Protein 1QW9 (pdb70)

Nearest PDB structures (foldseek):
  1pz2-assembly1_A  TM=1.002E+00  e=0.000E+00  Geobacillus stearothermophilus
  6sxv-assembly2_B  TM=1.001E+00  e=0.000E+00  Geobacillus stearothermophilus
  2y2w-assembly1_A  TM=9.638E-01  e=4.157E-67  Bifidobacterium longum
  3ug4-assembly1_E  TM=9.146E-01  e=2.927E-51  Thermotoga maritima
  4atw-assembly6_F  TM=9.114E-01  e=5.463E-50  Thermotoga maritima MSB8

Secondary structure (DSSP, 8-state):
-EEEE--TTSEEEEPPGGGGEEE--SSTTSTBTTTB-TT-TTB-TTSBBHHHHHHHHHHT--EEEES-SGGGGG--GGGGSS-GGGPPPEEETTTTEEE--SS-HHHHHHHHHHHT-EEEEEE--SS--HHHHHHHHHHHH--SSSHHHHHHHHTT--S-----EEEESS---STTSTT---HHHHHHHHHHHHHHHHHH-TT-EEEE---S-TTSTTTTHHHHHHHHHHGGG-SEEEEEEEE--TT--HHHHTTTHHHHHHHHHHHHHHHHHHHHHHT-SPPPEEEEEEEEE--TTHHHHTTPPTTBSS--TT----BHHHHHHHHHHHHHHHHTTTTEEEEEEE-SBSSS-SEEE-TTS-EEE-TTHHHHHHHHHH--SEEEP-EEE--EE--SS-SSEESEEEEEEEETTTTEEEEEEEE--SS--EEEEEE-TTS-S-EEEEEEEE--S-TT-B--SS------BS----EEETTEEEEEE-SSEEEEEEEE-/-EEEE--TTSEEEEPPGGGGEEE--SSTTSTBTTTB-TTSTTB-TTSBBHHHHHHHHHHT--EEEES-SGGGGG--GGGGSS-GGGPPPEEETTTTEEE--SS-HHHHHHHHHHHT-EEEEEE--SS--HHHHHHHHHHHH--SSSHHHHHHHHTT--S-----EEEES----STTSTT---HHHHHHHHHHHHHHHHHH-TT-EEEE---S-TTSTTTTHHHHHHHHHHGGG-SEEEEEEEE--TT--HHHHHTTHHHHHHHHHHHHHHHHHHHHHHT-SPPPEEEEEEEEE--TTHHHHTTPPTT-SS--TT----BHHHHHHHHHHHHHHHHTTTTEEEEEEE-SBSSS-SEEE-TTS-EEE-TTHHHHHHHHHH--SEEEPPEEE--EE--SS-SSEESEEEEEEEETTTTEEEEEEEE--SS--EEEEEE-TTSTT-EEEEEEEEE-S-TT-B--SS------BS----EEETTEEEEEE-SSEEEEEEEE-

Radius of gyration: 32.3 Å; Cα contacts (8 Å, |Δi|>4): 2475; chains: 2; bounding box: 69×68×99 Å

InterPro domains:
  IPR010720 Alpha-L-arabinofuranosidase, C-terminal [PF06964] (293-493)
  IPR010720 Alpha-L-arabinofuranosidase, C-terminal [SM00813] (293-493)
  IPR013780 Glycosyl hydrolase, all-beta [G3DSA:2.60.40.1180] (10-497)
  IPR017853 Glycoside hydrolase superfamily [SSF51445] (19-383)
  IPR055235 Alpha-L-arabinofuranosidase 1, catalytic domain [PF22848] (60-241)

Sequence (994 aa):
KATMIIEKDFKIAEIDKRIYGSFIEHLGRAVYGGIYEPGHPQADENGFRQDVIELVKELQVPIIRYPGGNFVSGYNWEDGVGPKEQRPRRLDLAWKSVETNEIGLNEFMDWAKMVGAEVNMAVNLGTRGIDAARNLVEYCNHPSGSYYSDLRIAHGYKEPHKIKTWCLGNAMDGPWQIGHKTAVEYGRIACEAAKVMKWVDPTIELVVCGSSNRNMPTFAEWEATVLDHTYDHVDYISLHQYYGNRDNDTANYLALSLEMDDFIRSVVAIADYVKAKKRSKKTIHLSFDEWNVWYHSNEADKLIEPWTVAPPLLEDIYNFEDALLVGCMLITLMKHADRVKIACLAQLVNVIAPIMTEKNGPAWKQTIYYPFMHASVYGRGVALHPVISSPKYDSKDFTDVPYLESIAVYNEEKEEVTIFAVNRDMEDALLLECDVRSFEDYRVIEHIVLEHDNVKQTNSAQSSPVVPHRNGDAQLSDRKVSATLPKLSWNVIRLGKKATMIIEKDFKIAEIDKRIYGSFIEHLGRAVYGGIYEPGHPQADENGFRQDVIELVKELQVPIIRYPGGNFVSGYNWEDGVGPKEQRPRRLDLAWKSVETNEIGLNEFMDWAKMVGAEVNMAVNLGTRGIDAARNLVEYCNHPSGSYYSDLRIAHGYKEPHKIKTWCLGNAMDGPWQIGHKTAVEYGRIACEAAKVMKWVDPTIELVVCGSSNRNMPTFAEWEATVLDHTYDHVDYISLHQYYGNRDNDTANYLALSLEMDDFIRSVVAIADYVKAKKRSKKTIHLSFDEWNVWYHSNEADKLIEPWTVAPPLLEDIYNFEDALLVGCMLITLMKHADRVKIACLAQLVNVIAPIMTEKNGPAWKQTIYYPFMHASVYGRGVALHPVISSPKYDSKDFTDVPYLESIAVYNEEKEEVTIFAVNRDMEDALLLECDVRSFEDYRVIEHIVLEHDNVKQTNSAQSSPVVPHRNGDAQLSDRKVSATLPKLSWNVIRLGK

CATH classification: 2.60.40.1180 (+1 more: 3.20.20.80)

B-factor: mean 20.03, std 9.91, range [7.69, 68.1]

Solvent-accessible surface area: 36480 Å² total; per-residue (Å²): 159,1,62,5,32,3,31,61,80,6,102,35,22,108,8,37,112,31,0,0,0,0,2,0,4,8,7,8,37,0,1,30,16,0,0,18,12,77,69,7,104,93,28,42,173,89,8,2,0,71,25,0,4,82,25,1,90,75,0,88,4,15,0,0,3,1,4,0,2,28,7,2,0,36,22,47,11,62,16,0,13,10,87,99,163,123,26,42,158,106,108,12,106,25,49,107,11,23,15,30,1,68,1,0,4,2,26,0,27,44,0,1,154,78,9,63,10,68,3,0,4,3,4,12,0,13,88,63,17,69,76,12,2,113,16,7,0,34,0,0,7,67,72,56,69,35,152,49,0,64,42,0,56,83,47,61,50,154,124,17,34,134,7,96,0,0,2,0,0,4,4,0,10,0,109,136,13,30,31,84,33,66,16,82,91,0,0,109,33,0,10,46,0,0,40,20,0,44,173,42,22,109,91,11,29,0,2,0,5,0,2,18,62,62,104,22,119,50,7,0,75,4,2,8,35,0,0,46,53,1,2,100,54,0,44,14,0,2,2,6,14,57,11,17,6,161,87,115,44,12,27,13,4,0,0,27,1,55,41,0,24,63,4,0,136,9,0,24,7,0,0,33,11,0,38,14,48,77,116,18,181,69,54,0,41,0,0,0,2,17,0,0,0,65,30,64,8,53,118,64,30,149,148,64,126,62,93,60,70,25,6,67,15,8,39,0,68,0,7,0,0,0,0,0,0,0,0,0,0,0,0,1,0,0,40,15,0,62,34,0,36,0,0,0,0,0,4,0,0,0,0,1,0,0,0,8,4,71,164,87,17,63,22,28,50,0,0,0,0,19,0,0,31,2,0,0,42,46,0,56,8,25,0,3,86,26,27,55,73,20,45,126,28,100,22,157,86,27,101,92,0,39,50,3,12,0,0,2,2,18,22,129,172,129,100,42,0,4,0,0,0,0,0,2,22,87,144,89,47,5,84,2,50,0,27,2,130,36,7,108,106,31,119,26,66,30,2,0,2,0,62,51,138,71,26,80,54,46,1,36,32,150,68,44,60,0,66,32,62,128,124,21,78,13,114,45,63,126,125,66,1,42,4,43,0,36,91,18,0,0,0,0,0,33,0,3,142,151,1,56,3,35,3,30,71,72,5,100,40,22,107,9,36,112,31,1,0,0,0,1,0,4,8,6,8,40,0,1,34,16,0,0,19,12,75,68,11,109,89,30,46,172,83,8,2,0,64,23,0,4,82,24,0,94,74,0,87,5,16,0,0,2,2,4,0,2,30,8,2,0,36,21,47,12,63,15,0,14,11,81,92,149,136,25,40,160,109,108,13,106,25,50,108,11,22,15,30,1,67,2,0,5,2,28,0,25,33,0,1,128,74,11,65,10,69,2,0,3,3,5,12,0,10,86,64,16,72,76,12,1,114,16,7,0,34,0,0,6,68,70,58,68,32,153,50,0,66,42,0,56,83,45,60,49,152,124,20,35,140,6,95,0,0,2,0,0,4,3,1,9,0,110,138,12,30,30,86,32,65,15,80,93,0,0,109,38,0,11,42,0,0,55,24,0,53,177,43,23,108,91,6,23,0,2,0,6,0,4,19,63,60,109,23,118,50,6,0,75,4,2,8,34,0,0,44,52,0,2,98,62,0,32,16,0,2,2,8,16,55,12,20,6,163,90,108,44,13,28,12,5,0,0,26,2,47,41,0,32,54,4,0,151,8,0,23,7,0,0,34,16,0,34,15,49,76,118,19,189,66,52,0,44,0,0,0,2,16,0,0,0,64,28,64,9,50,118,63,30,148,149,65,129,67,93,57,70,27,7,70,15,8,37,0,66,0,5,0,0,0,0,0,0,0,0,0,0,1,0,2,0,0,58,15,0,61,33,0,36,0,0,0,0,0,4,0,0,0,0,1,0,0,0,7,5,82,162,88,18,68,22,30,50,0,0,0,0,19,0,0,30,5,0,0,40,45,0,46,7,25,0,3,86,30,19,65,75,25,51,126,30,102,25,154,84,28,101,82,0,33,50,4,8,4,0,3,2,14,20,124,172,108,102,37,0,3,0,0,0,0,0,2,18,86,138,90,46,6,86,1,47,0,30,6,133,36,7,114,107,24,132,38,68,33,4,0,1,0,62,48,134,65,24,72,55,46,1,44,35,176,69,45,59,0,65,33,56,132,123,22,72,13,113,76,80,132,120,83,1,42,4,43,0,34,100,17,0,0,0,0,0,33,2,4,114

Structure (mmCIF, N/CA/C/O backbone):
data_1QW9
#
_entry.id   1QW9
#
_cell.length_a   179.311
_cell.length_b   179.311
_cell.length_c   100.397
_cell.angle_alpha   90.00
_cell.angle_beta   90.00
_cell.angle_gamma   120.00
#
_symmetry.space_group_name_H-M   'H 3'
#
loop_
_entity.id
_entity.type
_entity.pdbx_description
1 polymer Alpha-L-arabinofuranosidase
2 non-polymer '4-nitrophenyl alpha-L-arabinofuranoside'
3 water water
#
loop_
_atom_site.group_PDB
_atom_site.id
_atom_site.type_symbol
_atom_site.label_atom_id
_atom_site.label_alt_id
_atom_site.label_comp_id
_atom_site.label_asym_id
_atom_site.label_entity_id
_atom_site.label_seq_id
_atom_site.pdbx_PDB_ins_code
_atom_site.Cartn_x
_atom_site.Cartn_y
_atom_site.Cartn_z
_atom_site.occupancy
_atom_site.B_iso_or_equiv
_atom_site.auth_seq_id
_atom_site.auth_comp_id
_atom_site.auth_asym_id
_atom_site.auth_atom_id
_atom_site.pdbx_PDB_model_num
ATOM 1 N N . LYS A 1 5 ? 69.567 -1.915 57.723 1.00 28.17 5 LYS A N 1
ATOM 2 C CA . LYS A 1 5 ? 68.161 -1.473 57.491 1.00 29.23 5 LYS A CA 1
ATOM 3 C C . LYS A 1 5 ? 67.999 0.045 57.633 1.00 27.53 5 LYS A C 1
ATOM 4 O O . LYS A 1 5 ? 68.442 0.610 58.616 1.00 26.91 5 LYS A O 1
ATOM 10 N N . ALA A 1 6 ? 67.325 0.686 56.672 1.00 26.46 6 ALA A N 1
ATOM 11 C CA . ALA A 1 6 ? 66.987 2.110 56.746 1.00 25.85 6 ALA A CA 1
ATOM 12 C C . ALA A 1 6 ? 65.519 2.334 56.431 1.00 25.95 6 ALA A C 1
ATOM 13 O O . ALA A 1 6 ? 64.910 1.590 55.656 1.00 26.26 6 ALA A O 1
ATOM 15 N N . THR A 1 7 ? 64.942 3.366 57.021 1.00 26.10 7 THR A N 1
ATOM 16 C CA . THR A 1 7 ? 63.569 3.736 56.714 1.00 27.51 7 THR A CA 1
ATOM 17 C C . THR A 1 7 ? 63.482 5.174 56.230 1.00 27.32 7 THR A C 1
ATOM 18 O O . THR A 1 7 ? 64.354 6.004 56.492 1.00 27.80 7 THR A O 1
ATOM 22 N N . MET A 1 8 ? 62.372 5.463 55.578 1.00 27.43 8 MET A N 1
ATOM 23 C CA . MET A 1 8 ? 62.123 6.744 54.966 1.00 27.30 8 MET A CA 1
ATOM 24 C C . MET A 1 8 ? 60.619 6.966 54.993 1.00 27.41 8 MET A C 1
ATOM 25 O O . MET A 1 8 ? 59.857 6.028 54.798 1.00 27.70 8 MET A O 1
ATOM 30 N N . ILE A 1 9 ? 60.181 8.177 55.293 1.00 26.79 9 ILE A N 1
ATOM 31 C CA . ILE A 1 9 ? 58.787 8.535 55.086 1.00 28.01 9 ILE A CA 1
ATOM 32 C C . ILE A 1 9 ? 58.751 9.449 53.876 1.00 28.47 9 ILE A C 1
ATOM 33 O O . ILE A 1 9 ? 59.519 10.433 53.797 1.00 29.91 9 ILE A O 1
ATOM 38 N N . ILE A 1 10 ? 57.873 9.140 52.933 1.00 28.20 10 ILE A N 1
ATOM 39 C CA . ILE A 1 10 ? 57.678 9.965 51.760 1.00 28.74 10 ILE A CA 1
ATOM 40 C C . ILE A 1 10 ? 56.264 10.542 51.818 1.00 28.44 10 ILE A C 1
ATOM 41 O O . ILE A 1 10 ? 55.283 9.895 51.448 1.00 28.24 10 ILE A O 1
ATOM 46 N N . GLU A 1 11 ? 56.177 11.766 52.329 1.00 27.41 11 GLU A N 1
ATOM 47 C CA . GLU A 1 11 ? 54.919 12.457 52.499 1.00 26.76 11 GLU A CA 1
ATOM 48 C C . GLU A 1 11 ? 54.803 13.622 51.528 1.00 26.00 11 GLU A C 1
ATOM 49 O O . GLU A 1 11 ? 55.570 14.589 51.592 1.00 22.73 11 GLU A O 1
ATOM 55 N N . LYS A 1 12 ? 53.867 13.482 50.603 1.00 26.32 12 LYS A N 1
ATOM 56 C CA . LYS A 1 12 ? 53.451 14.521 49.684 1.00 27.44 12 LYS A CA 1
ATOM 57 C C . LYS A 1 12 ? 53.380 15.923 50.307 1.00 26.61 12 LYS A C 1
ATOM 58 O O . LYS A 1 12 ? 53.741 16.915 49.689 1.00 27.19 12 LYS A O 1
ATOM 64 N N . ASP A 1 13 ? 52.866 16.010 51.535 1.00 25.76 13 ASP A N 1
ATOM 65 C CA . ASP A 1 13 ? 52.679 17.299 52.181 1.00 25.39 13 ASP A CA 1
ATOM 66 C C . ASP A 1 13 ? 53.885 17.775 52.990 1.00 23.49 13 ASP A C 1
ATOM 67 O O . ASP A 1 13 ? 53.814 18.843 53.548 1.00 24.57 13 ASP A O 1
ATOM 72 N N . PHE A 1 14 ? 54.952 16.987 53.075 1.00 21.06 14 PHE A N 1
ATOM 73 C CA . PHE A 1 14 ? 56.212 17.473 53.692 1.00 20.90 14 PHE A CA 1
ATOM 74 C C . PHE A 1 14 ? 57.208 17.788 52.571 1.00 19.98 14 PHE A C 1
ATOM 75 O O . PHE A 1 14 ? 57.964 16.916 52.163 1.00 18.84 14 PHE A O 1
ATOM 83 N N . LYS A 1 15 ? 57.138 19.017 52.085 1.00 19.80 15 LYS A N 1
ATOM 84 C CA . LYS A 1 15 ? 57.842 19.445 50.858 1.00 20.04 15 LYS A CA 1
ATOM 85 C C . LYS A 1 15 ? 58.968 20.423 51.164 1.00 18.91 15 LYS A C 1
ATOM 86 O O . LYS A 1 15 ? 58.871 21.258 52.061 1.00 19.85 15 LYS A O 1
ATOM 92 N N . ILE A 1 16 ? 60.037 20.322 50.388 1.00 17.87 16 ILE A N 1
ATOM 93 C CA . ILE A 1 16 ? 61.110 21.313 50.400 1.00 17.09 16 ILE A CA 1
ATOM 94 C C . ILE A 1 16 ? 60.748 22.472 49.478 1.00 17.05 16 ILE A C 1
ATOM 95 O O . ILE A 1 16 ? 60.559 23.583 49.952 1.00 18.57 16 ILE A O 1
ATOM 100 N N . ALA A 1 17 ? 60.590 22.182 48.174 1.00 16.19 17 ALA A N 1
ATOM 101 C CA . ALA A 1 17 ? 60.289 23.182 47.164 1.00 16.05 17 ALA A CA 1
ATOM 102 C C . ALA A 1 17 ? 60.176 22.521 45.811 1.00 15.80 17 ALA A C 1
ATOM 103 O O . ALA A 1 17 ? 60.702 21.426 45.638 1.00 16.05 17 ALA A O 1
ATOM 105 N N . GLU A 1 18 ? 59.516 23.201 44.878 1.00 16.15 18 GLU A N 1
ATOM 106 C CA . GLU A 1 18 ? 59.664 22.874 43.456 1.00 17.00 18 GLU A CA 1
ATOM 107 C C . GLU A 1 18 ? 61.156 22.938 43.076 1.00 16.04 18 GLU A C 1
ATOM 108 O O . GLU A 1 18 ? 61.869 23.887 43.434 1.00 16.63 18 GLU A O 1
ATOM 114 N N . ILE A 1 19 ? 61.645 21.915 42.407 1.00 14.52 19 ILE A N 1
ATOM 115 C CA . ILE A 1 19 ? 62.992 21.939 41.862 1.00 14.30 19 ILE A CA 1
ATOM 116 C C . ILE A 1 19 ? 63.039 22.809 40.626 1.00 13.97 19 ILE A C 1
ATOM 117 O O . ILE A 1 19 ? 62.292 22.644 39.678 1.00 14.85 19 ILE A O 1
ATOM 122 N N . ASP A 1 20 ? 63.944 23.784 40.641 1.00 13.51 20 ASP A N 1
ATOM 123 C CA . ASP A 1 20 ? 64.224 24.583 39.460 1.00 13.20 20 ASP A CA 1
ATOM 124 C C . ASP A 1 20 ? 65.042 23.707 38.544 1.00 13.36 20 ASP A C 1
ATOM 125 O O . ASP A 1 20 ? 66.099 23.228 38.925 1.00 13.20 20 ASP A O 1
ATOM 130 N N . LYS A 1 21 ? 64.573 23.485 37.315 1.00 12.97 21 LYS A N 1
ATOM 131 C CA . LYS A 1 21 ? 65.285 22.593 36.414 1.00 13.31 21 LYS A CA 1
ATOM 132 C C . LYS A 1 21 ? 66.716 23.048 36.129 1.00 12.67 21 LYS A C 1
ATOM 133 O O . LYS A 1 21 ? 67.521 22.251 35.697 1.00 12.37 21 LYS A O 1
ATOM 139 N N . ARG A 1 22 ? 67.014 24.327 36.356 1.00 11.68 22 ARG A N 1
ATOM 140 C CA . ARG A 1 22 ? 68.363 24.834 36.139 1.00 11.33 22 ARG A CA 1
ATOM 141 C C . ARG A 1 22 ? 69.391 24.268 37.115 1.00 10.83 22 ARG A C 1
ATOM 142 O O . ARG A 1 22 ? 70.575 24.524 36.917 1.00 11.20 22 ARG A O 1
ATOM 150 N N . ILE A 1 23 ? 68.977 23.480 38.127 1.00 11.33 23 ILE A N 1
ATOM 151 C CA . ILE A 1 23 ? 69.956 22.784 38.924 1.00 10.75 23 ILE A CA 1
ATOM 152 C C . ILE A 1 23 ? 70.639 21.656 38.143 1.00 10.89 23 ILE A C 1
ATOM 153 O O . ILE A 1 23 ? 71.630 21.080 38.597 1.00 11.20 23 ILE A O 1
ATOM 158 N N . TYR A 1 24 ? 70.101 21.330 36.960 1.00 11.41 24 TYR A N 1
ATOM 159 C CA . TYR A 1 24 ? 70.697 20.329 36.071 1.00 11.82 24 TYR A CA 1
ATOM 160 C C . TYR A 1 24 ? 71.448 20.972 34.918 1.00 11.44 24 TYR A C 1
ATOM 161 O O . TYR A 1 24 ? 71.581 20.415 33.837 1.00 12.51 24 TYR A O 1
ATOM 170 N N . GLY A 1 25 ? 71.965 22.176 35.161 1.00 10.84 25 GLY A N 1
ATOM 171 C CA . GLY A 1 25 ? 72.771 22.850 34.171 1.00 11.37 25 GLY A CA 1
ATOM 172 C C . GLY A 1 25 ? 74.183 22.340 34.075 1.00 10.58 25 GLY A C 1
ATOM 173 O O . GLY A 1 25 ? 74.645 21.488 34.817 1.00 11.29 25 GLY A O 1
ATOM 174 N N . SER A 1 26 ? 74.925 22.914 33.123 1.00 10.32 26 SER A N 1
ATOM 175 C CA . SER A 1 26 ? 76.349 22.631 32.948 1.00 10.35 26 SER A CA 1
ATOM 176 C C . SER A 1 26 ? 77.090 23.900 32.454 1.00 10.08 26 SER A C 1
ATOM 177 O O . SER A 1 26 ? 76.564 25.013 32.629 1.00 10.44 26 SER A O 1
ATOM 180 N N . PHE A 1 27 ? 78.264 23.729 31.889 1.00 10.59 27 PHE A N 1
ATOM 181 C CA . PHE A 1 27 ? 79.223 24.828 31.746 1.00 10.41 27 PHE A CA 1
ATOM 182 C C . PHE A 1 27 ? 80.223 24.412 30.688 1.00 10.45 27 PHE A C 1
ATOM 183 O O . PHE A 1 27 ? 80.744 23.282 30.718 1.00 11.34 27 PHE A O 1
ATOM 191 N N . ILE A 1 28 ? 80.467 25.295 29.726 1.00 10.31 28 ILE A N 1
ATOM 192 C CA . ILE A 1 28 ? 81.544 25.171 28.763 1.00 10.56 28 ILE A CA 1
ATOM 193 C C . ILE A 1 28 ? 82.423 26.422 28.777 1.00 10.29 28 ILE A C 1
ATOM 194 O O . ILE A 1 28 ? 81.910 27.540 28.584 1.00 10.35 28 ILE A O 1
ATOM 199 N N . GLU A 1 29 ? 83.705 26.228 29.025 1.00 10.18 29 GLU A N 1
ATOM 200 C CA . GLU A 1 29 ? 84.703 27.288 28.957 1.00 9.84 29 GLU A CA 1
ATOM 201 C C . GLU A 1 29 ? 85.522 27.132 27.683 1.00 9.37 29 GLU A C 1
ATOM 202 O O . GLU A 1 29 ? 85.697 26.010 27.180 1.00 10.37 29 GLU A O 1
ATOM 208 N N . HIS A 1 30 ? 86.127 28.222 27.228 1.00 9.45 30 HIS A N 1
ATOM 209 C CA . HIS A 1 30 ? 87.203 28.177 26.272 1.00 9.56 30 HIS A CA 1
ATOM 210 C C . HIS A 1 30 ? 88.451 27.703 27.021 1.00 9.78 30 HIS A C 1
ATOM 211 O O . HIS A 1 30 ? 89.306 28.491 27.434 1.00 10.73 30 HIS A O 1
ATOM 218 N N . LEU A 1 31 ? 88.529 26.381 27.176 1.00 10.15 31 LEU A N 1
ATOM 219 C CA . LEU A 1 31 ? 89.523 25.702 27.970 1.00 10.22 31 LEU A CA 1
ATOM 220 C C . LEU A 1 31 ? 89.810 24.375 27.271 1.00 10.54 31 LEU A C 1
ATOM 221 O O . LEU A 1 31 ? 88.879 23.616 27.003 1.00 11.59 31 LEU A O 1
ATOM 226 N N . GLY A 1 32 ? 91.073 24.074 26.971 1.00 11.02 32 GLY A N 1
ATOM 227 C CA . GLY A 1 32 ? 91.434 22.761 26.441 1.00 11.68 32 GLY A CA 1
ATOM 228 C C . GLY A 1 32 ? 90.626 22.450 25.199 1.00 11.10 32 GLY A C 1
ATOM 229 O O . GLY A 1 32 ? 90.558 23.247 24.256 1.00 11.61 32 GLY A O 1
ATOM 230 N N . ARG A 1 33 ? 90.053 21.236 25.187 1.00 11.88 33 ARG A N 1
ATOM 231 C CA . ARG A 1 33 ? 89.277 20.738 24.044 1.00 11.24 33 ARG A CA 1
ATOM 232 C C . ARG A 1 33 ? 87.758 20.791 24.295 1.00 11.40 33 ARG A C 1
ATOM 233 O O . ARG A 1 33 ? 87.004 20.082 23.625 1.00 12.18 33 ARG A O 1
ATOM 241 N N . ALA A 1 34 ? 87.290 21.645 25.203 1.00 10.78 34 ALA A N 1
ATOM 242 C CA . ALA A 1 34 ? 85.864 21.737 25.450 1.00 11.31 34 ALA A CA 1
ATOM 243 C C . ALA A 1 34 ? 85.138 22.274 24.199 1.00 11.86 34 ALA A C 1
ATOM 244 O O . ALA A 1 34 ? 84.103 21.761 23.801 1.00 11.81 34 ALA A O 1
ATOM 246 N N . VAL A 1 35 ? 85.696 23.337 23.616 1.00 11.39 35 VAL A N 1
ATOM 247 C CA . VAL A 1 35 ? 85.155 23.923 22.406 1.00 11.16 35 VAL A CA 1
ATOM 248 C C . VAL A 1 35 ? 85.802 23.276 21.190 1.00 12.01 35 VAL A C 1
ATOM 249 O O . VAL A 1 35 ? 85.141 22.556 20.426 1.00 12.57 35 VAL A O 1
ATOM 253 N N . TYR A 1 36 ? 87.097 23.467 21.038 1.00 11.84 36 TYR A N 1
ATOM 254 C CA . TYR A 1 36 ? 87.828 23.014 19.848 1.00 12.00 36 TYR A CA 1
ATOM 255 C C . TYR A 1 36 ? 88.185 21.543 19.989 1.00 11.90 36 TYR A C 1
ATOM 256 O O . TYR A 1 36 ? 89.076 21.188 20.751 1.00 13.48 36 TYR A O 1
ATOM 265 N N . GLY A 1 37 ? 87.488 20.711 19.228 1.00 13.04 37 GLY A N 1
ATOM 266 C CA . GLY A 1 37 ? 87.580 19.261 19.350 1.00 12.98 37 GLY A CA 1
ATOM 267 C C . GLY A 1 37 ? 86.549 18.657 20.287 1.00 13.60 37 GLY A C 1
ATOM 268 O O . GLY A 1 37 ? 86.546 17.428 20.489 1.00 15.63 37 GLY A O 1
ATOM 269 N N . GLY A 1 38 ? 85.696 19.502 20.873 1.00 13.23 38 GLY A N 1
ATOM 270 C CA . GLY A 1 38 ? 84.645 19.092 21.762 1.00 12.26 38 GLY A CA 1
ATOM 271 C C . GLY A 1 38 ? 83.325 19.309 21.089 1.00 12.48 38 GLY A C 1
ATOM 272 O O . GLY A 1 38 ? 82.841 18.441 20.341 1.00 14.08 38 GLY A O 1
ATOM 273 N N . ILE A 1 39 ? 82.730 20.488 21.279 1.00 12.13 39 ILE A N 1
ATOM 274 C CA . ILE A 1 39 ? 81.493 20.779 20.578 1.00 12.41 39 ILE A CA 1
ATOM 275 C C . ILE A 1 39 ? 81.716 21.052 19.090 1.00 11.89 39 ILE A C 1
ATOM 276 O O . ILE A 1 39 ? 80.803 20.840 18.283 1.00 12.55 39 ILE A O 1
ATOM 281 N N . TYR A 1 40 ? 82.912 21.535 18.722 1.00 11.33 40 TYR A N 1
ATOM 282 C CA . TYR A 1 40 ? 83.184 22.067 17.384 1.00 11.71 40 TYR A CA 1
ATOM 283 C C . TYR A 1 40 ? 84.403 21.411 16.787 1.00 12.37 40 TYR A C 1
ATOM 284 O O . TYR A 1 40 ? 85.479 21.495 17.318 1.00 12.90 40 TYR A O 1
ATOM 293 N N . GLU A 1 41 ? 84.229 20.727 15.656 1.00 13.07 41 GLU A N 1
ATOM 294 C CA . GLU A 1 41 ? 85.323 20.056 14.985 1.00 14.26 41 GLU A CA 1
ATOM 295 C C . GLU A 1 41 ? 85.029 19.970 13.498 1.00 14.45 41 GLU A C 1
ATOM 296 O O . GLU A 1 41 ? 84.513 18.952 13.001 1.00 14.93 41 GLU A O 1
ATOM 302 N N . PRO A 1 42 ? 85.354 21.017 12.764 1.00 14.81 42 PRO A N 1
ATOM 303 C CA . PRO A 1 42 ? 85.078 21.044 11.341 1.00 16.30 42 PRO A CA 1
ATOM 304 C C . PRO A 1 42 ? 85.617 19.853 10.593 1.00 17.26 42 PRO A C 1
ATOM 305 O O . PRO A 1 42 ? 84.916 19.415 9.664 1.00 18.88 42 PRO A O 1
ATOM 309 N N . GLY A 1 43 ? 86.788 19.360 10.915 1.00 17.61 43 GLY A N 1
ATOM 310 C CA . GLY A 1 43 ? 87.159 18.126 10.170 1.00 18.66 43 GLY A CA 1
ATOM 311 C C . GLY A 1 43 ? 86.287 16.820 10.225 1.00 18.45 43 GLY A C 1
ATOM 312 O O . GLY A 1 43 ? 86.335 15.869 9.350 1.00 21.38 43 GLY A O 1
ATOM 313 N N . HIS A 1 44 ? 85.489 16.727 11.269 1.00 17.22 44 HIS A N 1
ATOM 314 C CA . HIS A 1 44 ? 85.001 15.446 11.756 1.00 15.92 44 HIS A CA 1
ATOM 315 C C . HIS A 1 44 ? 83.927 14.864 10.814 1.00 15.81 44 HIS A C 1
ATOM 316 O O . HIS A 1 44 ? 83.045 15.570 10.366 1.00 15.83 44 HIS A O 1
ATOM 323 N N . PRO A 1 45 ? 83.948 13.537 10.530 1.00 15.53 45 PRO A N 1
ATOM 324 C CA . PRO A 1 45 ? 82.913 12.981 9.653 1.00 15.87 45 PRO A CA 1
ATOM 325 C C . PRO A 1 45 ? 81.476 13.187 10.114 1.00 15.75 45 PRO A C 1
ATOM 326 O O . PRO A 1 45 ? 80.582 13.206 9.275 1.00 16.98 45 PRO A O 1
ATOM 330 N N . GLN A 1 46 ? 81.252 13.403 11.415 1.00 14.91 46 GLN A N 1
ATOM 331 C CA . GLN A 1 46 ? 79.922 13.559 11.960 1.00 14.73 46 GLN A CA 1
ATOM 332 C C . GLN A 1 46 ? 79.615 15.044 12.274 1.00 15.09 46 GLN A C 1
ATOM 333 O O . GLN A 1 46 ? 78.647 15.346 12.963 1.00 16.29 46 GLN A O 1
ATOM 339 N N . ALA A 1 47 ? 80.427 15.955 11.742 1.00 14.62 47 ALA A N 1
ATOM 340 C CA . ALA A 1 47 ? 80.158 17.402 11.920 1.00 15.11 47 ALA A CA 1
ATOM 341 C C . ALA A 1 47 ? 79.001 17.831 11.034 1.00 16.15 47 ALA A C 1
ATOM 342 O O . ALA A 1 47 ? 78.864 17.369 9.892 1.00 16.97 47 ALA A O 1
ATOM 344 N N . ASP A 1 48 ? 78.210 18.766 11.547 1.00 15.77 48 ASP A N 1
ATOM 345 C CA . ASP A 1 48 ? 77.111 19.360 10.803 1.00 16.79 48 ASP A CA 1
ATOM 346 C C . ASP A 1 48 ? 77.629 20.468 9.906 1.00 17.43 48 ASP A C 1
ATOM 347 O O . ASP A 1 48 ? 78.837 20.665 9.796 1.00 16.50 48 ASP A O 1
ATOM 352 N N . GLU A 1 49 ? 76.716 21.156 9.213 1.00 20.43 49 GLU A N 1
ATOM 353 C CA . GLU A 1 49 ? 77.098 22.203 8.275 1.00 22.55 49 GLU A CA 1
ATOM 354 C C . GLU A 1 49 ? 77.859 23.370 8.918 1.00 21.92 49 GLU A C 1
ATOM 355 O O . GLU A 1 49 ? 78.558 24.102 8.208 1.00 24.05 49 GLU A O 1
ATOM 361 N N . ASN A 1 50 ? 77.705 23.548 10.230 1.00 20.42 50 ASN A N 1
ATOM 362 C CA . ASN A 1 50 ? 78.380 24.620 10.974 1.00 19.79 50 ASN A CA 1
ATOM 363 C C . ASN A 1 50 ? 79.609 24.117 11.747 1.00 18.14 50 ASN A C 1
ATOM 364 O O . ASN A 1 50 ? 80.202 24.859 12.545 1.00 18.40 50 ASN A O 1
ATOM 369 N N . GLY A 1 51 ? 79.997 22.856 11.545 1.00 15.90 51 GLY A N 1
ATOM 370 C CA . GLY A 1 51 ? 81.185 22.319 12.182 1.00 14.74 51 GLY A CA 1
ATOM 371 C C . GLY A 1 51 ? 80.955 21.674 13.531 1.00 13.87 51 GLY A C 1
ATOM 372 O O . GLY A 1 51 ? 81.891 21.200 14.159 1.00 14.09 51 GLY A O 1
ATOM 373 N N . PHE A 1 52 ? 79.719 21.649 13.983 1.00 12.83 52 PHE A N 1
ATOM 374 C CA . PHE A 1 52 ? 79.397 21.093 15.296 1.00 13.63 52 PHE A CA 1
ATOM 375 C C . PHE A 1 52 ? 79.293 19.571 15.232 1.00 12.83 52 PHE A C 1
ATOM 376 O O . PHE A 1 52 ? 78.611 19.027 14.361 1.00 14.00 52 PHE A O 1
ATOM 384 N N . ARG A 1 53 ? 79.916 18.890 16.172 1.00 12.20 53 ARG A N 1
ATOM 385 C CA . ARG A 1 53 ? 79.853 17.443 16.203 1.00 12.35 53 ARG A CA 1
ATOM 386 C C . ARG A 1 53 ? 78.461 16.982 16.556 1.00 12.75 53 ARG A C 1
ATOM 387 O O . ARG A 1 53 ? 77.956 17.220 17.649 1.00 13.11 53 ARG A O 1
ATOM 395 N N . GLN A 1 54 ? 77.848 16.181 15.665 1.00 13.41 54 GLN A N 1
ATOM 396 C CA . GLN A 1 54 ? 76.491 15.737 15.881 1.00 14.18 54 GLN A CA 1
ATOM 397 C C . GLN A 1 54 ? 76.412 14.691 17.001 1.00 13.48 54 GLN A C 1
ATOM 398 O O . GLN A 1 54 ? 75.391 14.585 17.671 1.00 14.51 54 GLN A O 1
ATOM 404 N N . ASP A 1 55 ? 77.442 13.873 17.141 1.00 13.03 55 ASP A N 1
ATOM 405 C CA . ASP A 1 55 ? 77.440 12.882 18.191 1.00 13.01 55 ASP A CA 1
ATOM 406 C C . ASP A 1 55 ? 77.417 13.541 19.580 1.00 12.83 55 ASP A C 1
ATOM 407 O O . ASP A 1 55 ? 76.687 13.076 20.469 1.00 14.15 55 ASP A O 1
ATOM 412 N N . VAL A 1 56 ? 78.187 14.621 19.746 1.00 12.80 56 VAL A N 1
ATOM 413 C CA . VAL A 1 56 ? 78.223 15.345 21.006 1.00 12.90 56 VAL A CA 1
ATOM 414 C C . VAL A 1 56 ? 76.846 15.992 21.240 1.00 12.40 56 VAL A C 1
ATOM 415 O O . VAL A 1 56 ? 76.322 15.985 22.354 1.00 12.97 56 VAL A O 1
ATOM 419 N N . ILE A 1 57 ? 76.245 16.560 20.196 1.00 12.58 57 ILE A N 1
ATOM 420 C CA . ILE A 1 57 ? 74.915 17.128 20.313 1.00 13.01 57 ILE A CA 1
ATOM 421 C C . ILE A 1 57 ? 73.920 16.119 20.864 1.00 12.75 57 ILE A C 1
ATOM 422 O O . ILE A 1 57 ? 73.164 16.416 21.763 1.00 13.71 57 ILE A O 1
ATOM 427 N N . GLU A 1 58 ? 73.927 14.893 20.339 1.00 13.30 58 GLU A N 1
ATOM 428 C CA . GLU A 1 58 ? 72.987 13.874 20.828 1.00 14.28 58 GLU A CA 1
ATOM 429 C C . GLU A 1 58 ? 73.251 13.504 22.267 1.00 13.56 58 GLU A C 1
ATOM 430 O O . GLU A 1 58 ? 72.311 13.320 23.029 1.00 14.83 58 GLU A O 1
ATOM 436 N N . LEU A 1 59 ? 74.521 13.385 22.651 1.00 13.63 59 LEU A N 1
ATOM 437 C CA . LEU A 1 59 ? 74.851 13.061 24.038 1.00 14.00 59 LEU A CA 1
ATOM 438 C C . LEU A 1 59 ? 74.425 14.150 25.011 1.00 13.84 59 LEU A C 1
ATOM 439 O O . LEU A 1 59 ? 73.947 13.859 26.105 1.00 14.18 59 LEU A O 1
ATOM 444 N N . VAL A 1 60 ? 74.563 15.419 24.625 1.00 13.16 60 VAL A N 1
ATOM 445 C CA . VAL A 1 60 ? 74.092 16.500 25.494 1.00 12.73 60 VAL A CA 1
ATOM 446 C C . VAL A 1 60 ? 72.552 16.539 25.558 1.00 13.31 60 VAL A C 1
ATOM 447 O O . VAL A 1 60 ? 71.966 16.707 26.625 1.00 13.71 60 VAL A O 1
ATOM 451 N N . LYS A 1 61 ? 71.883 16.333 24.421 1.00 13.86 61 LYS A N 1
ATOM 452 C CA . LYS A 1 61 ? 70.428 16.303 24.425 1.00 14.38 61 LYS A CA 1
ATOM 453 C C . LYS A 1 61 ? 69.853 15.246 25.375 1.00 13.99 61 LYS A C 1
ATOM 454 O O . LYS A 1 61 ? 68.850 15.464 26.056 1.00 14.99 61 LYS A O 1
ATOM 460 N N . GLU A 1 62 ? 70.509 14.103 25.440 1.00 14.16 62 GLU A N 1
ATOM 461 C CA . GLU A 1 62 ? 70.012 13.021 26.275 1.00 14.83 62 GLU A CA 1
ATOM 462 C C . GLU A 1 62 ? 70.114 13.392 27.769 1.00 15.46 62 GLU A C 1
ATOM 463 O O . GLU A 1 62 ? 69.355 12.897 28.596 1.00 16.06 62 GLU A O 1
ATOM 469 N N . LEU A 1 63 ? 71.065 14.261 28.120 1.00 14.91 63 LEU A N 1
ATOM 470 C CA . LEU A 1 63 ? 71.186 14.773 29.498 1.00 14.87 63 LEU A CA 1
ATOM 471 C C . LEU A 1 63 ? 70.121 15.818 29.831 1.00 14.01 63 LEU A C 1
ATOM 472 O O . LEU A 1 63 ? 69.910 16.112 31.014 1.00 15.12 63 LEU A O 1
ATOM 477 N N . GLN A 1 64 ? 69.448 16.386 28.840 1.00 14.52 64 GLN A N 1
ATOM 478 C CA . GLN A 1 64 ? 68.396 17.381 29.058 1.00 14.74 64 GLN A CA 1
ATOM 479 C C . GLN A 1 64 ? 68.872 18.569 29.910 1.00 14.07 64 GLN A C 1
ATOM 480 O O . GLN A 1 64 ? 68.155 19.075 30.758 1.00 15.42 64 GLN A O 1
ATOM 486 N N . VAL A 1 65 ? 70.081 19.032 29.599 1.00 13.05 65 VAL A N 1
ATOM 487 C CA . VAL A 1 65 ? 70.714 20.151 30.309 1.00 12.89 65 VAL A CA 1
ATOM 488 C C . VAL A 1 65 ? 69.947 21.427 29.945 1.00 13.39 65 VAL A C 1
ATOM 489 O O . VAL A 1 65 ? 69.889 21.778 28.755 1.00 14.53 65 VAL A O 1
ATOM 493 N N . PRO A 1 66 ? 69.325 22.133 30.890 1.00 12.76 66 PRO A N 1
ATOM 494 C CA . PRO A 1 66 ? 68.535 23.301 30.482 1.00 12.87 66 PRO A CA 1
ATOM 495 C C . PRO A 1 66 ? 69.302 24.597 30.253 1.00 12.51 66 PRO A C 1
ATOM 496 O O . PRO A 1 66 ? 68.775 25.462 29.571 1.00 13.03 66 PRO A O 1
ATOM 500 N N . ILE A 1 67 ? 70.460 24.718 30.883 1.00 11.82 67 ILE A N 1
ATOM 501 C CA . ILE A 1 67 ? 71.215 25.975 30.899 1.00 10.97 67 ILE A CA 1
ATOM 502 C C . ILE A 1 67 ? 72.700 25.634 30.910 1.00 10.72 67 ILE A C 1
ATOM 503 O O . ILE A 1 67 ? 73.115 24.692 31.570 1.00 11.75 67 ILE A O 1
ATOM 508 N N . ILE A 1 68 ? 73.492 26.385 30.145 1.00 10.31 68 ILE A N 1
ATOM 509 C CA . ILE A 1 68 ? 74.930 26.194 30.056 1.00 9.62 68 ILE A CA 1
ATOM 510 C C . ILE A 1 68 ? 75.641 27.538 30.256 1.00 9.62 68 ILE A C 1
ATOM 511 O O . ILE A 1 68 ? 75.399 28.500 29.514 1.00 10.87 68 ILE A O 1
ATOM 516 N N . ARG A 1 69 ? 76.485 27.586 31.281 1.00 9.69 69 ARG A N 1
ATOM 517 C CA . ARG A 1 69 ? 77.306 28.755 31.566 1.00 9.58 69 ARG A CA 1
ATOM 518 C C . ARG A 1 69 ? 78.442 28.821 30.544 1.00 9.96 69 ARG A C 1
ATOM 519 O O . ARG A 1 69 ? 78.978 27.796 30.133 1.00 10.14 69 ARG A O 1
ATOM 527 N N . TYR A 1 70 ? 78.831 30.034 30.162 1.00 9.66 70 TYR A N 1
ATOM 528 C CA . TYR A 1 70 ? 79.789 30.259 29.069 1.00 9.41 70 TYR A CA 1
ATOM 529 C C . TYR A 1 70 ? 80.196 31.733 29.102 1.00 8.81 70 TYR A C 1
ATOM 530 O O . TYR A 1 70 ? 79.336 32.550 29.437 1.00 9.50 70 TYR A O 1
ATOM 539 N N . PRO A 1 71 ? 81.419 32.136 28.719 1.00 8.80 71 PRO A N 1
ATOM 540 C CA . PRO A 1 71 ? 82.565 31.329 28.270 1.00 9.25 71 PRO A CA 1
ATOM 541 C C . PRO A 1 71 ? 83.618 31.032 29.324 1.00 9.26 71 PRO A C 1
ATOM 542 O O . PRO A 1 71 ? 84.700 30.586 28.997 1.00 9.67 71 PRO A O 1
ATOM 546 N N . GLY A 1 72 ? 83.300 31.342 30.584 1.00 9.54 72 GLY A N 1
ATOM 547 C CA . GLY A 1 72 ? 84.193 31.063 31.676 1.00 10.17 72 GLY A CA 1
ATOM 548 C C . GLY A 1 72 ? 83.582 31.502 32.986 1.00 10.27 72 GLY A C 1
ATOM 549 O O . GLY A 1 72 ? 82.538 32.186 32.971 1.00 11.14 72 GLY A O 1
ATOM 550 N N . GLY A 1 73 ? 84.217 31.162 34.105 1.00 9.58 73 GLY A N 1
ATOM 551 C CA . GLY A 1 73 ? 85.519 30.534 34.204 1.00 10.09 73 GLY A CA 1
ATOM 552 C C . GLY A 1 73 ? 86.657 31.498 34.069 1.00 9.50 73 GLY A C 1
ATOM 553 O O . GLY A 1 73 ? 86.481 32.657 33.680 1.00 9.90 73 GLY A O 1
ATOM 554 N N . ASN A 1 74 ? 87.842 31.030 34.415 1.00 9.75 74 ASN A N 1
ATOM 555 C CA . ASN A 1 74 ? 89.014 31.892 34.443 1.00 9.67 74 ASN A CA 1
ATOM 556 C C . ASN A 1 74 ? 89.288 32.589 33.112 1.00 8.84 74 ASN A C 1
ATOM 557 O O . ASN A 1 74 ? 89.807 33.709 33.083 1.00 9.33 74 ASN A O 1
ATOM 562 N N . PHE A 1 75 ? 88.947 31.943 32.008 1.00 8.90 75 PHE A N 1
ATOM 563 C CA . PHE A 1 75 ? 89.138 32.525 30.682 1.00 8.42 75 PHE A CA 1
ATOM 564 C C . PHE A 1 75 ? 88.472 33.901 30.547 1.00 8.10 75 PHE A C 1
ATOM 565 O O . PHE A 1 75 ? 89.001 34.766 29.863 1.00 8.79 75 PHE A O 1
ATOM 573 N N . VAL A 1 76 ? 87.271 34.052 31.085 1.00 8.18 76 VAL A N 1
ATOM 574 C CA . VAL A 1 76 ? 86.508 35.261 30.795 1.00 8.24 76 VAL A CA 1
ATOM 575 C C . VAL A 1 76 ? 87.171 36.527 31.328 1.00 8.43 76 VAL A C 1
ATOM 576 O O . VAL A 1 76 ? 86.957 37.614 30.785 1.00 8.63 76 VAL A O 1
ATOM 580 N N . SER A 1 77 ? 87.956 36.382 32.383 1.00 8.53 77 SER A N 1
ATOM 581 C CA . SER A 1 77 ? 88.525 37.528 33.054 1.00 7.88 77 SER A CA 1
ATOM 582 C C . SER A 1 77 ? 89.579 38.274 32.242 1.00 8.27 77 SER A C 1
ATOM 583 O O . SER A 1 77 ? 89.951 39.401 32.602 1.00 8.96 77 SER A O 1
ATOM 586 N N . GLY A 1 78 ? 90.070 37.660 31.162 1.00 7.93 78 GLY A N 1
ATOM 587 C CA . GLY A 1 78 ? 90.955 38.329 30.246 1.00 8.28 78 GLY A CA 1
ATOM 588 C C . GLY A 1 78 ? 90.465 38.432 28.807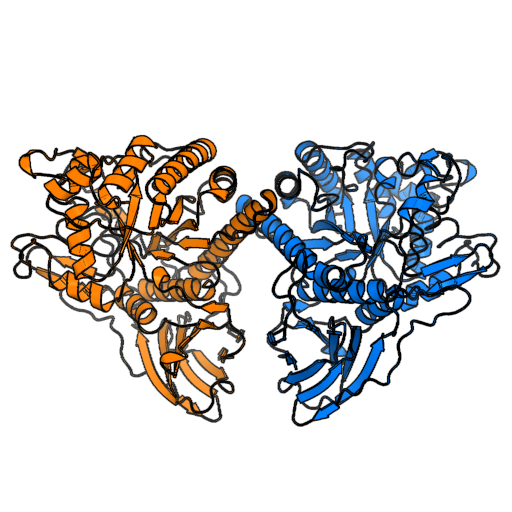 1.00 8.26 78 GLY A C 1
ATOM 589 O O . GLY A 1 78 ? 91.252 38.808 27.945 1.00 9.20 78 GLY A O 1
ATOM 590 N N . TYR A 1 79 ? 89.194 38.137 28.571 1.00 8.24 79 TYR A N 1
ATOM 591 C CA . TYR A 1 79 ? 88.597 37.987 27.253 1.00 8.00 79 TYR A CA 1
ATOM 592 C C . TYR A 1 79 ? 87.890 39.253 26.797 1.00 8.06 79 TYR A C 1
ATOM 593 O O . TYR A 1 79 ? 87.187 39.878 27.589 1.00 8.41 79 TYR A O 1
ATOM 602 N N . ASN A 1 80 ? 88.045 39.590 25.517 1.00 8.33 80 ASN A N 1
ATOM 603 C CA . ASN A 1 80 ? 87.310 40.693 24.909 1.00 8.07 80 ASN A CA 1
ATOM 604 C C . ASN A 1 80 ? 86.251 40.118 23.971 1.00 8.61 80 ASN A C 1
ATOM 605 O O . ASN A 1 80 ? 86.597 39.511 22.952 1.00 8.86 80 ASN A O 1
ATOM 610 N N . TRP A 1 81 ? 84.970 40.283 24.304 1.00 8.49 81 TRP A N 1
ATOM 611 C CA . TRP A 1 81 ? 83.890 39.648 23.544 1.00 8.97 81 TRP A CA 1
ATOM 612 C C . TRP A 1 81 ? 83.899 40.035 22.061 1.00 9.25 81 TRP A C 1
ATOM 613 O O . TRP A 1 81 ? 83.521 39.232 21.210 1.00 9.28 81 TRP A O 1
ATOM 624 N N . GLU A 1 82 ? 84.372 41.246 21.739 1.00 8.72 82 GLU A N 1
ATOM 625 C CA . GLU A 1 82 ? 84.348 41.703 20.357 1.00 9.65 82 GLU A CA 1
ATOM 626 C C . GLU A 1 82 ? 85.313 40.880 19.508 1.00 9.69 82 GLU A C 1
ATOM 627 O O . GLU A 1 82 ? 85.176 40.813 18.303 1.00 10.87 82 GLU A O 1
ATOM 633 N N . ASP A 1 83 ? 86.329 40.300 20.138 1.00 9.31 83 ASP A N 1
ATOM 634 C CA . ASP A 1 83 ? 87.301 39.488 19.410 1.00 9.93 83 ASP A CA 1
ATOM 635 C C . ASP A 1 83 ? 86.707 38.203 18.823 1.00 9.87 83 ASP A C 1
ATOM 636 O O . ASP A 1 83 ? 87.324 37.610 17.946 1.00 11.34 83 ASP A O 1
ATOM 641 N N . GLY A 1 84 ? 85.559 37.790 19.315 1.00 9.51 84 GLY A N 1
ATOM 642 C CA . GLY A 1 84 ? 84.912 36.574 18.865 1.00 10.65 84 GLY A CA 1
ATOM 643 C C . GLY A 1 84 ? 83.645 36.786 18.053 1.00 9.88 84 GLY A C 1
ATOM 644 O O . GLY A 1 84 ? 82.951 35.812 17.794 1.00 11.58 84 GLY A O 1
ATOM 645 N N . VAL A 1 85 ? 83.339 37.998 17.626 1.00 10.13 85 VAL A N 1
ATOM 646 C CA . VAL A 1 85 ? 82.207 38.241 16.739 1.00 11.16 85 VAL A CA 1
ATOM 647 C C . VAL A 1 85 ? 82.663 38.869 15.434 1.00 10.78 85 VAL A C 1
ATOM 648 O O . VAL A 1 85 ? 83.739 39.466 15.322 1.00 11.15 85 VAL A O 1
ATOM 652 N N . GLY A 1 86 ? 81.802 38.763 14.428 1.00 12.11 86 GLY A N 1
ATOM 653 C CA . GLY A 1 86 ? 82.084 39.369 13.132 1.00 12.87 86 GLY A CA 1
ATOM 654 C C . GLY A 1 86 ? 82.875 38.433 12.249 1.00 13.23 86 GLY A C 1
ATOM 655 O O . GLY A 1 86 ? 83.165 37.279 12.594 1.00 12.33 86 GLY A O 1
ATOM 656 N N . PRO A 1 87 ? 83.242 38.935 11.064 1.00 14.28 87 PRO A N 1
ATOM 657 C CA . PRO A 1 87 ? 83.966 38.102 10.100 1.00 14.61 87 PRO A CA 1
ATOM 658 C C . PRO A 1 87 ? 85.247 37.509 10.682 1.00 14.85 87 PRO A C 1
ATOM 659 O O . PRO A 1 87 ? 85.996 38.151 11.403 1.00 14.65 87 PRO A O 1
ATOM 663 N N . LYS A 1 88 ? 85.472 36.245 10.356 1.00 15.13 88 LYS A N 1
ATOM 664 C CA . LYS A 1 88 ? 86.589 35.510 10.931 1.00 16.02 88 LYS A CA 1
ATOM 665 C C . LYS A 1 88 ? 87.932 36.158 10.619 1.00 16.42 88 LYS A C 1
ATOM 666 O O . LYS A 1 88 ? 88.819 36.099 11.443 1.00 16.33 88 LYS A O 1
ATOM 672 N N . GLU A 1 89 ? 88.115 36.742 9.427 1.00 18.02 89 GLU A N 1
ATOM 673 C CA . GLU A 1 89 ? 89.411 37.326 9.047 1.00 20.37 89 GLU A CA 1
ATOM 674 C C . GLU A 1 89 ? 89.844 38.470 9.960 1.00 19.29 89 GLU A C 1
ATOM 675 O O . GLU A 1 89 ? 91.043 38.749 10.095 1.00 21.16 89 GLU A O 1
ATOM 681 N N . GLN A 1 90 ? 88.865 39.119 10.600 1.00 17.71 90 GLN A N 1
ATOM 682 C CA . GLN A 1 90 ? 89.136 40.231 11.471 1.00 17.33 90 GLN A CA 1
ATOM 683 C C . GLN A 1 90 ? 89.245 39.827 12.949 1.00 15.46 90 GLN A C 1
ATOM 684 O O . GLN A 1 90 ? 89.515 40.666 13.793 1.00 17.12 90 GLN A O 1
ATOM 690 N N . ARG A 1 91 ? 89.040 38.546 13.263 1.00 14.02 91 ARG A N 1
ATOM 691 C CA . ARG A 1 91 ? 89.154 38.094 14.664 1.00 12.04 91 ARG A CA 1
ATOM 692 C C . ARG A 1 91 ? 90.624 37.844 14.994 1.00 11.92 91 ARG A C 1
ATOM 693 O O . ARG A 1 91 ? 91.290 37.082 14.289 1.00 13.38 91 ARG A O 1
ATOM 701 N N . PRO A 1 92 ? 91.133 38.473 16.042 1.00 11.89 92 PRO A N 1
ATOM 702 C CA . PRO A 1 92 ? 92.556 38.339 16.380 1.00 11.94 92 PRO A CA 1
ATOM 703 C C . PRO A 1 92 ? 92.863 37.038 17.117 1.00 11.81 92 PRO A C 1
ATOM 704 O O . PRO A 1 92 ? 92.013 36.523 17.843 1.00 14.41 92 PRO A O 1
ATOM 708 N N . ARG A 1 93 ? 94.079 36.560 16.977 1.00 11.00 93 ARG A N 1
ATOM 709 C CA . ARG A 1 93 ? 94.596 35.483 17.817 1.00 10.79 93 ARG A CA 1
ATOM 710 C C . ARG A 1 93 ? 95.109 36.115 19.115 1.00 10.19 93 ARG A C 1
ATOM 711 O O . ARG A 1 93 ? 95.856 37.101 19.087 1.00 11.11 93 ARG A O 1
ATOM 719 N N . ARG A 1 94 ? 94.716 35.556 20.237 1.00 10.34 94 ARG A N 1
ATOM 720 C CA . ARG A 1 94 ? 95.035 36.107 21.536 1.00 10.10 94 ARG A CA 1
ATOM 721 C C . ARG A 1 94 ? 95.779 35.084 22.412 1.00 10.12 94 ARG A C 1
ATOM 722 O O . ARG A 1 94 ? 95.613 33.867 22.257 1.00 11.40 94 ARG A O 1
ATOM 730 N N . LEU A 1 95 ? 96.589 35.610 23.328 1.00 10.38 95 LEU A N 1
ATOM 731 C CA . LEU A 1 95 ? 97.152 34.816 24.389 1.00 10.24 95 LEU A CA 1
ATOM 732 C C . LEU A 1 95 ? 96.144 34.739 25.524 1.00 9.93 95 LEU A C 1
ATOM 733 O O . LEU A 1 95 ? 95.886 35.743 26.185 1.00 11.00 95 LEU A O 1
ATOM 738 N N . ASP A 1 96 ? 95.557 33.563 25.759 1.00 10.03 96 ASP A N 1
ATOM 739 C CA . ASP A 1 96 ? 94.724 33.333 26.922 1.00 9.51 96 ASP A CA 1
ATOM 740 C C . ASP A 1 96 ? 95.629 33.086 28.118 1.00 9.92 96 ASP A C 1
ATOM 741 O O . ASP A 1 96 ? 96.274 32.035 28.214 1.00 10.41 96 ASP A O 1
ATOM 746 N N . LEU A 1 97 ? 95.707 34.035 29.040 1.00 9.69 97 LEU A N 1
ATOM 747 C CA . LEU A 1 97 ? 96.585 33.885 30.187 1.00 10.18 97 LEU A CA 1
ATOM 748 C C . LEU A 1 97 ? 96.037 32.927 31.225 1.00 11.11 97 LEU A C 1
ATOM 749 O O . LEU A 1 97 ? 96.784 32.452 32.052 1.00 13.68 97 LEU A O 1
ATOM 754 N N . ALA A 1 98 ? 94.747 32.642 31.205 1.00 10.05 98 ALA A N 1
ATOM 755 C CA . ALA A 1 98 ? 94.159 31.703 32.162 1.00 10.44 98 ALA A CA 1
ATOM 756 C C . ALA A 1 98 ? 94.723 30.308 32.000 1.00 10.41 98 ALA A C 1
ATOM 757 O O . ALA A 1 98 ? 95.123 29.665 32.978 1.00 11.75 98 ALA A O 1
ATOM 759 N N . TRP A 1 99 ? 94.739 29.831 30.761 1.00 10.39 99 TRP A N 1
ATOM 760 C CA . TRP A 1 99 ? 95.131 28.437 30.477 1.00 11.14 99 TRP A CA 1
ATOM 761 C C . TRP A 1 99 ? 96.389 28.376 29.598 1.00 11.22 99 TRP A C 1
ATOM 762 O O . TRP A 1 99 ? 96.730 27.315 29.058 1.00 12.15 99 TRP A O 1
ATOM 773 N N . LYS A 1 100 ? 97.096 29.501 29.479 1.00 11.36 100 LYS A N 1
ATOM 774 C CA . LYS A 1 100 ? 98.379 29.561 28.794 1.00 12.47 100 LYS A CA 1
ATOM 775 C C . LYS A 1 100 ? 98.293 28.954 27.392 1.00 11.70 100 LYS A C 1
ATOM 776 O O . LYS A 1 100 ? 99.133 28.150 26.983 1.00 12.66 100 LYS A O 1
ATOM 782 N N . SER A 1 101 ? 97.259 29.345 26.672 1.00 11.62 101 SER A N 1
ATOM 783 C CA . SER A 1 101 ? 96.953 28.820 25.357 1.00 11.92 101 SER A CA 1
ATOM 784 C C . SER A 1 101 ? 96.783 29.954 24.353 1.00 10.82 101 SER A C 1
ATOM 785 O O . SER A 1 101 ? 96.526 31.094 24.741 1.00 12.14 101 SER A O 1
ATOM 788 N N . VAL A 1 102 ? 96.942 29.685 23.073 1.00 11.61 102 VAL A N 1
ATOM 789 C CA . VAL A 1 102 ? 96.525 30.638 22.051 1.00 11.33 102 VAL A CA 1
ATOM 790 C C . VAL A 1 102 ? 95.077 30.379 21.692 1.00 11.52 102 VAL A C 1
ATOM 791 O O . VAL A 1 102 ? 94.723 29.267 21.298 1.00 14.01 102 VAL A O 1
ATOM 795 N N . GLU A 1 103 ? 94.249 31.407 21.829 1.00 10.60 103 GLU A N 1
ATOM 796 C CA . GLU A 1 103 ? 92.836 31.393 21.483 1.00 10.23 103 GLU A CA 1
ATOM 797 C C . GLU A 1 103 ? 92.651 32.036 20.135 1.00 10.98 103 GLU A C 1
ATOM 798 O O . GLU A 1 103 ? 92.998 33.190 19.942 1.00 11.34 103 GLU A O 1
ATOM 804 N N . THR A 1 104 ? 92.161 31.265 19.167 1.00 10.59 104 THR A N 1
ATOM 805 C CA . THR A 1 104 ? 91.973 31.773 17.818 1.00 11.69 104 THR A CA 1
ATOM 806 C C . THR A 1 104 ? 90.715 32.606 17.645 1.00 10.55 104 THR A C 1
ATOM 807 O O . THR A 1 104 ? 90.582 33.322 16.665 1.00 12.26 104 THR A O 1
ATOM 811 N N . ASN A 1 105 ? 89.760 32.438 18.547 1.00 10.30 105 ASN A N 1
ATOM 812 C CA . ASN A 1 105 ? 88.448 33.064 18.455 1.00 10.06 105 ASN A CA 1
ATOM 813 C C . ASN A 1 105 ? 87.641 32.619 17.243 1.00 10.53 105 ASN A C 1
ATOM 814 O O . ASN A 1 105 ? 86.677 33.259 16.870 1.00 11.07 105 ASN A O 1
ATOM 819 N N . GLU A 1 106 ? 87.962 31.455 16.701 1.00 10.99 106 GLU A N 1
ATOM 820 C CA . GLU A 1 106 ? 87.205 30.889 15.591 1.00 11.61 106 GLU A CA 1
ATOM 821 C C . GLU A 1 106 ? 85.768 30.620 16.046 1.00 10.78 106 GLU A C 1
ATOM 822 O O . GLU A 1 106 ? 84.825 30.741 15.250 1.00 12.76 106 GLU A O 1
ATOM 828 N N . ILE A 1 107 ? 85.593 30.266 17.320 1.00 10.58 107 ILE A N 1
ATOM 829 C CA . ILE A 1 107 ? 84.284 30.247 17.945 1.00 10.25 107 ILE A CA 1
ATOM 830 C C . ILE A 1 107 ? 84.198 31.454 18.891 1.00 9.66 107 ILE A C 1
ATOM 831 O O . ILE A 1 107 ? 85.090 31.668 19.722 1.00 10.28 107 ILE A O 1
ATOM 836 N N . GLY A 1 108 ? 83.118 32.211 18.738 1.00 10.07 108 GLY A N 1
ATOM 837 C CA . GLY A 1 108 ? 82.755 33.244 19.673 1.00 10.24 108 GLY A CA 1
ATOM 838 C C . GLY A 1 108 ? 81.298 33.171 20.008 1.00 9.59 108 GLY A C 1
ATOM 839 O O . GLY A 1 108 ? 80.626 32.145 19.751 1.00 10.36 108 GLY A O 1
ATOM 840 N N . LEU A 1 109 ? 80.762 34.229 20.613 1.00 9.69 109 LEU A N 1
ATOM 841 C CA . LEU A 1 109 ? 79.516 34.042 21.300 1.00 10.19 109 LEU A CA 1
ATOM 842 C C . LEU A 1 109 ? 78.356 33.676 20.358 1.00 9.78 109 LEU A C 1
ATOM 843 O O . LEU A 1 109 ? 77.453 32.949 20.768 1.00 10.64 109 LEU A O 1
ATOM 848 N N . ASN A 1 110 ? 78.328 34.211 19.146 1.00 9.94 110 ASN A N 1
ATOM 849 C CA . ASN A 1 110 ? 77.206 33.902 18.270 1.00 11.01 110 ASN A CA 1
ATOM 850 C C . ASN A 1 110 ? 77.212 32.444 17.816 1.00 10.92 110 ASN A C 1
ATOM 851 O O . ASN A 1 110 ? 76.144 31.839 17.739 1.00 11.85 110 ASN A O 1
ATOM 856 N N . GLU A 1 111 ? 78.376 31.896 17.540 1.00 10.90 111 GLU A N 1
ATOM 857 C CA . GLU A 1 111 ? 78.449 30.467 17.212 1.00 11.01 111 GLU A CA 1
ATOM 858 C C . GLU A 1 111 ? 78.108 29.618 18.415 1.00 11.00 111 GLU A C 1
ATOM 859 O O . GLU A 1 111 ? 77.454 28.582 18.266 1.00 11.74 111 GLU A O 1
ATOM 865 N N . PHE A 1 112 ? 78.498 30.035 19.619 1.00 10.71 112 PHE A N 1
ATOM 866 C CA . PHE A 1 112 ? 78.098 29.275 20.795 1.00 10.72 112 PHE A CA 1
ATOM 867 C C . PHE A 1 112 ? 76.577 29.284 20.954 1.00 10.84 112 PHE A C 1
ATOM 868 O O . PHE A 1 112 ? 75.954 28.266 21.306 1.00 11.50 112 PHE A O 1
ATOM 876 N N . MET A 1 113 ? 75.949 30.437 20.710 1.00 10.79 113 MET A N 1
ATOM 877 C CA . MET A 1 113 ? 74.500 30.492 20.789 1.00 11.56 113 MET A CA 1
ATOM 878 C C . MET A 1 113 ? 73.853 29.531 19.766 1.00 11.72 113 MET A C 1
ATOM 879 O O . MET A 1 113 ? 72.839 28.912 20.071 1.00 13.03 113 MET A O 1
ATOM 884 N N . ASP A 1 114 ? 74.434 29.440 18.578 1.00 11.79 114 ASP A N 1
ATOM 885 C CA . ASP A 1 114 ? 73.926 28.496 17.566 1.00 12.69 114 ASP A CA 1
ATOM 886 C C . ASP A 1 114 ? 74.005 27.059 18.098 1.00 12.36 114 ASP A C 1
ATOM 887 O O . ASP A 1 114 ? 73.079 26.254 17.930 1.00 14.68 114 ASP A O 1
ATOM 892 N N . TRP A 1 115 ? 75.114 26.714 18.737 1.00 11.81 115 TRP A N 1
ATOM 893 C CA . TRP A 1 115 ? 75.280 25.370 19.298 1.00 11.54 115 TRP A CA 1
ATOM 894 C C . TRP A 1 115 ? 74.284 25.111 20.426 1.00 12.01 115 TRP A C 1
ATOM 895 O O . TRP A 1 115 ? 73.652 24.043 20.481 1.00 12.77 115 TRP A O 1
ATOM 906 N N . ALA A 1 116 ? 74.149 26.068 21.339 1.00 11.50 116 ALA A N 1
ATOM 907 C CA . ALA A 1 116 ? 73.237 25.918 22.452 1.00 12.00 116 ALA A CA 1
ATOM 908 C C . ALA A 1 116 ? 71.805 25.674 21.953 1.00 12.92 116 ALA A C 1
ATOM 909 O O . ALA A 1 116 ? 71.064 24.867 22.529 1.00 13.17 116 ALA A O 1
ATOM 911 N N . LYS A 1 117 ? 71.416 26.351 20.891 1.00 14.50 117 LYS A N 1
ATOM 912 C CA . LYS A 1 117 ? 70.106 26.134 20.278 1.00 15.76 117 LYS A CA 1
ATOM 913 C C . LYS A 1 117 ? 69.941 24.668 19.844 1.00 15.18 117 LYS A C 1
ATOM 914 O O . LYS A 1 117 ? 68.871 24.077 20.024 1.00 16.65 117 LYS A O 1
ATOM 920 N N . MET A 1 118 ? 70.989 24.088 19.286 1.00 14.68 118 MET A N 1
ATOM 921 C CA . MET A 1 118 ? 70.922 22.705 18.810 1.00 14.64 118 MET A CA 1
ATOM 922 C C . MET A 1 118 ? 70.731 21.725 19.937 1.00 14.03 118 MET A C 1
ATOM 923 O O . MET A 1 118 ? 70.120 20.665 19.729 1.00 15.24 118 MET A O 1
ATOM 928 N N . VAL A 1 119 ? 71.261 22.003 21.123 1.00 12.37 119 VAL A N 1
ATOM 929 C CA . VAL A 1 119 ? 71.117 21.107 22.239 1.00 13.24 119 VAL A CA 1
ATOM 930 C C . VAL A 1 119 ? 69.950 21.462 23.134 1.00 13.70 119 VAL A C 1
ATOM 931 O O . VAL A 1 119 ? 69.688 20.743 24.091 1.00 16.41 119 VAL A O 1
ATOM 935 N N . GLY A 1 120 ? 69.212 22.526 22.827 1.00 14.44 120 GLY A N 1
ATOM 936 C CA . GLY A 1 120 ? 68.025 22.877 23.595 1.00 15.31 120 GLY A CA 1
ATOM 937 C C . GLY A 1 120 ? 68.302 23.597 24.903 1.00 14.87 120 GLY A C 1
ATOM 938 O O . GLY A 1 120 ? 67.445 23.605 25.760 1.00 16.42 120 GLY A O 1
ATOM 939 N N . ALA A 1 121 ? 69.490 24.194 25.048 1.00 13.88 121 ALA A N 1
ATOM 940 C CA . ALA A 1 121 ? 69.878 24.859 26.300 1.00 13.15 121 ALA A CA 1
ATOM 941 C C . ALA A 1 121 ? 69.863 26.363 26.139 1.00 12.66 121 ALA A C 1
ATOM 942 O O . ALA A 1 121 ? 70.269 26.883 25.111 1.00 13.86 121 ALA A O 1
ATOM 944 N N . GLU A 1 122 ? 69.421 27.067 27.168 1.00 12.19 122 GLU A N 1
ATOM 945 C CA . GLU A 1 122 ? 69.709 28.499 27.278 1.00 12.37 122 GLU A CA 1
ATOM 946 C C . GLU A 1 122 ? 71.136 28.682 27.784 1.00 10.99 122 GLU A C 1
ATOM 947 O O . GLU A 1 122 ? 71.765 27.752 28.274 1.00 11.49 122 GLU A O 1
ATOM 953 N N . VAL A 1 123 ? 71.645 29.901 27.636 1.00 11.04 123 VAL A N 1
ATOM 954 C CA . VAL A 1 123 ? 73.026 30.213 27.979 1.00 10.84 123 VAL A CA 1
ATOM 955 C C . VAL A 1 123 ? 73.057 31.199 29.140 1.00 10.23 123 VAL A C 1
ATOM 956 O O . VAL A 1 123 ? 72.328 32.206 29.161 1.00 12.01 123 VAL A O 1
ATOM 960 N N . ASN A 1 124 ? 73.883 30.871 30.127 1.00 9.61 124 ASN A N 1
ATOM 961 C CA . ASN A 1 124 ? 74.181 31.755 31.261 1.00 10.08 124 ASN A CA 1
ATOM 962 C C . ASN A 1 124 ? 75.499 32.435 30.924 1.00 9.97 124 ASN A C 1
ATOM 963 O O . ASN A 1 124 ? 76.575 31.875 31.092 1.00 10.08 124 ASN A O 1
ATOM 968 N N . MET A 1 125 ? 75.407 33.637 30.380 1.00 9.48 125 MET A N 1
ATOM 969 C CA . MET A 1 125 ? 76.550 34.354 29.802 1.00 9.05 125 MET A CA 1
ATOM 970 C C . MET A 1 125 ? 77.293 35.106 30.875 1.00 8.76 125 MET A C 1
ATOM 971 O O . MET A 1 125 ? 76.703 35.860 31.649 1.00 10.01 125 MET A O 1
ATOM 976 N N . ALA A 1 126 ? 78.616 34.970 30.878 1.00 9.34 126 ALA A N 1
ATOM 977 C CA . ALA A 1 126 ? 79.478 35.715 31.804 1.00 9.47 126 ALA A CA 1
ATOM 978 C C . ALA A 1 126 ? 80.121 36.895 31.122 1.00 9.61 126 ALA A C 1
ATOM 979 O O . ALA A 1 126 ? 80.528 36.796 29.951 1.00 10.71 126 ALA A O 1
ATOM 981 N N . VAL A 1 127 ? 80.208 38.026 31.838 1.00 9.71 127 VAL A N 1
ATOM 982 C CA . VAL A 1 127 ? 80.943 39.205 31.413 1.00 9.45 127 VAL A CA 1
ATOM 983 C C . VAL A 1 127 ? 82.312 39.275 32.093 1.00 8.29 127 VAL A C 1
ATOM 984 O O . VAL A 1 127 ? 82.472 38.840 33.234 1.00 9.82 127 VAL A O 1
ATOM 988 N N . ASN A 1 128 ? 83.279 39.866 31.403 1.00 8.08 128 ASN A N 1
ATOM 989 C CA . ASN A 1 128 ? 84.637 40.060 31.943 1.00 7.69 128 ASN A CA 1
ATOM 990 C C . ASN A 1 128 ? 84.640 41.236 32.925 1.00 8.15 128 ASN A C 1
ATOM 991 O O . ASN A 1 128 ? 84.381 42.374 32.546 1.00 8.85 128 ASN A O 1
ATOM 996 N N . LEU A 1 129 ? 84.925 40.966 34.203 1.00 8.20 129 LEU A N 1
ATOM 997 C CA . LEU A 1 129 ? 85.175 42.004 35.204 1.00 8.63 129 LEU A CA 1
ATOM 998 C C . LEU A 1 129 ? 86.588 41.889 35.790 1.00 8.48 129 LEU A C 1
ATOM 999 O O . LEU A 1 129 ? 86.844 42.353 36.899 1.00 9.91 129 LEU A O 1
ATOM 1004 N N . GLY A 1 130 ? 87.503 41.345 35.004 1.00 8.76 130 GLY A N 1
ATOM 1005 C CA . GLY A 1 130 ? 88.930 41.264 35.313 1.00 9.38 130 GLY A CA 1
ATOM 1006 C C . GLY A 1 130 ? 89.680 42.416 34.676 1.00 9.02 130 GLY A C 1
ATOM 1007 O O . GLY A 1 130 ? 90.024 43.389 35.347 1.00 10.89 130 GLY A O 1
ATOM 1008 N N . THR A 1 131 ? 89.890 42.325 33.372 1.00 8.72 131 THR A N 1
ATOM 1009 C CA . THR A 1 131 ? 90.491 43.398 32.608 1.00 9.08 131 THR A CA 1
ATOM 1010 C C . THR A 1 131 ? 89.500 44.442 32.120 1.00 9.60 131 THR A C 1
ATOM 1011 O O . THR A 1 131 ? 89.948 45.496 31.656 1.00 11.80 131 THR A O 1
ATOM 1015 N N . ARG A 1 132 ? 88.207 44.181 32.198 1.00 9.10 132 ARG A N 1
ATOM 1016 C CA . ARG A 1 132 ? 87.180 45.091 31.706 1.00 9.13 132 ARG A CA 1
ATOM 1017 C C . ARG A 1 132 ? 86.163 45.382 32.805 1.00 9.22 132 ARG A C 1
ATOM 1018 O O . ARG A 1 132 ? 86.314 44.944 33.939 1.00 9.59 132 ARG A O 1
ATOM 1026 N N . GLY A 1 133 ? 85.159 46.180 32.467 1.00 9.81 133 GLY A N 1
ATOM 1027 C CA . GLY A 1 133 ? 84.293 46.769 33.471 1.00 10.35 133 GLY A CA 1
ATOM 1028 C C . GLY A 1 133 ? 82.905 47.078 32.963 1.00 9.84 133 GLY A C 1
ATOM 1029 O O . GLY A 1 133 ? 82.329 46.323 32.177 1.00 9.92 133 GLY A O 1
ATOM 1030 N N . ILE A 1 134 ? 82.379 48.207 33.412 1.00 9.45 134 ILE A N 1
ATOM 1031 C CA . ILE A 1 134 ? 80.969 48.443 33.251 1.00 9.86 134 ILE A CA 1
ATOM 1032 C C . ILE A 1 134 ? 80.599 48.780 31.799 1.00 9.91 134 ILE A C 1
ATOM 1033 O O . ILE A 1 134 ? 79.520 48.432 31.373 1.00 9.73 134 ILE A O 1
ATOM 1038 N N . ASP A 1 135 ? 81.466 49.477 31.057 1.00 9.28 135 ASP A N 1
ATOM 1039 C CA . ASP A 1 135 ? 81.124 49.836 29.700 1.00 9.51 135 ASP A CA 1
ATOM 1040 C C . ASP A 1 135 ? 80.983 48.584 28.852 1.00 8.86 135 ASP A C 1
ATOM 1041 O O . ASP A 1 135 ? 80.007 48.438 28.115 1.00 9.18 135 ASP A O 1
ATOM 1046 N N . ALA A 1 136 ? 81.944 47.668 28.964 1.00 8.55 136 ALA A N 1
ATOM 1047 C CA . ALA A 1 136 ? 81.868 46.458 28.161 1.00 8.90 136 ALA A CA 1
ATOM 1048 C C . ALA A 1 136 ? 80.670 45.602 28.563 1.00 9.11 136 ALA A C 1
ATOM 1049 O O . ALA A 1 136 ? 80.123 44.866 27.717 1.00 9.10 136 ALA A O 1
ATOM 1051 N N . ALA A 1 137 ? 80.273 45.643 29.830 1.00 8.48 137 ALA A N 1
ATOM 1052 C CA . ALA A 1 137 ? 79.154 44.867 30.320 1.00 9.06 137 ALA A CA 1
ATOM 1053 C C . ALA A 1 137 ? 77.842 45.364 29.692 1.00 9.18 137 ALA A C 1
ATOM 1054 O O . ALA A 1 137 ? 77.059 44.581 29.153 1.00 9.52 137 ALA A O 1
ATOM 1056 N N . ARG A 1 138 ? 77.586 46.676 29.722 1.00 8.61 138 ARG A N 1
ATOM 1057 C CA . ARG A 1 138 ? 76.377 47.191 29.093 1.00 8.39 138 ARG A CA 1
ATOM 1058 C C . ARG A 1 138 ? 76.386 46.928 27.603 1.00 9.43 138 ARG A C 1
ATOM 1059 O O . ARG A 1 138 ? 75.347 46.596 27.046 1.00 10.47 138 ARG A O 1
ATOM 1067 N N . ASN A 1 139 ? 77.534 47.102 26.946 1.00 8.74 139 ASN A N 1
ATOM 1068 C CA . ASN A 1 139 ? 77.597 46.930 25.494 1.00 8.98 139 ASN A CA 1
ATOM 1069 C C . ASN A 1 139 ? 77.307 45.500 25.086 1.00 8.36 139 ASN A C 1
ATOM 1070 O O . ASN A 1 139 ? 76.632 45.281 24.078 1.00 9.20 139 ASN A O 1
ATOM 1075 N N . LEU A 1 140 ? 77.804 44.518 25.858 1.00 8.46 140 LEU A N 1
ATOM 1076 C CA . LEU A 1 140 ? 77.538 43.125 25.525 1.00 8.23 140 LEU A CA 1
ATOM 1077 C C . LEU A 1 140 ? 76.047 42.786 25.712 1.00 8.57 140 LEU A C 1
ATOM 1078 O O . LEU A 1 140 ? 75.459 42.069 24.899 1.00 9.44 140 LEU A O 1
ATOM 1083 N N . VAL A 1 141 ? 75.426 43.287 26.780 1.00 8.36 141 VAL A N 1
ATOM 1084 C CA . VAL A 1 141 ? 73.996 43.071 26.956 1.00 8.72 141 VAL A CA 1
ATOM 1085 C C . VAL A 1 141 ? 73.199 43.696 25.816 1.00 8.88 141 VAL A C 1
ATOM 1086 O O . VAL A 1 141 ? 72.264 43.095 25.301 1.00 10.01 141 VAL A O 1
ATOM 1090 N N . GLU A 1 142 ? 73.579 44.900 25.413 1.00 8.80 142 GLU A N 1
ATOM 1091 C CA . GLU A 1 142 ? 72.936 45.563 24.276 1.00 9.60 142 GLU A CA 1
ATOM 1092 C C . GLU A 1 142 ? 73.092 44.710 23.000 1.00 9.33 142 GLU A C 1
ATOM 1093 O O . GLU A 1 142 ? 72.114 44.498 22.277 1.00 10.00 142 GLU A O 1
ATOM 1099 N N . TYR A 1 143 ? 74.306 44.300 22.712 1.00 9.10 143 TYR A N 1
ATOM 1100 C CA . TYR A 1 143 ? 74.604 43.495 21.535 1.00 8.94 143 TYR A CA 1
ATOM 1101 C C . TYR A 1 143 ? 73.727 42.247 21.514 1.00 9.26 143 TYR A C 1
ATOM 1102 O O . TYR A 1 143 ? 73.186 41.882 20.476 1.00 10.36 143 TYR A O 1
ATOM 1111 N N . CYS A 1 144 ? 73.645 41.570 22.653 1.00 9.68 144 CYS A N 1
ATOM 1112 C CA . CYS A 1 144 ? 72.908 40.313 22.678 1.00 9.98 144 CYS A CA 1
ATOM 1113 C C . CYS A 1 144 ? 71.406 40.475 22.725 1.00 10.47 144 CYS A C 1
ATOM 1114 O O . CYS A 1 144 ? 70.697 39.619 22.191 1.00 12.12 144 CYS A O 1
ATOM 1117 N N . ASN A 1 145 ? 70.916 41.478 23.442 1.00 10.68 145 ASN A N 1
ATOM 1118 C CA . ASN A 1 145 ? 69.503 41.519 23.851 1.00 11.01 145 ASN A CA 1
ATOM 1119 C C . ASN A 1 145 ? 68.660 42.657 23.287 1.00 11.48 145 ASN A C 1
ATOM 1120 O O . ASN A 1 145 ? 67.454 42.538 23.230 1.00 12.70 145 ASN A O 1
ATOM 1125 N N . HIS A 1 146 ? 69.275 43.757 22.873 1.00 10.86 146 HIS A N 1
ATOM 1126 C CA . HIS A 1 146 ? 68.494 44.873 22.373 1.00 10.77 146 HIS A CA 1
ATOM 1127 C C . HIS A 1 146 ? 68.058 44.576 20.946 1.00 11.75 146 HIS A C 1
ATOM 1128 O O . HIS A 1 146 ? 68.841 44.070 20.164 1.00 12.65 146 HIS A O 1
ATOM 1135 N N . PRO A 1 147 ? 66.802 44.816 20.572 1.00 13.00 147 PRO A N 1
ATOM 1136 C CA . PRO A 1 147 ? 66.358 44.357 19.248 1.00 13.86 147 PRO A CA 1
ATOM 1137 C C . PRO A 1 147 ? 67.069 44.945 18.044 1.00 12.87 147 PRO A C 1
ATOM 1138 O O . PRO A 1 147 ? 67.497 44.189 17.174 1.00 13.86 147 PRO A O 1
ATOM 1142 N N . SER A 1 148 ? 67.173 46.263 17.959 1.00 12.52 148 SER A N 1
ATOM 1143 C CA . SER A 1 148 ? 67.692 46.954 16.790 1.00 12.55 148 SER A CA 1
ATOM 1144 C C . SER A 1 148 ? 67.684 48.453 17.072 1.00 12.18 148 SER A C 1
ATOM 1145 O O . SER A 1 148 ? 67.160 48.911 18.088 1.00 12.73 148 SER A O 1
ATOM 1148 N N . GLY A 1 149 ? 68.289 49.219 16.186 1.00 12.48 149 GLY A N 1
ATOM 1149 C CA . GLY A 1 149 ? 68.174 50.656 16.244 1.00 12.99 149 GLY A CA 1
ATOM 1150 C C . GLY A 1 149 ? 69.222 51.351 17.098 1.00 12.82 149 GLY A C 1
ATOM 1151 O O . GLY A 1 149 ? 69.145 52.538 17.351 1.00 14.13 149 GLY A O 1
ATOM 1152 N N . SER A 1 150 ? 70.244 50.624 17.541 1.00 12.03 150 SER A N 1
ATOM 1153 C CA . SER A 1 150 ? 71.410 51.205 18.208 1.00 11.28 150 SER A CA 1
ATOM 1154 C C . SER A 1 150 ? 72.648 50.581 17.575 1.00 11.84 150 SER A C 1
ATOM 1155 O O . SER A 1 150 ? 72.583 49.527 16.950 1.00 12.01 150 SER A O 1
ATOM 1158 N N . TYR A 1 151 ? 73.802 51.178 17.782 1.00 12.13 151 TYR A N 1
ATOM 1159 C CA . TYR A 1 151 ? 75.018 50.640 17.170 1.00 11.76 151 TYR A CA 1
ATOM 1160 C C . TYR A 1 151 ? 75.247 49.156 17.466 1.00 11.11 151 TYR A C 1
ATOM 1161 O O . TYR A 1 151 ? 75.466 48.363 16.545 1.00 11.23 151 TYR A O 1
ATOM 1170 N N . TYR A 1 152 ? 75.209 48.772 18.731 1.00 10.61 152 TYR A N 1
ATOM 1171 C CA . TYR A 1 152 ? 75.545 47.399 19.044 1.00 10.86 152 TYR A CA 1
ATOM 1172 C C . TYR A 1 152 ? 74.492 46.384 18.653 1.00 10.95 152 TYR A C 1
ATOM 1173 O O . TYR A 1 152 ? 74.842 45.265 18.260 1.00 10.96 152 TYR A O 1
ATOM 1182 N N . SER A 1 153 ? 73.208 46.744 18.728 1.00 10.48 153 SER A N 1
ATOM 1183 C CA . SER A 1 153 ? 72.141 45.839 18.284 1.00 11.02 153 SER A CA 1
ATOM 1184 C C . SER A 1 153 ? 72.186 45.670 16.766 1.00 10.84 153 SER A C 1
ATOM 1185 O O . SER A 1 153 ? 72.095 44.546 16.259 1.00 11.61 153 SER A O 1
ATOM 1188 N N . ASP A 1 154 ? 72.398 46.763 16.040 1.00 10.77 154 ASP A N 1
ATOM 1189 C CA . ASP A 1 154 ? 72.472 46.688 14.589 1.00 11.53 154 ASP A CA 1
ATOM 1190 C C . ASP A 1 154 ? 73.737 45.955 14.195 1.00 11.43 154 ASP A C 1
ATOM 1191 O O . ASP A 1 154 ? 73.775 45.312 13.148 1.00 12.44 154 ASP A O 1
ATOM 1196 N N . LEU A 1 155 ? 74.794 45.998 15.012 1.00 11.48 155 LEU A N 1
ATOM 1197 C CA . LEU A 1 155 ? 76.021 45.237 14.764 1.00 11.13 155 LEU A CA 1
ATOM 1198 C C . LEU A 1 155 ? 75.748 43.740 14.820 1.00 10.55 155 LEU A C 1
ATOM 1199 O O . LEU A 1 155 ? 76.164 42.988 13.921 1.00 11.46 155 LEU A O 1
ATOM 1204 N N . ARG A 1 156 ? 75.012 43.275 15.814 1.00 10.38 156 ARG A N 1
ATOM 1205 C CA . ARG A 1 156 ? 74.646 41.871 15.898 1.00 10.78 156 ARG A CA 1
ATOM 1206 C C . ARG A 1 156 ? 73.874 41.457 14.651 1.00 10.88 156 ARG A C 1
ATOM 1207 O O . ARG A 1 156 ? 74.117 40.387 14.071 1.00 11.51 156 ARG A O 1
ATOM 1215 N N . ILE A 1 157 ? 72.953 42.306 14.221 1.00 11.39 157 ILE A N 1
ATOM 1216 C CA . ILE A 1 157 ? 72.160 42.019 13.005 1.00 12.09 157 ILE A CA 1
ATOM 1217 C C . ILE A 1 157 ? 73.103 41.908 11.807 1.00 12.86 157 ILE A C 1
ATOM 1218 O O . ILE A 1 157 ? 73.021 40.959 11.011 1.00 14.12 157 ILE A O 1
ATOM 1223 N N . ALA A 1 158 ? 74.039 42.819 11.660 1.00 12.60 158 ALA A N 1
ATOM 1224 C CA . ALA A 1 158 ? 75.013 42.813 10.566 1.00 13.47 158 ALA A CA 1
ATOM 1225 C C . ALA A 1 158 ? 75.883 41.567 10.602 1.00 12.74 158 ALA A C 1
ATOM 1226 O O . ALA A 1 158 ? 76.393 41.096 9.574 1.00 14.13 158 ALA A O 1
ATOM 1228 N N . HIS A 1 159 ? 76.148 41.055 11.803 1.00 12.59 159 HIS A N 1
ATOM 1229 C CA . HIS A 1 159 ? 76.934 39.832 11.973 1.00 12.35 159 HIS A CA 1
ATOM 1230 C C . HIS A 1 159 ? 76.147 38.571 11.635 1.00 13.88 159 HIS A C 1
ATOM 1231 O O . HIS A 1 159 ? 76.668 37.465 11.706 1.00 14.79 159 HIS A O 1
ATOM 1238 N N . GLY A 1 160 ? 74.878 38.719 11.289 1.00 13.82 160 GLY A N 1
ATOM 1239 C CA . GLY A 1 160 ? 74.032 37.641 10.791 1.00 14.63 160 GLY A CA 1
ATOM 1240 C C . GLY A 1 160 ? 72.982 37.116 11.743 1.00 15.33 160 GLY A C 1
ATOM 1241 O O . GLY A 1 160 ? 72.392 36.058 11.498 1.00 17.39 160 GLY A O 1
ATOM 1242 N N . TYR A 1 161 ? 72.714 37.845 12.835 1.00 14.36 161 TYR A N 1
ATOM 1243 C CA . TYR A 1 161 ? 71.837 37.368 13.885 1.00 15.20 161 TYR A CA 1
ATOM 1244 C C . TYR A 1 161 ? 70.718 38.399 14.106 1.00 15.56 161 TYR A C 1
ATOM 1245 O O . TYR A 1 161 ? 70.825 39.294 14.947 1.00 15.46 161 TYR A O 1
ATOM 1254 N N . LYS A 1 162 ? 69.678 38.345 13.272 1.00 16.12 162 LYS A N 1
ATOM 1255 C CA . LYS A 1 162 ? 68.634 39.342 13.260 1.00 16.64 162 LYS A CA 1
ATOM 1256 C C . LYS A 1 162 ? 67.931 39.415 14.589 1.00 16.67 162 LYS A C 1
ATOM 1257 O O . LYS A 1 162 ? 67.764 40.496 15.159 1.00 16.94 162 LYS A O 1
ATOM 1263 N N . GLU A 1 163 ? 67.443 38.289 15.066 1.00 16.51 163 GLU A N 1
ATOM 1264 C CA . GLU A 1 163 ? 66.736 38.289 16.327 1.00 16.79 163 GLU A CA 1
ATOM 1265 C C . GLU A 1 163 ? 67.728 38.337 17.486 1.00 14.80 163 GLU A C 1
ATOM 1266 O O . GLU A 1 163 ? 68.767 37.691 17.447 1.00 15.08 163 GLU A O 1
ATOM 1272 N N . PRO A 1 164 ? 67.400 39.076 18.529 1.00 13.87 164 PRO A N 1
ATOM 1273 C CA . PRO A 1 164 ? 68.285 39.074 19.693 1.00 13.18 164 PRO A CA 1
ATOM 1274 C C . PRO A 1 164 ? 68.367 37.699 20.326 1.00 12.80 164 PRO A C 1
ATOM 1275 O O . PRO A 1 164 ? 67.430 36.902 20.257 1.00 14.73 164 PRO A O 1
ATOM 1279 N N . HIS A 1 165 ? 69.513 37.416 20.938 1.00 12.07 165 HIS A N 1
ATOM 1280 C CA . HIS A 1 165 ? 69.701 36.203 21.707 1.00 12.66 165 HIS A CA 1
ATOM 1281 C C . HIS A 1 165 ? 68.794 36.149 22.933 1.00 13.49 165 HIS A C 1
ATOM 1282 O O . HIS A 1 165 ? 68.441 35.081 23.356 1.00 15.15 165 HIS A O 1
ATOM 1289 N N . LYS A 1 166 ? 68.465 37.294 23.534 1.00 14.35 166 LYS A N 1
ATOM 1290 C CA . LYS A 1 166 ? 67.571 37.379 24.700 1.00 15.52 166 LYS A CA 1
ATOM 1291 C C . LYS A 1 166 ? 68.048 36.459 25.831 1.00 13.99 166 LYS A C 1
ATOM 1292 O O . LYS A 1 166 ? 67.355 35.576 26.307 1.00 15.86 166 LYS A O 1
ATOM 1298 N N . ILE A 1 167 ? 69.274 36.678 26.241 1.00 12.30 167 ILE A N 1
ATOM 1299 C CA . ILE A 1 167 ? 69.884 35.918 27.334 1.00 11.41 167 ILE A CA 1
ATOM 1300 C C . ILE A 1 167 ? 69.293 36.393 28.649 1.00 10.54 167 ILE A C 1
ATOM 1301 O O . ILE A 1 167 ? 69.301 37.604 28.930 1.00 10.96 167 ILE A O 1
ATOM 1306 N N . LYS A 1 168 ? 68.760 35.470 29.442 1.00 11.04 168 LYS A N 1
ATOM 1307 C CA . LYS A 1 168 ? 68.107 35.796 30.705 1.00 11.24 168 LYS A CA 1
ATOM 1308 C C . LYS A 1 168 ? 69.088 36.006 31.851 1.00 10.51 168 LYS A C 1
ATOM 1309 O O . LYS A 1 168 ? 68.973 36.985 32.580 1.00 11.41 168 LYS A O 1
ATOM 1315 N N . THR A 1 169 ? 70.013 35.071 32.055 1.00 10.48 169 THR A N 1
ATOM 1316 C CA . THR A 1 169 ? 70.807 35.046 33.284 1.00 10.38 169 THR A CA 1
ATOM 1317 C C . THR A 1 169 ? 72.276 35.261 33.000 1.00 10.29 169 THR A C 1
ATOM 1318 O O . THR A 1 169 ? 72.855 34.554 32.195 1.00 11.08 169 THR A O 1
ATOM 1322 N N . TRP A 1 170 ? 72.872 36.244 33.685 1.00 9.49 170 TRP A N 1
ATOM 1323 C CA . TRP A 1 170 ? 74.234 36.677 33.414 1.00 9.13 170 TRP A CA 1
ATOM 1324 C C . TRP A 1 170 ? 75.089 36.564 34.660 1.00 8.95 170 TRP A C 1
ATOM 1325 O O . TRP A 1 170 ? 74.633 36.873 35.768 1.00 10.73 170 TRP A O 1
ATOM 1336 N N . CYS A 1 171 ? 76.342 36.179 34.488 1.00 8.71 171 CYS A N 1
ATOM 1337 C CA . CYS A 1 171 ? 77.322 36.150 35.570 1.00 8.80 171 CYS A CA 1
ATOM 1338 C C . CYS A 1 171 ? 78.167 37.434 35.514 1.00 8.60 171 CYS A C 1
ATOM 1339 O O . CYS A 1 171 ? 78.736 37.801 34.485 1.00 9.25 171 CYS A O 1
ATOM 1342 N N . LEU A 1 172 ? 78.293 38.056 36.677 1.00 8.84 172 LEU A N 1
ATOM 1343 C CA . LEU A 1 172 ? 79.105 39.264 36.845 1.00 8.64 172 LEU A CA 1
ATOM 1344 C C . LEU A 1 172 ? 80.564 38.885 37.077 1.00 8.83 172 LEU A C 1
ATOM 1345 O O . LEU A 1 172 ? 81.069 38.842 38.191 1.00 9.88 172 LEU A O 1
ATOM 1350 N N . GLY A 1 173 ? 81.281 38.593 36.007 1.00 9.03 173 GLY A N 1
ATOM 1351 C CA . GLY A 1 173 ? 82.633 38.119 36.121 1.00 9.40 173 GLY A CA 1
ATOM 1352 C C . GLY A 1 173 ? 82.713 36.654 36.421 1.00 10.62 173 GLY A C 1
ATOM 1353 O O . GLY A 1 173 ? 81.705 35.939 36.422 1.00 11.94 173 GLY A O 1
ATOM 1354 N N . ASN A 1 174 ? 83.924 36.210 36.704 1.00 11.88 174 ASN A N 1
ATOM 1355 C CA . ASN A 1 174 ? 84.229 34.914 37.321 1.00 11.43 174 ASN A CA 1
ATOM 1356 C C . ASN A 1 174 ? 84.845 35.193 38.677 1.00 14.16 174 ASN A C 1
ATOM 1357 O O . ASN A 1 174 ? 85.374 36.320 38.914 1.00 17.46 174 ASN A O 1
ATOM 1362 N N . ALA A 1 175 ? 84.878 34.196 39.548 1.00 13.56 175 ALA A N 1
ATOM 1363 C CA . ALA A 1 175 ? 85.462 34.368 40.861 1.00 14.75 175 ALA A CA 1
ATOM 1364 C C . ALA A 1 175 ? 86.810 35.002 40.664 1.00 16.46 175 ALA A C 1
ATOM 1365 O O . ALA A 1 175 ? 87.582 34.558 39.858 1.00 16.54 175 ALA A O 1
ATOM 1367 N N . MET A 1 176 ? 87.008 36.098 41.409 1.00 17.79 176 MET A N 1
ATOM 1368 C CA . MET A 1 176 ? 88.058 37.083 41.295 1.00 19.04 176 MET A CA 1
ATOM 1369 C C . MET A 1 176 ? 88.913 37.107 42.584 1.00 16.37 176 MET A C 1
ATOM 1370 O O . MET A 1 176 ? 89.805 37.915 42.724 1.00 15.41 176 MET A O 1
ATOM 1375 N N . ASP A 1 177 ? 88.627 36.198 43.530 1.00 18.15 177 ASP A N 1
ATOM 1376 C CA . ASP A 1 177 ? 89.160 36.252 44.890 1.00 19.05 177 ASP A CA 1
ATOM 1377 C C . ASP A 1 177 ? 90.415 35.523 44.913 1.00 21.52 177 ASP A C 1
ATOM 1378 O O . ASP A 1 177 ? 91.250 35.802 45.769 1.00 21.99 177 ASP A O 1
ATOM 1383 N N . GLY A 1 178 ? 90.528 34.671 43.870 1.00 23.48 178 GLY A N 1
ATOM 1384 C CA . GLY A 1 178 ? 91.651 33.801 43.648 1.00 24.02 178 GLY A CA 1
ATOM 1385 C C . GLY A 1 178 ? 92.802 34.618 43.111 1.00 24.21 178 GLY A C 1
ATOM 1386 O O . GLY A 1 178 ? 92.641 35.333 42.129 1.00 23.84 178 GLY A O 1
ATOM 1387 N N . PRO A 1 179 ? 93.953 34.532 43.767 1.00 24.86 179 PRO A N 1
ATOM 1388 C CA . PRO A 1 179 ? 95.193 35.196 43.335 1.00 24.82 179 PRO A CA 1
ATOM 1389 C C . PRO A 1 179 ? 95.793 34.697 41.947 1.00 23.32 179 PRO A C 1
ATOM 1390 O O . PRO A 1 179 ? 96.673 35.285 41.341 1.00 24.96 179 PRO A O 1
ATOM 1394 N N . TRP A 1 180 ? 95.277 33.588 41.465 1.00 19.28 180 TRP A N 1
ATOM 1395 C CA . TRP A 1 180 ? 95.542 33.071 40.132 1.00 18.08 180 TRP A CA 1
ATOM 1396 C C . TRP A 1 180 ? 94.674 33.699 39.066 1.00 16.44 180 TRP A C 1
ATOM 1397 O O . TRP A 1 180 ? 94.842 33.405 37.882 1.00 18.10 180 TRP A O 1
ATOM 1408 N N . GLN A 1 181 ? 93.740 34.541 39.437 1.00 14.12 181 GLN A N 1
ATOM 1409 C CA . GLN A 1 181 ? 92.813 35.084 38.481 1.00 13.07 181 GLN A CA 1
ATOM 1410 C C . GLN A 1 181 ? 93.414 36.310 37.809 1.00 11.47 181 GLN A C 1
ATOM 1411 O O . GLN A 1 181 ? 94.093 37.126 38.448 1.00 12.26 181 GLN A O 1
ATOM 1417 N N . ILE A 1 182 ? 93.062 36.470 36.554 1.00 11.16 182 ILE A N 1
ATOM 1418 C CA . ILE A 1 182 ? 93.377 37.684 35.826 1.00 10.23 182 ILE A CA 1
ATOM 1419 C C . ILE A 1 182 ? 92.515 38.814 36.411 1.00 9.90 182 ILE A C 1
ATOM 1420 O O . ILE A 1 182 ? 91.294 38.693 36.495 1.00 10.98 182 ILE A O 1
ATOM 1425 N N . GLY A 1 183 ? 93.124 39.930 36.787 1.00 9.66 183 GLY A N 1
ATOM 1426 C CA . GLY A 1 183 ? 92.385 41.034 37.355 1.00 9.62 183 GLY A CA 1
ATOM 1427 C C . GLY A 1 183 ? 91.698 40.667 38.649 1.00 10.24 183 GLY A C 1
ATOM 1428 O O . GLY A 1 183 ? 90.548 41.054 38.870 1.00 11.44 183 GLY A O 1
ATOM 1429 N N . HIS A 1 184 ? 92.419 39.951 39.521 1.00 10.39 184 HIS A N 1
ATOM 1430 C CA . HIS A 1 184 ? 91.965 39.729 40.895 1.00 11.27 184 HIS A CA 1
ATOM 1431 C C . HIS A 1 184 ? 91.487 41.022 41.488 1.00 10.29 184 HIS A C 1
ATOM 1432 O O . HIS A 1 184 ? 92.097 42.065 41.280 1.00 10.17 184 HIS A O 1
ATOM 1439 N N . LYS A 1 185 ? 90.402 40.896 42.260 1.00 10.66 185 LYS A N 1
ATOM 1440 C CA . LYS A 1 185 ? 89.860 42.021 43.012 1.00 11.24 185 LYS A CA 1
ATOM 1441 C C . LYS A 1 185 ? 89.581 41.572 44.432 1.00 10.55 185 LYS A C 1
ATOM 1442 O O . LYS A 1 185 ? 89.225 40.422 44.668 1.00 12.24 185 LYS A O 1
ATOM 1448 N N . THR A 1 186 ? 89.780 42.470 45.374 1.00 10.08 186 THR A N 1
ATOM 1449 C CA . THR A 1 186 ? 89.317 42.257 46.753 1.00 10.41 186 THR A CA 1
ATOM 1450 C C . THR A 1 186 ? 87.796 42.219 46.758 1.00 9.45 186 THR A C 1
ATOM 1451 O O . THR A 1 186 ? 87.128 42.644 45.806 1.00 9.71 186 THR A O 1
ATOM 1455 N N . ALA A 1 187 ? 87.205 41.789 47.866 1.00 9.37 187 ALA A N 1
ATOM 1456 C CA . ALA A 1 187 ? 85.763 41.700 47.933 1.00 9.31 187 ALA A CA 1
ATOM 1457 C C . ALA A 1 187 ? 85.141 43.083 47.780 1.00 8.81 187 ALA A C 1
ATOM 1458 O O . ALA A 1 187 ? 84.075 43.208 47.169 1.00 9.52 187 ALA A O 1
ATOM 1460 N N . VAL A 1 188 ? 85.763 44.134 48.320 1.00 9.18 188 VAL A N 1
ATOM 1461 C CA . VAL A 1 188 ? 85.223 45.476 48.152 1.00 9.66 188 VAL A CA 1
ATOM 1462 C C . VAL A 1 188 ? 85.374 45.926 46.700 1.00 8.71 188 VAL A C 1
ATOM 1463 O O . VAL A 1 188 ? 84.426 46.436 46.121 1.00 9.16 188 VAL A O 1
ATOM 1467 N N . GLU A 1 189 ? 86.553 45.774 46.101 1.00 9.07 189 GLU A N 1
ATOM 1468 C CA . GLU A 1 189 ? 86.734 46.177 44.701 1.00 9.15 189 GLU A CA 1
ATOM 1469 C C . GLU A 1 189 ? 85.751 45.454 43.787 1.00 8.80 189 GLU A C 1
ATOM 1470 O O . GLU A 1 189 ? 85.167 46.060 42.888 1.00 8.93 189 GLU A O 1
ATOM 1476 N N . TYR A 1 190 ? 85.597 44.146 43.992 1.00 8.36 190 TYR A N 1
ATOM 1477 C CA . TYR A 1 190 ? 84.659 43.369 43.187 1.00 9.03 190 TYR A CA 1
ATOM 1478 C C . TYR A 1 190 ? 83.235 43.751 43.454 1.00 8.14 190 TYR A C 1
ATOM 1479 O O . TYR A 1 190 ? 82.447 43.922 42.537 1.00 8.70 190 TYR A O 1
ATOM 1488 N N . GLY A 1 191 ? 82.880 43.873 44.718 1.00 8.72 191 GLY A N 1
ATOM 1489 C CA . GLY A 1 191 ? 81.501 44.248 45.030 1.00 8.76 191 GLY A CA 1
ATOM 1490 C C . GLY A 1 191 ? 81.122 45.563 44.364 1.00 8.38 191 GLY A C 1
ATOM 1491 O O . GLY A 1 191 ? 80.017 45.711 43.841 1.00 9.07 191 GLY A O 1
ATOM 1492 N N . ARG A 1 192 ? 82.035 46.537 44.356 1.00 8.44 192 ARG A N 1
ATOM 1493 C CA . ARG A 1 192 ? 81.760 47.810 43.756 1.00 8.73 192 ARG A CA 1
ATOM 1494 C C . ARG A 1 192 ? 81.612 47.704 42.228 1.00 8.49 192 ARG A C 1
ATOM 1495 O O . ARG A 1 192 ? 80.646 48.234 41.676 1.00 9.19 192 ARG A O 1
ATOM 1503 N N . ILE A 1 193 ? 82.539 47.045 41.532 1.00 8.74 193 ILE A N 1
ATOM 1504 C CA . ILE A 1 193 ? 82.394 46.968 40.086 1.00 9.29 193 ILE A CA 1
ATOM 1505 C C . ILE A 1 193 ? 81.206 46.100 39.689 1.00 8.49 193 ILE A C 1
ATOM 1506 O O . ILE A 1 193 ? 80.520 46.390 38.702 1.00 8.86 193 ILE A O 1
ATOM 1511 N N . ALA A 1 194 ? 80.933 45.049 40.433 1.00 8.48 194 ALA A N 1
ATOM 1512 C CA . ALA A 1 194 ? 79.787 44.194 40.145 1.00 8.89 194 ALA A CA 1
ATOM 1513 C C . ALA A 1 194 ? 78.490 44.967 40.341 1.00 8.51 194 ALA A C 1
ATOM 1514 O O . ALA A 1 194 ? 77.548 44.835 39.563 1.00 9.34 194 ALA A O 1
ATOM 1516 N N . CYS A 1 195 ? 78.416 45.823 41.373 1.00 8.87 195 CYS A N 1
ATOM 1517 C CA . CYS A 1 195 ? 77.259 46.658 41.580 1.00 9.41 195 CYS A CA 1
ATOM 1518 C C . CYS A 1 195 ? 76.997 47.572 40.380 1.00 9.03 195 CYS A C 1
ATOM 1519 O O . CYS A 1 195 ? 75.885 47.655 39.847 1.00 9.13 195 CYS A O 1
ATOM 1522 N N . GLU A 1 196 ? 78.049 48.272 39.956 1.00 8.92 196 GLU A N 1
ATOM 1523 C CA . GLU A 1 196 ? 77.893 49.235 38.894 1.00 8.90 196 GLU A CA 1
ATOM 1524 C C . GLU A 1 196 ? 77.656 48.571 37.538 1.00 8.48 196 GLU A C 1
ATOM 1525 O O . GLU A 1 196 ? 76.871 49.077 36.724 1.00 9.23 196 GLU A O 1
ATOM 1531 N N . ALA A 1 197 ? 78.246 47.396 37.301 1.00 8.16 197 ALA A N 1
ATOM 1532 C CA . ALA A 1 197 ? 77.975 46.624 36.084 1.00 8.86 197 ALA A CA 1
ATOM 1533 C C . ALA A 1 197 ? 76.532 46.103 36.095 1.00 8.42 197 ALA A C 1
ATOM 1534 O O . ALA A 1 197 ? 75.814 46.192 35.085 1.00 8.67 197 ALA A O 1
ATOM 1536 N N . ALA A 1 198 ? 76.095 45.572 37.233 1.00 8.41 198 ALA A N 1
ATOM 1537 C CA . ALA A 1 198 ? 74.738 45.062 37.363 1.00 8.85 198 ALA A CA 1
ATOM 1538 C C . ALA A 1 198 ? 73.701 46.107 36.999 1.00 9.03 198 ALA A C 1
ATOM 1539 O O . ALA A 1 198 ? 72.696 45.830 36.338 1.00 9.81 198 ALA A O 1
ATOM 1541 N N . LYS A 1 199 ? 73.925 47.326 37.479 1.00 8.68 199 LYS A N 1
ATOM 1542 C CA . LYS A 1 199 ? 72.997 48.406 37.222 1.00 8.93 199 LYS A CA 1
ATOM 1543 C C . LYS A 1 199 ? 72.888 48.689 35.738 1.00 8.53 199 LYS A C 1
ATOM 1544 O O . LYS A 1 199 ? 71.781 48.799 35.219 1.00 9.52 199 LYS A O 1
ATOM 1550 N N . VAL A 1 200 ? 74.008 48.914 35.063 1.00 8.60 200 VAL A N 1
ATOM 1551 C CA . VAL A 1 200 ? 73.924 49.273 33.650 1.00 8.95 200 VAL A CA 1
ATOM 1552 C C . VAL A 1 200 ? 73.393 48.120 32.801 1.00 8.72 200 VAL A C 1
ATOM 1553 O O . VAL A 1 200 ? 72.645 48.388 31.858 1.00 9.90 200 VAL A O 1
ATOM 1557 N N . MET A 1 201 ? 73.697 46.875 33.155 1.00 8.34 201 MET A N 1
ATOM 1558 C CA . MET A 1 201 ? 73.156 45.735 32.426 1.00 8.50 201 MET A CA 1
ATOM 1559 C C . MET A 1 201 ? 71.639 45.682 32.529 1.00 8.84 201 MET A C 1
ATOM 1560 O O . MET A 1 201 ? 70.942 45.475 31.524 1.00 9.52 201 MET A O 1
ATOM 1565 N N . LYS A 1 202 ? 71.138 45.875 33.736 1.00 9.25 202 LYS A N 1
ATOM 1566 C CA . LYS A 1 202 ? 69.694 45.888 33.974 1.00 10.04 202 LYS A CA 1
ATOM 1567 C C . LYS A 1 202 ? 69.007 47.071 33.320 1.00 10.39 202 LYS A C 1
ATOM 1568 O O . LYS A 1 202 ? 67.869 46.962 32.898 1.00 12.37 202 LYS A O 1
ATOM 1574 N N . TRP A 1 203 ? 69.683 48.214 33.221 1.00 9.80 203 TRP A N 1
ATOM 1575 C CA . TRP A 1 203 ? 69.126 49.353 32.511 1.00 10.41 203 TRP A CA 1
ATOM 1576 C C . TRP A 1 203 ? 69.014 49.114 31.015 1.00 10.43 203 TRP A C 1
ATOM 1577 O O . TRP A 1 203 ? 68.078 49.620 30.387 1.00 11.62 203 TRP A O 1
ATOM 1588 N N . VAL A 1 204 ? 69.950 48.376 30.432 1.00 10.07 204 VAL A N 1
ATOM 1589 C CA . VAL A 1 204 ? 69.787 47.979 29.047 1.00 9.98 204 VAL A CA 1
ATOM 1590 C C . VAL A 1 204 ? 68.577 47.043 28.888 1.00 9.99 204 VAL A C 1
ATOM 1591 O O . VAL A 1 204 ? 67.774 47.208 27.976 1.00 10.76 204 VAL A O 1
ATOM 1595 N N . ASP A 1 205 ? 68.454 46.057 29.751 1.00 10.42 205 ASP A N 1
ATOM 1596 C CA . ASP A 1 205 ? 67.412 45.047 29.660 1.00 10.77 205 ASP A CA 1
ATOM 1597 C C . ASP A 1 205 ? 66.933 44.609 31.031 1.00 11.13 205 ASP A C 1
ATOM 1598 O O . ASP A 1 205 ? 67.535 43.729 31.674 1.00 11.11 205 ASP A O 1
ATOM 1603 N N . PRO A 1 206 ? 65.857 45.229 31.531 1.00 11.57 206 PRO A N 1
ATOM 1604 C CA . PRO A 1 206 ? 65.377 44.900 32.866 1.00 12.13 206 PRO A CA 1
ATOM 1605 C C . PRO A 1 206 ? 64.863 43.482 33.067 1.00 11.52 206 PRO A C 1
ATOM 1606 O O . PRO A 1 206 ? 64.611 43.093 34.201 1.00 13.00 206 PRO A O 1
ATOM 1610 N N . THR A 1 207 ? 64.715 42.705 32.010 1.00 11.69 207 THR A N 1
ATOM 1611 C CA . THR A 1 207 ? 64.236 41.341 32.153 1.00 12.65 207 THR A CA 1
ATOM 1612 C C . THR A 1 207 ? 65.338 40.393 32.616 1.00 11.88 207 THR A C 1
ATOM 1613 O O . THR A 1 207 ? 65.044 39.241 32.993 1.00 12.76 207 THR A O 1
ATOM 1617 N N . ILE A 1 208 ? 66.606 40.827 32.585 1.00 11.21 208 ILE A N 1
ATOM 1618 C CA . ILE A 1 208 ? 67.674 39.914 32.974 1.00 10.60 208 ILE A CA 1
ATOM 1619 C C . ILE A 1 208 ? 67.721 39.659 34.474 1.00 11.17 208 ILE A C 1
ATOM 1620 O O . ILE A 1 208 ? 67.153 40.411 35.274 1.00 11.63 208 ILE A O 1
ATOM 1625 N N . GLU A 1 209 ? 68.444 38.606 34.838 1.00 10.85 209 GLU A N 1
ATOM 1626 C CA . GLU A 1 209 ? 68.834 38.297 36.211 1.00 10.91 209 GLU A CA 1
ATOM 1627 C C . GLU A 1 209 ? 70.335 38.253 36.281 1.00 10.31 209 GLU A C 1
ATOM 1628 O O . GLU A 1 209 ? 70.986 37.909 35.297 1.00 10.94 209 GLU A O 1
ATOM 1634 N N . LEU A 1 210 ? 70.870 38.501 37.466 1.00 10.29 210 LEU A N 1
ATOM 1635 C CA . LEU A 1 210 ? 72.324 38.572 37.661 1.00 9.92 210 LEU A CA 1
ATOM 1636 C C . LEU A 1 210 ? 72.791 37.653 38.775 1.00 9.61 210 LEU A C 1
ATOM 1637 O O . LEU A 1 210 ? 72.186 37.605 39.856 1.00 9.81 210 LEU A O 1
ATOM 1642 N N . VAL A 1 211 ? 73.920 37.005 38.525 1.00 9.60 211 VAL A N 1
ATOM 1643 C CA . VAL A 1 211 ? 74.617 36.181 39.485 1.00 9.59 211 VAL A CA 1
ATOM 1644 C C . VAL A 1 211 ? 75.888 36.904 39.867 1.00 9.41 211 VAL A C 1
ATOM 1645 O O . VAL A 1 211 ? 76.727 37.171 39.029 1.00 9.81 211 VAL A O 1
ATOM 1649 N N . VAL A 1 212 ? 76.027 37.190 41.151 1.00 9.73 212 VAL A N 1
ATOM 1650 C CA . VAL A 1 212 ? 77.269 37.743 41.684 1.00 9.84 212 VAL A CA 1
ATOM 1651 C C . VAL A 1 212 ? 78.183 36.612 42.149 1.00 9.01 212 VAL A C 1
ATOM 1652 O O . VAL A 1 212 ? 77.682 35.605 42.668 1.00 10.33 212 VAL A O 1
ATOM 1656 N N . CYS A 1 213 ? 79.483 36.759 41.981 1.00 9.19 213 CYS A N 1
ATOM 1657 C CA . CYS A 1 213 ? 80.389 35.659 42.242 1.00 10.33 213 CYS A CA 1
ATOM 1658 C C . CYS A 1 213 ? 80.787 35.507 43.687 1.00 10.65 213 CYS A C 1
ATOM 1659 O O . CYS A 1 213 ? 81.185 36.458 44.359 1.00 11.29 213 CYS A O 1
ATOM 1662 N N . GLY A 1 214 ? 80.629 34.287 44.169 1.00 10.99 214 GLY A N 1
ATOM 1663 C CA . GLY A 1 214 ? 81.191 33.911 45.439 1.00 11.27 214 GLY A CA 1
ATOM 1664 C C . GLY A 1 214 ? 82.655 33.514 45.368 1.00 12.25 214 GLY A C 1
ATOM 1665 O O . GLY A 1 214 ? 83.351 33.759 44.389 1.00 14.60 214 GLY A O 1
ATOM 1666 N N . SER A 1 215 ? 83.156 32.904 46.433 1.00 14.12 215 SER A N 1
ATOM 1667 C CA . SER A 1 215 ? 84.559 32.519 46.523 1.00 14.77 215 SER A CA 1
ATOM 1668 C C . SER A 1 215 ? 84.909 31.453 45.478 1.00 16.35 215 SER A C 1
ATOM 1669 O O . SER A 1 215 ? 84.082 30.629 45.092 1.00 16.60 215 SER A O 1
ATOM 1672 N N . SER A 1 216 ? 86.174 31.379 45.132 1.00 16.59 216 SER A N 1
ATOM 1673 C CA . SER A 1 216 ? 86.611 30.351 44.173 1.00 18.14 216 SER A CA 1
ATOM 1674 C C . SER A 1 216 ? 86.562 28.972 44.831 1.00 18.40 216 SER A C 1
ATOM 1675 O O . SER A 1 216 ? 86.347 27.937 44.172 1.00 20.24 216 SER A O 1
ATOM 1678 N N . ASN A 1 217 ? 86.752 28.954 46.146 1.00 18.16 217 ASN A N 1
ATOM 1679 C CA . ASN A 1 217 ? 86.878 27.716 46.912 1.00 19.38 217 ASN A CA 1
ATOM 1680 C C . ASN A 1 217 ? 86.507 28.042 48.359 1.00 17.26 217 ASN A C 1
ATOM 1681 O O . ASN A 1 217 ? 86.863 29.097 48.874 1.00 18.17 217 ASN A O 1
ATOM 1686 N N . ARG A 1 218 ? 85.827 27.112 48.997 1.00 18.26 218 ARG A N 1
ATOM 1687 C CA . ARG A 1 218 ? 85.503 27.214 50.429 1.00 19.45 218 ARG A CA 1
ATOM 1688 C C . ARG A 1 218 ? 86.740 27.285 51.308 1.00 19.41 218 ARG A C 1
ATOM 1689 O O . ARG A 1 218 ? 86.653 27.771 52.423 1.00 19.35 218 ARG A O 1
ATOM 1697 N N . ASN A 1 219 ? 87.888 26.848 50.798 1.00 19.16 219 ASN A N 1
ATOM 1698 C CA . ASN A 1 219 ? 89.140 26.894 51.539 1.00 19.60 219 ASN A CA 1
ATOM 1699 C C . ASN A 1 219 ? 89.898 28.207 51.429 1.00 18.68 219 ASN A C 1
ATOM 1700 O O . ASN A 1 219 ? 90.961 28.361 52.057 1.00 19.21 219 ASN A O 1
ATOM 1705 N N . MET A 1 220 ? 89.382 29.175 50.640 1.00 17.43 220 MET A N 1
ATOM 1706 C CA . MET A 1 220 ? 90.087 30.448 50.523 1.00 18.22 220 MET A CA 1
ATOM 1707 C C . MET A 1 220 ? 90.138 31.121 51.883 1.00 17.53 220 MET A C 1
ATOM 1708 O O . MET A 1 220 ? 89.134 31.054 52.625 1.00 17.23 220 MET A O 1
ATOM 1713 N N . PRO A 1 221 ? 91.229 31.824 52.221 1.00 18.25 221 PRO A N 1
ATOM 1714 C CA . PRO A 1 221 ? 91.283 32.571 53.477 1.00 18.55 221 PRO A CA 1
ATOM 1715 C C . PRO A 1 221 ? 90.126 33.561 53.632 1.00 17.13 221 PRO A C 1
ATOM 1716 O O . PRO A 1 221 ? 89.735 33.807 54.739 1.00 18.43 221 PRO A O 1
ATOM 1720 N N . THR A 1 222 ? 89.611 34.115 52.535 1.00 14.94 222 THR A N 1
ATOM 1721 C CA . THR A 1 222 ? 88.513 35.071 52.535 1.00 14.13 222 THR A CA 1
ATOM 1722 C C . THR A 1 222 ? 87.132 34.432 52.423 1.00 12.25 222 THR A C 1
ATOM 1723 O O . THR A 1 222 ? 86.143 35.144 52.313 1.00 12.38 222 THR A O 1
ATOM 1727 N N . PHE A 1 223 ? 87.024 33.114 52.467 1.00 12.40 223 PHE A N 1
ATOM 1728 C CA . PHE A 1 223 ? 85.719 32.499 52.396 1.00 12.32 223 PHE A CA 1
ATOM 1729 C C . PHE A 1 223 ? 84.771 33.071 53.471 1.00 11.24 223 PHE A C 1
ATOM 1730 O O . PHE A 1 223 ? 85.183 33.301 54.606 1.00 12.61 223 PHE A O 1
ATOM 1738 N N . ALA A 1 224 ? 83.521 33.279 53.093 1.00 10.62 224 ALA A N 1
ATOM 1739 C CA . ALA A 1 224 ? 82.421 33.773 53.930 1.00 10.05 224 ALA A CA 1
ATOM 1740 C C . ALA A 1 224 ? 82.459 35.281 54.101 1.00 9.80 224 ALA A C 1
ATOM 1741 O O . ALA A 1 224 ? 81.503 35.977 53.772 1.00 10.26 224 ALA A O 1
ATOM 1743 N N . GLU A 1 225 ? 83.625 35.781 54.526 1.00 10.43 225 GLU A N 1
ATOM 1744 C CA . GLU A 1 225 ? 83.888 37.221 54.521 1.00 11.33 225 GLU A CA 1
ATOM 1745 C C . GLU A 1 225 ? 83.617 37.806 53.126 1.00 9.44 225 GLU A C 1
ATOM 1746 O O . GLU A 1 225 ? 83.001 38.858 52.983 1.00 10.76 225 GLU A O 1
ATOM 1752 N N . TRP A 1 226 ? 84.098 37.114 52.100 1.00 9.85 226 TRP A N 1
ATOM 1753 C CA . TRP A 1 226 ? 83.945 37.551 50.710 1.00 9.20 226 TRP A CA 1
ATOM 1754 C C . TRP A 1 226 ? 82.470 37.713 50.352 1.00 9.20 226 TRP A C 1
ATOM 1755 O O . TRP A 1 226 ? 82.008 38.775 49.919 1.00 9.72 226 TRP A O 1
ATOM 1766 N N . GLU A 1 227 ? 81.686 36.654 50.560 1.00 8.74 227 GLU A N 1
ATOM 1767 C CA . GLU A 1 227 ? 80.296 36.659 50.176 1.00 9.62 227 GLU A CA 1
ATOM 1768 C C . GLU A 1 227 ? 79.519 37.764 50.909 1.00 9.39 227 GLU A C 1
ATOM 1769 O O . GLU A 1 227 ? 78.641 38.401 50.329 1.00 10.04 227 GLU A O 1
ATOM 1775 N N . ALA A 1 228 ? 79.796 37.940 52.194 1.00 9.48 228 ALA A N 1
ATOM 1776 C CA . ALA A 1 228 ? 79.084 38.941 52.990 1.00 10.35 228 ALA A CA 1
ATOM 1777 C C . ALA A 1 228 ? 79.386 40.339 52.461 1.00 9.51 228 ALA A C 1
ATOM 1778 O O . ALA A 1 228 ? 78.496 41.151 52.268 1.00 10.17 228 ALA A O 1
ATOM 1780 N N . THR A 1 229 ? 80.653 40.624 52.185 1.00 9.50 229 THR A N 1
ATOM 1781 C CA . THR A 1 229 ? 81.044 41.936 51.649 1.00 9.56 229 THR A CA 1
ATOM 1782 C C . THR A 1 229 ? 80.473 42.176 50.254 1.00 8.78 229 THR A C 1
ATOM 1783 O O . THR A 1 229 ? 79.921 43.239 49.972 1.00 9.72 229 THR A O 1
ATOM 1787 N N . VAL A 1 230 ? 80.587 41.165 49.403 1.00 9.17 230 VAL A N 1
ATOM 1788 C CA . VAL A 1 230 ? 80.093 41.312 48.037 1.00 9.32 230 VAL A CA 1
ATOM 1789 C C . VAL A 1 230 ? 78.588 41.544 48.016 1.00 9.26 230 VAL A C 1
ATOM 1790 O O . VAL A 1 230 ? 78.096 42.416 47.303 1.00 9.71 230 VAL A O 1
ATOM 1794 N N . LEU A 1 231 ? 77.825 40.775 48.797 1.00 9.19 231 LEU A N 1
ATOM 1795 C CA . LEU A 1 231 ? 76.386 40.987 48.887 1.00 9.76 231 LEU A CA 1
ATOM 1796 C C . LEU A 1 231 ? 76.057 42.337 49.526 1.00 10.48 231 LEU A C 1
ATOM 1797 O O . LEU A 1 231 ? 75.091 42.979 49.129 1.00 10.55 231 LEU A O 1
ATOM 1802 N N . ASP A 1 232 ? 76.842 42.790 50.487 1.00 10.08 232 ASP A N 1
ATOM 1803 C CA . ASP A 1 232 ? 76.586 44.119 51.056 1.00 10.56 232 ASP A CA 1
ATOM 1804 C C . ASP A 1 232 ? 76.658 45.206 49.980 1.00 10.85 232 ASP A C 1
ATOM 1805 O O . ASP A 1 232 ? 75.950 46.206 50.035 1.00 12.05 232 ASP A O 1
ATOM 1810 N N . HIS A 1 233 ? 77.535 45.019 49.005 1.00 9.99 233 HIS A N 1
ATOM 1811 C CA . HIS A 1 233 ? 77.695 45.935 47.894 1.00 10.66 233 HIS A CA 1
ATOM 1812 C C . HIS A 1 233 ? 76.710 45.803 46.766 1.00 10.28 233 HIS A C 1
ATOM 1813 O O . HIS A 1 233 ? 76.580 46.748 45.985 1.00 13.00 233 HIS A O 1
ATOM 1820 N N . THR A 1 234 ? 76.093 44.632 46.611 1.00 9.55 234 THR A N 1
ATOM 1821 C CA . THR A 1 234 ? 75.323 44.323 45.409 1.00 10.01 234 THR A CA 1
ATOM 1822 C C . THR A 1 234 ? 73.872 43.895 45.628 1.00 9.64 234 THR A C 1
ATOM 1823 O O . THR A 1 234 ? 73.141 43.767 44.647 1.00 10.51 234 THR A O 1
ATOM 1827 N N . TYR A 1 235 ? 73.434 43.697 46.883 1.00 10.30 235 TYR A N 1
ATOM 1828 C CA . TYR A 1 235 ? 72.174 43.002 47.197 1.00 11.00 235 TYR A CA 1
ATOM 1829 C C . TYR A 1 235 ? 71.004 43.471 46.355 1.00 11.30 235 TYR A C 1
ATOM 1830 O O . TYR A 1 235 ? 70.308 42.642 45.756 1.00 11.53 235 TYR A O 1
ATOM 1839 N N . ASP A 1 236 ? 70.792 44.782 46.306 1.00 12.02 236 ASP A N 1
ATOM 1840 C CA . ASP A 1 236 ? 69.620 45.319 45.646 1.00 13.18 236 ASP A CA 1
ATOM 1841 C C . ASP A 1 236 ? 69.582 45.102 44.149 1.00 12.52 236 ASP A C 1
ATOM 1842 O O . ASP A 1 236 ? 68.544 45.245 43.514 1.00 14.36 236 ASP A O 1
ATOM 1847 N N . HIS A 1 237 ? 70.734 44.783 43.568 1.00 10.97 237 HIS A N 1
ATOM 1848 C CA . HIS A 1 237 ? 70.923 44.743 42.126 1.00 11.52 237 HIS A CA 1
ATOM 1849 C C . HIS A 1 237 ? 71.135 43.367 41.544 1.00 11.11 237 HIS A C 1
ATOM 1850 O O . HIS A 1 237 ? 71.265 43.225 40.328 1.00 13.40 237 HIS A O 1
ATOM 1857 N N . VAL A 1 238 ? 71.168 42.340 42.375 1.00 9.98 238 VAL A N 1
ATOM 1858 C CA . VAL A 1 238 ? 71.466 40.981 41.911 1.00 9.69 238 VAL A CA 1
ATOM 1859 C C . VAL A 1 238 ? 70.458 39.983 42.445 1.00 10.25 238 VAL A C 1
ATOM 1860 O O . VAL A 1 238 ? 69.683 40.293 43.358 1.00 11.98 238 VAL A O 1
ATOM 1864 N N . ASP A 1 239 ? 70.480 38.779 41.876 1.00 9.97 239 ASP A N 1
ATOM 1865 C CA . ASP A 1 239 ? 69.450 37.769 42.138 1.00 9.75 239 ASP A CA 1
ATOM 1866 C C . ASP A 1 239 ? 69.983 36.478 42.752 1.00 9.46 239 ASP A C 1
ATOM 1867 O O . ASP A 1 239 ? 69.238 35.791 43.459 1.00 10.73 239 ASP A O 1
ATOM 1872 N N . TYR A 1 240 ? 71.255 36.167 42.506 1.00 9.66 240 TYR A N 1
ATOM 1873 C CA . TYR A 1 240 ? 71.878 34.973 42.987 1.00 9.63 240 TYR A CA 1
ATOM 1874 C C . TYR A 1 240 ? 73.295 35.266 43.395 1.00 9.27 240 TYR A C 1
ATOM 1875 O O . TYR A 1 240 ? 73.928 36.169 42.855 1.00 10.08 240 TYR A O 1
ATOM 1884 N N . ILE A 1 241 ? 73.817 34.452 44.294 1.00 10.17 241 ILE A N 1
ATOM 1885 C CA . ILE A 1 241 ? 75.233 34.357 44.611 1.00 10.56 241 ILE A CA 1
ATOM 1886 C C . ILE A 1 241 ? 75.739 32.983 44.240 1.00 10.12 241 ILE A C 1
ATOM 1887 O O . ILE A 1 241 ? 75.053 31.987 44.488 1.00 10.71 241 ILE A O 1
ATOM 1892 N N . SER A 1 242 ? 76.936 32.918 43.689 1.00 9.89 242 SER A N 1
ATOM 1893 C CA . SER A 1 242 ? 77.466 31.643 43.294 1.00 10.04 242 SER A CA 1
ATOM 1894 C C . SER A 1 242 ? 78.355 30.969 44.317 1.00 10.60 242 SER A C 1
ATOM 1895 O O . SER A 1 242 ? 78.879 31.601 45.235 1.00 11.80 242 SER A O 1
ATOM 1898 N N . LEU A 1 243 ? 78.502 29.653 44.144 1.00 11.42 243 LEU A N 1
ATOM 1899 C CA . LEU A 1 243 ? 79.420 28.808 44.902 1.00 13.46 243 LEU A CA 1
ATOM 1900 C C . LEU A 1 243 ? 80.021 27.825 43.963 1.00 13.78 243 LEU A C 1
ATOM 1901 O O . LEU A 1 243 ? 79.355 27.379 43.023 1.00 14.19 243 LEU A O 1
ATOM 1906 N N . HIS A 1 244 ? 81.232 27.407 44.308 1.00 15.18 244 HIS A N 1
ATOM 1907 C CA . HIS A 1 244 ? 82.014 26.478 43.519 1.00 15.95 244 HIS A CA 1
ATOM 1908 C C . HIS A 1 244 ? 82.628 25.420 44.434 1.00 15.54 244 HIS A C 1
ATOM 1909 O O . HIS A 1 244 ? 83.167 25.755 45.503 1.00 17.45 244 HIS A O 1
ATOM 1916 N N . GLN A 1 245 ? 82.619 24.165 43.984 1.00 14.57 245 GLN A N 1
ATOM 1917 C CA . GLN A 1 245 ? 83.220 23.072 44.768 1.00 14.70 245 GLN A CA 1
ATOM 1918 C C . GLN A 1 245 ? 83.685 21.947 43.845 1.00 14.29 245 GLN A C 1
ATOM 1919 O O . GLN A 1 245 ? 82.901 21.406 43.074 1.00 14.56 245 GLN A O 1
ATOM 1925 N N . TYR A 1 246 ? 84.951 21.570 43.995 1.00 14.26 246 TYR A N 1
ATOM 1926 C CA . TYR A 1 246 ? 85.503 20.364 43.377 1.00 14.63 246 TYR A CA 1
ATOM 1927 C C . TYR A 1 246 ? 86.006 19.423 44.469 1.00 15.12 246 TYR A C 1
ATOM 1928 O O . TYR A 1 246 ? 86.542 19.856 45.485 1.00 16.17 246 TYR A O 1
ATOM 1937 N N . TYR A 1 247 ? 85.842 18.122 44.235 1.00 15.24 247 TYR A N 1
ATOM 1938 C CA . TYR A 1 247 ? 86.291 17.064 45.159 1.00 15.92 247 TYR A CA 1
ATOM 1939 C C . TYR A 1 247 ? 87.227 16.104 44.431 1.00 16.41 247 TYR A C 1
ATOM 1940 O O . TYR A 1 247 ? 87.274 16.004 43.200 1.00 16.35 247 TYR A O 1
ATOM 1949 N N . GLY A 1 248 ? 88.011 15.412 45.237 1.00 17.38 248 GLY A N 1
ATOM 1950 C CA . GLY A 1 248 ? 88.871 14.366 44.740 1.00 17.51 248 GLY A CA 1
ATOM 1951 C C . GLY A 1 248 ? 89.212 13.375 45.831 1.00 18.38 248 GLY A C 1
ATOM 1952 O O . GLY A 1 248 ? 89.025 13.662 47.013 1.00 18.98 248 GLY A O 1
ATOM 1953 N N . ASN A 1 249 ? 89.662 12.187 45.419 1.00 19.01 249 ASN A N 1
ATOM 1954 C CA . ASN A 1 249 ? 90.089 11.121 46.341 1.00 21.36 249 ASN A CA 1
ATOM 1955 C C . ASN A 1 249 ? 91.590 10.950 46.284 1.00 23.42 249 ASN A C 1
ATOM 1956 O O . ASN A 1 249 ? 92.097 9.898 45.836 1.00 24.98 249 ASN A O 1
ATOM 1961 N N . ARG A 1 250 ? 92.310 11.948 46.786 1.00 26.58 250 ARG A N 1
ATOM 1962 C CA . ARG A 1 250 ? 93.769 11.958 46.719 1.00 28.74 250 ARG A CA 1
ATOM 1963 C C . ARG A 1 250 ? 94.470 11.113 47.802 1.00 29.78 250 ARG A C 1
ATOM 1964 O O . ARG A 1 250 ? 95.689 11.139 47.873 1.00 31.24 250 ARG A O 1
ATOM 1972 N N . ASP A 1 251 ? 93.730 10.402 48.647 1.00 30.34 251 ASP A N 1
ATOM 1973 C CA . ASP A 1 251 ? 94.372 9.500 49.610 1.00 31.06 251 ASP A CA 1
ATOM 1974 C C . ASP A 1 251 ? 93.744 8.104 49.628 1.00 31.07 251 ASP A C 1
ATOM 1975 O O . ASP A 1 251 ? 93.915 7.347 50.593 1.00 30.73 251 ASP A O 1
ATOM 1980 N N . ASN A 1 252 ? 93.039 7.765 48.547 1.00 30.60 252 ASN A N 1
ATOM 1981 C CA . ASN A 1 252 ? 92.397 6.467 48.392 1.00 30.42 252 ASN A CA 1
ATOM 1982 C C . ASN A 1 252 ? 91.619 6.003 49.625 1.00 28.87 252 ASN A C 1
ATOM 1983 O O . ASN A 1 252 ? 91.819 4.888 50.144 1.00 29.64 252 ASN A O 1
ATOM 1988 N N . ASP A 1 253 ? 90.711 6.867 50.075 1.00 26.50 253 ASP A N 1
ATOM 1989 C CA . ASP A 1 253 ? 89.826 6.590 51.187 1.00 24.53 253 ASP A CA 1
ATOM 1990 C C . ASP A 1 253 ? 88.382 6.752 50.719 1.00 23.78 253 ASP A C 1
ATOM 1991 O O . ASP A 1 253 ? 87.774 7.805 50.859 1.00 22.94 253 ASP A O 1
ATOM 1996 N N . THR A 1 254 ? 87.844 5.691 50.147 1.00 22.74 254 THR A N 1
ATOM 1997 C CA . THR A 1 254 ? 86.469 5.682 49.654 1.00 22.50 254 THR A CA 1
ATOM 1998 C C . THR A 1 254 ? 85.402 6.076 50.680 1.00 21.97 254 THR A C 1
ATOM 1999 O O . THR A 1 254 ? 84.469 6.797 50.348 1.00 21.74 254 THR A O 1
ATOM 2003 N N . ALA A 1 255 ? 85.501 5.597 51.917 1.00 21.55 255 ALA A N 1
ATOM 2004 C CA . ALA A 1 255 ? 84.486 5.893 52.920 1.00 20.88 255 ALA A CA 1
ATOM 2005 C C . ALA A 1 255 ? 84.418 7.396 53.225 1.00 20.68 255 ALA A C 1
ATOM 2006 O O . ALA A 1 255 ? 83.345 7.963 53.423 1.00 21.55 255 ALA A O 1
ATOM 2008 N N . ASN A 1 256 ? 85.584 8.009 53.293 1.00 19.36 256 ASN A N 1
ATOM 2009 C CA . ASN A 1 256 ? 85.696 9.446 53.550 1.00 20.01 256 ASN A CA 1
ATOM 2010 C C . ASN A 1 256 ? 85.255 10.223 52.326 1.00 19.07 256 ASN A C 1
ATOM 2011 O O . ASN A 1 256 ? 84.617 11.249 52.453 1.00 19.64 256 ASN A O 1
ATOM 2016 N N . TYR A 1 257 ? 85.638 9.746 51.152 1.00 18.23 257 TYR A N 1
ATOM 2017 C CA . TYR A 1 257 ? 85.298 10.378 49.856 1.00 17.48 257 TYR A CA 1
ATOM 2018 C C . TYR A 1 257 ? 83.807 10.476 49.657 1.00 18.11 257 TYR A C 1
ATOM 2019 O O . TYR A 1 257 ? 83.318 11.557 49.317 1.00 17.70 257 TYR A O 1
ATOM 2028 N N . LEU A 1 258 ? 83.065 9.404 49.889 1.00 17.66 258 LEU A N 1
ATOM 2029 C CA . LEU A 1 258 ? 81.618 9.404 49.688 1.00 18.51 258 LEU A CA 1
ATOM 2030 C C . LEU A 1 258 ? 80.886 10.273 50.710 1.00 18.17 258 LEU A C 1
ATOM 2031 O O . LEU A 1 258 ? 79.717 10.602 50.516 1.00 19.04 258 LEU A O 1
ATOM 2036 N N . ALA A 1 259 ? 81.550 10.561 51.838 1.00 18.67 259 ALA A N 1
ATOM 2037 C CA . ALA A 1 259 ? 80.995 11.442 52.851 1.00 18.84 259 ALA A CA 1
ATOM 2038 C C . ALA A 1 259 ? 81.104 12.915 52.480 1.00 18.12 259 ALA A C 1
ATOM 2039 O O . ALA A 1 259 ? 80.516 13.739 53.167 1.00 19.31 259 ALA A O 1
ATOM 2041 N N . LEU A 1 260 ? 81.848 13.258 51.421 1.00 18.42 260 LEU A N 1
ATOM 2042 C CA . LEU A 1 260 ? 82.120 14.672 51.095 1.00 18.08 260 LEU A CA 1
ATOM 2043 C C . LEU A 1 260 ? 80.871 15.491 50.794 1.00 17.96 260 LEU A C 1
ATOM 2044 O O . LEU A 1 260 ? 80.864 16.709 50.999 1.00 18.10 260 LEU A O 1
ATOM 2049 N N . SER A 1 261 ? 79.794 14.857 50.366 1.00 18.05 261 SER A N 1
ATOM 2050 C CA . SER A 1 261 ? 78.568 15.602 50.142 1.00 18.27 261 SER A CA 1
ATOM 2051 C C . SER A 1 261 ? 78.006 16.183 51.445 1.00 18.28 261 SER A C 1
ATOM 2052 O O . SER A 1 261 ? 77.262 17.170 51.389 1.00 17.70 261 SER A O 1
ATOM 2055 N N . LEU A 1 262 ? 78.359 15.627 52.608 1.00 18.22 262 LEU A N 1
ATOM 2056 C CA . LEU A 1 262 ? 78.002 16.272 53.881 1.00 19.22 262 LEU A CA 1
ATOM 2057 C C . LEU A 1 262 ? 78.630 17.663 54.029 1.00 19.29 262 LEU A C 1
ATOM 2058 O O . LEU A 1 262 ? 78.015 18.590 54.602 1.00 19.71 262 LEU A O 1
ATOM 2063 N N . GLU A 1 263 ? 79.852 17.813 53.534 1.00 17.78 263 GLU A N 1
ATOM 2064 C CA . GLU A 1 263 ? 80.512 19.109 53.502 1.00 19.10 263 GLU A CA 1
ATOM 2065 C C . GLU A 1 263 ? 79.785 20.036 52.533 1.00 17.70 263 GLU A C 1
ATOM 2066 O O . GLU A 1 263 ? 79.536 21.199 52.842 1.00 17.73 263 GLU A O 1
ATOM 2072 N N . MET A 1 264 ? 79.436 19.525 51.350 1.00 17.41 264 MET A N 1
ATOM 2073 C CA . MET A 1 264 ? 78.683 20.329 50.390 1.00 16.33 264 MET A CA 1
ATOM 2074 C C . MET A 1 264 ? 77.401 20.869 51.005 1.00 16.18 264 MET A C 1
ATOM 2075 O O . MET A 1 264 ? 77.040 22.019 50.754 1.00 15.24 264 MET A O 1
ATOM 2080 N N . ASP A 1 265 ? 76.733 20.073 51.818 1.00 16.20 265 ASP A N 1
ATOM 2081 C CA . ASP A 1 265 ? 75.490 20.438 52.467 1.00 16.56 265 ASP A CA 1
ATOM 2082 C C . ASP A 1 265 ? 75.756 21.601 53.412 1.00 17.01 265 ASP A C 1
ATOM 2083 O O . ASP A 1 265 ? 75.068 22.619 53.384 1.00 16.10 265 ASP A O 1
ATOM 2088 N N . ASP A 1 266 ? 76.773 21.449 54.243 1.00 16.78 266 ASP A N 1
ATOM 2089 C CA . ASP A 1 266 ? 77.099 22.527 55.163 1.00 17.66 266 ASP A CA 1
ATOM 2090 C C . ASP A 1 266 ? 77.530 23.809 54.417 1.00 16.48 266 ASP A C 1
ATOM 2091 O O . ASP A 1 266 ? 77.246 24.918 54.854 1.00 16.95 266 ASP A O 1
ATOM 2096 N N . PHE A 1 267 ? 78.238 23.674 53.310 1.00 16.00 267 PHE A N 1
ATOM 2097 C CA . PHE A 1 267 ? 78.676 24.776 52.463 1.00 15.30 267 PHE A CA 1
ATOM 2098 C C . PHE A 1 267 ? 77.482 25.611 51.905 1.00 13.77 267 PHE A C 1
ATOM 2099 O O . PHE A 1 267 ? 77.396 26.851 52.011 1.00 13.27 267 PHE A O 1
ATOM 2107 N N . ILE A 1 268 ? 76.511 24.905 51.352 1.00 13.02 268 ILE A N 1
ATOM 2108 C CA . ILE A 1 268 ? 75.295 25.516 50.906 1.00 11.84 268 ILE A CA 1
ATOM 2109 C C . ILE A 1 268 ? 74.599 26.219 52.062 1.00 11.32 268 ILE A C 1
ATOM 2110 O O . ILE A 1 268 ? 74.190 27.352 51.931 1.00 11.31 268 ILE A O 1
ATOM 2115 N N . ARG A 1 269 ? 74.434 25.551 53.194 1.00 11.45 269 ARG A N 1
ATOM 2116 C CA . ARG A 1 269 ? 73.786 26.156 54.345 1.00 12.31 269 ARG A CA 1
ATOM 2117 C C . ARG A 1 269 ? 74.495 27.434 54.788 1.00 10.72 269 ARG A C 1
ATOM 2118 O O . ARG A 1 269 ? 73.875 28.418 55.150 1.00 11.39 269 ARG A O 1
ATOM 2126 N N . SER A 1 270 ? 75.810 27.430 54.706 1.00 11.13 270 SER A N 1
ATOM 2127 C CA . SER A 1 270 ? 76.582 28.612 55.100 1.00 10.74 270 SER A CA 1
ATOM 2128 C C . SER A 1 270 ? 76.380 29.797 54.169 1.00 10.50 270 SER A C 1
ATOM 2129 O O . SER A 1 270 ? 76.236 30.929 54.611 1.00 10.74 270 SER A O 1
ATOM 2132 N N . VAL A 1 271 ? 76.321 29.547 52.867 1.00 10.53 271 VAL A N 1
ATOM 2133 C CA . VAL A 1 271 ? 76.124 30.623 51.915 1.00 10.70 271 VAL A CA 1
ATOM 2134 C C . VAL A 1 271 ? 74.695 31.124 51.966 1.00 10.01 271 VAL A C 1
ATOM 2135 O O . VAL A 1 271 ? 74.472 32.336 51.911 1.00 10.38 271 VAL A O 1
ATOM 2139 N N . VAL A 1 272 ? 73.714 30.235 52.184 1.00 10.21 272 VAL A N 1
ATOM 2140 C CA . VAL A 1 272 ? 72.346 30.671 52.430 1.00 10.38 272 VAL A CA 1
ATOM 2141 C C . VAL A 1 272 ? 72.276 31.593 53.664 1.00 9.99 272 VAL A C 1
ATOM 2142 O O . VAL A 1 272 ? 71.643 32.630 53.635 1.00 10.56 272 VAL A O 1
ATOM 2146 N N . ALA A 1 273 ? 72.991 31.220 54.721 1.00 9.70 273 ALA A N 1
ATOM 2147 C CA . ALA A 1 273 ? 73.017 32.020 55.932 1.00 9.59 273 ALA A CA 1
ATOM 2148 C C . ALA A 1 273 ? 73.573 33.424 55.643 1.00 9.50 273 ALA A C 1
ATOM 2149 O O . ALA A 1 273 ? 73.053 34.424 56.140 1.00 10.23 273 ALA A O 1
ATOM 2151 N N . ILE A 1 274 ? 74.622 33.513 54.829 1.00 9.68 274 ILE A N 1
ATOM 2152 C CA . ILE A 1 274 ? 75.209 34.807 54.500 1.00 9.31 274 ILE A CA 1
ATOM 2153 C C . ILE A 1 274 ? 74.203 35.647 53.734 1.00 9.33 274 ILE A C 1
ATOM 2154 O O . ILE A 1 274 ? 74.036 36.835 54.030 1.00 10.56 274 ILE A O 1
ATOM 2159 N N . ALA A 1 275 ? 73.520 35.073 52.746 1.00 10.01 275 ALA A N 1
ATOM 2160 C CA . ALA A 1 275 ? 72.514 35.794 52.015 1.00 10.24 275 ALA A CA 1
ATOM 2161 C C . ALA A 1 275 ? 71.452 36.352 52.949 1.00 10.33 275 ALA A C 1
ATOM 2162 O O . ALA A 1 275 ? 71.000 37.490 52.787 1.00 10.71 275 ALA A O 1
ATOM 2164 N N . ASP A 1 276 ? 71.017 35.546 53.932 1.00 10.15 276 ASP A N 1
ATOM 2165 C CA . ASP A 1 276 ? 69.955 35.964 54.845 1.00 10.58 276 ASP A CA 1
ATOM 2166 C C . ASP A 1 276 ? 70.437 36.954 55.900 1.00 9.59 276 ASP A C 1
ATOM 2167 O O . ASP A 1 276 ? 69.663 37.800 56.325 1.00 11.09 276 ASP A O 1
ATOM 2172 N N . TYR A 1 277 ? 71.720 36.901 56.239 1.00 9.97 277 TYR A N 1
ATOM 2173 C CA . TYR A 1 277 ? 72.316 37.966 57.052 1.00 10.28 277 TYR A CA 1
ATOM 2174 C C . TYR A 1 277 ? 72.200 39.294 56.330 1.00 10.15 277 TYR A C 1
ATOM 2175 O O . TYR A 1 277 ? 71.731 40.300 56.880 1.00 10.16 277 TYR A O 1
ATOM 2184 N N . VAL A 1 278 ? 72.674 39.339 55.082 1.00 9.77 278 VAL A N 1
ATOM 2185 C CA . VAL A 1 278 ? 72.698 40.594 54.383 1.00 10.03 278 VAL A CA 1
ATOM 2186 C C . VAL A 1 278 ? 71.287 41.087 54.083 1.00 10.03 278 VAL A C 1
ATOM 2187 O O . VAL A 1 278 ? 70.996 42.277 54.178 1.00 10.49 278 VAL A O 1
ATOM 2191 N N . LYS A 1 279 ? 70.362 40.170 53.825 1.00 10.15 279 LYS A N 1
ATOM 2192 C CA . LYS A 1 279 ? 68.962 40.536 53.658 1.00 10.70 279 LYS A CA 1
ATOM 2193 C C . LYS A 1 279 ? 68.461 41.314 54.882 1.00 10.49 279 LYS A C 1
ATOM 2194 O O . LYS A 1 279 ? 67.808 42.357 54.751 1.00 11.18 279 LYS A O 1
ATOM 2200 N N . ALA A 1 280 ? 68.754 40.794 56.071 1.00 11.00 280 ALA A N 1
ATOM 2201 C CA . ALA A 1 280 ? 68.332 41.445 57.315 1.00 11.82 280 ALA A CA 1
ATOM 2202 C C . ALA A 1 280 ? 69.026 42.776 57.519 1.00 12.18 280 ALA A C 1
ATOM 2203 O O . ALA A 1 280 ? 68.396 43.739 57.974 1.00 13.54 280 ALA A O 1
ATOM 2205 N N . LYS A 1 281 ? 70.310 42.850 57.205 1.00 11.94 281 LYS A N 1
ATOM 2206 C CA . LYS A 1 281 ? 71.072 44.090 57.345 1.00 13.01 281 LYS A CA 1
ATOM 2207 C C . LYS A 1 281 ? 70.451 45.196 56.481 1.00 12.75 281 LYS A C 1
ATOM 2208 O O . LYS A 1 281 ? 70.355 46.337 56.917 1.00 15.55 281 LYS A O 1
ATOM 2214 N N . LYS A 1 282 ? 70.037 44.832 55.280 1.00 12.66 282 LYS A N 1
ATOM 2215 C CA . LYS A 1 282 ? 69.434 45.774 54.326 1.00 13.45 282 LYS A CA 1
ATOM 2216 C C . LYS A 1 282 ? 67.940 46.003 54.548 1.00 13.62 282 LYS A C 1
ATOM 2217 O O . LYS A 1 282 ? 67.349 46.886 53.921 1.00 15.88 282 LYS A O 1
ATOM 2223 N N . ARG A 1 283 ? 67.311 45.202 55.399 1.00 13.16 283 ARG A N 1
ATOM 2224 C CA . ARG A 1 283 ? 65.841 45.224 55.568 1.00 14.45 283 ARG A CA 1
ATOM 2225 C C . ARG A 1 283 ? 65.157 45.003 54.224 1.00 14.56 283 ARG A C 1
ATOM 2226 O O . ARG A 1 283 ? 64.141 45.619 53.906 1.00 16.09 283 ARG A O 1
ATOM 2234 N N . SER A 1 284 ? 65.711 44.103 53.414 1.00 13.56 284 SER A N 1
ATOM 2235 C CA . SER A 1 284 ? 65.143 43.830 52.111 1.00 14.31 284 SER A CA 1
ATOM 2236 C C . SER A 1 284 ? 64.068 42.766 52.197 1.00 14.40 284 SER A C 1
ATOM 2237 O O . SER A 1 284 ? 64.145 41.861 53.011 1.00 14.88 284 SER A O 1
ATOM 2240 N N . LYS A 1 285 ? 63.079 42.870 51.331 1.00 14.89 285 LYS A N 1
ATOM 2241 C CA . LYS A 1 285 ? 62.074 41.835 51.187 1.00 16.64 285 LYS A CA 1
ATOM 2242 C C . LYS A 1 285 ? 62.443 40.786 50.152 1.00 15.47 285 LYS A C 1
ATOM 2243 O O . LYS A 1 285 ? 61.767 39.768 50.041 1.00 16.27 285 LYS A O 1
ATOM 2249 N N . LYS A 1 286 ? 63.504 41.040 49.385 1.00 14.16 286 LYS A N 1
ATOM 2250 C CA . LYS A 1 286 ? 63.948 40.108 48.370 1.00 13.45 286 LYS A CA 1
ATOM 2251 C C . LYS A 1 286 ? 64.852 39.068 48.982 1.00 12.56 286 LYS A C 1
ATOM 2252 O O . LYS A 1 286 ? 65.765 39.394 49.743 1.00 13.31 286 LYS A O 1
ATOM 2258 N N . THR A 1 287 ? 64.633 37.810 48.621 1.00 12.73 287 THR A N 1
ATOM 2259 C CA . THR A 1 287 ? 65.509 36.717 48.964 1.00 12.51 287 THR A CA 1
ATOM 2260 C C . THR A 1 287 ? 66.453 36.411 47.816 1.00 12.52 287 THR A C 1
ATOM 2261 O O . THR A 1 287 ? 66.030 36.272 46.686 1.00 14.11 287 THR A O 1
ATOM 2265 N N . ILE A 1 288 ? 67.723 36.287 48.133 1.00 11.88 288 ILE A N 1
ATOM 2266 C CA . ILE A 1 288 ? 68.767 35.922 47.170 1.00 12.00 288 ILE A CA 1
ATOM 2267 C C . ILE A 1 288 ? 68.966 34.421 47.224 1.00 11.81 288 ILE A C 1
ATOM 2268 O O . ILE A 1 288 ? 69.056 33.848 48.311 1.00 13.22 288 ILE A O 1
ATOM 2273 N N . HIS A 1 289 ? 69.024 33.789 46.062 1.00 11.21 289 HIS A N 1
ATOM 2274 C CA . HIS A 1 289 ? 69.244 32.377 45.974 1.00 11.53 289 HIS A CA 1
ATOM 2275 C C . HIS A 1 289 ? 70.639 32.051 45.484 1.00 9.96 289 HIS A C 1
ATOM 2276 O O . HIS A 1 289 ? 71.449 32.964 45.229 1.00 10.62 289 HIS A O 1
ATOM 2283 N N . LEU A 1 290 ? 70.938 30.759 45.393 1.00 10.46 290 LEU A N 1
ATOM 2284 C CA . LEU A 1 290 ? 72.295 30.265 45.122 1.00 9.98 290 LEU A CA 1
ATOM 2285 C C . LEU A 1 290 ? 72.361 29.720 43.709 1.00 9.84 290 LEU A C 1
ATOM 2286 O O . LEU A 1 290 ? 71.432 29.047 43.228 1.00 10.74 290 LEU A O 1
ATOM 2291 N N . SER A 1 291 ? 73.480 29.996 43.054 1.00 9.92 291 SER A N 1
ATOM 2292 C CA . SER A 1 291 ? 73.877 29.346 41.804 1.00 10.20 291 SER A CA 1
ATOM 2293 C C . SER A 1 291 ? 75.137 28.536 42.043 1.00 10.09 291 SER A C 1
ATOM 2294 O O . SER A 1 291 ? 76.215 29.108 42.226 1.00 10.69 291 SER A O 1
ATOM 2297 N N . PHE A 1 292 ? 75.011 27.206 42.080 1.00 9.98 292 PHE A N 1
ATOM 2298 C CA . PHE A 1 292 ? 76.135 26.357 42.360 1.00 10.72 292 PHE A CA 1
ATOM 2299 C C . PHE A 1 292 ? 76.827 26.094 41.016 1.00 10.88 292 PHE A C 1
ATOM 2300 O O . PHE A 1 292 ? 76.733 25.010 40.424 1.00 11.33 292 PHE A O 1
ATOM 2308 N N . ASP A 1 293 ? 77.469 27.134 40.475 1.00 11.15 293 ASP A N 1
ATOM 2309 C CA . ASP A 1 293 ? 77.760 27.176 39.037 1.00 12.04 293 ASP A CA 1
ATOM 2310 C C . ASP A 1 293 ? 79.104 26.568 38.632 1.00 10.71 293 ASP A C 1
ATOM 2311 O O . ASP A 1 293 ? 79.446 26.599 37.456 1.00 11.17 293 ASP A O 1
ATOM 2316 N N . GLU A 1 294 ? 79.829 25.992 39.579 1.00 10.51 294 GLU A N 1
ATOM 2317 C CA . GLU A 1 294 ? 80.803 24.946 39.269 1.00 11.40 294 GLU A CA 1
ATOM 2318 C C . GLU A 1 294 ? 80.774 23.868 40.327 1.00 11.24 294 GLU A C 1
ATOM 2319 O O . GLU A 1 294 ? 80.988 24.158 41.507 1.00 12.02 294 GLU A O 1
ATOM 2325 N N . TRP A 1 295 ? 80.544 22.623 39.913 1.00 11.51 295 TRP A N 1
ATOM 2326 C CA . TRP A 1 295 ? 80.693 21.494 40.830 1.00 11.78 295 TRP A CA 1
ATOM 2327 C C . TRP A 1 295 ? 81.076 20.283 40.021 1.00 11.91 295 TRP A C 1
ATOM 2328 O O . TRP A 1 295 ? 80.614 20.110 38.890 1.00 11.86 295 TRP A O 1
ATOM 2339 N N . ASN A 1 296 ? 81.968 19.467 40.586 1.00 12.33 296 ASN A N 1
ATOM 2340 C CA . ASN A 1 296 ? 82.331 18.161 40.010 1.00 12.77 296 ASN A CA 1
ATOM 2341 C C . ASN A 1 296 ? 83.423 17.521 40.858 1.00 13.22 296 ASN A C 1
ATOM 2342 O O . ASN A 1 296 ? 83.962 18.133 41.790 1.00 14.07 296 ASN A O 1
ATOM 2347 N N . VAL A 1 297 ? 83.725 16.276 40.506 1.00 13.33 297 VAL A N 1
ATOM 2348 C CA . VAL A 1 297 ? 84.999 15.680 40.817 1.00 13.75 297 VAL A CA 1
ATOM 2349 C C . VAL A 1 297 ? 86.067 16.223 39.865 1.00 13.95 297 VAL A C 1
ATOM 2350 O O . VAL A 1 297 ? 85.840 16.319 38.666 1.00 14.11 297 VAL A O 1
ATOM 2354 N N . TRP A 1 298 ? 87.216 16.621 40.379 1.00 14.65 298 TRP A N 1
ATOM 2355 C CA . TRP A 1 298 ? 88.328 17.073 39.581 1.00 14.12 298 TRP A CA 1
ATOM 2356 C C . TRP A 1 298 ? 89.617 16.766 40.320 1.00 15.39 298 TRP A C 1
ATOM 2357 O O . TRP A 1 298 ? 89.937 17.433 41.316 1.00 16.36 298 TRP A O 1
ATOM 2368 N N . TYR A 1 299 ? 90.346 15.755 39.863 1.00 16.07 299 TYR A N 1
ATOM 2369 C CA . TYR A 1 299 ? 91.703 15.508 40.358 1.00 16.88 299 TYR A CA 1
ATOM 2370 C C . TYR A 1 299 ? 92.585 14.590 39.511 1.00 17.65 299 TYR A C 1
ATOM 2371 O O . TYR A 1 299 ? 93.798 14.745 39.556 1.00 17.70 299 TYR A O 1
ATOM 2380 N N . HIS A 1 300 ? 91.991 13.664 38.750 1.00 16.88 300 HIS A N 1
ATOM 2381 C CA . HIS A 1 300 ? 92.767 12.599 38.060 1.00 17.74 300 HIS A CA 1
ATOM 2382 C C . HIS A 1 300 ? 93.828 13.161 37.123 1.00 17.45 300 HIS A C 1
ATOM 2383 O O . HIS A 1 300 ? 94.899 12.546 36.966 1.00 19.51 300 HIS A O 1
ATOM 2390 N N . SER A 1 301 ? 93.541 14.296 36.468 1.00 17.23 301 SER A N 1
ATOM 2391 C CA . SER A 1 301 ? 94.398 14.820 35.422 1.00 17.18 301 SER A CA 1
ATOM 2392 C C . SER A 1 301 ? 95.457 15.826 35.873 1.00 18.16 301 SER A C 1
ATOM 2393 O O . SER A 1 301 ? 96.159 16.381 35.042 1.00 18.01 301 SER A O 1
ATOM 2396 N N . ASN A 1 302 ? 95.606 16.043 37.178 1.00 18.47 302 ASN A N 1
ATOM 2397 C CA . ASN A 1 302 ? 96.473 17.127 37.653 1.00 20.06 302 ASN A CA 1
ATOM 2398 C C . ASN A 1 302 ? 97.929 16.976 37.216 1.00 20.98 302 ASN A C 1
ATOM 2399 O O . ASN A 1 302 ? 98.567 17.946 36.828 1.00 20.44 302 ASN A O 1
ATOM 2404 N N . GLU A 1 303 ? 98.464 15.760 37.295 1.00 21.93 303 GLU A N 1
ATOM 2405 C CA . GLU A 1 303 ? 99.866 15.561 36.921 1.00 22.89 303 GLU A CA 1
ATOM 2406 C C . GLU A 1 303 ? 100.124 15.686 35.422 1.00 22.90 303 GLU A C 1
ATOM 2407 O O . GLU A 1 303 ? 101.119 16.282 35.022 1.00 23.22 303 GLU A O 1
ATOM 2413 N N . ALA A 1 304 ? 99.233 15.143 34.597 1.00 22.03 304 ALA A N 1
ATOM 2414 C CA . ALA A 1 304 ? 99.375 15.198 33.138 1.00 22.88 304 ALA A CA 1
ATOM 2415 C C . ALA A 1 304 ? 99.432 16.657 32.657 1.00 22.31 304 ALA A C 1
ATOM 2416 O O . ALA A 1 304 ? 100.207 16.995 31.770 1.00 22.50 304 ALA A O 1
ATOM 2418 N N . ASP A 1 305 ? 98.615 17.522 33.252 1.00 21.80 305 ASP A N 1
ATOM 2419 C CA . ASP A 1 305 ? 98.525 18.909 32.799 1.00 21.69 305 ASP A CA 1
ATOM 2420 C C . ASP A 1 305 ? 99.848 19.661 32.975 1.00 22.55 305 ASP A C 1
ATOM 2421 O O . ASP A 1 305 ? 100.149 20.578 32.207 1.00 22.54 305 ASP A O 1
ATOM 2426 N N . LYS A 1 306 ? 100.651 19.257 33.959 1.00 23.62 306 LYS A N 1
ATOM 2427 C CA . LYS A 1 306 ? 101.933 19.917 34.225 1.00 25.09 306 LYS A CA 1
ATOM 2428 C C . LYS A 1 306 ? 102.937 19.770 33.084 1.00 25.49 306 LYS A C 1
ATOM 2429 O O . LYS A 1 306 ? 103.876 20.549 32.992 1.00 27.10 306 LYS A O 1
ATOM 2435 N N . LEU A 1 307 ? 102.742 18.784 32.218 1.00 25.08 307 LEU A N 1
ATOM 2436 C CA . LEU A 1 307 ? 103.668 18.536 31.110 1.00 25.71 307 LEU A CA 1
ATOM 2437 C C . LEU A 1 307 ? 103.348 19.300 29.817 1.00 24.25 307 LEU A C 1
ATOM 2438 O O . LEU A 1 307 ? 104.124 19.279 28.869 1.00 23.75 307 LEU A O 1
ATOM 2443 N N . ILE A 1 308 ? 102.194 19.963 29.783 1.00 22.41 308 ILE A N 1
ATOM 2444 C CA . ILE A 1 308 ? 101.741 20.660 28.582 1.00 21.56 308 ILE A CA 1
ATOM 2445 C C . ILE A 1 308 ? 102.503 21.977 28.410 1.00 20.22 308 ILE A C 1
ATOM 2446 O O . ILE A 1 308 ? 102.551 22.794 29.326 1.00 19.83 308 ILE A O 1
ATOM 2451 N N . GLU A 1 309 ? 103.094 22.162 27.242 1.00 19.48 309 GLU A N 1
ATOM 2452 C CA . GLU A 1 309 ? 103.855 23.375 26.939 1.00 19.63 309 GLU A CA 1
ATOM 2453 C C . GLU A 1 309 ? 102.900 24.516 26.641 1.00 17.86 309 GLU A C 1
ATOM 2454 O O . GLU A 1 309 ? 101.826 24.283 26.088 1.00 17.80 309 GLU A O 1
ATOM 2460 N N . PRO A 1 310 ? 103.288 25.743 26.998 1.00 16.23 310 PRO A N 1
ATOM 2461 C CA . PRO A 1 310 ? 102.378 26.875 26.777 1.00 14.88 310 PRO A CA 1
ATOM 2462 C C . PRO A 1 310 ? 102.248 27.284 25.314 1.00 13.88 310 PRO A C 1
ATOM 2463 O O . PRO A 1 310 ? 103.106 27.008 24.466 1.00 14.62 310 PRO A O 1
ATOM 2467 N N . TRP A 1 311 ? 101.120 27.915 25.018 1.00 12.89 311 TRP A N 1
ATOM 2468 C CA . TRP A 1 311 ? 100.877 28.622 23.771 1.00 13.16 311 TRP A CA 1
ATOM 2469 C C . TRP A 1 311 ? 100.585 27.691 22.615 1.00 13.24 311 TRP A C 1
ATOM 2470 O O . TRP A 1 311 ? 100.801 28.043 21.460 1.00 15.10 311 TRP A O 1
ATOM 2481 N N . THR A 1 312 ? 100.023 26.531 22.920 1.00 13.45 312 THR A N 1
ATOM 2482 C CA . THR A 1 312 ? 99.411 25.709 21.881 1.00 14.49 312 THR A CA 1
ATOM 2483 C C . THR A 1 312 ? 97.921 26.054 21.758 1.00 14.56 312 THR A C 1
ATOM 2484 O O . THR A 1 312 ? 97.338 26.748 22.626 1.00 14.41 312 THR A O 1
ATOM 2488 N N . VAL A 1 313 ? 97.326 25.580 20.669 1.00 14.53 313 VAL A N 1
ATOM 2489 C CA . VAL A 1 313 ? 95.901 25.706 20.411 1.00 14.51 313 VAL A CA 1
ATOM 2490 C C . VAL A 1 313 ? 95.207 24.437 20.883 1.00 14.14 313 VAL A C 1
ATOM 2491 O O . VAL A 1 313 ? 95.629 23.328 20.514 1.00 14.67 313 VAL A O 1
ATOM 2495 N N . ALA A 1 314 ? 94.212 24.592 21.741 1.00 13.65 314 ALA A N 1
ATOM 2496 C CA . ALA A 1 314 ? 93.364 23.499 22.223 1.00 13.96 314 ALA A CA 1
ATOM 2497 C C . ALA A 1 314 ? 94.173 22.357 22.855 1.00 13.83 314 ALA A C 1
ATOM 2498 O O . ALA A 1 314 ? 94.015 21.173 22.500 1.00 15.32 314 ALA A O 1
ATOM 2500 N N . PRO A 1 315 ? 95.003 22.649 23.857 1.00 13.62 315 PRO A N 1
ATOM 2501 C CA . PRO A 1 315 ? 95.740 21.563 24.543 1.00 14.08 315 PRO A CA 1
ATOM 2502 C C . PRO A 1 315 ? 94.774 20.653 25.293 1.00 14.45 315 PRO A C 1
ATOM 2503 O O . PRO A 1 315 ? 93.682 21.069 25.684 1.00 14.58 315 PRO A O 1
ATOM 2507 N N . PRO A 1 316 ? 95.170 19.400 25.518 1.00 14.50 316 PRO A N 1
ATOM 2508 C CA . PRO A 1 316 ? 94.281 18.443 26.196 1.00 14.69 316 PRO A CA 1
ATOM 2509 C C . PRO A 1 316 ? 94.289 18.559 27.720 1.00 14.87 316 PRO A C 1
ATOM 2510 O O . PRO A 1 316 ? 94.710 17.652 28.443 1.00 16.26 316 PRO A O 1
ATOM 2514 N N . LEU A 1 317 ? 93.823 19.712 28.221 1.00 14.35 317 LEU A N 1
ATOM 2515 C CA . LEU A 1 317 ? 93.810 20.016 29.660 1.00 13.49 317 LEU A CA 1
ATOM 2516 C C . LEU A 1 317 ? 92.568 19.489 30.387 1.00 13.67 317 LEU A C 1
ATOM 2517 O O . LEU A 1 317 ? 91.478 19.442 29.817 1.00 13.52 317 LEU A O 1
ATOM 2522 N N . LEU A 1 318 ? 92.738 19.161 31.673 1.00 12.60 318 LEU A N 1
ATOM 2523 C CA . LEU A 1 318 ? 91.673 18.852 32.609 1.00 12.51 318 LEU A CA 1
ATOM 2524 C C . LEU A 1 318 ? 90.889 17.591 32.180 1.00 12.14 318 LEU A C 1
ATOM 2525 O O . LEU A 1 318 ? 89.738 17.394 32.531 1.00 13.23 318 LEU A O 1
ATOM 2530 N N . GLU A 1 319 ? 91.579 16.680 31.491 1.00 13.29 319 GLU A N 1
ATOM 2531 C CA . GLU A 1 319 ? 90.909 15.498 30.960 1.00 13.75 319 GLU A CA 1
ATOM 2532 C C . GLU A 1 319 ? 90.877 14.360 31.985 1.00 14.24 319 GLU A C 1
ATOM 2533 O O . GLU A 1 319 ? 91.450 13.285 31.789 1.00 15.61 319 GLU A O 1
ATOM 2539 N N . ASP A 1 320 ? 90.185 14.579 33.090 1.00 14.21 320 ASP A N 1
ATOM 2540 C CA . ASP A 1 320 ? 89.941 13.531 34.081 1.00 14.73 320 ASP A CA 1
ATOM 2541 C C . ASP A 1 320 ? 89.211 12.373 33.423 1.00 14.96 320 ASP A C 1
ATOM 2542 O O . ASP A 1 320 ? 88.284 12.578 32.659 1.00 14.32 320 ASP A O 1
ATOM 2547 N N . ILE A 1 321 ? 89.642 11.153 33.755 1.00 15.87 321 ILE A N 1
ATOM 2548 C CA . ILE A 1 321 ? 88.904 9.935 33.383 1.00 15.62 321 ILE A CA 1
ATOM 2549 C C . ILE A 1 321 ? 88.236 9.398 34.647 1.00 14.77 321 ILE A C 1
ATOM 2550 O O . ILE A 1 321 ? 88.916 8.973 35.607 1.00 16.85 321 ILE A O 1
ATOM 2555 N N . TYR A 1 322 ? 86.919 9.438 34.708 1.00 15.50 322 TYR A N 1
ATOM 2556 C CA . TYR A 1 322 ? 86.201 9.157 35.942 1.00 15.42 322 TYR A CA 1
ATOM 2557 C C . TYR A 1 322 ? 85.978 7.659 36.144 1.00 16.02 322 TYR A C 1
ATOM 2558 O O . TYR A 1 322 ? 85.876 6.879 35.197 1.00 16.93 322 TYR A O 1
ATOM 2567 N N . ASN A 1 323 ? 85.906 7.283 37.409 1.00 16.01 323 ASN A N 1
ATOM 2568 C CA . ASN A 1 323 ? 85.640 5.887 37.820 1.00 15.70 323 ASN A CA 1
ATOM 2569 C C . ASN A 1 323 ? 84.272 5.707 38.503 1.00 16.48 323 ASN A C 1
ATOM 2570 O O . ASN A 1 323 ? 83.495 6.673 38.589 1.00 16.92 323 ASN A O 1
ATOM 2575 N N . PHE A 1 324 ? 83.974 4.502 39.016 1.00 16.09 324 PHE A N 1
ATOM 2576 C CA . PHE A 1 324 ? 82.662 4.224 39.549 1.00 15.53 324 PHE A CA 1
ATOM 2577 C C . PHE A 1 324 ? 82.424 5.017 40.841 1.00 15.48 324 PHE A C 1
ATOM 2578 O O . PHE A 1 324 ? 81.315 5.521 41.063 1.00 16.66 324 PHE A O 1
ATOM 2586 N N . GLU A 1 325 ? 83.414 5.048 41.715 1.00 16.36 325 GLU A N 1
ATOM 2587 C CA . GLU A 1 325 ? 83.198 5.795 42.965 1.00 16.29 325 GLU A CA 1
ATOM 2588 C C . GLU A 1 325 ? 82.959 7.274 42.701 1.00 16.12 325 GLU A C 1
ATOM 2589 O O . GLU A 1 325 ? 82.186 7.897 43.422 1.00 17.36 325 GLU A O 1
ATOM 2595 N N . ASP A 1 326 ? 83.585 7.809 41.654 1.00 16.31 326 ASP A N 1
ATOM 2596 C CA . ASP A 1 326 ? 83.334 9.209 41.276 1.00 14.51 326 ASP A CA 1
ATOM 2597 C C . ASP A 1 326 ? 81.850 9.376 40.931 1.00 15.22 326 ASP A C 1
ATOM 2598 O O . ASP A 1 326 ? 81.238 10.377 41.278 1.00 16.06 326 ASP A O 1
ATOM 2603 N N . ALA A 1 327 ? 81.268 8.409 40.202 1.00 14.34 327 ALA A N 1
ATOM 2604 C CA . ALA A 1 327 ? 79.841 8.435 39.919 1.00 15.15 327 ALA A CA 1
ATOM 2605 C C . ALA A 1 327 ? 78.979 8.421 41.193 1.00 14.68 327 ALA A C 1
ATOM 2606 O O . ALA A 1 327 ? 77.942 9.065 41.228 1.00 15.30 327 ALA A O 1
ATOM 2608 N N . LEU A 1 328 ? 79.325 7.597 42.195 1.00 15.32 328 LEU A N 1
ATOM 2609 C CA . LEU A 1 328 ? 78.559 7.594 43.440 1.00 15.12 328 LEU A CA 1
ATOM 2610 C C . LEU A 1 328 ? 78.581 8.948 44.149 1.00 15.10 328 LEU A C 1
ATOM 2611 O O . LEU A 1 328 ? 77.585 9.402 44.666 1.00 15.97 328 LEU A O 1
ATOM 2616 N N . LEU A 1 329 ? 79.751 9.539 44.187 1.00 15.00 329 LEU A N 1
ATOM 2617 C CA . LEU A 1 329 ? 79.833 10.866 44.795 1.00 14.56 329 LEU A CA 1
ATOM 2618 C C . LEU A 1 329 ? 79.038 11.904 44.009 1.00 14.92 329 LEU A C 1
ATOM 2619 O O . LEU A 1 329 ? 78.370 12.737 44.592 1.00 15.40 329 LEU A O 1
ATOM 2624 N N . VAL A 1 330 ? 79.163 11.892 42.695 1.00 14.75 330 VAL A N 1
ATOM 2625 C CA . VAL A 1 330 ? 78.331 12.776 41.889 1.00 13.88 330 VAL A CA 1
ATOM 2626 C C . VAL A 1 330 ? 76.829 12.564 42.207 1.00 14.60 330 VAL A C 1
ATOM 2627 O O . VAL A 1 330 ? 76.082 13.517 42.351 1.00 14.89 330 VAL A O 1
ATOM 2631 N N . GLY A 1 331 ? 76.410 11.288 42.380 1.00 14.13 331 GLY A N 1
ATOM 2632 C CA . GLY A 1 331 ? 75.030 11.019 42.771 1.00 14.47 331 GLY A CA 1
ATOM 2633 C C . GLY A 1 331 ? 74.703 11.704 44.100 1.00 13.78 331 GLY A C 1
ATOM 2634 O O . GLY A 1 331 ? 73.628 12.264 44.263 1.00 15.06 331 GLY A O 1
ATOM 2635 N N . CYS A 1 332 ? 75.608 11.554 45.059 1.00 15.28 332 CYS A N 1
ATOM 2636 C CA . CYS A 1 332 ? 75.405 12.181 46.392 1.00 15.27 332 CYS A CA 1
ATOM 2637 C C . CYS A 1 332 ? 75.324 13.709 46.299 1.00 15.29 332 CYS A C 1
ATOM 2638 O O . CYS A 1 332 ? 74.520 14.334 46.981 1.00 15.69 332 CYS A O 1
ATOM 2641 N N . MET A 1 333 ? 76.144 14.277 45.427 1.00 14.63 333 MET A N 1
ATOM 2642 C CA . MET A 1 333 ? 76.112 15.726 45.183 1.00 13.94 333 MET A CA 1
ATOM 2643 C C . MET A 1 333 ? 74.785 16.172 44.560 1.00 13.90 333 MET A C 1
ATOM 2644 O O . MET A 1 333 ? 74.263 17.211 44.948 1.00 14.01 333 MET A O 1
ATOM 2649 N N . LEU A 1 334 ? 74.275 15.385 43.598 1.00 12.77 334 LEU A N 1
ATOM 2650 C CA . LEU A 1 334 ? 72.996 15.658 43.002 1.00 13.84 334 LEU A CA 1
ATOM 2651 C C . LEU A 1 334 ? 71.876 15.647 44.043 1.00 13.22 334 LEU A C 1
ATOM 2652 O O . LEU A 1 334 ? 71.013 16.517 44.046 1.00 13.99 334 LEU A O 1
ATOM 2657 N N . ILE A 1 335 ? 71.837 14.593 44.876 1.00 14.23 335 ILE A N 1
ATOM 2658 C CA . ILE A 1 335 ? 70.832 14.496 45.916 1.00 14.65 335 ILE A CA 1
ATOM 2659 C C . ILE A 1 335 ? 70.932 15.699 46.885 1.00 13.89 335 ILE A C 1
ATOM 2660 O O . ILE A 1 335 ? 69.924 16.238 47.309 1.00 14.91 335 ILE A O 1
ATOM 2665 N N . THR A 1 336 ? 72.154 16.118 47.143 1.00 14.16 336 THR A N 1
ATOM 2666 C CA . THR A 1 336 ? 72.402 17.280 47.999 1.00 14.59 336 THR A CA 1
ATOM 2667 C C . THR A 1 336 ? 71.864 18.580 47.385 1.00 14.35 336 THR A C 1
ATOM 2668 O O . THR A 1 336 ? 71.259 19.394 48.079 1.00 15.02 336 THR A O 1
ATOM 2672 N N . LEU A 1 337 ? 72.048 18.755 46.081 1.00 13.46 337 LEU A N 1
ATOM 2673 C CA . LEU A 1 337 ? 71.423 19.879 45.398 1.00 13.36 337 LEU A CA 1
ATOM 2674 C C . LEU A 1 337 ? 69.897 19.838 45.510 1.00 13.10 337 LEU A C 1
ATOM 2675 O O . LEU A 1 337 ? 69.255 20.843 45.812 1.00 13.45 337 LEU A O 1
ATOM 2680 N N . MET A 1 338 ? 69.293 18.649 45.241 1.00 13.29 338 MET A N 1
ATOM 2681 C CA . MET A 1 338 ? 67.838 18.503 45.306 1.00 13.92 338 MET A CA 1
ATOM 2682 C C . MET A 1 338 ? 67.320 18.822 46.707 1.00 13.27 338 MET A C 1
ATOM 2683 O O . MET A 1 338 ? 66.275 19.439 46.874 1.00 14.67 338 MET A O 1
ATOM 2688 N N . LYS A 1 339 ? 68.078 18.388 47.713 1.00 15.12 339 LYS A N 1
ATOM 2689 C CA . LYS A 1 339 ? 67.648 18.636 49.085 1.00 16.23 339 LYS A CA 1
ATOM 2690 C C . LYS A 1 339 ? 67.691 20.099 49.476 1.00 15.89 339 LYS A C 1
ATOM 2691 O O . LYS A 1 339 ? 67.097 20.478 50.486 1.00 16.18 339 LYS A O 1
ATOM 2697 N N . HIS A 1 340 ? 68.380 20.903 48.666 1.00 14.42 340 HIS A N 1
ATOM 2698 C CA . HIS A 1 340 ? 68.447 22.359 48.839 1.00 13.91 340 HIS A CA 1
ATOM 2699 C C . HIS A 1 340 ? 67.704 23.089 47.732 1.00 13.00 340 HIS A C 1
ATOM 2700 O O . HIS A 1 340 ? 67.976 24.242 47.469 1.00 13.19 340 HIS A O 1
ATOM 2707 N N . ALA A 1 341 ? 66.722 22.435 47.121 1.00 13.51 341 ALA A N 1
ATOM 2708 C CA . ALA A 1 341 ? 65.922 23.051 46.062 1.00 13.46 341 ALA A CA 1
ATOM 2709 C C . ALA A 1 341 ? 65.230 24.331 46.438 1.00 13.10 341 ALA A C 1
ATOM 2710 O O . ALA A 1 341 ? 64.833 25.102 45.567 1.00 13.13 341 ALA A O 1
ATOM 2712 N N . ASP A 1 342 ? 64.987 24.538 47.737 1.00 12.79 342 ASP A N 1
ATOM 2713 C CA . ASP A 1 342 ? 64.390 25.770 48.196 1.00 13.34 342 ASP A CA 1
ATOM 2714 C C . ASP A 1 342 ? 65.273 27.019 47.962 1.00 12.05 342 ASP A C 1
ATOM 2715 O O . ASP A 1 342 ? 64.733 28.087 47.792 1.00 13.69 342 ASP A O 1
ATOM 2720 N N . ARG A 1 343 ? 66.591 26.842 47.985 1.00 12.44 343 ARG A N 1
ATOM 2721 C CA . ARG A 1 343 ? 67.510 27.970 47.829 1.00 11.72 343 ARG A CA 1
ATOM 2722 C C . ARG A 1 343 ? 68.555 27.842 46.738 1.00 11.89 343 ARG A C 1
ATOM 2723 O O . ARG A 1 343 ? 69.146 28.841 46.373 1.00 14.20 343 ARG A O 1
ATOM 2731 N N . VAL A 1 344 ? 68.836 26.653 46.227 1.00 11.29 344 VAL A N 1
ATOM 2732 C CA . VAL A 1 344 ? 69.739 26.465 45.094 1.00 10.93 344 VAL A CA 1
ATOM 2733 C C . VAL A 1 344 ? 68.864 26.350 43.873 1.00 11.80 344 VAL A C 1
ATOM 2734 O O . VAL A 1 344 ? 68.122 25.373 43.720 1.00 12.17 344 VAL A O 1
ATOM 2738 N N . LYS A 1 345 ? 68.914 27.360 43.013 1.00 11.25 345 LYS A N 1
ATOM 2739 C CA . LYS A 1 345 ? 68.061 27.445 41.838 1.00 10.91 345 LYS A CA 1
ATOM 2740 C C . LYS A 1 345 ? 68.744 27.187 40.506 1.00 11.15 345 LYS A C 1
ATOM 2741 O O . LYS A 1 345 ? 68.073 26.942 39.510 1.00 12.28 345 LYS A O 1
ATOM 2747 N N . ILE A 1 346 ? 70.071 27.296 40.493 1.00 10.50 346 ILE A N 1
ATOM 2748 C CA . ILE A 1 346 ? 70.881 27.033 39.314 1.00 10.41 346 ILE A CA 1
ATOM 2749 C C . ILE A 1 346 ? 72.067 26.213 39.797 1.00 9.98 3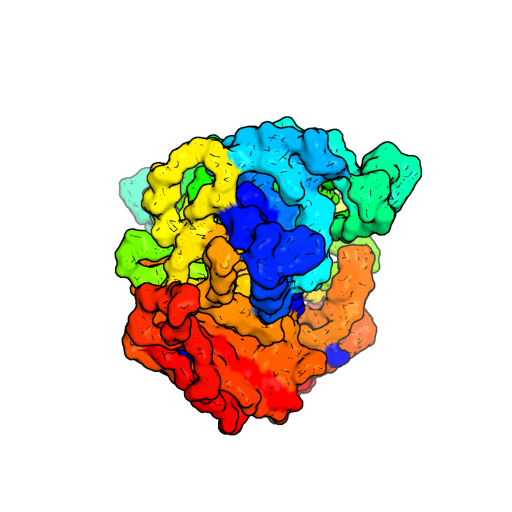46 ILE A C 1
ATOM 2750 O O . ILE A 1 346 ? 72.592 26.474 40.897 1.00 10.92 346 ILE A O 1
ATOM 2755 N N . ALA A 1 347 ? 72.515 25.253 39.014 1.00 9.93 347 ALA A N 1
ATOM 2756 C CA . ALA A 1 347 ? 73.753 24.560 39.278 1.00 10.00 347 ALA A CA 1
ATOM 2757 C C . ALA A 1 347 ? 74.357 24.103 37.961 1.00 10.11 347 ALA A C 1
ATOM 2758 O O . ALA A 1 347 ? 73.624 23.795 37.019 1.00 11.48 347 ALA A O 1
ATOM 2760 N N . CYS A 1 348 ? 75.680 24.031 37.911 1.00 10.48 348 CYS A N 1
ATOM 2761 C CA . CYS A 1 348 ? 76.358 23.724 36.673 1.00 10.77 348 CYS A CA 1
ATOM 2762 C C . CYS A 1 348 ? 77.446 22.719 36.924 1.00 10.74 348 CYS A C 1
ATOM 2763 O O . CYS A 1 348 ? 78.470 23.002 37.563 1.00 11.64 348 CYS A O 1
ATOM 2766 N N . LEU A 1 349 ? 77.245 21.528 36.358 1.00 11.21 349 LEU A N 1
ATOM 2767 C CA . LEU A 1 349 ? 78.296 20.516 36.339 1.00 10.99 349 LEU A CA 1
ATOM 2768 C C . LEU A 1 349 ? 79.473 21.073 35.501 1.00 11.20 349 LEU A C 1
ATOM 2769 O O . LEU A 1 349 ? 79.300 21.402 34.326 1.00 11.91 349 LEU A O 1
ATOM 2774 N N . ALA A 1 350 ? 80.655 21.184 36.091 1.00 11.71 350 ALA A N 1
ATOM 2775 C CA . ALA A 1 350 ? 81.816 21.789 35.450 1.00 11.61 350 ALA A CA 1
ATOM 2776 C C . ALA A 1 350 ? 82.706 20.628 35.023 1.00 11.08 350 ALA A C 1
ATOM 2777 O O . ALA A 1 350 ? 83.256 19.988 35.920 1.00 11.74 350 ALA A O 1
ATOM 2779 N N . GLN A 1 351 ? 82.847 20.316 33.728 1.00 10.85 351 GLN A N 1
ATOM 2780 C CA . GLN A 1 351 ? 82.272 20.977 32.555 1.00 10.97 351 GLN A CA 1
ATOM 2781 C C . GLN A 1 351 ? 81.638 19.915 31.668 1.00 10.76 351 GLN A C 1
ATOM 2782 O O . GLN A 1 351 ? 81.629 18.727 32.016 1.00 12.44 351 GLN A O 1
ATOM 2788 N N . LEU A 1 352 ? 81.075 20.323 30.540 1.00 10.57 352 LEU A N 1
ATOM 2789 C CA . LEU A 1 352 ? 80.173 19.433 29.814 1.00 10.76 352 LEU A CA 1
ATOM 2790 C C . LEU A 1 352 ? 80.866 18.471 28.854 1.00 10.90 352 LEU A C 1
ATOM 2791 O O . LEU A 1 352 ? 80.398 17.309 28.689 1.00 11.95 352 LEU A O 1
ATOM 2796 N N . VAL A 1 353 ? 81.958 18.920 28.228 1.00 11.08 353 VAL A N 1
ATOM 2797 C CA . VAL A 1 353 ? 82.619 18.163 27.166 1.00 11.58 353 VAL A CA 1
ATOM 2798 C C . VAL A 1 353 ? 84.130 18.255 27.320 1.00 11.26 353 VAL A C 1
ATOM 2799 O O . VAL A 1 353 ? 84.679 19.371 27.404 1.00 11.83 353 VAL A O 1
ATOM 2803 N N . ASN A 1 354 ? 84.799 17.090 27.397 1.00 11.71 354 ASN A N 1
ATOM 2804 C CA . ASN A 1 354 ? 86.245 16.895 27.484 1.00 11.89 354 ASN A CA 1
ATOM 2805 C C . ASN A 1 354 ? 86.923 17.335 28.779 1.00 11.90 354 ASN A C 1
ATOM 2806 O O . ASN A 1 354 ? 87.763 16.613 29.322 1.00 12.89 354 ASN A O 1
ATOM 2811 N N . VAL A 1 355 ? 86.603 18.548 29.220 1.00 11.82 355 VAL A N 1
ATOM 2812 C CA . VAL A 1 355 ? 87.166 19.194 30.395 1.00 11.31 355 VAL A CA 1
ATOM 2813 C C . VAL A 1 355 ? 86.339 18.787 31.597 1.00 11.23 355 VAL A C 1
ATOM 2814 O O . VAL A 1 355 ? 85.176 19.123 31.699 1.00 11.58 355 VAL A O 1
ATOM 2818 N N . ILE A 1 356 ? 86.949 17.983 32.480 1.00 11.75 356 ILE A N 1
ATOM 2819 C CA . ILE A 1 356 ? 86.318 17.418 33.663 1.00 11.62 356 ILE A CA 1
ATOM 2820 C C . ILE A 1 356 ? 84.842 17.130 33.404 1.00 11.92 356 ILE A C 1
ATOM 2821 O O . ILE A 1 356 ? 83.925 17.659 34.024 1.00 12.16 356 ILE A O 1
ATOM 2826 N N . ALA A 1 357 ? 84.622 16.184 32.468 1.00 11.70 357 ALA A N 1
ATOM 2827 C CA . ALA A 1 357 ? 83.365 16.132 31.750 1.00 11.56 357 ALA A CA 1
ATOM 2828 C C . ALA A 1 357 ? 82.709 14.750 31.745 1.00 11.39 357 ALA A C 1
ATOM 2829 O O . ALA A 1 357 ? 83.409 13.718 31.721 1.00 12.79 357 ALA A O 1
ATOM 2831 N N . PRO A 1 358 ? 81.378 14.711 31.687 1.00 11.99 358 PRO A N 1
ATOM 2832 C CA . PRO A 1 358 ? 80.635 13.446 31.493 1.00 12.38 358 PRO A CA 1
ATOM 2833 C C . PRO A 1 358 ? 80.698 12.904 30.060 1.00 12.84 358 PRO A C 1
ATOM 2834 O O . PRO A 1 358 ? 80.370 11.727 29.860 1.00 13.88 358 PRO A O 1
ATOM 2838 N N . ILE A 1 359 ? 81.143 13.712 29.105 1.00 12.40 359 ILE A N 1
ATOM 2839 C CA . ILE A 1 359 ? 81.257 13.357 27.700 1.00 12.39 359 ILE A CA 1
ATOM 2840 C C . ILE A 1 359 ? 82.681 13.617 27.254 1.00 12.67 359 ILE A C 1
ATOM 2841 O O . ILE A 1 359 ? 83.211 14.735 27.455 1.00 13.97 359 ILE A O 1
ATOM 2846 N N . MET A 1 360 ? 83.305 12.605 26.639 1.00 13.67 360 MET A N 1
ATOM 2847 C CA . MET A 1 360 ? 84.661 12.693 26.152 1.00 13.54 360 MET A CA 1
ATOM 2848 C C . MET A 1 360 ? 84.702 12.408 24.656 1.00 13.91 360 MET A C 1
ATOM 2849 O O . MET A 1 360 ? 83.929 11.583 24.182 1.00 15.44 360 MET A O 1
ATOM 2854 N N . THR A 1 361 ? 85.611 13.047 23.944 1.00 13.01 361 THR A N 1
ATOM 2855 C CA . THR A 1 361 ? 85.773 12.839 22.494 1.00 13.29 361 THR A CA 1
ATOM 2856 C C . THR A 1 361 ? 87.194 12.535 22.105 1.00 14.27 361 THR A C 1
ATOM 2857 O O . THR A 1 361 ? 88.160 12.896 22.790 1.00 14.54 361 THR A O 1
ATOM 2861 N N . GLU A 1 362 ? 87.320 11.879 20.947 1.00 15.12 362 GLU A N 1
ATOM 2862 C CA . GLU A 1 362 ? 88.595 11.653 20.299 1.00 15.72 362 GLU A CA 1
ATOM 2863 C C . GLU A 1 362 ? 88.568 12.354 18.947 1.00 14.87 362 GLU A C 1
ATOM 2864 O O . GLU A 1 362 ? 87.525 12.366 18.261 1.00 13.99 362 GLU A O 1
ATOM 2870 N N . LYS A 1 363 ? 89.706 12.914 18.548 1.00 14.62 363 LYS A N 1
ATOM 2871 C CA . LYS A 1 363 ? 89.826 13.604 17.284 1.00 15.61 363 LYS A CA 1
ATOM 2872 C C . LYS A 1 363 ? 89.517 12.642 16.123 1.00 15.72 363 LYS A C 1
ATOM 2873 O O . LYS A 1 363 ? 90.082 11.522 16.006 1.00 16.23 363 LYS A O 1
ATOM 2879 N N . ASN A 1 364 ? 88.619 13.113 15.267 1.00 15.24 364 ASN A N 1
ATOM 2880 C CA . ASN A 1 364 ? 88.123 12.333 14.133 1.00 16.08 364 ASN A CA 1
ATOM 2881 C C . ASN A 1 364 ? 87.478 11.022 14.529 1.00 15.44 364 ASN A C 1
ATOM 2882 O O . ASN A 1 364 ? 87.203 10.204 13.638 1.00 17.64 364 ASN A O 1
ATOM 2887 N N . GLY A 1 365 ? 87.219 10.824 15.814 1.00 15.32 365 GLY A N 1
ATOM 2888 C CA . GLY A 1 365 ? 86.800 9.549 16.382 1.00 15.48 365 GLY A CA 1
ATOM 2889 C C . GLY A 1 365 ? 85.577 9.681 17.280 1.00 15.22 365 GLY A C 1
ATOM 2890 O O . GLY A 1 365 ? 84.790 10.647 17.155 1.00 14.68 365 GLY A O 1
ATOM 2891 N N . PRO A 1 366 ? 85.356 8.704 18.143 1.00 14.41 366 PRO A N 1
ATOM 2892 C CA . PRO A 1 366 ? 84.105 8.626 18.881 1.00 14.92 366 PRO A CA 1
ATOM 2893 C C . PRO A 1 366 ? 83.998 9.604 20.036 1.00 14.30 366 PRO A C 1
ATOM 2894 O O . PRO A 1 366 ? 84.985 10.127 20.542 1.00 15.94 366 PRO A O 1
ATOM 2898 N N . ALA A 1 367 ? 82.758 9.788 20.435 1.00 13.96 367 ALA A N 1
ATOM 2899 C CA . ALA A 1 367 ? 82.388 10.442 21.704 1.00 14.60 367 ALA A CA 1
ATOM 2900 C C . ALA A 1 367 ? 81.780 9.376 22.620 1.00 15.50 367 ALA A C 1
ATOM 2901 O O . ALA A 1 367 ? 81.053 8.476 22.140 1.00 18.19 367 ALA A O 1
ATOM 2903 N N . TRP A 1 368 ? 82.079 9.441 23.917 1.00 15.11 368 TRP A N 1
ATOM 2904 C CA . TRP A 1 368 ? 81.587 8.453 24.847 1.00 15.15 368 TRP A CA 1
ATOM 2905 C C . TRP A 1 368 ? 81.216 9.016 26.209 1.00 14.85 368 TRP A C 1
ATOM 2906 O O . TRP A 1 368 ? 81.622 10.132 26.601 1.00 14.70 368 TRP A O 1
ATOM 2917 N N . LYS A 1 369 ? 80.467 8.219 26.952 1.00 14.85 369 LYS A N 1
ATOM 2918 C CA . LYS A 1 369 ? 79.912 8.576 28.249 1.00 15.22 369 LYS A CA 1
ATOM 2919 C C . LYS A 1 369 ? 80.804 8.098 29.384 1.00 14.98 369 LYS A C 1
ATOM 2920 O O . LYS A 1 369 ? 81.049 6.885 29.541 1.00 16.64 369 LYS A O 1
ATOM 2926 N N . GLN A 1 370 ? 81.296 9.023 30.210 1.00 14.48 370 GLN A N 1
ATOM 2927 C CA . GLN A 1 370 ? 82.009 8.676 31.395 1.00 13.95 370 GLN A CA 1
ATOM 2928 C C . GLN A 1 370 ? 81.034 8.107 32.452 1.00 12.55 370 GLN A C 1
ATOM 2929 O O . GLN A 1 370 ? 79.802 8.228 32.366 1.00 14.49 370 GLN A O 1
ATOM 2935 N N . THR A 1 371 ? 81.616 7.509 33.491 1.00 14.56 371 THR A N 1
ATOM 2936 C CA . THR A 1 371 ? 80.815 6.926 34.571 1.00 15.67 371 THR A CA 1
ATOM 2937 C C . THR A 1 371 ? 79.829 7.947 35.151 1.00 14.41 371 THR A C 1
ATOM 2938 O O . THR A 1 371 ? 78.676 7.622 35.452 1.00 15.26 371 THR A O 1
ATOM 2942 N N . ILE A 1 372 ? 80.279 9.223 35.272 1.00 13.92 372 ILE A N 1
ATOM 2943 C CA . ILE A 1 372 ? 79.468 10.285 35.886 1.00 13.58 372 ILE A CA 1
ATOM 2944 C C . ILE A 1 372 ? 78.294 10.726 35.045 1.00 13.40 372 ILE A C 1
ATOM 2945 O O . ILE A 1 372 ? 77.367 11.349 35.562 1.00 14.42 372 ILE A O 1
ATOM 2950 N N . TYR A 1 373 ? 78.304 10.371 33.748 1.00 13.10 373 TYR A N 1
ATOM 2951 C CA . TYR A 1 373 ? 77.213 10.692 32.865 1.00 13.50 373 TYR A CA 1
ATOM 2952 C C . TYR A 1 373 ? 75.888 10.163 33.430 1.00 12.98 373 TYR A C 1
ATOM 2953 O O . TYR A 1 373 ? 74.846 10.768 33.327 1.00 13.90 373 TYR A O 1
ATOM 2962 N N . TYR A 1 374 ? 75.918 8.920 33.936 1.00 14.66 374 TYR A N 1
ATOM 2963 C CA . TYR A 1 374 ? 74.689 8.182 34.279 1.00 14.11 374 TYR A CA 1
ATOM 2964 C C . TYR A 1 374 ? 73.887 8.763 35.438 1.00 12.16 374 TYR A C 1
ATOM 2965 O O . TYR A 1 374 ? 72.713 9.050 35.252 1.00 13.82 374 TYR A O 1
ATOM 2974 N N . PRO A 1 375 ? 74.488 9.032 36.609 1.00 14.21 375 PRO A N 1
ATOM 2975 C CA . PRO A 1 375 ? 73.706 9.656 37.685 1.00 14.60 375 PRO A CA 1
ATOM 2976 C C . PRO A 1 375 ? 73.225 11.062 37.302 1.00 13.16 375 PRO A C 1
ATOM 2977 O O . PRO A 1 375 ? 72.114 11.426 37.628 1.00 14.42 375 PRO A O 1
ATOM 2981 N N . PHE A 1 376 ? 74.038 11.792 36.530 1.00 14.32 376 PHE A N 1
ATOM 2982 C CA . PHE A 1 376 ? 73.606 13.116 36.086 1.00 13.99 376 PHE A CA 1
ATOM 2983 C C . PHE A 1 376 ? 72.378 13.022 35.177 1.00 13.39 376 PHE A C 1
ATOM 2984 O O . PHE A 1 376 ? 71.390 13.695 35.347 1.00 14.39 376 PHE A O 1
ATOM 2992 N N . MET A 1 377 ? 72.443 12.107 34.214 1.00 14.32 377 MET A N 1
ATOM 2993 C CA . MET A 1 377 ? 71.309 11.872 33.324 1.00 14.24 377 MET A CA 1
ATOM 2994 C C . MET A 1 377 ? 70.064 11.484 34.124 1.00 12.92 377 MET A C 1
ATOM 2995 O O . MET A 1 377 ? 69.002 11.985 33.912 1.00 14.24 377 MET A O 1
ATOM 3000 N N . HIS A 1 378 ? 70.219 10.556 35.075 1.00 14.47 378 HIS A N 1
ATOM 3001 C CA . HIS A 1 378 ? 69.042 10.083 35.807 1.00 14.76 378 HIS A CA 1
ATOM 3002 C C . HIS A 1 378 ? 68.424 11.203 36.643 1.00 13.33 378 HIS A C 1
ATOM 3003 O O . HIS A 1 378 ? 67.208 11.344 36.709 1.00 15.12 378 HIS A O 1
ATOM 3010 N N . ALA A 1 379 ? 69.271 12.057 37.253 1.00 14.46 379 ALA A N 1
ATOM 3011 C CA . ALA A 1 379 ? 68.767 13.160 38.064 1.00 14.73 379 ALA A CA 1
ATOM 3012 C C . ALA A 1 379 ? 68.015 14.150 37.206 1.00 13.69 379 ALA A C 1
ATOM 3013 O O . ALA A 1 379 ? 66.939 14.613 37.556 1.00 15.00 379 ALA A O 1
ATOM 3015 N N . SER A 1 380 ? 68.644 14.514 36.068 1.00 13.88 380 SER A N 1
ATOM 3016 C CA . SER A 1 380 ? 68.039 15.489 35.176 1.00 14.12 380 SER A CA 1
ATOM 3017 C C . SER A 1 380 ? 66.697 14.978 34.582 1.00 14.09 380 SER A C 1
ATOM 3018 O O . SER A 1 380 ? 65.719 15.686 34.483 1.00 16.35 380 SER A O 1
ATOM 3021 N N . VAL A 1 381 ? 66.689 13.734 34.136 1.00 15.13 381 VAL A N 1
ATOM 3022 C CA . VAL A 1 381 ? 65.520 13.188 33.414 1.00 16.71 381 VAL A CA 1
ATOM 3023 C C . VAL A 1 381 ? 64.358 12.829 34.359 1.00 16.71 381 VAL A C 1
ATOM 3024 O O . VAL A 1 381 ? 63.189 13.122 34.092 1.00 18.32 381 VAL A O 1
ATOM 3028 N N . TYR A 1 382 ? 64.704 12.277 35.509 1.00 17.10 382 TYR A N 1
ATOM 3029 C CA . TYR A 1 382 ? 63.682 11.816 36.472 1.00 18.14 382 TYR A CA 1
ATOM 3030 C C . TYR A 1 382 ? 63.464 12.700 37.699 1.00 17.72 382 TYR A C 1
ATOM 3031 O O . TYR A 1 382 ? 62.612 12.415 38.551 1.00 19.48 382 TYR A O 1
ATOM 3040 N N . GLY A 1 383 ? 64.269 13.752 37.809 1.00 16.22 383 GLY A N 1
ATOM 3041 C CA . GLY A 1 383 ? 64.293 14.654 38.954 1.00 16.39 383 GLY A CA 1
ATOM 3042 C C . GLY A 1 383 ? 63.601 15.969 38.779 1.00 16.42 383 GLY A C 1
ATOM 3043 O O . GLY A 1 383 ? 64.002 16.955 39.417 1.00 16.62 383 GLY A O 1
ATOM 3044 N N . ARG A 1 384 ? 62.578 16.047 37.936 1.00 16.25 384 ARG A N 1
ATOM 3045 C CA . ARG A 1 384 ? 61.751 17.247 37.786 1.00 16.96 384 ARG A CA 1
ATOM 3046 C C . ARG A 1 384 ? 60.487 17.099 38.648 1.00 16.36 384 ARG A C 1
ATOM 3047 O O . ARG A 1 384 ? 59.826 16.045 38.635 1.00 17.53 384 ARG A O 1
ATOM 3055 N N . GLY A 1 385 ? 60.127 18.141 39.377 1.00 15.95 385 GLY A N 1
ATOM 3056 C CA . GLY A 1 385 ? 58.943 18.137 40.216 1.00 15.68 385 GLY A CA 1
ATOM 3057 C C . GLY A 1 385 ? 59.254 18.796 41.546 1.00 16.10 385 GLY A C 1
ATOM 3058 O O . GLY A 1 385 ? 60.081 19.711 41.605 1.00 17.64 385 GLY A O 1
ATOM 3059 N N . VAL A 1 386 ? 58.666 18.298 42.625 1.00 15.86 386 VAL A N 1
ATOM 3060 C CA . VAL A 1 386 ? 58.825 18.866 43.941 1.00 16.34 386 VAL A CA 1
ATOM 3061 C C . VAL A 1 386 ? 59.724 17.950 44.763 1.00 15.53 386 VAL A C 1
ATOM 3062 O O . VAL A 1 386 ? 59.474 16.733 44.899 1.00 17.44 386 VAL A O 1
ATOM 3066 N N . ALA A 1 387 ? 60.754 18.538 45.378 1.00 15.41 387 ALA A N 1
ATOM 3067 C CA . ALA A 1 387 ? 61.625 17.810 46.282 1.00 14.75 387 ALA A CA 1
ATOM 3068 C C . ALA A 1 387 ? 60.926 17.650 47.635 1.00 15.55 387 ALA A C 1
ATOM 3069 O O . ALA A 1 387 ? 60.449 18.629 48.190 1.00 16.01 387 ALA A O 1
ATOM 3071 N N . LEU A 1 388 ? 60.840 16.422 48.128 1.00 15.80 388 LEU A N 1
ATOM 3072 C CA . LEU A 1 388 ? 60.157 16.151 49.397 1.00 15.94 388 LEU A CA 1
ATOM 3073 C C . LEU A 1 388 ? 61.171 16.026 50.530 1.00 17.08 388 LEU A C 1
ATOM 3074 O O . LEU A 1 388 ? 62.325 15.611 50.364 1.00 15.73 388 LEU A O 1
ATOM 3079 N N . HIS A 1 389 ? 60.759 16.436 51.727 1.00 18.56 389 HIS A N 1
ATOM 3080 C CA . HIS A 1 389 ? 61.662 16.409 52.861 1.00 21.78 389 HIS A CA 1
ATOM 3081 C C . HIS A 1 389 ? 61.956 14.998 53.261 1.00 24.51 389 HIS A C 1
ATOM 3082 O O . HIS A 1 389 ? 61.019 14.283 53.567 1.00 24.59 389 HIS A O 1
ATOM 3089 N N . PRO A 1 390 ? 63.240 14.618 53.281 1.00 26.83 390 PRO A N 1
ATOM 3090 C CA . PRO A 1 390 ? 63.632 13.298 53.743 1.00 28.08 390 PRO A CA 1
ATOM 3091 C C . PRO A 1 390 ? 63.534 13.223 55.261 1.00 28.28 390 PRO A C 1
ATOM 3092 O O . PRO A 1 390 ? 64.185 13.978 55.981 1.00 27.84 390 PRO A O 1
ATOM 3096 N N . VAL A 1 391 ? 62.626 12.387 55.742 1.00 28.37 391 VAL A N 1
ATOM 3097 C CA . VAL A 1 391 ? 62.731 11.869 57.091 1.00 28.82 391 VAL A CA 1
ATOM 3098 C C . VAL A 1 391 ? 63.280 10.470 56.948 1.00 28.05 391 VAL A C 1
ATOM 3099 O O . VAL A 1 391 ? 62.620 9.543 56.435 1.00 28.94 391 VAL A O 1
ATOM 3103 N N . ILE A 1 392 ? 64.531 10.355 57.346 1.00 26.02 392 ILE A N 1
ATOM 3104 C CA . ILE A 1 392 ? 65.289 9.156 57.173 1.00 25.64 392 ILE A CA 1
ATOM 3105 C C . ILE A 1 392 ? 65.749 8.734 58.532 1.00 25.32 392 ILE A C 1
ATOM 3106 O O . ILE A 1 392 ? 66.137 9.565 59.371 1.00 25.36 392 ILE A O 1
ATOM 3111 N N . SER A 1 393 ? 65.679 7.437 58.762 1.00 25.14 393 SER A N 1
ATOM 3112 C CA . SER A 1 393 ? 66.429 6.832 59.830 1.00 25.99 393 SER A CA 1
ATOM 3113 C C . SER A 1 393 ? 67.363 5.840 59.194 1.00 25.46 393 SER A C 1
ATOM 3114 O O . SER A 1 393 ? 66.923 4.900 58.537 1.00 25.87 393 SER A O 1
ATOM 3117 N N . SER A 1 394 ? 68.657 6.037 59.399 1.00 24.75 394 SER A N 1
ATOM 3118 C CA . SER A 1 394 ? 69.658 5.258 58.708 1.00 24.85 394 SER A CA 1
ATOM 3119 C C . SER A 1 394 ? 70.788 4.932 59.646 1.00 25.02 394 SER A C 1
ATOM 3120 O O . SER A 1 394 ? 71.119 5.747 60.507 1.00 25.25 394 SER A O 1
ATOM 3123 N N . PRO A 1 395 ? 71.401 3.760 59.478 1.00 25.07 395 PRO A N 1
ATOM 3124 C CA . PRO A 1 395 ? 72.654 3.471 60.170 1.00 25.27 395 PRO A CA 1
ATOM 3125 C C . PRO A 1 395 ? 73.711 4.424 59.677 1.00 25.04 395 PRO A C 1
ATOM 3126 O O . PRO A 1 395 ? 73.550 5.070 58.627 1.00 24.38 395 PRO A O 1
ATOM 3130 N N . LYS A 1 396 ? 74.801 4.518 60.419 1.00 25.36 396 LYS A N 1
ATOM 3131 C CA . LYS A 1 396 ? 75.779 5.574 60.204 1.00 25.99 396 LYS A CA 1
ATOM 3132 C C . LYS A 1 396 ? 77.181 5.076 60.502 1.00 24.66 396 LYS A C 1
ATOM 3133 O O . LYS A 1 396 ? 77.363 4.048 61.175 1.00 25.33 396 LYS A O 1
ATOM 3139 N N . TYR A 1 397 ? 78.176 5.798 59.980 1.00 24.33 397 TYR A N 1
ATOM 3140 C CA . TYR A 1 397 ? 79.593 5.505 60.202 1.00 24.08 397 TYR A CA 1
ATOM 3141 C C . TYR A 1 397 ? 80.451 6.744 60.380 1.00 24.24 397 TYR A C 1
ATOM 3142 O O . TYR A 1 397 ? 80.041 7.855 60.045 1.00 23.29 397 TYR A O 1
ATOM 3151 N N . ASP A 1 398 ? 81.657 6.549 60.918 1.00 24.75 398 ASP A N 1
ATOM 3152 C CA . ASP A 1 398 ? 82.637 7.612 61.107 1.00 25.43 398 ASP A CA 1
ATOM 3153 C C . ASP A 1 398 ? 83.779 7.402 60.146 1.00 25.69 398 ASP A C 1
ATOM 3154 O O . ASP A 1 398 ? 84.174 6.282 59.858 1.00 25.90 398 ASP A O 1
ATOM 3159 N N . SER A 1 399 ? 84.285 8.503 59.607 1.00 26.18 399 SER A N 1
ATOM 3160 C CA . SER A 1 399 ? 85.458 8.486 58.744 1.00 26.66 399 SER A CA 1
ATOM 3161 C C . SER A 1 399 ? 86.447 9.504 59.277 1.00 27.33 399 SER A C 1
ATOM 3162 O O . SER A 1 399 ? 86.185 10.197 60.270 1.00 27.84 399 SER A O 1
ATOM 3165 N N . LYS A 1 400 ? 87.560 9.628 58.575 1.00 27.62 400 LYS A N 1
ATOM 3166 C CA . LYS A 1 400 ? 88.638 10.527 58.959 1.00 29.17 400 LYS A CA 1
ATOM 3167 C C . LYS A 1 400 ? 88.169 11.957 59.249 1.00 28.88 400 LYS A C 1
ATOM 3168 O O . LYS A 1 400 ? 88.544 12.544 60.263 1.00 30.08 400 LYS A O 1
ATOM 3174 N N . ASP A 1 401 ? 87.332 12.505 58.369 1.00 27.95 401 ASP A N 1
ATOM 3175 C CA . ASP A 1 401 ? 86.937 13.918 58.422 1.00 27.49 401 ASP A CA 1
ATOM 3176 C C . ASP A 1 401 ? 85.476 14.138 58.783 1.00 26.78 401 ASP A C 1
ATOM 3177 O O . ASP A 1 401 ? 85.054 15.284 58.899 1.00 27.31 401 ASP A O 1
ATOM 3182 N N . PHE A 1 402 ? 84.706 13.064 58.963 1.00 26.26 402 PHE A N 1
ATOM 3183 C CA . PHE A 1 402 ? 83.272 13.186 59.228 1.00 26.21 402 PHE A CA 1
ATOM 3184 C C . PHE A 1 402 ? 82.794 12.192 60.274 1.00 26.42 402 PHE A C 1
ATOM 3185 O O . PHE A 1 402 ? 83.305 11.074 60.348 1.00 26.45 402 PHE A O 1
ATOM 3193 N N . THR A 1 403 ? 81.792 12.598 61.053 1.00 26.58 403 THR A N 1
ATOM 3194 C CA . THR A 1 403 ? 81.158 11.726 62.023 1.00 27.09 403 THR A CA 1
ATOM 3195 C C . THR A 1 403 ? 79.676 11.566 61.699 1.00 26.34 403 THR A C 1
ATOM 3196 O O . THR A 1 403 ? 79.029 12.483 61.176 1.00 25.89 403 THR A O 1
ATOM 3200 N N . ASP A 1 404 ? 79.145 10.389 62.016 1.00 25.75 404 ASP A N 1
ATOM 3201 C CA . ASP A 1 404 ? 77.731 10.074 61.841 1.00 25.78 404 ASP A CA 1
ATOM 3202 C C . ASP A 1 404 ? 77.287 10.251 60.379 1.00 24.33 404 ASP A C 1
ATOM 3203 O O . ASP A 1 404 ? 76.264 10.865 60.093 1.00 25.42 404 ASP A O 1
ATOM 3208 N N . VAL A 1 405 ? 78.069 9.682 59.476 1.00 22.76 405 VAL A N 1
ATOM 3209 C CA . VAL A 1 405 ? 77.748 9.684 58.048 1.00 21.54 405 VAL A CA 1
ATOM 3210 C C . VAL A 1 405 ? 76.662 8.638 57.785 1.00 21.37 405 VAL A C 1
ATOM 3211 O O . VAL A 1 405 ? 76.900 7.456 58.049 1.00 21.75 405 VAL A O 1
ATOM 3215 N N . PRO A 1 406 ? 75.470 9.023 57.316 1.00 20.93 406 PRO A N 1
ATOM 3216 C CA . PRO A 1 406 ? 74.439 8.019 57.025 1.00 20.59 406 PRO A CA 1
ATOM 3217 C C . PRO A 1 406 ? 74.882 7.130 55.876 1.00 20.25 406 PRO A C 1
ATOM 3218 O O . PRO A 1 406 ? 75.448 7.608 54.895 1.00 20.79 406 PRO A O 1
ATOM 3222 N N . TYR A 1 407 ? 74.658 5.828 55.986 1.00 20.22 407 TYR A N 1
ATOM 3223 C CA . TYR A 1 407 ? 74.922 4.955 54.856 1.00 21.17 407 TYR A CA 1
ATOM 3224 C C . TYR A 1 407 ? 73.972 5.299 53.707 1.00 20.26 407 TYR A C 1
ATOM 3225 O O . TYR A 1 407 ? 74.357 5.138 52.545 1.00 20.99 407 TYR A O 1
ATOM 3234 N N . LEU A 1 408 ? 72.753 5.756 54.026 1.00 20.00 408 LEU A N 1
ATOM 3235 C CA . LEU A 1 408 ? 71.768 6.128 53.021 1.00 19.59 408 LEU A CA 1
ATOM 3236 C C . LEU A 1 408 ? 71.835 7.617 52.729 1.00 18.87 408 LEU A C 1
ATOM 3237 O O . LEU A 1 408 ? 71.709 8.442 53.636 1.00 20.22 408 LEU A O 1
ATOM 3242 N N . GLU A 1 409 ? 71.979 7.954 51.452 1.00 18.68 409 GLU A N 1
ATOM 3243 C CA . GLU A 1 409 ? 71.797 9.331 50.964 1.00 17.99 409 GLU A CA 1
ATOM 3244 C C . GLU A 1 409 ? 70.625 9.236 50.023 1.00 16.94 409 GLU A C 1
ATOM 3245 O O . GLU A 1 409 ? 70.731 8.519 49.024 1.00 17.78 409 GLU A O 1
ATOM 3251 N N . SER A 1 410 ? 69.522 9.893 50.309 1.00 16.57 410 SER A N 1
ATOM 3252 C CA . SER A 1 410 ? 68.329 9.773 49.489 1.00 17.70 410 SER A CA 1
ATOM 3253 C C . SER A 1 410 ? 67.382 10.959 49.587 1.00 16.87 410 SER A C 1
ATOM 3254 O O . SER A 1 410 ? 67.345 11.684 50.589 1.00 17.93 410 SER A O 1
ATOM 3257 N N . ILE A 1 411 ? 66.608 11.144 48.528 1.00 16.15 411 ILE A N 1
ATOM 3258 C CA . ILE A 1 411 ? 65.482 12.046 48.484 1.00 16.78 411 ILE A CA 1
ATOM 3259 C C . ILE A 1 411 ? 64.497 11.495 47.466 1.00 15.90 411 ILE A C 1
ATOM 3260 O O . ILE A 1 411 ? 64.901 10.785 46.487 1.00 16.92 411 ILE A O 1
ATOM 3265 N N . ALA A 1 412 ? 63.241 11.849 47.644 1.00 16.88 412 ALA A N 1
ATOM 3266 C CA . ALA A 1 412 ? 62.202 11.608 46.680 1.00 16.46 412 ALA A CA 1
ATOM 3267 C C . ALA A 1 412 ? 61.719 12.884 46.026 1.00 16.37 412 ALA A C 1
ATOM 3268 O O . ALA A 1 412 ? 61.638 13.931 46.692 1.00 16.91 412 ALA A O 1
ATOM 3270 N N . VAL A 1 413 ? 61.426 12.797 44.723 1.00 16.33 413 VAL A N 1
ATOM 3271 C CA . VAL A 1 413 ? 60.876 13.901 43.939 1.00 16.79 413 VAL A CA 1
ATOM 3272 C C . VAL A 1 413 ? 59.498 13.483 43.399 1.00 16.30 413 VAL A C 1
ATOM 3273 O O . VAL A 1 413 ? 59.371 12.451 42.713 1.00 18.53 413 VAL A O 1
ATOM 3277 N N . TYR A 1 414 ? 58.490 14.299 43.644 1.00 17.46 414 TYR A N 1
ATOM 3278 C CA . TYR A 1 414 ? 57.118 14.065 43.178 1.00 17.87 414 TYR A CA 1
ATOM 3279 C C . TYR A 1 414 ? 56.781 14.977 42.013 1.00 18.66 414 TYR A C 1
ATOM 3280 O O . TYR A 1 414 ? 56.866 16.191 42.146 1.00 17.65 414 TYR A O 1
ATOM 3289 N N . ASN A 1 415 ? 56.411 14.389 40.877 1.00 18.90 415 ASN A N 1
ATOM 3290 C CA . ASN A 1 415 ? 55.973 15.134 39.711 1.00 20.38 415 ASN A CA 1
ATOM 3291 C C . ASN A 1 415 ? 54.456 14.935 39.558 1.00 20.86 415 ASN A C 1
ATOM 3292 O O . ASN A 1 415 ? 53.998 13.867 39.107 1.00 21.89 415 ASN A O 1
ATOM 3297 N N . GLU A 1 416 ? 53.682 15.956 39.911 1.00 23.53 416 GLU A N 1
ATOM 3298 C CA . GLU A 1 416 ? 52.210 15.847 39.931 1.00 26.00 416 GLU A CA 1
ATOM 3299 C C . GLU A 1 416 ? 51.636 15.734 38.525 1.00 27.24 416 GLU A C 1
ATOM 3300 O O . GLU A 1 416 ? 50.685 14.971 38.296 1.00 27.61 416 GLU A O 1
ATOM 3306 N N . GLU A 1 417 ? 52.203 16.476 37.580 1.00 28.64 417 GLU A N 1
ATOM 3307 C CA . GLU A 1 417 ? 51.753 16.426 36.187 1.00 30.22 417 GLU A CA 1
ATOM 3308 C C . GLU A 1 417 ? 51.914 15.027 35.572 1.00 29.65 417 GLU A C 1
ATOM 3309 O O . GLU A 1 417 ? 51.014 14.549 34.868 1.00 30.17 417 GLU A O 1
ATOM 3315 N N . LYS A 1 418 ? 53.035 14.360 35.852 1.00 28.64 418 LYS A N 1
ATOM 3316 C CA . LYS A 1 418 ? 53.326 13.048 35.287 1.00 28.29 418 LYS A CA 1
ATOM 3317 C C . LYS A 1 418 ? 52.769 11.938 36.173 1.00 27.23 418 LYS A C 1
ATOM 3318 O O . LYS A 1 418 ? 52.766 10.773 35.766 1.00 27.64 418 LYS A O 1
ATOM 3324 N N . GLU A 1 419 ? 52.288 12.309 37.360 1.00 26.10 419 GLU A N 1
ATOM 3325 C CA . GLU A 1 419 ? 51.865 11.372 38.396 1.00 25.69 419 GLU A CA 1
ATOM 3326 C C . GLU A 1 419 ? 52.955 10.346 38.656 1.00 24.69 419 GLU A C 1
ATOM 3327 O O . GLU A 1 419 ? 52.747 9.137 38.506 1.00 25.50 419 GLU A O 1
ATOM 3333 N N . GLU A 1 420 ? 54.148 10.848 38.993 1.00 23.63 420 GLU A N 1
ATOM 3334 C CA . GLU A 1 420 ? 55.316 10.016 39.270 1.00 21.79 420 GLU A CA 1
ATOM 3335 C C . GLU A 1 420 ? 56.021 10.465 40.557 1.00 21.12 420 GLU A C 1
ATOM 3336 O O . GLU A 1 420 ? 56.019 11.648 40.900 1.00 20.80 420 GLU A O 1
ATOM 3342 N N . VAL A 1 421 ? 56.615 9.509 41.253 1.00 18.83 421 VAL A N 1
ATOM 3343 C CA . VAL A 1 421 ? 57.453 9.768 42.417 1.00 19.70 421 VAL A CA 1
ATOM 3344 C C . VAL A 1 421 ? 58.723 8.980 42.166 1.00 19.02 421 VAL A C 1
ATOM 3345 O O . VAL A 1 421 ? 58.667 7.769 41.870 1.00 20.46 421 VAL A O 1
ATOM 3349 N N . THR A 1 422 ? 59.872 9.652 42.229 1.00 18.69 422 THR A N 1
ATOM 3350 C CA . THR A 1 422 ? 61.142 9.001 42.050 1.00 17.61 422 THR A CA 1
ATOM 3351 C C . THR A 1 422 ? 62.000 9.128 43.273 1.00 17.54 422 THR A C 1
ATOM 3352 O O . THR A 1 422 ? 62.206 10.222 43.793 1.00 17.61 422 THR A O 1
ATOM 3356 N N . ILE A 1 423 ? 62.547 8.009 43.700 1.00 16.63 423 ILE A N 1
ATOM 3357 C CA . ILE A 1 423 ? 63.416 7.907 44.850 1.00 17.09 423 ILE A CA 1
ATOM 3358 C C . ILE A 1 423 ? 64.826 7.729 44.373 1.00 16.56 423 ILE A C 1
ATOM 3359 O O . ILE A 1 423 ? 65.133 6.765 43.676 1.00 17.83 423 ILE A O 1
ATOM 3364 N N . PHE A 1 424 ? 65.677 8.720 44.641 1.00 15.52 424 PHE A N 1
ATOM 3365 C CA . PHE A 1 424 ? 67.106 8.623 44.386 1.00 14.77 424 PHE A CA 1
ATOM 3366 C C . PHE A 1 424 ? 67.795 8.201 45.634 1.00 15.82 424 PHE A C 1
ATOM 3367 O O . PHE A 1 424 ? 67.518 8.762 46.690 1.00 17.21 424 PHE A O 1
ATOM 3375 N N . ALA A 1 425 ? 68.687 7.221 45.564 1.00 16.94 425 ALA A N 1
ATOM 3376 C CA . ALA A 1 425 ? 69.285 6.673 46.767 1.00 17.04 425 ALA A CA 1
ATOM 3377 C C . ALA A 1 425 ? 70.668 6.121 46.472 1.00 16.97 425 ALA A C 1
ATOM 3378 O O . ALA A 1 425 ? 70.849 5.296 45.557 1.00 18.26 425 ALA A O 1
ATOM 3380 N N . VAL A 1 426 ? 71.642 6.537 47.257 1.00 17.43 426 VAL A N 1
ATOM 3381 C CA . VAL A 1 426 ? 72.968 5.979 47.288 1.00 17.44 426 VAL A CA 1
ATOM 3382 C C . VAL A 1 426 ? 73.128 5.169 48.584 1.00 18.42 426 VAL A C 1
ATOM 3383 O O . VAL A 1 426 ? 72.767 5.625 49.667 1.00 18.24 426 VAL A O 1
ATOM 3387 N N . ASN A 1 427 ? 73.659 3.955 48.449 1.00 18.65 427 ASN A N 1
ATOM 3388 C CA . ASN A 1 427 ? 74.136 3.185 49.597 1.00 19.06 427 ASN A CA 1
ATOM 3389 C C . ASN A 1 427 ? 75.654 3.306 49.638 1.00 18.72 427 ASN A C 1
ATOM 3390 O O . ASN A 1 427 ? 76.347 2.790 48.759 1.00 19.44 427 ASN A O 1
ATOM 3395 N N . ARG A 1 428 ? 76.151 4.030 50.632 1.00 19.72 428 ARG A N 1
ATOM 3396 C CA . ARG A 1 428 ? 77.583 4.238 50.813 1.00 19.62 428 ARG A CA 1
ATOM 3397 C C . ARG A 1 428 ? 78.333 3.030 51.392 1.00 21.32 428 ARG A C 1
ATOM 3398 O O . ARG A 1 428 ? 79.557 3.015 51.383 1.00 20.88 428 ARG A O 1
ATOM 3406 N N . ASP A 1 429 ? 77.598 2.073 51.951 1.00 21.54 429 ASP A N 1
ATOM 3407 C CA . ASP A 1 429 ? 78.200 0.911 52.632 1.00 22.24 429 ASP A CA 1
ATOM 3408 C C . ASP A 1 429 ? 79.101 0.153 51.664 1.00 22.76 429 ASP A C 1
ATOM 3409 O O . ASP A 1 429 ? 78.658 -0.263 50.598 1.00 21.82 429 ASP A O 1
ATOM 3414 N N . MET A 1 430 ? 80.369 -0.022 52.044 1.00 23.61 430 MET A N 1
ATOM 3415 C CA . MET A 1 430 ? 81.365 -0.688 51.203 1.00 24.61 430 MET A CA 1
ATOM 3416 C C . MET A 1 430 ? 81.277 -2.218 51.242 1.00 25.88 430 MET A C 1
ATOM 3417 O O . MET A 1 430 ? 81.926 -2.890 50.431 1.00 26.03 430 MET A O 1
ATOM 3422 N N . GLU A 1 431 ? 80.471 -2.757 52.149 1.00 27.78 431 GLU A N 1
ATOM 3423 C CA . GLU A 1 431 ? 80.441 -4.213 52.365 1.00 29.34 431 GLU A CA 1
ATOM 3424 C C . GLU A 1 431 ? 79.038 -4.833 52.269 1.00 29.22 431 GLU A C 1
ATOM 3425 O O . GLU A 1 431 ? 78.880 -5.931 51.727 1.00 30.51 431 GLU A O 1
ATOM 3431 N N . ASP A 1 432 ? 78.020 -4.132 52.751 1.00 28.60 432 ASP A N 1
ATOM 3432 C CA . ASP A 1 432 ? 76.694 -4.716 52.906 1.00 28.45 432 ASP A CA 1
ATOM 3433 C C . ASP A 1 432 ? 75.584 -3.969 52.165 1.00 27.26 432 ASP A C 1
ATOM 3434 O O . ASP A 1 432 ? 75.629 -2.736 52.012 1.00 26.39 432 ASP A O 1
ATOM 3439 N N . ALA A 1 433 ? 74.586 -4.724 51.721 1.00 26.22 433 ALA A N 1
ATOM 3440 C CA . ALA A 1 433 ? 73.345 -4.168 51.214 1.00 25.76 433 ALA A CA 1
ATOM 3441 C C . ALA A 1 433 ? 72.568 -3.460 52.317 1.00 25.47 433 ALA A C 1
ATOM 3442 O O . ALA A 1 433 ? 72.690 -3.767 53.513 1.00 25.48 433 ALA A O 1
ATOM 3444 N N . LEU A 1 434 ? 71.765 -2.491 51.902 1.00 24.23 434 LEU A N 1
ATOM 3445 C CA . LEU A 1 434 ? 70.925 -1.760 52.793 1.00 24.09 434 LEU A CA 1
ATOM 3446 C C . LEU A 1 434 ? 69.497 -2.068 52.395 1.00 24.48 434 LEU A C 1
ATOM 3447 O O . LEU A 1 434 ? 69.120 -1.896 51.233 1.00 24.47 434 LEU A O 1
ATOM 3452 N N . LEU A 1 435 ? 68.703 -2.545 53.354 1.00 24.33 435 LEU A N 1
ATOM 3453 C CA . LEU A 1 435 ? 67.296 -2.829 53.113 1.00 25.33 435 LEU A CA 1
ATOM 3454 C C . LEU A 1 435 ? 66.473 -1.579 53.425 1.00 25.36 435 LEU A C 1
ATOM 3455 O O . LEU A 1 435 ? 66.271 -1.238 54.591 1.00 26.33 435 LEU A O 1
ATOM 3460 N N . LEU A 1 436 ? 66.022 -0.892 52.379 1.00 24.42 436 LEU A N 1
ATOM 3461 C CA . LEU A 1 436 ? 65.282 0.351 52.516 1.00 24.07 436 LEU A CA 1
ATOM 3462 C C . LEU A 1 436 ? 63.792 0.062 52.561 1.00 23.77 436 LEU A C 1
ATOM 3463 O O . LEU A 1 436 ? 63.275 -0.682 51.713 1.00 23.69 436 LEU A O 1
ATOM 3468 N N . GLU A 1 437 ? 63.121 0.635 53.556 1.00 23.67 437 GLU A N 1
ATOM 3469 C CA . GLU A 1 437 ? 61.671 0.647 53.614 1.00 24.86 437 GLU A CA 1
ATOM 3470 C C . GLU A 1 437 ? 61.137 2.081 53.577 1.00 24.52 437 GLU A C 1
ATOM 3471 O O . GLU A 1 437 ? 61.478 2.893 54.445 1.00 23.99 437 GLU A O 1
ATOM 3477 N N . CYS A 1 438 ? 60.256 2.382 52.619 1.00 24.71 438 CYS A N 1
ATOM 3478 C CA . CYS A 1 438 ? 59.658 3.718 52.473 1.00 25.01 438 CYS A CA 1
ATOM 3479 C C . CYS A 1 438 ? 58.144 3.717 52.703 1.00 24.98 438 CYS A C 1
ATOM 3480 O O . CYS A 1 438 ? 57.400 3.007 52.016 1.00 24.47 438 CYS A O 1
ATOM 3483 N N . ASP A 1 439 ? 57.689 4.509 53.662 1.00 24.79 439 ASP A N 1
ATOM 3484 C CA . ASP A 1 439 ? 56.282 4.694 53.921 1.00 26.46 439 ASP A CA 1
ATOM 3485 C C . ASP A 1 439 ? 55.714 5.666 52.877 1.00 27.39 439 ASP A C 1
ATOM 3486 O O . ASP A 1 439 ? 56.037 6.870 52.885 1.00 26.41 439 ASP A O 1
ATOM 3491 N N . VAL A 1 440 ? 54.915 5.128 51.953 1.00 29.01 440 VAL A N 1
ATOM 3492 C CA . VAL A 1 440 ? 54.324 5.891 50.853 1.00 31.40 440 VAL A CA 1
ATOM 3493 C C . VAL A 1 440 ? 52.785 5.902 50.917 1.00 33.72 440 VAL A C 1
ATOM 3494 O O . VAL A 1 440 ? 52.103 5.982 49.887 1.00 34.09 440 VAL A O 1
ATOM 3498 N N . ARG A 1 441 ? 52.252 5.835 52.134 1.00 36.49 441 ARG A N 1
ATOM 3499 C CA . ARG A 1 441 ? 50.809 5.906 52.385 1.00 39.25 441 ARG A CA 1
ATOM 3500 C C . ARG A 1 441 ? 50.168 7.166 51.809 1.00 40.32 441 ARG A C 1
ATOM 3501 O O . ARG A 1 441 ? 48.999 7.149 51.427 1.00 41.08 441 ARG A O 1
ATOM 3509 N N . SER A 1 442 ? 50.929 8.259 51.750 1.00 41.31 442 SER A N 1
ATOM 3510 C CA . SER A 1 442 ? 50.397 9.538 51.288 1.00 42.57 442 SER A CA 1
ATOM 3511 C C . SER A 1 442 ? 50.100 9.559 49.783 1.00 43.75 442 SER A C 1
ATOM 3512 O O . SER A 1 442 ? 49.375 10.440 49.310 1.00 44.05 442 SER A O 1
ATOM 3515 N N . PHE A 1 443 ? 50.653 8.598 49.045 1.00 45.01 443 PHE A N 1
ATOM 3516 C CA . PHE A 1 443 ? 50.330 8.405 47.628 1.00 46.49 443 PHE A CA 1
ATOM 3517 C C . PHE A 1 443 ? 49.451 7.169 47.477 1.00 46.58 443 PHE A C 1
ATOM 3518 O O . PHE A 1 443 ? 49.841 6.081 47.889 1.00 46.88 443 PHE A O 1
ATOM 3526 N N . GLU A 1 444 ? 48.278 7.345 46.876 1.00 46.71 444 GLU A N 1
ATOM 3527 C CA . GLU A 1 444 ? 47.325 6.250 46.678 1.00 46.67 444 GLU A CA 1
ATOM 3528 C C . GLU A 1 444 ? 47.425 5.728 45.246 1.00 45.20 444 GLU A C 1
ATOM 3529 O O . GLU A 1 444 ? 47.562 6.512 44.305 1.00 45.37 444 GLU A O 1
ATOM 3535 N N . ASP A 1 445 ? 47.354 4.405 45.089 1.00 43.30 445 ASP A N 1
ATOM 3536 C CA . ASP A 1 445 ? 47.299 3.754 43.775 1.00 41.79 445 ASP A CA 1
ATOM 3537 C C . ASP A 1 445 ? 48.616 3.818 42.981 1.00 39.06 445 ASP A C 1
ATOM 3538 O O . ASP A 1 445 ? 48.593 3.761 41.753 1.00 38.56 445 ASP A O 1
ATOM 3543 N N . TYR A 1 446 ? 49.755 3.922 43.670 1.00 35.75 446 TYR A N 1
ATOM 3544 C CA . TYR A 1 446 ? 51.053 3.935 42.991 1.00 33.33 446 TYR A CA 1
ATOM 3545 C C . TYR A 1 446 ? 51.595 2.510 42.879 1.00 31.11 446 TYR A C 1
ATOM 3546 O O . TYR A 1 446 ? 51.186 1.616 43.627 1.00 31.39 446 TYR A O 1
ATOM 3555 N N . ARG A 1 447 ? 52.464 2.301 41.892 1.00 28.40 447 ARG A N 1
ATOM 3556 C CA . ARG A 1 447 ? 53.179 1.043 41.695 1.00 26.44 447 ARG A CA 1
ATOM 3557 C C . ARG A 1 447 ? 54.610 1.346 41.311 1.00 24.57 447 ARG A C 1
ATOM 3558 O O . ARG A 1 447 ? 54.908 2.453 40.905 1.00 23.47 447 ARG A O 1
ATOM 3566 N N . VAL A 1 448 ? 55.485 0.362 41.442 1.00 22.52 448 VAL A N 1
ATOM 3567 C CA . VAL A 1 448 ? 56.855 0.445 40.939 1.00 22.79 448 VAL A CA 1
ATOM 3568 C C . VAL A 1 448 ? 56.926 0.241 39.430 1.00 22.03 448 VAL A C 1
ATOM 3569 O O . VAL A 1 448 ? 56.546 -0.806 38.902 1.00 22.48 448 VAL A O 1
ATOM 3573 N N . ILE A 1 449 ? 57.418 1.242 38.722 1.00 21.60 449 ILE A N 1
ATOM 3574 C CA . ILE A 1 449 ? 57.704 1.137 37.305 1.00 21.75 449 ILE A CA 1
ATOM 3575 C C . ILE A 1 449 ? 58.988 0.364 37.096 1.00 21.31 449 ILE A C 1
ATOM 3576 O O . ILE A 1 449 ? 59.033 -0.591 36.310 1.00 23.22 449 ILE A O 1
ATOM 3581 N N . GLU A 1 450 ? 60.056 0.800 37.753 1.00 21.42 450 GLU A N 1
ATOM 3582 C CA . GLU A 1 450 ? 61.348 0.151 37.642 1.00 20.42 450 GLU A CA 1
ATOM 3583 C C . GLU A 1 450 ? 62.299 0.614 38.737 1.00 19.57 450 GLU A C 1
ATOM 3584 O O . GLU A 1 450 ? 62.061 1.644 39.368 1.00 19.75 450 GLU A O 1
ATOM 3590 N N . HIS A 1 451 ? 63.388 -0.136 38.920 1.00 18.19 451 HIS A N 1
ATOM 3591 C CA . HIS A 1 451 ? 64.413 0.161 39.892 1.00 18.80 451 HIS A CA 1
ATOM 3592 C C . HIS A 1 451 ? 65.752 0.039 39.161 1.00 18.43 451 HIS A C 1
ATOM 3593 O O . HIS A 1 451 ? 66.218 -1.058 38.795 1.00 18.81 451 HIS A O 1
ATOM 3600 N N . ILE A 1 452 ? 66.310 1.206 38.809 1.00 17.65 452 ILE A N 1
ATOM 3601 C CA . ILE A 1 452 ? 67.581 1.281 38.103 1.00 17.66 452 ILE A CA 1
ATOM 3602 C C . ILE A 1 452 ? 68.721 1.263 39.100 1.00 17.70 452 ILE A C 1
ATOM 3603 O O . ILE A 1 452 ? 68.671 1.935 40.145 1.00 17.71 452 ILE A O 1
ATOM 3608 N N . VAL A 1 453 ? 69.775 0.558 38.767 1.00 18.09 453 VAL A N 1
ATOM 3609 C CA . VAL A 1 453 ? 70.928 0.395 39.620 1.00 17.99 453 VAL A CA 1
ATOM 3610 C C . VAL A 1 453 ? 72.230 0.623 38.868 1.00 19.03 453 VAL A C 1
ATOM 3611 O O . VAL A 1 453 ? 72.449 0.035 37.793 1.00 19.95 453 VAL A O 1
ATOM 3615 N N . LEU A 1 454 ? 73.080 1.504 39.386 1.00 18.09 454 LEU A N 1
ATOM 3616 C CA . LEU A 1 454 ? 74.453 1.614 38.919 1.00 17.51 454 LEU A CA 1
ATOM 3617 C C . LEU A 1 454 ? 75.354 1.077 39.986 1.00 18.84 454 LEU A C 1
ATOM 3618 O O . LEU A 1 454 ? 75.395 1.596 41.102 1.00 18.93 454 LEU A O 1
ATOM 3623 N N . GLU A 1 455 ? 76.052 -0.012 39.655 1.00 19.78 455 GLU A N 1
ATOM 3624 C CA . GLU A 1 455 ? 76.972 -0.666 40.574 1.00 21.33 455 GLU A CA 1
ATOM 3625 C C . GLU A 1 455 ? 78.113 -1.310 39.794 1.00 22.49 455 GLU A C 1
ATOM 3626 O O . GLU A 1 455 ? 77.976 -1.640 38.617 1.00 22.13 455 GLU A O 1
ATOM 3632 N N . HIS A 1 456 ? 79.258 -1.420 40.447 1.00 23.21 456 HIS A N 1
ATOM 3633 C CA . HIS A 1 456 ? 80.396 -2.163 39.914 1.00 25.12 456 HIS A CA 1
ATOM 3634 C C . HIS A 1 456 ? 81.268 -2.631 41.076 1.00 26.33 456 HIS A C 1
ATOM 3635 O O . HIS A 1 456 ? 81.447 -1.917 42.060 1.00 26.41 456 HIS A O 1
ATOM 3642 N N . ASP A 1 457 ? 81.785 -3.850 40.967 1.00 27.59 457 ASP A N 1
ATOM 3643 C CA . ASP A 1 457 ? 82.637 -4.440 42.004 1.00 29.10 457 ASP A CA 1
ATOM 3644 C C . ASP A 1 457 ? 83.973 -3.725 42.246 1.00 28.40 457 ASP A C 1
ATOM 3645 O O . ASP A 1 457 ? 84.563 -3.872 43.314 1.00 30.22 457 ASP A O 1
ATOM 3650 N N . ASN A 1 458 ? 84.430 -2.925 41.286 1.00 27.11 458 ASN A N 1
ATOM 3651 C CA . ASN A 1 458 ? 85.693 -2.221 41.405 1.00 25.77 458 ASN A CA 1
ATOM 3652 C C . ASN A 1 458 ? 85.426 -0.710 41.340 1.00 24.91 458 ASN A C 1
ATOM 3653 O O . ASN A 1 458 ? 85.103 -0.159 40.269 1.00 24.51 458 ASN A O 1
ATOM 3658 N N . VAL A 1 459 ? 85.588 -0.032 42.469 1.00 23.20 459 VAL A N 1
ATOM 3659 C CA . VAL A 1 459 ? 85.314 1.410 42.525 1.00 22.57 459 VAL A CA 1
ATOM 3660 C C . VAL A 1 459 ? 86.223 2.221 41.613 1.00 22.09 459 VAL A C 1
ATOM 3661 O O . VAL A 1 459 ? 85.863 3.336 41.242 1.00 20.68 459 VAL A O 1
ATOM 3665 N N . LYS A 1 460 ? 87.402 1.709 41.283 1.00 21.02 460 LYS A N 1
ATOM 3666 C CA . LYS A 1 460 ? 88.359 2.373 40.397 1.00 21.08 460 LYS A CA 1
ATOM 3667 C C . LYS A 1 460 ? 88.172 2.087 38.910 1.00 20.57 460 LYS A C 1
ATOM 3668 O O . LYS A 1 460 ? 88.930 2.627 38.089 1.00 20.88 460 LYS A O 1
ATOM 3674 N N . GLN A 1 461 ? 87.151 1.304 38.557 1.00 20.41 461 GLN A N 1
ATOM 3675 C CA . GLN A 1 461 ? 86.879 1.010 37.156 1.00 21.09 461 GLN A CA 1
ATOM 3676 C C . GLN A 1 461 ? 86.374 2.264 36.407 1.00 20.21 461 GLN A C 1
ATOM 3677 O O . GLN A 1 461 ? 85.452 2.956 36.870 1.00 19.90 461 GLN A O 1
ATOM 3683 N N . THR A 1 462 ? 86.960 2.485 35.237 1.00 19.51 462 THR A N 1
ATOM 3684 C CA . THR A 1 462 ? 86.593 3.589 34.343 1.00 20.36 462 THR A CA 1
ATOM 3685 C C . THR A 1 462 ? 85.842 3.091 33.105 1.00 19.76 462 THR A C 1
ATOM 3686 O O . THR A 1 462 ? 85.867 1.889 32.772 1.00 20.72 462 THR A O 1
ATOM 3690 N N . ASN A 1 463 ? 85.216 4.011 32.383 1.00 19.40 463 ASN A N 1
ATOM 3691 C CA . ASN A 1 463 ? 84.748 3.765 31.028 1.00 19.04 463 ASN A CA 1
ATOM 3692 C C . ASN A 1 463 ? 85.779 4.268 30.027 1.00 19.68 463 ASN A C 1
ATOM 3693 O O . ASN A 1 463 ? 86.743 4.947 30.390 1.00 19.98 463 ASN A O 1
ATOM 3698 N N . SER A 1 464 ? 85.569 3.968 28.751 1.00 20.10 464 SER A N 1
ATOM 3699 C CA . SER A 1 464 ? 86.483 4.388 27.697 1.00 21.37 464 SER A CA 1
ATOM 3700 C C . SER A 1 464 ? 85.774 4.347 26.350 1.00 21.47 464 SER A C 1
ATOM 3701 O O . SER A 1 464 ? 84.640 3.904 26.268 1.00 21.01 464 SER A O 1
ATOM 3704 N N . ALA A 1 465 ? 86.435 4.846 25.301 1.00 22.73 465 ALA A N 1
ATOM 3705 C CA . ALA A 1 465 ? 85.854 4.821 23.951 1.00 24.99 465 ALA A CA 1
ATOM 3706 C C . ALA A 1 465 ? 85.476 3.380 23.514 1.00 27.41 465 ALA A C 1
ATOM 3707 O O . ALA A 1 465 ? 84.402 3.153 22.946 1.00 29.07 465 ALA A O 1
ATOM 3709 N N . GLN A 1 466 ? 86.332 2.441 23.905 1.00 28.72 466 GLN A N 1
ATOM 3710 C CA . GLN A 1 466 ? 86.308 1.027 23.480 1.00 29.96 466 GLN A CA 1
ATOM 3711 C C . GLN A 1 466 ? 85.339 0.135 24.263 1.00 29.18 466 GLN A C 1
ATOM 3712 O O . GLN A 1 466 ? 84.767 -0.828 23.721 1.00 28.20 466 GLN A O 1
ATOM 3718 N N . SER A 1 467 ? 85.192 0.404 25.555 1.00 28.30 467 SER A N 1
ATOM 3719 C CA . SER A 1 467 ? 84.308 -0.402 26.406 1.00 27.98 467 SER A CA 1
ATOM 3720 C C . SER A 1 467 ? 83.868 0.365 27.637 1.00 26.29 467 SER A C 1
ATOM 3721 O O . SER A 1 467 ? 84.648 1.155 28.216 1.00 27.25 467 SER A O 1
ATOM 3724 N N . SER A 1 468 ? 82.623 0.111 28.023 1.00 24.32 468 SER A N 1
ATOM 3725 C CA . SER A 1 468 ? 81.976 0.752 29.170 1.00 23.79 468 SER A CA 1
ATOM 3726 C C . SER A 1 468 ? 81.428 -0.303 30.123 1.00 22.32 468 SER A C 1
ATOM 3727 O O . SER A 1 468 ? 80.232 -0.619 30.115 1.00 22.87 468 SER A O 1
ATOM 3730 N N . PRO A 1 469 ? 82.290 -0.808 30.980 1.00 22.66 469 PRO A N 1
ATOM 3731 C CA . PRO A 1 469 ? 81.849 -1.767 32.002 1.00 23.36 469 PRO A CA 1
ATOM 3732 C C . PRO A 1 469 ? 80.969 -1.183 33.097 1.00 23.17 469 PRO A C 1
ATOM 3733 O O . PRO A 1 469 ? 80.286 -1.916 33.800 1.00 24.11 469 PRO A O 1
ATOM 3737 N N . VAL A 1 470 ? 81.021 0.140 33.277 1.00 22.77 470 VAL A N 1
ATOM 3738 C CA . VAL A 1 470 ? 80.233 0.825 34.292 1.00 22.56 470 VAL A CA 1
ATOM 3739 C C . VAL A 1 470 ? 79.009 1.447 33.618 1.00 21.79 470 VAL A C 1
ATOM 3740 O O . VAL A 1 470 ? 79.079 2.564 33.074 1.00 22.00 470 VAL A O 1
ATOM 3744 N N . VAL A 1 471 ? 77.887 0.741 33.666 1.00 20.28 471 VAL A N 1
ATOM 3745 C CA . VAL A 1 471 ? 76.641 1.162 33.050 1.00 20.73 471 VAL A CA 1
ATOM 3746 C C . VAL A 1 471 ? 75.449 0.699 33.891 1.00 19.59 471 VAL A C 1
ATOM 3747 O O . VAL A 1 471 ? 75.521 -0.352 34.555 1.00 20.01 471 VAL A O 1
ATOM 3751 N N . PRO A 1 472 ? 74.337 1.417 33.862 1.00 19.71 472 PRO A N 1
ATOM 3752 C CA . PRO A 1 472 ? 73.171 1.015 34.643 1.00 20.23 472 PRO A CA 1
ATOM 3753 C C . PRO A 1 472 ? 72.522 -0.264 34.146 1.00 20.46 472 PRO A C 1
ATOM 3754 O O . PRO A 1 472 ? 72.680 -0.686 32.994 1.00 20.93 472 PRO A O 1
ATOM 3758 N N . HIS A 1 473 ? 71.760 -0.842 35.053 1.00 20.59 473 HIS A N 1
ATOM 3759 C CA . HIS A 1 473 ? 70.866 -1.952 34.744 1.00 21.28 473 HIS A CA 1
ATOM 3760 C C . HIS A 1 473 ? 69.518 -1.720 35.423 1.00 21.86 473 HIS A C 1
ATOM 3761 O O . HIS A 1 473 ? 69.415 -0.847 36.286 1.00 21.06 473 HIS A O 1
ATOM 3768 N N . ARG A 1 474 ? 68.491 -2.498 35.081 1.00 22.48 474 ARG A N 1
ATOM 3769 C CA . ARG A 1 474 ? 67.119 -2.267 35.521 1.00 23.96 474 ARG A CA 1
ATOM 3770 C C . ARG A 1 474 ? 66.584 -3.448 36.351 1.00 23.62 474 ARG A C 1
ATOM 3771 O O . ARG A 1 474 ? 65.370 -3.681 36.449 1.00 25.26 474 ARG A O 1
ATOM 3779 N N . ASN A 1 475 ? 67.501 -4.154 36.990 1.00 23.28 475 ASN A N 1
ATOM 3780 C CA . ASN A 1 475 ? 67.159 -5.352 37.757 1.00 23.99 475 ASN A CA 1
ATOM 3781 C C . ASN A 1 475 ? 67.090 -5.118 39.263 1.00 23.55 475 ASN A C 1
ATOM 3782 O O . ASN A 1 475 ? 67.234 -6.042 40.061 1.00 23.82 475 ASN A O 1
ATOM 3787 N N . GLY A 1 476 ? 66.889 -3.876 39.697 1.00 22.14 476 GLY A N 1
ATOM 3788 C CA . GLY A 1 476 ? 66.636 -3.632 41.105 1.00 21.83 476 GLY A CA 1
ATOM 3789 C C . GLY A 1 476 ? 65.344 -4.288 41.555 1.00 20.92 476 GLY A C 1
ATOM 3790 O O . GLY A 1 476 ? 64.386 -4.346 40.781 1.00 20.79 476 GLY A O 1
ATOM 3791 N N . ASP A 1 477 ? 65.265 -4.639 42.838 1.00 20.20 477 ASP A N 1
ATOM 3792 C CA . ASP A 1 477 ? 64.135 -5.436 43.382 1.00 20.55 477 ASP A CA 1
ATOM 3793 C C . ASP A 1 477 ? 63.016 -4.669 44.082 1.00 20.66 477 ASP A C 1
ATOM 3794 O O . ASP A 1 477 ? 62.159 -5.286 44.738 1.00 20.57 477 ASP A O 1
ATOM 3799 N N . ALA A 1 478 ? 62.993 -3.342 43.952 1.00 20.40 478 ALA A N 1
ATOM 3800 C CA . ALA A 1 478 ? 61.980 -2.558 44.648 1.00 21.14 478 ALA A CA 1
ATOM 3801 C C . ALA A 1 478 ? 60.599 -3.125 44.371 1.00 21.66 478 ALA A C 1
ATOM 3802 O O . ALA A 1 478 ? 60.263 -3.446 43.225 1.00 21.70 478 ALA A O 1
ATOM 3804 N N . GLN A 1 479 ? 59.804 -3.210 45.430 1.00 22.40 479 GLN A N 1
ATOM 3805 C CA . GLN A 1 479 ? 58.424 -3.661 45.351 1.00 24.10 479 GLN A CA 1
ATOM 3806 C C . GLN A 1 479 ? 57.556 -2.843 46.301 1.00 24.15 479 GLN A C 1
ATOM 3807 O O . GLN A 1 479 ? 58.015 -2.398 47.347 1.00 25.59 479 GLN A O 1
ATOM 3813 N N . LEU A 1 480 ? 56.325 -2.563 45.893 1.00 25.24 480 LEU A N 1
ATOM 3814 C CA . LEU A 1 480 ? 55.407 -1.759 46.680 1.00 26.24 480 LEU A CA 1
ATOM 3815 C C . LEU A 1 480 ? 54.225 -2.625 47.139 1.00 26.92 480 LEU A C 1
ATOM 3816 O O . LEU A 1 480 ? 53.474 -3.165 46.312 1.00 26.53 480 LEU A O 1
ATOM 3821 N N . SER A 1 481 ? 54.071 -2.740 48.455 1.00 28.29 481 SER A N 1
ATOM 3822 C CA . SER A 1 481 ? 53.035 -3.566 49.087 1.00 30.20 481 SER A CA 1
ATOM 3823 C C . SER A 1 481 ? 52.537 -2.900 50.383 1.00 31.40 481 SER A C 1
ATOM 3824 O O . SER A 1 481 ? 53.331 -2.359 51.146 1.00 30.97 481 SER A O 1
ATOM 3827 N N . ASP A 1 482 ? 51.232 -3.003 50.638 1.00 32.98 482 ASP A N 1
ATOM 3828 C CA . ASP A 1 482 ? 50.516 -2.248 51.683 1.00 34.14 482 ASP A CA 1
ATOM 3829 C C . ASP A 1 482 ? 51.157 -0.894 52.019 1.00 33.29 482 ASP A C 1
ATOM 3830 O O . ASP A 1 482 ? 51.591 -0.640 53.145 1.00 33.22 482 ASP A O 1
ATOM 3835 N N . ARG A 1 483 ? 51.219 -0.053 50.995 1.00 32.41 483 ARG A N 1
ATOM 3836 C CA . ARG A 1 483 ? 51.674 1.332 51.121 1.00 32.06 483 ARG A CA 1
ATOM 3837 C C . ARG A 1 483 ? 53.133 1.487 51.586 1.00 29.76 483 ARG A C 1
ATOM 3838 O O . ARG A 1 483 ? 53.492 2.524 52.145 1.00 29.18 483 ARG A O 1
ATOM 3846 N N . LYS A 1 484 ? 53.960 0.481 51.320 1.00 27.16 484 LYS A N 1
ATOM 3847 C CA . LYS A 1 484 ? 55.378 0.473 51.691 1.00 26.41 484 LYS A CA 1
ATOM 3848 C C . LYS A 1 484 ? 56.239 0.048 50.500 1.00 24.59 484 LYS A C 1
ATOM 3849 O O . LYS A 1 484 ? 56.047 -1.027 49.947 1.00 24.27 484 LYS A O 1
ATOM 3855 N N . VAL A 1 485 ? 57.203 0.870 50.093 1.00 23.27 485 VAL A N 1
ATOM 3856 C CA . VAL A 1 485 ? 58.209 0.407 49.143 1.00 23.05 485 VAL A CA 1
ATOM 3857 C C . VAL A 1 485 ? 59.352 -0.264 49.892 1.00 23.46 485 VAL A C 1
ATOM 3858 O O . VAL A 1 485 ? 59.919 0.335 50.795 1.00 24.71 485 VAL A O 1
ATOM 3862 N N . SER A 1 486 ? 59.646 -1.523 49.565 1.00 22.86 486 SER A N 1
ATOM 3863 C CA . SER A 1 486 ? 60.819 -2.228 50.068 1.00 22.72 486 SER A CA 1
ATOM 3864 C C . SER A 1 486 ? 61.788 -2.482 48.935 1.00 22.67 486 SER A C 1
ATOM 3865 O O . SER A 1 486 ? 61.426 -3.041 47.879 1.00 22.84 486 SER A O 1
ATOM 3868 N N . ALA A 1 487 ? 63.036 -2.075 49.138 1.00 21.30 487 ALA A N 1
ATOM 3869 C CA . ALA A 1 487 ? 64.060 -2.211 48.104 1.00 21.15 487 ALA A CA 1
ATOM 3870 C C . ALA A 1 487 ? 65.406 -2.544 48.702 1.00 20.75 487 ALA A C 1
ATOM 3871 O O . ALA A 1 487 ? 65.806 -1.968 49.716 1.00 22.89 487 ALA A O 1
ATOM 3873 N N . THR A 1 488 ? 66.092 -3.484 48.079 1.00 20.63 488 THR A N 1
ATOM 3874 C CA . THR A 1 488 ? 67.463 -3.797 48.418 1.00 19.97 488 THR A CA 1
ATOM 3875 C C . THR A 1 488 ? 68.373 -2.842 47.649 1.00 20.68 488 THR A C 1
ATOM 3876 O O . THR A 1 488 ? 68.342 -2.804 46.423 1.00 21.45 488 THR A O 1
ATOM 3880 N N . LEU A 1 489 ? 69.175 -2.079 48.373 1.00 20.60 489 LEU A N 1
ATOM 3881 C CA . LEU A 1 489 ? 70.152 -1.172 47.754 1.00 19.94 489 LEU A CA 1
ATOM 3882 C C . LEU A 1 489 ? 71.488 -1.904 47.874 1.00 20.35 489 LEU A C 1
ATOM 3883 O O . LEU A 1 489 ? 71.990 -2.042 48.994 1.00 21.46 489 LEU A O 1
ATOM 3888 N N . PRO A 1 490 ? 72.053 -2.437 46.783 1.00 19.68 490 PRO A N 1
ATOM 3889 C CA . PRO A 1 490 ? 73.349 -3.132 46.891 1.00 20.36 490 PRO A CA 1
ATOM 3890 C C . PRO A 1 490 ? 74.447 -2.273 47.504 1.00 20.80 490 PRO A C 1
ATOM 3891 O O . PRO A 1 490 ? 74.374 -1.034 47.479 1.00 20.46 490 PRO A O 1
ATOM 3895 N N . LYS A 1 491 ? 75.468 -2.910 48.055 1.00 21.60 491 LYS A N 1
ATOM 3896 C CA . LYS A 1 491 ? 76.641 -2.198 48.547 1.00 22.24 491 LYS A CA 1
ATOM 3897 C C . LYS A 1 491 ? 77.125 -1.254 47.436 1.00 21.24 491 LYS A C 1
ATOM 3898 O O . LYS A 1 491 ? 77.066 -1.612 46.269 1.00 20.62 491 LYS A O 1
ATOM 3904 N N . LEU A 1 492 ? 77.591 -0.059 47.820 1.00 20.49 492 LEU A N 1
ATOM 3905 C CA . LEU A 1 492 ? 78.173 0.931 46.903 1.00 20.02 492 LEU A CA 1
ATOM 3906 C C . LEU A 1 492 ? 77.367 1.078 45.624 1.00 18.86 492 LEU A C 1
ATOM 3907 O O . LEU A 1 492 ? 77.823 0.677 44.543 1.00 19.81 492 LEU A O 1
ATOM 3912 N N . SER A 1 493 ? 76.139 1.569 45.750 1.00 18.03 493 SER A N 1
ATOM 3913 C CA . SER A 1 493 ? 75.252 1.650 44.609 1.00 17.98 493 SER A CA 1
ATOM 3914 C C . SER A 1 493 ? 74.508 2.987 44.542 1.00 17.21 493 SER A C 1
ATOM 3915 O O . SER A 1 493 ? 74.180 3.607 45.558 1.00 17.87 493 SER A O 1
ATOM 3918 N N . TRP A 1 494 ? 74.254 3.383 43.300 1.00 17.36 494 TRP A N 1
ATOM 3919 C CA . TRP A 1 494 ? 73.320 4.411 42.936 1.00 16.53 494 TRP A CA 1
ATOM 3920 C C . TRP A 1 494 ? 72.034 3.780 42.445 1.00 15.85 494 TRP A C 1
ATOM 3921 O O . TRP A 1 494 ? 72.075 2.865 41.610 1.00 16.67 494 TRP A O 1
ATOM 3932 N N . ASN A 1 495 ? 70.913 4.225 42.974 1.00 16.57 495 ASN A N 1
ATOM 3933 C CA . ASN A 1 495 ? 69.590 3.675 42.724 1.00 16.26 495 ASN A CA 1
ATOM 3934 C C . ASN A 1 495 ? 68.580 4.722 42.374 1.00 16.26 495 ASN A C 1
ATOM 3935 O O . ASN A 1 495 ? 68.545 5.780 43.019 1.00 16.41 495 ASN A O 1
ATOM 3940 N N . VAL A 1 496 ? 67.740 4.433 41.389 1.00 15.82 496 VAL A N 1
ATOM 3941 C CA . VAL A 1 496 ? 66.636 5.276 40.990 1.00 16.02 496 VAL A CA 1
ATOM 3942 C C . VAL A 1 496 ? 65.403 4.371 40.971 1.00 16.10 496 VAL A C 1
ATOM 3943 O O . VAL A 1 496 ? 65.244 3.502 40.102 1.00 16.92 496 VAL A O 1
ATOM 3947 N N . ILE A 1 497 ? 64.547 4.571 41.950 1.00 16.32 497 ILE A N 1
ATOM 3948 C CA . ILE A 1 497 ? 63.292 3.816 42.068 1.00 16.49 497 ILE A CA 1
ATOM 3949 C C . ILE A 1 497 ? 62.146 4.670 41.590 1.00 17.41 497 ILE A C 1
ATOM 3950 O O . ILE A 1 497 ? 61.841 5.689 42.207 1.00 17.96 497 ILE A O 1
ATOM 3955 N N . ARG A 1 498 ? 61.572 4.291 40.455 1.00 16.76 498 ARG A N 1
ATOM 3956 C CA . ARG A 1 498 ? 60.544 5.057 39.808 1.00 18.56 498 ARG A CA 1
ATOM 3957 C C . ARG A 1 498 ? 59.181 4.453 40.117 1.00 18.36 498 ARG A C 1
ATOM 3958 O O . ARG A 1 498 ? 58.933 3.265 39.821 1.00 18.85 498 ARG A O 1
ATOM 3966 N N . LEU A 1 499 ? 58.287 5.269 40.644 1.00 19.12 499 LEU A N 1
ATOM 3967 C CA . LEU A 1 499 ? 56.897 4.924 40.926 1.00 19.89 499 LEU A CA 1
ATOM 3968 C C . LEU A 1 499 ? 55.929 5.736 40.067 1.00 22.21 499 LEU A C 1
ATOM 3969 O O . LEU A 1 499 ? 56.176 6.907 39.762 1.00 21.98 499 LEU A O 1
ATOM 3974 N N . GLY A 1 500 ? 54.822 5.115 39.666 1.00 23.43 500 GLY A N 1
ATOM 3975 C CA . GLY A 1 500 ? 53.784 5.814 38.929 1.00 26.40 500 GLY A CA 1
ATOM 3976 C C . GLY A 1 500 ? 52.395 5.226 39.091 1.00 28.62 500 GLY A C 1
ATOM 3977 O O . GLY A 1 500 ? 52.177 4.343 39.905 1.00 28.53 500 GLY A O 1
ATOM 3978 N N . LYS A 1 501 ? 51.469 5.796 38.317 1.00 31.85 501 LYS A N 1
ATOM 3979 C CA . LYS A 1 501 ? 50.080 5.349 38.115 1.00 33.77 501 LYS A CA 1
ATOM 3980 C C . LYS A 1 501 ? 49.181 5.921 39.209 1.00 34.83 501 LYS A C 1
ATOM 3981 O O . LYS A 1 501 ? 48.838 7.124 39.179 1.00 36.22 501 LYS A O 1
ATOM 3987 N N . LYS B 1 5 ? 37.889 26.259 58.153 1.00 27.77 5 LYS B N 1
ATOM 3988 C CA . LYS B 1 5 ? 38.600 24.951 58.345 1.00 28.55 5 LYS B CA 1
ATOM 3989 C C . LYS B 1 5 ? 40.115 25.077 58.218 1.00 27.01 5 LYS B C 1
ATOM 3990 O O . LYS B 1 5 ? 40.610 25.775 57.348 1.00 27.25 5 LYS B O 1
ATOM 3996 N N . ALA B 1 6 ? 40.846 24.376 59.087 1.00 25.68 6 ALA B N 1
ATOM 3997 C CA . ALA B 1 6 ? 42.298 24.241 58.973 1.00 24.67 6 ALA B CA 1
ATOM 3998 C C . ALA B 1 6 ? 42.704 22.810 59.295 1.00 24.15 6 ALA B C 1
ATOM 3999 O O . ALA B 1 6 ? 42.012 22.124 60.068 1.00 24.88 6 ALA B O 1
ATOM 4001 N N . THR B 1 7 ? 43.796 22.349 58.687 1.00 23.99 7 THR B N 1
ATOM 4002 C CA . THR B 1 7 ? 44.317 21.015 58.949 1.00 24.01 7 THR B CA 1
ATOM 4003 C C . THR B 1 7 ? 45.760 21.075 59.428 1.00 23.29 7 THR B C 1
ATOM 4004 O O . THR B 1 7 ? 46.477 22.048 59.183 1.00 22.85 7 THR B O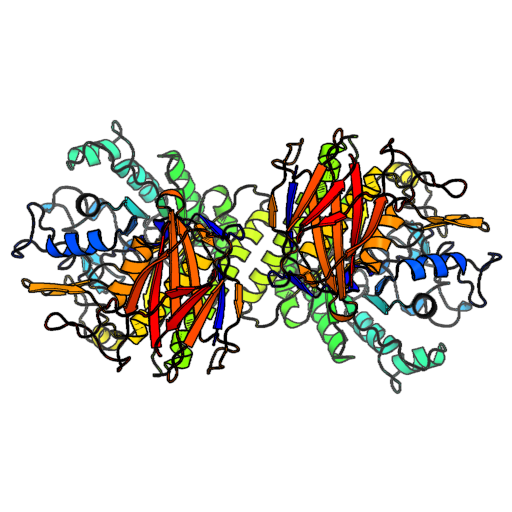 1
ATOM 4008 N N . MET B 1 8 ? 46.173 20.022 60.119 1.00 22.90 8 MET B N 1
ATOM 4009 C CA . MET B 1 8 ? 47.507 19.943 60.702 1.00 23.18 8 MET B CA 1
ATOM 4010 C C . MET B 1 8 ? 47.900 18.484 60.825 1.00 23.40 8 MET B C 1
ATOM 4011 O O . MET B 1 8 ? 47.099 17.673 61.303 1.00 24.59 8 MET B O 1
ATOM 4016 N N . ILE B 1 9 ? 49.098 18.119 60.381 1.00 23.19 9 ILE B N 1
ATOM 4017 C CA . ILE B 1 9 ? 49.615 16.772 60.577 1.00 23.83 9 ILE B CA 1
ATOM 4018 C C . ILE B 1 9 ? 50.471 16.789 61.838 1.00 23.56 9 ILE B C 1
ATOM 4019 O O . ILE B 1 9 ? 51.355 17.653 61.985 1.00 24.80 9 ILE B O 1
ATOM 4024 N N . ILE B 1 10 ? 50.194 15.861 62.742 1.00 23.41 10 ILE B N 1
ATOM 4025 C CA . ILE B 1 10 ? 50.930 15.722 63.994 1.00 23.89 10 ILE B CA 1
ATOM 4026 C C . ILE B 1 10 ? 51.761 14.462 63.774 1.00 23.34 10 ILE B C 1
ATOM 4027 O O . ILE B 1 10 ? 51.332 13.365 64.130 1.00 23.03 10 ILE B O 1
ATOM 4032 N N . GLU B 1 11 ? 52.926 14.609 63.137 1.00 22.18 11 GLU B N 1
ATOM 4033 C CA . GLU B 1 11 ? 53.797 13.456 62.838 1.00 21.41 11 GLU B CA 1
ATOM 4034 C C . GLU B 1 11 ? 54.959 13.339 63.818 1.00 20.40 11 GLU B C 1
ATOM 4035 O O . GLU B 1 11 ? 55.867 14.151 63.856 1.00 18.45 11 GLU B O 1
ATOM 4041 N N . LYS B 1 12 ? 54.901 12.278 64.598 1.00 19.53 12 LYS B N 1
ATOM 4042 C CA . LYS B 1 12 ? 55.873 11.903 65.586 1.00 19.66 12 LYS B CA 1
ATOM 4043 C C . LYS B 1 12 ? 57.315 11.965 65.098 1.00 19.71 12 LYS B C 1
ATOM 4044 O O . LYS B 1 12 ? 58.188 12.414 65.814 1.00 19.81 12 LYS B O 1
ATOM 4050 N N . ASP B 1 13 ? 57.549 11.502 63.874 1.00 19.70 13 ASP B N 1
ATOM 4051 C CA . ASP B 1 13 ? 58.902 11.388 63.357 1.00 20.01 13 ASP B CA 1
ATOM 4052 C C . ASP B 1 13 ? 59.416 12.633 62.604 1.00 18.82 13 ASP B C 1
ATOM 4053 O O . ASP B 1 13 ? 60.551 12.638 62.166 1.00 21.03 13 ASP B O 1
ATOM 4058 N N . PHE B 1 14 ? 58.601 13.679 62.472 1.00 17.24 14 PHE B N 1
ATOM 4059 C CA . PHE B 1 14 ? 59.033 14.925 61.845 1.00 17.22 14 PHE B CA 1
ATOM 4060 C C . PHE B 1 14 ? 59.219 15.933 62.971 1.00 16.70 14 PHE B C 1
ATOM 4061 O O . PHE B 1 14 ? 58.278 16.596 63.401 1.00 16.83 14 PHE B O 1
ATOM 4069 N N . LYS B 1 15 ? 60.454 16.008 63.458 1.00 16.40 15 LYS B N 1
ATOM 4070 C CA . LYS B 1 15 ? 60.795 16.716 64.684 1.00 16.84 15 LYS B CA 1
ATOM 4071 C C . LYS B 1 15 ? 61.663 17.945 64.402 1.00 16.09 15 LYS B C 1
ATOM 4072 O O . LYS B 1 15 ? 62.529 17.912 63.518 1.00 18.11 15 LYS B O 1
ATOM 4078 N N . ILE B 1 16 ? 61.463 18.989 65.180 1.00 14.82 16 ILE B N 1
ATOM 4079 C CA . ILE B 1 16 ? 62.369 20.140 65.184 1.00 14.18 16 ILE B CA 1
ATOM 4080 C C . ILE B 1 16 ? 63.546 19.889 66.122 1.00 13.88 16 ILE B C 1
ATOM 4081 O O . ILE B 1 16 ? 64.695 19.820 65.663 1.00 16.82 16 ILE B O 1
ATOM 4086 N N . ALA B 1 17 ? 63.278 19.727 67.413 1.00 12.99 17 ALA B N 1
ATOM 4087 C CA . ALA B 1 17 ? 64.295 19.516 68.432 1.00 13.15 17 ALA B CA 1
ATOM 4088 C C . ALA B 1 17 ? 63.636 19.304 69.773 1.00 13.49 17 ALA B C 1
ATOM 4089 O O . ALA B 1 17 ? 62.476 19.705 69.961 1.00 13.93 17 ALA B O 1
ATOM 4091 N N . GLU B 1 18 ? 64.391 18.784 70.720 1.00 13.92 18 GLU B N 1
ATOM 4092 C CA . GLU B 1 18 ? 64.038 18.860 72.129 1.00 14.48 18 GLU B CA 1
ATOM 4093 C C . GLU B 1 18 ? 63.996 20.330 72.563 1.00 14.29 18 GLU B C 1
ATOM 4094 O O . GLU B 1 18 ? 64.913 21.130 72.258 1.00 14.99 18 GLU B O 1
ATOM 4100 N N . ILE B 1 19 ? 62.935 20.713 73.240 1.00 12.75 19 ILE B N 1
ATOM 4101 C CA . ILE B 1 19 ? 62.815 22.045 73.801 1.00 12.60 19 ILE B CA 1
ATOM 4102 C C . ILE B 1 19 ? 63.705 22.122 75.035 1.00 12.67 19 ILE B C 1
ATOM 4103 O O . ILE B 1 19 ? 63.603 21.319 75.969 1.00 13.60 19 ILE B O 1
ATOM 4108 N N . ASP B 1 20 ? 64.593 23.105 75.048 1.00 12.01 20 ASP B N 1
ATOM 4109 C CA . ASP B 1 20 ? 65.334 23.455 76.244 1.00 11.73 20 ASP B CA 1
ATOM 4110 C C . ASP B 1 20 ? 64.364 24.193 77.172 1.00 11.40 20 ASP B C 1
ATOM 4111 O O . ASP B 1 20 ? 63.769 25.204 76.799 1.00 11.98 20 ASP B O 1
ATOM 4116 N N . LYS B 1 21 ? 64.196 23.676 78.384 1.00 12.32 21 LYS B N 1
ATOM 4117 C CA . LYS B 1 21 ? 63.260 24.277 79.313 1.00 12.75 21 LYS B CA 1
ATOM 4118 C C . LYS B 1 21 ? 63.559 25.732 79.622 1.00 12.09 21 LYS B C 1
ATOM 4119 O O . LYS B 1 21 ? 62.714 26.463 80.077 1.00 12.22 21 LYS B O 1
ATOM 4125 N N . ARG B 1 22 ? 64.800 26.165 79.370 1.00 11.52 22 ARG B N 1
ATOM 4126 C CA . ARG B 1 22 ? 65.197 27.557 79.596 1.00 11.68 22 ARG B CA 1
ATOM 4127 C C . ARG B 1 22 ? 64.506 28.534 78.631 1.00 10.98 22 ARG B C 1
ATOM 4128 O O . ARG B 1 22 ? 64.603 29.736 78.871 1.00 11.32 22 ARG B O 1
ATOM 4136 N N . ILE B 1 23 ? 63.761 28.061 77.611 1.00 10.91 23 ILE B N 1
ATOM 4137 C CA . ILE B 1 23 ? 62.940 28.963 76.834 1.00 10.77 23 ILE B CA 1
ATOM 4138 C C . ILE B 1 23 ? 61.760 29.502 77.646 1.00 10.82 23 ILE B C 1
ATOM 4139 O O . ILE B 1 23 ? 61.117 30.430 77.206 1.00 11.54 23 ILE B O 1
ATOM 4144 N N . TYR B 1 24 ? 61.496 28.927 78.826 1.00 10.88 24 TYR B N 1
ATOM 4145 C CA . TYR B 1 24 ? 60.438 29.406 79.720 1.00 10.89 24 TYR B CA 1
ATOM 4146 C C . TYR B 1 24 ? 61.036 30.207 80.870 1.00 11.02 24 TYR B C 1
ATOM 4147 O O . TYR B 1 24 ? 60.468 30.286 81.963 1.00 12.47 24 TYR B O 1
ATOM 4156 N N . GLY B 1 25 ? 62.167 30.871 80.608 1.00 10.76 25 GLY B N 1
ATOM 4157 C CA . GLY B 1 25 ? 62.777 31.727 81.589 1.00 11.06 25 GLY B CA 1
ATOM 4158 C C . GLY B 1 25 ? 62.125 33.082 81.725 1.00 10.83 25 GLY B C 1
ATOM 4159 O O . GLY B 1 25 ? 61.203 33.459 80.993 1.00 11.30 25 GLY B O 1
ATOM 4160 N N . SER B 1 26 ? 62.629 33.861 82.675 1.00 10.93 26 SER B N 1
ATOM 4161 C CA . SER B 1 26 ? 62.174 35.237 82.883 1.00 11.23 26 SER B CA 1
ATOM 4162 C C . SER B 1 26 ? 63.362 36.094 83.379 1.00 11.39 26 SER B C 1
ATOM 4163 O O . SER B 1 26 ? 64.520 35.711 83.215 1.00 11.48 26 SER B O 1
ATOM 4166 N N . PHE B 1 27 ? 63.073 37.258 83.941 1.00 11.80 27 PHE B N 1
ATOM 4167 C CA . PHE B 1 27 ? 64.030 38.345 84.080 1.00 11.86 27 PHE B CA 1
ATOM 4168 C C . PHE B 1 27 ? 63.499 39.281 85.158 1.00 11.97 27 PHE B C 1
ATOM 4169 O O . PHE B 1 27 ? 62.316 39.645 85.144 1.00 13.21 27 PHE B O 1
ATOM 4177 N N . ILE B 1 28 ? 64.364 39.625 86.112 1.00 11.93 28 ILE B N 1
ATOM 4178 C CA . ILE B 1 28 ? 64.117 40.661 87.104 1.00 12.44 28 ILE B CA 1
ATOM 4179 C C . ILE B 1 28 ? 65.262 41.664 87.068 1.00 11.70 28 ILE B C 1
ATOM 4180 O O . ILE B 1 28 ? 66.424 41.289 87.277 1.00 11.79 28 ILE B O 1
ATOM 4185 N N . GLU B 1 29 ? 64.904 42.929 86.866 1.00 11.60 29 GLU B N 1
ATOM 4186 C CA . GLU B 1 29 ? 65.852 44.038 86.936 1.00 11.42 29 GLU B CA 1
ATOM 4187 C C . GLU B 1 29 ? 65.621 44.838 88.206 1.00 12.24 29 GLU B C 1
ATOM 4188 O O . GLU B 1 29 ? 64.489 44.869 88.718 1.00 13.06 29 GLU B O 1
ATOM 4194 N N . HIS B 1 30 ? 66.660 45.539 88.678 1.00 11.82 30 HIS B N 1
ATOM 4195 C CA . HIS B 1 30 ? 66.472 46.623 89.629 1.00 11.92 30 HIS B CA 1
ATOM 4196 C C . HIS B 1 30 ? 65.855 47.806 88.900 1.00 12.31 30 HIS B C 1
ATOM 4197 O O . HIS B 1 30 ? 66.561 48.724 88.456 1.00 12.89 30 HIS B O 1
ATOM 4204 N N . LEU B 1 31 ? 64.544 47.737 88.740 1.00 12.01 31 LEU B N 1
ATOM 4205 C CA . LEU B 1 31 ? 63.758 48.666 87.955 1.00 11.82 31 LEU B CA 1
ATOM 4206 C C . LEU B 1 31 ? 62.393 48.762 88.653 1.00 12.56 31 LEU B C 1
ATOM 4207 O O . LEU B 1 31 ? 61.744 47.739 88.924 1.00 13.19 31 LEU B O 1
ATOM 4212 N N . GLY B 1 32 ? 61.958 49.981 88.964 1.00 13.15 32 GLY B N 1
ATOM 4213 C CA . GLY B 1 32 ? 60.628 50.188 89.529 1.00 13.23 32 GLY B CA 1
ATOM 4214 C C . GLY B 1 32 ? 60.409 49.343 90.778 1.00 13.01 32 GLY B C 1
ATOM 4215 O O . GLY B 1 32 ? 61.226 49.342 91.695 1.00 13.76 32 GLY B O 1
ATOM 4216 N N . ARG B 1 33 ? 59.284 48.634 90.794 1.00 13.64 33 ARG B N 1
ATOM 4217 C CA . ARG B 1 33 ? 58.886 47.803 91.920 1.00 13.47 33 ARG B CA 1
ATOM 4218 C C . ARG B 1 33 ? 59.126 46.311 91.663 1.00 14.12 33 ARG B C 1
ATOM 4219 O O . ARG B 1 33 ? 58.514 45.460 92.303 1.00 14.10 33 ARG B O 1
ATOM 4227 N N . ALA B 1 34 ? 59.981 45.967 90.707 1.00 13.19 34 ALA B N 1
ATOM 4228 C CA . ALA B 1 34 ? 60.261 44.553 90.470 1.00 13.28 34 ALA B CA 1
ATOM 4229 C C . ALA B 1 34 ? 60.884 43.884 91.699 1.00 14.16 34 ALA B C 1
ATOM 4230 O O . ALA B 1 34 ? 60.449 42.788 92.080 1.00 14.33 34 ALA B O 1
ATOM 4232 N N . VAL B 1 35 ? 61.876 44.523 92.309 1.00 13.89 35 VAL B N 1
ATOM 4233 C CA . VAL B 1 35 ? 62.513 44.016 93.493 1.00 14.04 35 VAL B CA 1
ATOM 4234 C C . VAL B 1 35 ? 61.785 44.591 94.711 1.00 14.75 35 VAL B C 1
ATOM 4235 O O . VAL B 1 35 ? 61.145 43.855 95.478 1.00 15.18 35 VAL B O 1
ATOM 4239 N N . TYR B 1 36 ? 61.861 45.896 94.890 1.00 14.71 36 TYR B N 1
ATOM 4240 C CA . TYR B 1 36 ? 61.320 46.563 96.085 1.00 15.22 36 TYR B CA 1
ATOM 4241 C C . TYR B 1 36 ? 59.816 46.761 95.947 1.00 15.64 36 TYR B C 1
ATOM 4242 O O . TYR B 1 36 ? 59.349 47.598 95.199 1.00 15.63 36 TYR B O 1
ATOM 4251 N N . GLY B 1 37 ? 59.060 45.953 96.681 1.00 15.95 37 GLY B N 1
ATOM 4252 C CA . GLY B 1 37 ? 57.611 45.899 96.568 1.00 16.63 37 GLY B CA 1
ATOM 4253 C C . GLY B 1 37 ? 57.114 44.823 95.621 1.00 16.54 37 GLY B C 1
ATOM 4254 O O . GLY B 1 37 ? 55.897 44.638 95.459 1.00 17.92 37 GLY B O 1
ATOM 4255 N N . GLY B 1 38 ? 58.044 44.080 95.022 1.00 16.19 38 GLY B N 1
ATOM 4256 C CA . GLY B 1 38 ? 57.721 42.982 94.136 1.00 15.94 38 GLY B CA 1
ATOM 4257 C C . GLY B 1 38 ? 58.101 41.691 94.788 1.00 15.46 38 GLY B C 1
ATOM 4258 O O . GLY B 1 38 ? 57.304 41.116 95.540 1.00 17.10 38 GLY B O 1
ATOM 4259 N N . ILE B 1 39 ? 59.335 41.234 94.593 1.00 15.52 39 ILE B N 1
ATOM 4260 C CA . ILE B 1 39 ? 59.766 40.029 95.290 1.00 16.16 39 ILE B CA 1
ATOM 4261 C C . ILE B 1 39 ? 60.037 40.258 96.786 1.00 16.13 39 ILE B C 1
ATOM 4262 O O . ILE B 1 39 ? 59.940 39.307 97.584 1.00 16.46 39 ILE B O 1
ATOM 4267 N N . TYR B 1 40 ? 60.364 41.495 97.163 1.00 15.43 40 TYR B N 1
ATOM 4268 C CA . TYR B 1 40 ? 60.876 41.804 98.507 1.00 15.60 40 TYR B CA 1
ATOM 4269 C C . TYR B 1 40 ? 60.072 42.939 99.100 1.00 16.13 40 TYR B C 1
ATOM 4270 O O . TYR B 1 40 ? 60.010 44.040 98.562 1.00 16.06 40 TYR B O 1
ATOM 4279 N N . GLU B 1 41 ? 59.422 42.656 100.233 1.00 17.21 41 GLU B N 1
ATOM 4280 C CA . GLU B 1 41 ? 58.630 43.663 100.917 1.00 18.63 41 GLU B CA 1
ATOM 4281 C C . GLU B 1 41 ? 58.566 43.311 102.404 1.00 19.37 41 GLU B C 1
ATOM 4282 O O . GLU B 1 41 ? 57.615 42.647 102.854 1.00 19.19 41 GLU B O 1
ATOM 4288 N N . PRO B 1 42 ? 59.564 43.750 103.170 1.00 20.79 42 PRO B N 1
ATOM 4289 C CA . PRO B 1 42 ? 59.580 43.512 104.618 1.00 22.55 42 PRO B CA 1
ATOM 4290 C C . PRO B 1 42 ? 58.294 44.017 105.268 1.00 23.50 42 PRO B C 1
ATOM 4291 O O . PRO B 1 42 ? 57.787 45.076 104.914 1.00 23.03 42 PRO B O 1
ATOM 4295 N N . GLY B 1 43 ? 57.753 43.238 106.196 1.00 25.04 43 GLY B N 1
ATOM 4296 C CA . GLY B 1 43 ? 56.543 43.667 106.888 1.00 25.85 43 GLY B CA 1
ATOM 4297 C C . GLY B 1 43 ? 55.242 43.572 106.097 1.00 25.41 43 GLY B C 1
ATOM 4298 O O . GLY B 1 43 ? 54.187 43.883 106.641 1.00 26.81 43 GLY B O 1
ATOM 4299 N N . HIS B 1 44 ? 55.272 43.171 104.819 1.00 23.96 44 HIS B N 1
ATOM 4300 C CA . HIS B 1 44 ? 54.048 42.719 104.187 1.00 22.85 44 HIS B CA 1
ATOM 4301 C C . HIS B 1 44 ? 53.562 41.515 105.013 1.00 23.38 44 HIS B C 1
ATOM 4302 O O . HIS B 1 44 ? 54.379 40.745 105.526 1.00 22.79 44 HIS B O 1
ATOM 4309 N N . PRO B 1 45 ? 52.248 41.350 105.165 1.00 24.55 45 PRO B N 1
ATOM 4310 C CA . PRO B 1 45 ? 51.722 40.207 105.917 1.00 25.19 45 PRO B CA 1
ATOM 4311 C C . PRO B 1 45 ? 52.190 38.826 105.453 1.00 25.63 45 PRO B C 1
ATOM 4312 O O . PRO B 1 45 ? 52.265 37.927 106.283 1.00 26.27 45 PRO B O 1
ATOM 4316 N N . GLN B 1 46 ? 52.507 38.657 104.167 1.00 24.99 46 GLN B N 1
ATOM 4317 C CA . GLN B 1 46 ? 52.961 37.368 103.647 1.00 25.13 46 GLN B CA 1
ATOM 4318 C C . GLN B 1 46 ? 54.487 37.322 103.462 1.00 23.56 46 GLN B C 1
ATOM 4319 O O . GLN B 1 46 ? 54.993 36.427 102.809 1.00 23.28 46 GLN B O 1
ATOM 4325 N N . ALA B 1 47 ? 55.209 38.270 104.040 1.00 22.26 47 ALA B N 1
ATOM 4326 C CA . ALA B 1 47 ? 56.679 38.237 103.989 1.00 22.55 47 ALA B CA 1
ATOM 4327 C C . ALA B 1 47 ? 57.259 37.120 104.855 1.00 23.05 47 ALA B C 1
ATOM 4328 O O . ALA B 1 47 ? 56.842 36.927 106.003 1.00 23.65 47 ALA B O 1
ATOM 4330 N N . ASP B 1 48 ? 58.251 36.412 104.327 1.00 22.93 48 ASP B N 1
ATOM 4331 C CA . ASP B 1 48 ? 58.964 35.379 105.079 1.00 23.97 48 ASP B CA 1
ATOM 4332 C C . ASP B 1 48 ? 60.081 35.986 105.924 1.00 24.63 48 ASP B C 1
ATOM 4333 O O . ASP B 1 48 ? 60.189 37.216 106.050 1.00 23.77 48 ASP B O 1
ATOM 4338 N N . GLU B 1 49 ? 60.885 35.114 106.538 1.00 26.38 49 GLU B N 1
ATOM 4339 C CA . GLU B 1 49 ? 61.962 35.523 107.441 1.00 28.11 49 GLU B CA 1
ATOM 4340 C C . GLU B 1 49 ? 62.988 36.454 106.784 1.00 27.44 49 GLU B C 1
ATOM 4341 O O . GLU B 1 49 ? 63.609 37.260 107.460 1.00 28.75 49 GLU B O 1
ATOM 4347 N N . ASN B 1 50 ? 63.153 36.353 105.470 1.00 26.14 50 ASN B N 1
ATOM 4348 C CA . ASN B 1 50 ? 64.089 37.207 104.744 1.00 25.44 50 ASN B CA 1
ATOM 4349 C C . ASN B 1 50 ? 63.403 38.377 104.018 1.00 23.63 50 ASN B C 1
ATOM 4350 O O . ASN B 1 50 ? 64.039 39.043 103.204 1.00 24.34 50 ASN B O 1
ATOM 4355 N N . GLY B 1 51 ? 62.119 38.629 104.290 1.00 21.19 51 GLY B N 1
ATOM 4356 C CA . GLY B 1 51 ? 61.379 39.746 103.703 1.00 20.04 51 GLY B CA 1
ATOM 4357 C C . GLY B 1 51 ? 60.752 39.493 102.340 1.00 18.76 51 GLY B C 1
ATOM 4358 O O . GLY B 1 51 ? 60.169 40.380 101.737 1.00 17.85 51 GLY B O 1
ATOM 4359 N N . PHE B 1 52 ? 60.846 38.273 101.861 1.00 17.79 52 PHE B N 1
ATOM 4360 C CA . PHE B 1 52 ? 60.329 37.919 100.540 1.00 17.73 52 PHE B CA 1
ATOM 4361 C C . PHE B 1 52 ? 58.852 37.611 100.608 1.00 17.58 52 PHE B C 1
ATOM 4362 O O . PHE B 1 52 ? 58.407 36.837 101.481 1.00 18.84 52 PHE B O 1
ATOM 4370 N N . ARG B 1 53 ? 58.082 38.183 99.694 1.00 16.32 53 ARG B N 1
ATOM 4371 C CA . ARG B 1 53 ? 56.654 37.906 99.635 1.00 16.78 53 ARG B CA 1
ATOM 4372 C C . ARG B 1 53 ? 56.353 36.485 99.233 1.00 16.77 53 ARG B C 1
ATOM 4373 O O . ARG B 1 53 ? 56.706 36.030 98.145 1.00 16.44 53 ARG B O 1
ATOM 4381 N N . GLN B 1 54 ? 55.672 35.760 100.114 1.00 17.15 54 GLN B N 1
ATOM 4382 C CA . GLN B 1 54 ? 55.336 34.370 99.847 1.00 18.04 54 GLN B CA 1
ATOM 4383 C C . GLN B 1 54 ? 54.321 34.196 98.729 1.00 17.50 54 GLN B C 1
ATOM 4384 O O . GLN B 1 54 ? 54.333 33.184 98.030 1.00 16.96 54 GLN B O 1
ATOM 4390 N N . ASP B 1 55 ? 53.393 35.144 98.611 1.00 17.02 55 ASP B N 1
ATOM 4391 C CA . ASP B 1 55 ? 52.393 35.071 97.567 1.00 17.21 55 ASP B CA 1
ATOM 4392 C C . ASP B 1 55 ? 53.040 35.141 96.188 1.00 16.77 55 ASP B C 1
ATOM 4393 O O . ASP B 1 55 ? 52.694 34.377 95.313 1.00 16.72 55 ASP B O 1
ATOM 4398 N N . VAL B 1 56 ? 54.004 36.052 96.024 1.00 16.38 56 VAL B N 1
ATOM 4399 C CA . VAL B 1 56 ? 54.763 36.137 94.772 1.00 15.58 56 VAL B CA 1
ATOM 4400 C C . VAL B 1 56 ? 55.561 34.856 94.526 1.00 14.69 56 VAL B C 1
ATOM 4401 O O . VAL B 1 56 ? 55.572 34.339 93.400 1.00 15.70 56 VAL B O 1
ATOM 4405 N N . ILE B 1 57 ? 56.192 34.308 95.559 1.00 15.56 57 ILE B N 1
ATOM 4406 C CA . ILE B 1 57 ? 56.892 33.052 95.429 1.00 15.83 57 ILE B CA 1
ATOM 4407 C C . ILE B 1 57 ? 55.993 31.967 94.864 1.00 15.52 57 ILE B C 1
ATOM 4408 O O . ILE B 1 57 ? 56.365 31.229 93.957 1.00 15.64 57 ILE B O 1
ATOM 4413 N N . GLU B 1 58 ? 54.776 31.848 95.402 1.00 15.73 58 GLU B N 1
ATOM 4414 C CA . GLU B 1 58 ? 53.872 30.816 94.924 1.00 16.97 58 GLU B CA 1
ATOM 4415 C C . GLU B 1 58 ? 53.459 31.022 93.473 1.00 15.95 58 GLU B C 1
ATOM 4416 O O . GLU B 1 58 ? 53.360 30.065 92.716 1.00 15.97 58 GLU B O 1
ATOM 4422 N N . LEU B 1 59 ? 53.206 32.268 93.091 1.00 16.07 59 LEU B N 1
ATOM 4423 C CA . LEU B 1 59 ? 52.846 32.582 91.703 1.00 15.75 59 LEU B CA 1
ATOM 4424 C C . LEU B 1 59 ? 53.965 32.269 90.713 1.00 15.16 59 LEU B C 1
ATOM 4425 O O . LEU B 1 59 ? 53.702 31.790 89.630 1.00 15.48 59 LEU B O 1
ATOM 4430 N N . VAL B 1 60 ? 55.206 32.531 91.109 1.00 15.29 60 VAL B N 1
ATOM 4431 C CA . VAL B 1 60 ? 56.333 32.226 90.252 1.00 14.88 60 VAL B CA 1
ATOM 4432 C C . VAL B 1 60 ? 56.508 30.706 90.146 1.00 14.84 60 VAL B C 1
ATOM 4433 O O . VAL B 1 60 ? 56.738 30.173 89.074 1.00 14.76 60 VAL B O 1
ATOM 4437 N N . LYS B 1 61 ? 56.373 29.996 91.275 1.00 15.01 61 LYS B N 1
ATOM 4438 C CA . LYS B 1 61 ? 56.523 28.548 91.218 1.00 15.50 61 LYS B CA 1
ATOM 4439 C C . LYS B 1 61 ? 55.524 27.894 90.291 1.00 15.04 61 LYS B C 1
ATOM 4440 O O . LYS B 1 61 ? 55.827 26.909 89.643 1.00 15.36 61 LYS B O 1
ATOM 4446 N N . GLU B 1 62 ? 54.305 28.427 90.248 1.00 15.40 62 GLU B N 1
ATOM 4447 C CA . GLU B 1 62 ? 53.272 27.861 89.408 1.00 16.26 62 GLU B CA 1
ATOM 4448 C C . GLU B 1 62 ? 53.622 28.012 87.925 1.00 15.30 62 GLU B C 1
ATOM 4449 O O . GLU B 1 62 ? 53.222 27.206 87.099 1.00 15.74 62 GLU B O 1
ATOM 4455 N N . LEU B 1 63 ? 54.401 29.041 87.572 1.00 14.68 63 LEU B N 1
ATOM 4456 C CA . LEU B 1 63 ? 54.868 29.216 86.180 1.00 14.61 63 LEU B CA 1
ATOM 4457 C C . LEU B 1 63 ? 56.020 28.285 85.830 1.00 14.62 63 LEU B C 1
ATOM 4458 O O . LEU B 1 63 ? 56.350 28.178 84.643 1.00 15.66 63 LEU B O 1
ATOM 4463 N N . GLN B 1 64 ? 56.657 27.665 86.813 1.00 14.67 64 GLN B N 1
ATOM 4464 C CA . GLN B 1 64 ? 57.769 26.720 86.609 1.00 15.15 64 GLN B CA 1
ATOM 4465 C C . GLN B 1 64 ? 58.913 27.358 85.791 1.00 14.81 64 GLN B C 1
ATOM 4466 O O . GLN B 1 64 ? 59.471 26.721 84.896 1.00 15.95 64 GLN B O 1
ATOM 4472 N N . VAL B 1 65 ? 59.249 28.601 86.128 1.00 14.26 65 VAL B N 1
ATOM 4473 C CA . VAL B 1 65 ? 60.297 29.347 85.444 1.00 13.16 65 VAL B CA 1
ATOM 4474 C C . VAL B 1 65 ? 61.644 28.729 85.829 1.00 13.56 65 VAL B C 1
ATOM 4475 O O . VAL B 1 65 ? 61.993 28.709 87.001 1.00 15.21 65 VAL B O 1
ATOM 4479 N N . PRO B 1 66 ? 62.428 28.192 84.881 1.00 13.57 66 PRO B N 1
ATOM 4480 C CA . PRO B 1 66 ? 63.677 27.523 85.285 1.00 13.88 66 PRO B CA 1
ATOM 4481 C C . PRO B 1 66 ? 64.883 28.427 85.506 1.00 12.32 66 PRO B C 1
ATOM 4482 O O . PRO B 1 66 ? 65.844 27.989 86.154 1.00 13.17 66 PRO B O 1
ATOM 4486 N N . ILE B 1 67 ? 64.880 29.614 84.915 1.00 11.85 67 ILE B N 1
ATOM 4487 C CA . ILE B 1 67 ? 66.039 30.496 84.899 1.00 11.58 67 ILE B CA 1
ATOM 4488 C C . ILE B 1 67 ? 65.545 31.927 84.879 1.00 11.37 67 ILE B C 1
ATOM 4489 O O . ILE B 1 67 ? 64.581 32.230 84.210 1.00 12.38 67 ILE B O 1
ATOM 4494 N N . ILE B 1 68 ? 66.215 32.792 85.630 1.00 11.24 68 ILE B N 1
ATOM 4495 C CA . ILE B 1 68 ? 65.867 34.198 85.726 1.00 11.19 68 ILE B CA 1
ATOM 4496 C C . ILE B 1 68 ? 67.123 35.057 85.548 1.00 10.86 68 ILE B C 1
ATOM 4497 O O . ILE B 1 68 ? 68.095 34.928 86.297 1.00 11.76 68 ILE B O 1
ATOM 4502 N N . ARG B 1 69 ? 67.092 35.921 84.541 1.00 10.72 69 ARG B N 1
ATOM 4503 C CA . ARG B 1 69 ? 68.171 36.868 84.265 1.00 11.21 69 ARG B CA 1
ATOM 4504 C C . ARG B 1 69 ? 68.108 38.003 85.269 1.00 11.44 69 ARG B C 1
ATOM 4505 O O . ARG B 1 69 ? 67.009 38.396 85.698 1.00 11.77 69 ARG B O 1
ATOM 4513 N N . TYR B 1 70 ? 69.264 38.522 85.662 1.00 10.87 70 TYR B N 1
ATOM 4514 C CA . TYR B 1 70 ? 69.366 39.497 86.765 1.00 10.68 70 TYR B CA 1
ATOM 4515 C C . TYR B 1 70 ? 70.795 40.063 86.751 1.00 10.71 70 TYR B C 1
ATOM 4516 O O . TYR B 1 70 ? 71.707 39.302 86.427 1.00 11.88 70 TYR B O 1
ATOM 4525 N N . PRO B 1 71 ? 71.066 41.308 87.143 1.00 10.56 71 PRO B N 1
ATOM 4526 C CA . PRO B 1 71 ? 70.125 42.348 87.601 1.00 11.33 71 PRO B CA 1
ATOM 4527 C C . PRO B 1 71 ? 69.706 43.383 86.556 1.00 11.18 71 PRO B C 1
ATOM 4528 O O . PRO B 1 71 ? 69.124 44.409 86.877 1.00 11.98 71 PRO B O 1
ATOM 4532 N N . GLY B 1 72 ? 70.048 43.110 85.299 1.00 11.38 72 GLY B N 1
ATOM 4533 C CA . GLY B 1 72 ? 69.682 43.998 84.198 1.00 11.43 72 GLY B CA 1
ATOM 4534 C C . GLY B 1 72 ? 70.191 43.445 82.877 1.00 11.64 72 GLY B C 1
ATOM 4535 O O . GLY B 1 72 ? 70.950 42.473 82.870 1.00 12.75 72 GLY B O 1
ATOM 4536 N N . GLY B 1 73 ? 69.765 44.033 81.758 1.00 11.06 73 GLY B N 1
ATOM 4537 C CA . GLY B 1 73 ? 68.974 45.244 81.666 1.00 10.91 73 GLY B CA 1
ATOM 4538 C C . GLY B 1 73 ? 69.835 46.479 81.779 1.00 10.58 73 GLY B C 1
ATOM 4539 O O . GLY B 1 73 ? 71.003 46.425 82.167 1.00 11.22 73 GLY B O 1
ATOM 4540 N N . ASN B 1 74 ? 69.226 47.612 81.463 1.00 10.71 74 ASN B N 1
ATOM 4541 C CA . ASN B 1 74 ? 69.956 48.866 81.436 1.00 11.00 74 ASN B CA 1
ATOM 4542 C C . ASN B 1 74 ? 70.614 49.216 82.757 1.00 11.58 74 ASN B C 1
ATOM 4543 O O . ASN B 1 74 ? 71.675 49.863 82.785 1.00 11.35 74 ASN B O 1
ATOM 4548 N N . PHE B 1 75 ? 70.006 48.810 83.857 1.00 10.81 75 PHE B N 1
ATOM 4549 C CA . PHE B 1 75 ? 70.573 49.024 85.194 1.00 10.91 75 PHE B CA 1
ATOM 4550 C C . PHE B 1 75 ? 72.014 48.523 85.321 1.00 10.99 75 PHE B C 1
ATOM 4551 O O . PHE B 1 75 ? 72.818 49.161 86.009 1.00 10.90 75 PHE B O 1
ATOM 4559 N N . VAL B 1 76 ? 72.318 47.339 84.775 1.00 10.72 76 VAL B N 1
ATOM 4560 C CA . VAL B 1 76 ? 73.616 46.714 85.087 1.00 10.49 76 VAL B CA 1
ATOM 4561 C C . VAL B 1 76 ? 74.785 47.541 84.550 1.00 10.45 76 VAL B C 1
ATOM 4562 O O . VAL B 1 76 ? 75.881 47.468 85.085 1.00 11.03 76 VAL B O 1
ATOM 4566 N N . SER B 1 77 ? 74.537 48.300 83.483 1.00 10.16 77 SER B N 1
ATOM 4567 C CA . SER B 1 77 ? 75.610 48.996 82.807 1.00 10.05 77 SER B CA 1
ATOM 4568 C C . SER B 1 77 ? 76.231 50.125 83.627 1.00 10.56 77 SER B C 1
ATOM 4569 O O . SER B 1 77 ? 77.304 50.599 83.296 1.00 11.10 77 SER B O 1
ATOM 4572 N N . GLY B 1 78 ? 75.570 50.562 84.706 1.00 10.91 78 GLY B N 1
ATOM 4573 C CA . GLY B 1 78 ? 76.134 51.538 85.630 1.00 11.16 78 GLY B CA 1
ATOM 4574 C C . GLY B 1 78 ? 76.304 51.056 87.048 1.00 10.94 78 GLY B C 1
ATOM 4575 O O . GLY B 1 78 ? 76.556 51.883 87.920 1.00 11.46 78 GLY B O 1
ATOM 4576 N N . TYR B 1 79 ? 76.146 49.751 87.277 1.00 10.51 79 TYR B N 1
ATOM 4577 C CA . TYR B 1 79 ? 76.070 49.135 88.613 1.00 10.63 79 TYR B CA 1
ATOM 4578 C C . TYR B 1 79 ? 77.419 48.589 89.062 1.00 10.42 79 TYR B C 1
ATOM 4579 O O . TYR B 1 79 ? 78.134 47.937 88.272 1.00 11.04 79 TYR B O 1
ATOM 4588 N N . ASN B 1 80 ? 77.736 48.773 90.344 1.00 11.19 80 ASN B N 1
ATOM 4589 C CA . ASN B 1 80 ? 78.899 48.159 90.958 1.00 11.03 80 ASN B CA 1
ATOM 4590 C C . ASN B 1 80 ? 78.437 47.041 91.881 1.00 11.11 80 ASN B C 1
ATOM 4591 O O . ASN B 1 80 ? 77.801 47.290 92.910 1.00 12.10 80 ASN B O 1
ATOM 4596 N N . TRP B 1 81 ? 78.772 45.804 91.550 1.00 11.51 81 TRP B N 1
ATOM 4597 C CA . TRP B 1 81 ? 78.254 44.652 92.292 1.00 11.50 81 TRP B CA 1
ATOM 4598 C C . TRP B 1 81 ? 78.642 44.680 93.776 1.00 11.92 81 TRP B C 1
ATOM 4599 O O . TRP B 1 81 ? 77.887 44.197 94.626 1.00 11.98 81 TRP B O 1
ATOM 4610 N N . GLU B 1 82 ? 79.793 45.272 94.093 1.00 11.63 82 GLU B N 1
ATOM 4611 C CA . GLU B 1 82 ? 80.258 45.338 95.495 1.00 12.89 82 GLU B CA 1
ATOM 4612 C C . GLU B 1 82 ? 79.342 46.185 96.347 1.00 12.82 82 GLU B C 1
ATOM 4613 O O . GLU B 1 82 ? 79.301 46.011 97.564 1.00 14.30 82 GLU B O 1
ATOM 4619 N N . ASP B 1 83 ? 78.616 47.099 95.733 1.00 12.64 83 ASP B N 1
ATOM 4620 C CA . ASP B 1 83 ? 77.714 47.995 96.457 1.00 12.50 83 ASP B CA 1
ATOM 4621 C C . ASP B 1 83 ? 76.517 47.237 97.048 1.00 12.79 83 ASP B C 1
ATOM 4622 O O . ASP B 1 83 ? 75.810 47.778 97.920 1.00 14.21 83 ASP B O 1
ATOM 4627 N N . GLY B 1 84 ? 76.247 46.044 96.533 1.00 13.10 84 GLY B N 1
ATOM 4628 C CA . GLY B 1 84 ? 75.130 45.233 96.977 1.00 13.86 84 GLY B CA 1
ATOM 4629 C C . GLY B 1 84 ? 75.455 44.034 97.822 1.00 13.95 84 GLY B C 1
ATOM 4630 O O . GLY B 1 84 ? 74.561 43.223 98.064 1.00 15.84 84 GLY B O 1
ATOM 4631 N N . VAL B 1 85 ? 76.693 43.903 98.261 1.00 13.70 85 VAL B N 1
ATOM 4632 C CA . VAL B 1 85 ? 77.067 42.784 99.121 1.00 13.96 85 VAL B CA 1
ATOM 4633 C C . VAL B 1 85 ? 77.657 43.303 100.431 1.00 14.70 85 VAL B C 1
ATOM 4634 O O . VAL B 1 85 ? 78.143 44.440 100.528 1.00 14.32 85 VAL B O 1
ATOM 4638 N N . GLY B 1 86 ? 77.638 42.416 101.423 1.00 15.43 86 GLY B N 1
ATOM 4639 C CA . GLY B 1 86 ? 78.204 42.717 102.726 1.00 16.01 86 GLY B CA 1
ATOM 4640 C C . GLY B 1 86 ? 77.198 43.457 103.597 1.00 16.65 86 GLY B C 1
ATOM 4641 O O . GLY B 1 86 ? 76.036 43.641 103.251 1.00 15.73 86 GLY B O 1
ATOM 4642 N N . PRO B 1 87 ? 77.629 43.839 104.787 1.00 17.20 87 PRO B N 1
ATOM 4643 C CA . PRO B 1 87 ? 76.726 44.505 105.729 1.00 17.72 87 PRO B CA 1
ATOM 4644 C C . PRO B 1 87 ? 76.012 45.710 105.129 1.00 17.59 87 PRO B C 1
ATOM 4645 O O . PRO B 1 87 ? 76.594 46.547 104.454 1.00 17.28 87 PRO B O 1
ATOM 4649 N N . LYS B 1 88 ? 74.734 45.798 105.456 1.00 18.04 88 LYS B N 1
ATOM 4650 C CA . LYS B 1 88 ? 73.878 46.851 104.904 1.00 18.61 88 LYS B CA 1
ATOM 4651 C C . LYS B 1 88 ? 74.355 48.271 105.218 1.00 19.00 88 LYS B C 1
ATOM 4652 O O . LYS B 1 88 ? 74.206 49.157 104.403 1.00 19.67 88 LYS B O 1
ATOM 4658 N N . GLU B 1 89 ? 74.917 48.517 106.407 1.00 20.09 89 GLU B N 1
ATOM 4659 C CA . GLU B 1 89 ? 75.340 49.874 106.764 1.00 21.94 89 GLU B CA 1
ATOM 4660 C C . GLU B 1 89 ? 76.441 50.448 105.881 1.00 21.18 89 GLU B C 1
ATOM 4661 O O . GLU B 1 89 ? 76.570 51.675 105.752 1.00 22.10 89 GLU B O 1
ATOM 4667 N N . GLN B 1 90 ? 77.211 49.557 105.234 1.00 19.78 90 GLN B N 1
ATOM 4668 C CA . GLN B 1 90 ? 78.292 49.951 104.354 1.00 20.03 90 GLN B CA 1
ATOM 4669 C C . GLN B 1 90 ? 77.870 49.986 102.873 1.00 18.78 90 GLN B C 1
ATOM 4670 O O . GLN B 1 90 ? 78.689 50.346 102.034 1.00 20.82 90 GLN B O 1
ATOM 4676 N N . ARG B 1 91 ? 76.617 49.638 102.570 1.00 16.85 91 ARG B N 1
ATOM 4677 C CA . ARG B 1 91 ? 76.130 49.689 101.180 1.00 15.11 91 ARG B CA 1
ATOM 4678 C C . ARG B 1 91 ? 75.702 51.110 100.850 1.00 15.79 91 ARG B C 1
ATOM 4679 O O . ARG B 1 91 ? 74.872 51.692 101.560 1.00 16.70 91 ARG B O 1
ATOM 4687 N N . PRO B 1 92 ? 76.264 51.706 99.803 1.00 15.49 92 PRO B N 1
ATOM 4688 C CA . PRO B 1 92 ? 75.967 53.101 99.466 1.00 15.67 92 PRO B CA 1
ATOM 4689 C C . PRO B 1 92 ? 74.651 53.260 98.739 1.00 14.76 92 PRO B C 1
ATOM 4690 O O . PRO B 1 92 ? 74.215 52.339 98.025 1.00 17.06 92 PRO B O 1
ATOM 4694 N N . ARG B 1 93 ? 74.041 54.420 98.883 1.00 14.33 93 ARG B N 1
ATOM 4695 C CA . ARG B 1 93 ? 72.933 54.818 98.042 1.00 14.02 93 ARG B CA 1
ATOM 4696 C C . ARG B 1 93 ? 73.494 55.381 96.733 1.00 13.35 93 ARG B C 1
ATOM 4697 O O . ARG B 1 93 ? 74.350 56.251 96.764 1.00 13.95 93 ARG B O 1
ATOM 4705 N N . ARG B 1 94 ? 72.980 54.926 95.597 1.00 12.60 94 ARG B N 1
ATOM 4706 C CA . ARG B 1 94 ? 73.479 55.307 94.297 1.00 12.20 94 ARG B CA 1
ATOM 4707 C C . ARG B 1 94 ? 72.379 55.940 93.445 1.00 11.97 94 ARG B C 1
ATOM 4708 O O . ARG B 1 94 ? 71.184 55.625 93.575 1.00 13.58 94 ARG B O 1
ATOM 4716 N N . LEU B 1 95 ? 72.788 56.810 92.535 1.00 12.26 95 LEU B N 1
ATOM 4717 C CA . LEU B 1 95 ? 71.918 57.274 91.469 1.00 12.74 95 LEU B CA 1
ATOM 4718 C C . LEU B 1 95 ? 71.990 56.270 90.328 1.00 12.09 95 LEU B C 1
ATOM 4719 O O . LEU B 1 95 ? 73.027 56.125 89.679 1.00 12.93 95 LEU B O 1
ATOM 4724 N N . ASP B 1 96 ? 70.891 55.576 90.092 1.00 11.67 96 ASP B N 1
ATOM 4725 C CA . ASP B 1 96 ? 70.758 54.698 88.936 1.00 11.99 96 ASP B CA 1
ATOM 4726 C C . ASP B 1 96 ? 70.391 55.533 87.739 1.00 12.06 96 ASP B C 1
ATOM 4727 O O . ASP B 1 96 ? 69.285 56.057 87.658 1.00 12.33 96 ASP B O 1
ATOM 4732 N N . LEU B 1 97 ? 71.334 55.721 86.816 1.00 11.57 97 LEU B N 1
ATOM 4733 C CA . LEU B 1 97 ? 71.080 56.586 85.680 1.00 12.27 97 LEU B CA 1
ATOM 4734 C C . LEU B 1 97 ? 70.180 55.937 84.653 1.00 12.70 97 LEU B C 1
ATOM 4735 O O . LEU B 1 97 ? 69.622 56.628 83.824 1.00 15.18 97 LEU B O 1
ATOM 4740 N N . ALA B 1 98 ? 70.053 54.626 84.678 1.00 11.77 98 ALA B N 1
ATOM 4741 C CA . ALA B 1 98 ? 69.185 53.950 83.717 1.00 11.89 98 ALA B CA 1
ATOM 4742 C C . ALA B 1 98 ? 67.708 54.336 83.883 1.00 12.31 98 ALA B C 1
ATOM 4743 O O . ALA B 1 98 ? 67.036 54.663 82.909 1.00 13.15 98 ALA B O 1
ATOM 4745 N N . TRP B 1 99 ? 67.237 54.298 85.123 1.00 12.27 99 TRP B N 1
ATOM 4746 C CA . TRP B 1 99 ? 65.824 54.545 85.404 1.00 12.15 99 TRP B CA 1
ATOM 4747 C C . TRP B 1 99 ? 65.616 55.782 86.286 1.00 13.10 99 TRP B C 1
ATOM 4748 O O . TRP B 1 99 ? 64.529 55.963 86.864 1.00 13.60 99 TRP B O 1
ATOM 4759 N N . LYS B 1 100 ? 66.649 56.627 86.399 1.00 12.62 100 LYS B N 1
ATOM 4760 C CA . LYS B 1 100 ? 66.566 57.903 87.104 1.00 13.31 100 LYS B CA 1
ATOM 4761 C C . LYS B 1 100 ? 65.974 57.732 88.494 1.00 12.70 100 LYS B C 1
ATOM 4762 O O . LYS B 1 100 ? 65.107 58.505 88.901 1.00 13.91 100 LYS B O 1
ATOM 4768 N N . SER B 1 101 ? 66.490 56.752 89.209 1.00 12.70 101 SER B N 1
ATOM 4769 C CA . SER B 1 101 ? 66.025 56.377 90.537 1.00 1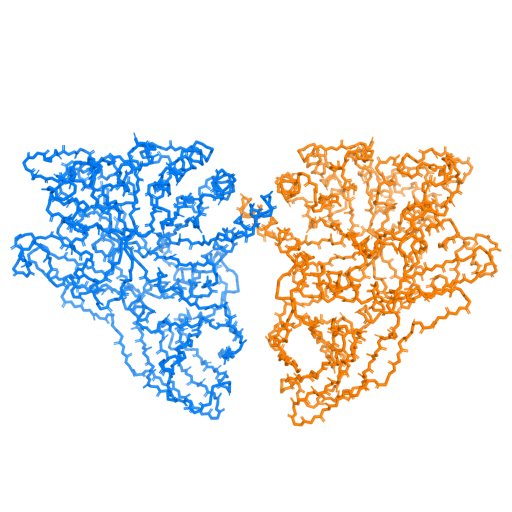2.89 101 SER B CA 1
ATOM 4770 C C . SER B 1 101 ? 67.173 56.331 91.509 1.00 12.74 101 SER B C 1
ATOM 4771 O O . SER B 1 101 ? 68.322 56.204 91.109 1.00 13.68 101 SER B O 1
ATOM 4774 N N . VAL B 1 102 ? 66.883 56.457 92.800 1.00 13.12 102 VAL B N 1
ATOM 4775 C CA . VAL B 1 102 ? 67.867 56.165 93.838 1.00 13.88 102 VAL B CA 1
ATOM 4776 C C . VAL B 1 102 ? 67.781 54.694 94.182 1.00 13.95 102 VAL B C 1
ATOM 4777 O O . VAL B 1 102 ? 66.727 54.208 94.623 1.00 15.63 102 VAL B O 1
ATOM 4781 N N . GLU B 1 103 ? 68.910 54.000 94.034 1.00 12.96 103 GLU B N 1
ATOM 4782 C CA . GLU B 1 103 ? 69.049 52.594 94.374 1.00 13.18 103 GLU B CA 1
ATOM 4783 C C . GLU B 1 103 ? 69.719 52.489 95.752 1.00 13.39 103 GLU B C 1
ATOM 4784 O O . GLU B 1 103 ? 70.842 52.948 95.942 1.00 13.77 103 GLU B O 1
ATOM 4790 N N . THR B 1 104 ? 69.018 51.906 96.719 1.00 13.32 104 THR B N 1
ATOM 4791 C CA . THR B 1 104 ? 69.557 51.779 98.076 1.00 13.91 104 THR B CA 1
ATOM 4792 C C . THR B 1 104 ? 70.492 50.589 98.250 1.00 13.51 104 THR B C 1
ATOM 4793 O O . THR B 1 104 ? 71.222 50.526 99.221 1.00 15.41 104 THR B O 1
ATOM 4797 N N . ASN B 1 105 ? 70.438 49.638 97.329 1.00 13.61 105 ASN B N 1
ATOM 4798 C CA . ASN B 1 105 ? 71.227 48.410 97.408 1.00 12.97 105 ASN B CA 1
ATOM 4799 C C . ASN B 1 105 ? 70.871 47.547 98.623 1.00 13.72 105 ASN B C 1
ATOM 4800 O O . ASN B 1 105 ? 71.638 46.675 99.024 1.00 14.23 105 ASN B O 1
ATOM 4805 N N . GLU B 1 106 ? 69.674 47.754 99.166 1.00 14.18 106 GLU B N 1
ATOM 4806 C CA . GLU B 1 106 ? 69.180 46.910 100.258 1.00 15.18 106 GLU B CA 1
ATOM 4807 C C . GLU B 1 106 ? 69.057 45.455 99.831 1.00 14.44 106 GLU B C 1
ATOM 4808 O O . GLU B 1 106 ? 69.326 44.547 100.626 1.00 15.84 106 GLU B O 1
ATOM 4814 N N . ILE B 1 107 ? 68.722 45.228 98.559 1.00 14.62 107 ILE B N 1
ATOM 4815 C CA . ILE B 1 107 ? 68.888 43.938 97.933 1.00 14.05 107 ILE B CA 1
ATOM 4816 C C . ILE B 1 107 ? 70.080 43.985 96.977 1.00 13.25 107 ILE B C 1
ATOM 4817 O O . ILE B 1 107 ? 70.216 44.915 96.169 1.00 13.75 107 ILE B O 1
ATOM 4822 N N . GLY B 1 108 ? 70.947 42.989 97.117 1.00 13.00 108 GLY B N 1
ATOM 4823 C CA . GLY B 1 108 ? 72.033 42.748 96.171 1.00 13.20 108 GLY B CA 1
ATOM 4824 C C . GLY B 1 108 ? 72.124 41.289 95.830 1.00 13.07 108 GLY B C 1
ATOM 4825 O O . GLY B 1 108 ? 71.196 40.498 96.078 1.00 13.66 108 GLY B O 1
ATOM 4826 N N . LEU B 1 109 ? 73.233 40.882 95.221 1.00 12.66 109 LEU B N 1
ATOM 4827 C CA . LEU B 1 109 ? 73.214 39.604 94.538 1.00 13.19 109 LEU B CA 1
ATOM 4828 C C . LEU B 1 109 ? 72.990 38.413 95.468 1.00 13.18 109 LEU B C 1
ATOM 4829 O O . LEU B 1 109 ? 72.341 37.443 95.066 1.00 13.53 109 LEU B O 1
ATOM 4834 N N . ASN B 1 110 ? 73.528 38.451 96.685 1.00 13.48 110 ASN B N 1
ATOM 4835 C CA . ASN B 1 110 ? 73.351 37.292 97.557 1.00 13.45 110 ASN B CA 1
ATOM 4836 C C . ASN B 1 110 ? 71.895 37.108 98.008 1.00 13.58 110 ASN B C 1
ATOM 4837 O O . ASN B 1 110 ? 71.390 35.987 98.067 1.00 14.77 110 ASN B O 1
ATOM 4842 N N . GLU B 1 111 ? 71.223 38.218 98.288 1.00 14.17 111 GLU B N 1
ATOM 4843 C CA . GLU B 1 111 ? 69.785 38.138 98.613 1.00 14.02 111 GLU B CA 1
ATOM 4844 C C . GLU B 1 111 ? 68.966 37.675 97.407 1.00 14.50 111 GLU B C 1
ATOM 4845 O O . GLU B 1 111 ? 68.021 36.899 97.561 1.00 15.59 111 GLU B O 1
ATOM 4851 N N . PHE B 1 112 ? 69.324 38.136 96.195 1.00 13.79 112 PHE B N 1
ATOM 4852 C CA . PHE B 1 112 ? 68.608 37.667 95.036 1.00 13.32 112 PHE B CA 1
ATOM 4853 C C . PHE B 1 112 ? 68.803 36.153 94.881 1.00 12.81 112 PHE B C 1
ATOM 4854 O O . PHE B 1 112 ? 67.856 35.410 94.566 1.00 13.77 112 PHE B O 1
ATOM 4862 N N . MET B 1 113 ? 70.015 35.654 95.123 1.00 13.67 113 MET B N 1
ATOM 4863 C CA . MET B 1 113 ? 70.236 34.221 95.035 1.00 13.78 113 MET B CA 1
ATOM 4864 C C . MET B 1 113 ? 69.365 33.437 96.045 1.00 14.46 113 MET B C 1
ATOM 4865 O O . MET B 1 113 ? 68.856 32.363 95.736 1.00 15.80 113 MET B O 1
ATOM 4870 N N . ASP B 1 114 ? 69.220 34.002 97.247 1.00 14.57 114 ASP B N 1
ATOM 4871 C CA . ASP B 1 114 ? 68.343 33.405 98.263 1.00 15.45 114 ASP B CA 1
ATOM 4872 C C . ASP B 1 114 ? 66.906 33.321 97.739 1.00 15.46 114 ASP B C 1
ATOM 4873 O O . ASP B 1 114 ? 66.213 32.305 97.929 1.00 16.53 114 ASP B O 1
ATOM 4878 N N . TRP B 1 115 ? 66.433 34.392 97.102 1.00 14.82 115 TRP B N 1
ATOM 4879 C CA . TRP B 1 115 ? 65.076 34.426 96.536 1.00 14.42 115 TRP B CA 1
ATOM 4880 C C . TRP B 1 115 ? 64.920 33.388 95.417 1.00 14.07 115 TRP B C 1
ATOM 4881 O O . TRP B 1 115 ? 63.935 32.624 95.334 1.00 14.48 115 TRP B O 1
ATOM 4892 N N . ALA B 1 116 ? 65.907 33.361 94.526 1.00 14.25 116 ALA B N 1
ATOM 4893 C CA . ALA B 1 116 ? 65.864 32.446 93.391 1.00 14.26 116 ALA B CA 1
ATOM 4894 C C . ALA B 1 116 ? 65.764 30.973 93.864 1.00 14.77 116 ALA B C 1
ATOM 4895 O O . ALA B 1 116 ? 65.061 30.149 93.271 1.00 14.78 116 ALA B O 1
ATOM 4897 N N . LYS B 1 117 ? 66.473 30.674 94.943 1.00 16.47 117 LYS B N 1
ATOM 4898 C CA . LYS B 1 117 ? 66.404 29.346 95.544 1.00 17.41 117 LYS B CA 1
ATOM 4899 C C . LYS B 1 117 ? 64.961 29.001 95.990 1.00 17.08 117 LYS B C 1
ATOM 4900 O O . LYS B 1 117 ? 64.491 27.866 95.821 1.00 17.84 117 LYS B O 1
ATOM 4906 N N . MET B 1 118 ? 64.254 29.992 96.509 1.00 15.45 118 MET B N 1
ATOM 4907 C CA . MET B 1 118 ? 62.874 29.769 96.960 1.00 15.75 118 MET B CA 1
ATOM 4908 C C . MET B 1 118 ? 61.924 29.477 95.823 1.00 15.72 118 MET B C 1
ATOM 4909 O O . MET B 1 118 ? 60.953 28.727 96.019 1.00 17.45 118 MET B O 1
ATOM 4914 N N . VAL B 1 119 ? 62.182 30.029 94.635 1.00 15.48 119 VAL B N 1
ATOM 4915 C CA . VAL B 1 119 ? 61.303 29.769 93.516 1.00 15.72 119 VAL B CA 1
ATOM 4916 C C . VAL B 1 119 ? 61.827 28.629 92.621 1.00 15.50 119 VAL B C 1
ATOM 4917 O O . VAL B 1 119 ? 61.181 28.288 91.659 1.00 17.60 119 VAL B O 1
ATOM 4921 N N . GLY B 1 120 ? 62.970 28.044 92.969 1.00 15.55 120 GLY B N 1
ATOM 4922 C CA . GLY B 1 120 ? 63.500 26.920 92.228 1.00 15.87 120 GLY B CA 1
ATOM 4923 C C . GLY B 1 120 ? 64.149 27.272 90.890 1.00 15.84 120 GLY B C 1
ATOM 4924 O O . GLY B 1 120 ? 64.260 26.409 90.025 1.00 17.23 120 GLY B O 1
ATOM 4925 N N . ALA B 1 121 ? 64.566 28.531 90.723 1.00 14.92 121 ALA B N 1
ATOM 4926 C CA . ALA B 1 121 ? 65.171 28.991 89.461 1.00 14.51 121 ALA B CA 1
ATOM 4927 C C . ALA B 1 121 ? 66.660 29.150 89.614 1.00 14.89 121 ALA B C 1
ATOM 4928 O O . ALA B 1 121 ? 67.141 29.623 90.636 1.00 16.34 121 ALA B O 1
ATOM 4930 N N . GLU B 1 122 ? 67.405 28.820 88.567 1.00 14.30 122 GLU B N 1
ATOM 4931 C CA . GLU B 1 122 ? 68.784 29.289 88.473 1.00 14.80 122 GLU B CA 1
ATOM 4932 C C . GLU B 1 122 ? 68.796 30.738 88.001 1.00 13.29 122 GLU B C 1
ATOM 4933 O O . GLU B 1 122 ? 67.787 31.250 87.520 1.00 13.30 122 GLU B O 1
ATOM 4939 N N . VAL B 1 123 ? 69.939 31.378 88.173 1.00 12.84 123 VAL B N 1
ATOM 4940 C CA . VAL B 1 123 ? 70.113 32.781 87.810 1.00 12.22 123 VAL B CA 1
ATOM 4941 C C . VAL B 1 123 ? 71.085 32.925 86.654 1.00 12.38 123 VAL B C 1
ATOM 4942 O O . VAL B 1 123 ? 72.159 32.325 86.652 1.00 13.37 123 VAL B O 1
ATOM 4946 N N . ASN B 1 124 ? 70.658 33.704 85.673 1.00 11.67 124 ASN B N 1
ATOM 4947 C CA . ASN B 1 124 ? 71.500 34.113 84.549 1.00 11.25 124 ASN B CA 1
ATOM 4948 C C . ASN B 1 124 ? 72.041 35.496 84.901 1.00 10.59 124 ASN B C 1
ATOM 4949 O O . ASN B 1 124 ? 71.356 36.481 84.729 1.00 11.84 124 ASN B O 1
ATOM 4954 N N . MET B 1 125 ? 73.248 35.531 85.457 1.00 10.79 125 MET B N 1
ATOM 4955 C CA . MET B 1 125 ? 73.815 36.748 86.028 1.00 10.43 125 MET B CA 1
ATOM 4956 C C . MET B 1 125 ? 74.474 37.604 84.951 1.00 10.80 125 MET B C 1
ATOM 4957 O O . MET B 1 125 ? 75.282 37.075 84.191 1.00 11.65 125 MET B O 1
ATOM 4962 N N . ALA B 1 126 ? 74.181 38.900 84.960 1.00 11.29 126 ALA B N 1
ATOM 4963 C CA . ALA B 1 126 ? 74.824 39.830 84.044 1.00 11.21 126 ALA B CA 1
ATOM 4964 C C . ALA B 1 126 ? 75.930 40.592 84.735 1.00 11.15 126 ALA B C 1
ATOM 4965 O O . ALA B 1 126 ? 75.790 40.976 85.904 1.00 12.31 126 ALA B O 1
ATOM 4967 N N . VAL B 1 127 ? 77.024 40.823 84.005 1.00 11.27 127 VAL B N 1
ATOM 4968 C CA . VAL B 1 127 ? 78.139 41.670 84.432 1.00 11.56 127 VAL B CA 1
ATOM 4969 C C . VAL B 1 127 ? 78.059 43.035 83.761 1.00 10.80 127 VAL B C 1
ATOM 4970 O O . VAL B 1 127 ? 77.622 43.152 82.626 1.00 12.38 127 VAL B O 1
ATOM 4974 N N . ASN B 1 128 ? 78.536 44.061 84.440 1.00 10.44 128 ASN B N 1
ATOM 4975 C CA . ASN B 1 128 ? 78.597 45.422 83.905 1.00 10.18 128 ASN B CA 1
ATOM 4976 C C . ASN B 1 128 ? 79.743 45.584 82.923 1.00 10.33 128 ASN B C 1
ATOM 4977 O O . ASN B 1 128 ? 80.892 45.467 83.322 1.00 10.88 128 ASN B O 1
ATOM 4982 N N . LEU B 1 129 ? 79.425 45.806 81.650 1.00 10.32 129 LEU B N 1
ATOM 4983 C CA . LEU B 1 129 ? 80.465 46.184 80.660 1.00 10.58 129 LEU B CA 1
ATOM 4984 C C . LEU B 1 129 ? 80.201 47.573 80.066 1.00 10.92 129 LEU B C 1
ATOM 4985 O O . LEU B 1 129 ? 80.640 47.880 78.967 1.00 11.89 129 LEU B O 1
ATOM 4990 N N . GLY B 1 130 ? 79.540 48.422 80.842 1.00 10.32 130 GLY B N 1
ATOM 4991 C CA . GLY B 1 130 ? 79.301 49.820 80.527 1.00 10.81 130 GLY B CA 1
ATOM 4992 C C . GLY B 1 130 ? 80.348 50.692 81.195 1.00 10.72 130 GLY B C 1
ATOM 4993 O O . GLY B 1 130 ? 81.255 51.170 80.528 1.00 13.06 130 GLY B O 1
ATOM 4994 N N . THR B 1 131 ? 80.227 50.915 82.495 1.00 11.15 131 THR B N 1
ATOM 4995 C CA . THR B 1 131 ? 81.238 51.635 83.254 1.00 11.07 131 THR B CA 1
ATOM 4996 C C . THR B 1 131 ? 82.370 50.769 83.768 1.00 12.00 131 THR B C 1
ATOM 4997 O O . THR B 1 131 ? 83.375 51.312 84.207 1.00 14.02 131 THR B O 1
ATOM 5001 N N . ARG B 1 132 ? 82.272 49.450 83.669 1.00 11.20 132 ARG B N 1
ATOM 5002 C CA . ARG B 1 132 ? 83.300 48.537 84.157 1.00 11.56 132 ARG B CA 1
ATOM 5003 C C . ARG B 1 132 ? 83.706 47.552 83.063 1.00 11.42 132 ARG B C 1
ATOM 5004 O O . ARG B 1 132 ? 83.225 47.624 81.923 1.00 11.89 132 ARG B O 1
ATOM 5012 N N . GLY B 1 133 ? 84.610 46.651 83.403 1.00 11.48 133 GLY B N 1
ATOM 5013 C CA . GLY B 1 133 ? 85.262 45.841 82.404 1.00 11.77 133 GLY B CA 1
ATOM 5014 C C . GLY B 1 133 ? 85.752 44.506 82.912 1.00 11.48 133 GLY B C 1
ATOM 5015 O O . GLY B 1 133 ? 85.064 43.805 83.676 1.00 12.03 133 GLY B O 1
ATOM 5016 N N . ILE B 1 134 ? 86.931 44.122 82.441 1.00 11.63 134 ILE B N 1
ATOM 5017 C CA . ILE B 1 134 ? 87.330 42.751 82.591 1.00 12.24 134 ILE B CA 1
ATOM 5018 C C . ILE B 1 134 ? 87.728 42.407 84.032 1.00 11.47 134 ILE B C 1
ATOM 5019 O O . ILE B 1 134 ? 87.480 41.301 84.467 1.00 11.61 134 ILE B O 1
ATOM 5024 N N . ASP B 1 135 ? 88.327 43.328 84.787 1.00 11.56 135 ASP B N 1
ATOM 5025 C CA . ASP B 1 135 ? 88.710 43.015 86.164 1.00 12.26 135 ASP B CA 1
ATOM 5026 C C . ASP B 1 135 ? 87.472 42.741 87.014 1.00 11.65 135 ASP B C 1
ATOM 5027 O O . ASP B 1 135 ? 87.411 41.756 87.754 1.00 11.96 135 ASP B O 1
ATOM 5032 N N . ALA B 1 136 ? 86.456 43.592 86.902 1.00 10.85 136 ALA B N 1
ATOM 5033 C CA . ALA B 1 136 ? 85.263 43.389 87.690 1.00 11.19 136 ALA B CA 1
ATOM 5034 C C . ALA B 1 136 ? 84.552 42.104 87.283 1.00 11.37 136 ALA B C 1
ATOM 5035 O O . ALA B 1 136 ? 83.894 41.498 88.106 1.00 11.66 136 ALA B O 1
ATOM 5037 N N . ALA B 1 137 ? 84.640 41.699 86.009 1.00 11.14 137 ALA B N 1
ATOM 5038 C CA . ALA B 1 137 ? 83.988 40.499 85.537 1.00 11.18 137 ALA B CA 1
ATOM 5039 C C . ALA B 1 137 ? 84.642 39.267 86.149 1.00 11.04 137 ALA B C 1
ATOM 5040 O O . ALA B 1 137 ? 83.950 38.406 86.676 1.00 11.33 137 ALA B O 1
ATOM 5042 N N . ARG B 1 138 ? 85.968 39.181 86.110 1.00 11.16 138 ARG B N 1
ATOM 5043 C CA . ARG B 1 138 ? 86.634 38.032 86.731 1.00 11.44 138 ARG B CA 1
ATOM 5044 C C . ARG B 1 138 ? 86.378 38.011 88.236 1.00 11.75 138 ARG B C 1
ATOM 5045 O O . ARG B 1 138 ? 86.139 36.936 88.789 1.00 12.53 138 ARG B O 1
ATOM 5053 N N . ASN B 1 139 ? 86.376 39.165 88.892 1.00 10.69 139 ASN B N 1
ATOM 5054 C CA . ASN B 1 139 ? 86.209 39.203 90.347 1.00 11.62 139 ASN B CA 1
ATOM 5055 C C . ASN B 1 139 ? 84.823 38.742 90.741 1.00 11.09 139 ASN B C 1
ATOM 5056 O O . ASN B 1 139 ? 84.669 38.049 91.747 1.00 11.96 139 ASN B O 1
ATOM 5061 N N . LEU B 1 140 ? 83.805 39.127 89.976 1.00 10.86 140 LEU B N 1
ATOM 5062 C CA . LEU B 1 140 ? 82.455 38.714 90.304 1.00 11.09 140 LEU B CA 1
ATOM 5063 C C . LEU B 1 140 ? 82.281 37.191 90.118 1.00 11.51 140 LEU B C 1
ATOM 5064 O O . LEU B 1 140 ? 81.631 36.515 90.928 1.00 12.00 140 LEU B O 1
ATOM 5069 N N . VAL B 1 141 ? 82.850 36.627 89.050 1.00 11.22 141 VAL B N 1
ATOM 5070 C CA . VAL B 1 141 ? 82.792 35.190 88.875 1.00 11.42 141 VAL B CA 1
ATOM 5071 C C . VAL B 1 141 ? 83.520 34.471 90.018 1.00 11.85 141 VAL B C 1
ATOM 5072 O O . VAL B 1 141 ? 83.013 33.471 90.535 1.00 12.01 141 VAL B O 1
ATOM 5076 N N . GLU B 1 142 ? 84.668 34.996 90.435 1.00 11.56 142 GLU B N 1
ATOM 5077 C CA . GLU B 1 142 ? 85.400 34.422 91.577 1.00 12.09 142 GLU B CA 1
ATOM 5078 C C . GLU B 1 142 ? 84.547 34.478 92.846 1.00 11.63 142 GLU B C 1
ATOM 5079 O O . GLU B 1 142 ? 84.415 33.458 93.573 1.00 12.50 142 GLU B O 1
ATOM 5085 N N . TYR B 1 143 ? 83.974 35.634 93.127 1.00 11.68 143 TYR B N 1
ATOM 5086 C CA . TYR B 1 143 ? 83.136 35.846 94.316 1.00 11.91 143 TYR B CA 1
ATOM 5087 C C . TYR B 1 143 ? 82.006 34.823 94.337 1.00 12.27 143 TYR B C 1
ATOM 5088 O O . TYR B 1 143 ? 81.700 34.227 95.377 1.00 13.74 143 TYR B O 1
ATOM 5097 N N . CYS B 1 144 ? 81.340 34.651 93.207 1.00 11.83 144 CYS B N 1
ATOM 5098 C CA . CYS B 1 144 ? 80.174 33.798 93.158 1.00 12.54 144 CYS B CA 1
ATOM 5099 C C . CYS B 1 144 ? 80.490 32.312 93.105 1.00 13.61 144 CYS B C 1
ATOM 5100 O O . CYS B 1 144 ? 79.745 31.503 93.664 1.00 14.70 144 CYS B O 1
ATOM 5103 N N . ASN B 1 145 ? 81.532 31.928 92.378 1.00 13.01 145 ASN B N 1
ATOM 5104 C CA . ASN B 1 145 ? 81.718 30.547 91.987 1.00 13.08 145 ASN B CA 1
ATOM 5105 C C . ASN B 1 145 ? 82.956 29.841 92.545 1.00 13.48 145 ASN B C 1
ATOM 5106 O O . ASN B 1 145 ? 82.991 28.608 92.563 1.00 14.89 145 ASN B O 1
ATOM 5111 N N . HIS B 1 146 ? 83.990 30.569 92.938 1.00 12.79 146 HIS B N 1
ATOM 5112 C CA . HIS B 1 146 ? 85.194 29.921 93.438 1.00 13.22 146 HIS B CA 1
ATOM 5113 C C . HIS B 1 146 ? 84.948 29.453 94.873 1.00 13.96 146 HIS B C 1
ATOM 5114 O O . HIS B 1 146 ? 84.409 30.191 95.679 1.00 14.48 146 HIS B O 1
ATOM 5121 N N . PRO B 1 147 ? 85.335 28.234 95.225 1.00 15.11 147 PRO B N 1
ATOM 5122 C CA . PRO B 1 147 ? 84.957 27.738 96.567 1.00 15.56 147 PRO B CA 1
ATOM 5123 C C . PRO B 1 147 ? 85.481 28.523 97.757 1.00 15.20 147 PRO B C 1
ATOM 5124 O O . PRO B 1 147 ? 84.687 28.879 98.621 1.00 16.49 147 PRO B O 1
ATOM 5128 N N . SER B 1 148 ? 86.777 28.757 97.839 1.00 14.66 148 SER B N 1
ATOM 5129 C CA . SER B 1 148 ? 87.406 29.344 99.019 1.00 15.65 148 SER B CA 1
ATOM 5130 C C . SER B 1 148 ? 88.889 29.539 98.736 1.00 15.12 148 SER B C 1
ATOM 5131 O O . SER B 1 148 ? 89.393 29.062 97.731 1.00 15.69 148 SER B O 1
ATOM 5134 N N . GLY B 1 149 ? 89.588 30.222 99.625 1.00 15.39 149 GLY B N 1
ATOM 5135 C CA . GLY B 1 149 ? 91.034 30.303 99.586 1.00 15.25 149 GLY B CA 1
ATOM 5136 C C . GLY B 1 149 ? 91.608 31.429 98.738 1.00 14.65 149 GLY B C 1
ATOM 5137 O O . GLY B 1 149 ? 92.797 31.491 98.499 1.00 16.97 149 GLY B O 1
ATOM 5138 N N . SER B 1 150 ? 90.755 32.354 98.304 1.00 14.33 150 SER B N 1
ATOM 5139 C CA . SER B 1 150 ? 91.189 33.584 97.630 1.00 13.98 150 SER B CA 1
ATOM 5140 C C . SER B 1 150 ? 90.418 34.739 98.239 1.00 14.47 150 SER B C 1
ATOM 5141 O O . SER B 1 150 ? 89.393 34.539 98.874 1.00 14.65 150 SER B O 1
ATOM 5144 N N . TYR B 1 151 ? 90.882 35.954 98.035 1.00 14.97 151 TYR B N 1
ATOM 5145 C CA . TYR B 1 151 ? 90.202 37.087 98.656 1.00 15.01 151 TYR B CA 1
ATOM 5146 C C . TYR B 1 151 ? 88.709 37.144 98.346 1.00 14.35 151 TYR B C 1
ATOM 5147 O O . TYR B 1 151 ? 87.868 37.256 99.259 1.00 14.64 151 TYR B O 1
ATOM 5156 N N . TYR B 1 152 ? 88.339 37.073 97.072 1.00 13.27 152 TYR B N 1
ATOM 5157 C CA . TYR B 1 152 ? 86.907 37.255 96.756 1.00 13.51 152 TYR B CA 1
ATOM 5158 C C . TYR B 1 152 ? 86.039 36.075 97.153 1.00 13.26 152 TYR B C 1
ATOM 5159 O O . TYR B 1 152 ? 84.891 36.280 97.538 1.00 13.64 152 TYR B O 1
ATOM 5168 N N . SER B 1 153 ? 86.572 34.847 97.095 1.00 12.57 153 SER B N 1
ATOM 5169 C CA . SER B 1 153 ? 85.784 33.694 97.532 1.00 12.95 153 SER B CA 1
ATOM 5170 C C . SER B 1 153 ? 85.595 33.703 99.058 1.00 13.23 153 SER B C 1
ATOM 5171 O O . SER B 1 153 ? 84.494 33.450 99.563 1.00 14.47 153 SER B O 1
ATOM 5174 N N . ASP B 1 154 ? 86.666 34.015 99.777 1.00 12.82 154 ASP B N 1
ATOM 5175 C CA . ASP B 1 154 ? 86.561 34.098 101.227 1.00 13.67 154 ASP B CA 1
ATOM 5176 C C . ASP B 1 154 ? 85.691 35.262 101.610 1.00 14.02 154 ASP B C 1
ATOM 5177 O O . ASP B 1 154 ? 85.043 35.196 102.654 1.00 15.08 154 ASP B O 1
ATOM 5182 N N . LEU B 1 155 ? 85.598 36.299 100.782 1.00 14.32 155 LEU B N 1
ATOM 5183 C CA . LEU B 1 155 ? 84.703 37.430 101.056 1.00 13.86 155 LEU B CA 1
ATOM 5184 C C . LEU B 1 155 ? 83.245 36.991 101.002 1.00 13.75 155 LEU B C 1
ATOM 5185 O O . LEU B 1 155 ? 82.451 37.334 101.901 1.00 14.42 155 LEU B O 1
ATOM 5190 N N . ARG B 1 156 ? 82.878 36.221 99.994 1.00 13.60 156 ARG B N 1
ATOM 5191 C CA . ARG B 1 156 ? 81.532 35.674 99.913 1.00 13.67 156 ARG B CA 1
ATOM 5192 C C . ARG B 1 156 ? 81.215 34.873 101.170 1.00 14.02 156 ARG B C 1
ATOM 5193 O O . ARG B 1 156 ? 80.131 35.005 101.753 1.00 14.58 156 ARG B O 1
ATOM 5201 N N . ILE B 1 157 ? 82.155 34.035 101.594 1.00 14.46 157 ILE B N 1
ATOM 5202 C CA . ILE B 1 157 ? 81.965 33.212 102.800 1.00 14.46 157 ILE B CA 1
ATOM 5203 C C . ILE B 1 157 ? 81.738 34.117 104.020 1.00 15.56 157 ILE B C 1
ATOM 5204 O O . ILE B 1 157 ? 80.817 33.880 104.815 1.00 16.16 157 ILE B O 1
ATOM 5209 N N . ALA B 1 158 ? 82.544 35.158 104.161 1.00 14.44 158 ALA B N 1
ATOM 5210 C CA . ALA B 1 158 ? 82.414 36.126 105.264 1.00 15.42 158 ALA B CA 1
ATOM 5211 C C . ALA B 1 158 ? 81.084 36.865 105.212 1.00 15.21 158 ALA B C 1
ATOM 5212 O O . ALA B 1 158 ? 80.558 37.302 106.246 1.00 16.72 158 ALA B O 1
ATOM 5214 N N . HIS B 1 159 ? 80.549 37.091 104.012 1.00 15.16 159 HIS B N 1
ATOM 5215 C CA . HIS B 1 159 ? 79.247 37.736 103.872 1.00 14.96 159 HIS B CA 1
ATOM 5216 C C . HIS B 1 159 ? 78.090 36.782 104.197 1.00 16.15 159 HIS B C 1
ATOM 5217 O O . HIS B 1 159 ? 76.937 37.186 104.113 1.00 17.18 159 HIS B O 1
ATOM 5224 N N . GLY B 1 160 ? 78.375 35.521 104.509 1.00 16.61 160 GLY B N 1
ATOM 5225 C CA . GLY B 1 160 ? 77.398 34.561 104.989 1.00 17.56 160 GLY B CA 1
ATOM 5226 C C . GLY B 1 160 ? 76.996 33.445 104.056 1.00 18.31 160 GLY B C 1
ATOM 5227 O O . GLY B 1 160 ? 76.026 32.739 104.316 1.00 19.38 160 GLY B O 1
ATOM 5228 N N . TYR B 1 161 ? 77.755 33.258 102.963 1.00 17.46 161 TYR B N 1
ATOM 5229 C CA . TYR B 1 161 ? 77.399 32.301 101.924 1.00 18.01 161 TYR B CA 1
ATOM 5230 C C . TYR B 1 161 ? 78.560 31.334 101.709 1.00 18.25 161 TYR B C 1
ATOM 5231 O O . TYR B 1 161 ? 79.429 31.545 100.869 1.00 17.88 161 TYR B O 1
ATOM 5240 N N . LYS B 1 162 ? 78.612 30.280 102.528 1.00 18.85 162 LYS B N 1
ATOM 5241 C CA . LYS B 1 162 ? 79.781 29.404 102.563 1.00 19.65 162 LYS B CA 1
ATOM 5242 C C . LYS B 1 162 ? 79.929 28.703 101.231 1.00 19.23 162 LYS B C 1
ATOM 5243 O O . LYS B 1 162 ? 81.018 28.652 100.669 1.00 19.75 162 LYS B O 1
ATOM 5249 N N . GLU B 1 163 ? 78.847 28.114 100.751 1.00 18.44 163 GLU B N 1
ATOM 5250 C CA . GLU B 1 163 ? 78.885 27.374 99.491 1.00 18.86 163 GLU B CA 1
ATOM 5251 C C . GLU B 1 163 ? 78.803 28.374 98.333 1.00 17.80 163 GLU B C 1
ATOM 5252 O O . GLU B 1 163 ? 78.035 29.334 98.389 1.00 17.88 163 GLU B O 1
ATOM 5258 N N . PRO B 1 164 ? 79.591 28.155 97.284 1.00 16.95 164 PRO B N 1
ATOM 5259 C CA . PRO B 1 164 ? 79.508 29.060 96.134 1.00 16.36 164 PRO B CA 1
ATOM 5260 C C . PRO B 1 164 ? 78.132 28.976 95.497 1.00 15.63 164 PRO B C 1
ATOM 5261 O O . PRO B 1 164 ? 77.419 27.961 95.559 1.00 16.18 164 PRO B O 1
ATOM 5265 N N . HIS B 1 165 ? 77.729 30.077 94.873 1.00 15.10 165 HIS B N 1
ATOM 5266 C CA . HIS B 1 165 ? 76.485 30.116 94.123 1.00 15.49 165 HIS B CA 1
ATOM 5267 C C . HIS B 1 165 ? 76.496 29.203 92.894 1.00 15.37 165 HIS B C 1
ATOM 5268 O O . HIS B 1 165 ? 75.447 28.721 92.469 1.00 16.86 165 HIS B O 1
ATOM 5275 N N . LYS B 1 166 ? 77.681 29.009 92.291 1.00 16.20 166 LYS B N 1
ATOM 5276 C CA . LYS B 1 166 ? 77.843 28.129 91.128 1.00 17.67 166 LYS B CA 1
ATOM 5277 C C . LYS B 1 166 ? 76.870 28.509 89.999 1.00 15.93 166 LYS B C 1
ATOM 5278 O O . LYS B 1 166 ? 76.107 27.693 89.509 1.00 17.43 166 LYS B O 1
ATOM 5284 N N . ILE B 1 167 ? 76.946 29.759 89.568 1.00 13.75 167 ILE B N 1
ATOM 5285 C CA . ILE B 1 167 ? 76.137 30.292 88.476 1.00 13.42 167 ILE B CA 1
ATOM 5286 C C . ILE B 1 167 ? 76.682 29.765 87.155 1.00 11.92 167 ILE B C 1
ATOM 5287 O O . ILE B 1 167 ? 77.878 29.934 86.866 1.00 13.06 167 ILE B O 1
ATOM 5292 N N . LYS B 1 168 ? 75.824 29.125 86.378 1.00 12.66 168 LYS B N 1
ATOM 5293 C CA . LYS B 1 168 ? 76.223 28.528 85.111 1.00 12.46 168 LYS B CA 1
ATOM 5294 C C . LYS B 1 168 ? 76.313 29.537 83.955 1.00 11.44 168 LYS B C 1
ATOM 5295 O O . LYS B 1 168 ? 77.295 29.554 83.212 1.00 12.51 168 LYS B O 1
ATOM 5301 N N . THR B 1 169 ? 75.282 30.347 83.776 1.00 11.53 169 THR B N 1
ATOM 5302 C CA . THR B 1 169 ? 75.109 31.135 82.545 1.00 11.71 169 THR B CA 1
ATOM 5303 C C . THR B 1 169 ? 75.169 32.617 82.831 1.00 11.59 169 THR B C 1
ATOM 5304 O O . THR B 1 169 ? 74.425 33.140 83.661 1.00 12.87 169 THR B O 1
ATOM 5308 N N . TRP B 1 170 ? 76.072 33.300 82.139 1.00 11.02 170 TRP B N 1
ATOM 5309 C CA . TRP B 1 170 ? 76.378 34.705 82.408 1.00 11.27 170 TRP B CA 1
ATOM 5310 C C . TRP B 1 170 ? 76.167 35.553 81.164 1.00 10.26 170 TRP B C 1
ATOM 5311 O O . TRP B 1 170 ? 76.513 35.128 80.065 1.00 12.07 170 TRP B O 1
ATOM 5322 N N . CYS B 1 171 ? 75.622 36.744 81.342 1.00 9.95 171 CYS B N 1
ATOM 5323 C CA . CYS B 1 171 ? 75.516 37.734 80.290 1.00 10.67 171 CYS B CA 1
ATOM 5324 C C . CYS B 1 171 ? 76.681 38.709 80.322 1.00 10.40 171 CYS B C 1
ATOM 5325 O O . CYS B 1 171 ? 76.972 39.330 81.345 1.00 11.11 171 CYS B O 1
ATOM 5328 N N . LEU B 1 172 ? 77.296 38.902 79.161 1.00 9.76 172 LEU B N 1
ATOM 5329 C CA . LEU B 1 172 ? 78.397 39.823 78.992 1.00 10.13 172 LEU B CA 1
ATOM 5330 C C . LEU B 1 172 ? 77.840 41.236 78.765 1.00 10.75 172 LEU B C 1
ATOM 5331 O O . LEU B 1 172 ? 77.749 41.739 77.651 1.00 11.35 172 LEU B O 1
ATOM 5336 N N . GLY B 1 173 ? 77.487 41.921 79.841 1.00 11.32 173 GLY B N 1
ATOM 5337 C CA . GLY B 1 173 ? 76.853 43.209 79.721 1.00 11.38 173 GLY B CA 1
ATOM 5338 C C . GLY B 1 173 ? 75.382 43.120 79.411 1.00 12.35 173 GLY B C 1
ATOM 5339 O O . GLY B 1 173 ? 74.779 42.037 79.417 1.00 13.34 173 GLY B O 1
ATOM 5340 N N . ASN B 1 174 ? 74.811 44.292 79.151 1.00 13.08 174 ASN B N 1
ATOM 5341 C CA . ASN B 1 174 ? 73.495 44.461 78.545 1.00 13.06 174 ASN B CA 1
ATOM 5342 C C . ASN B 1 174 ? 73.720 45.139 77.192 1.00 14.69 174 ASN B C 1
ATOM 5343 O O . ASN B 1 174 ? 74.774 45.779 76.947 1.00 17.82 174 ASN B O 1
ATOM 5348 N N . ALA B 1 175 ? 72.745 45.056 76.312 1.00 14.60 175 ALA B N 1
ATOM 5349 C CA . ALA B 1 175 ? 72.844 45.680 75.000 1.00 15.47 175 ALA B CA 1
ATOM 5350 C C . ALA B 1 175 ? 73.294 47.109 75.210 1.00 17.25 175 ALA B C 1
ATOM 5351 O O . ALA B 1 175 ? 72.740 47.796 76.043 1.00 17.71 175 ALA B O 1
ATOM 5353 N N . MET B 1 176 ? 74.320 47.553 74.467 1.00 18.60 176 MET B N 1
ATOM 5354 C CA . MET B 1 176 ? 74.876 48.889 74.667 1.00 19.06 176 MET B CA 1
ATOM 5355 C C . MET B 1 176 ? 75.109 49.546 73.282 1.00 18.13 176 MET B C 1
ATOM 5356 O O . MET B 1 176 ? 75.889 50.448 73.131 1.00 17.07 176 MET B O 1
ATOM 5361 N N . ASP B 1 177 ? 74.289 49.147 72.303 1.00 19.86 177 ASP B N 1
ATOM 5362 C CA . ASP B 1 177 ? 74.346 49.647 70.933 1.00 20.59 177 ASP B CA 1
ATOM 5363 C C . ASP B 1 177 ? 73.544 50.877 70.860 1.00 22.86 177 ASP B C 1
ATOM 5364 O O . ASP B 1 177 ? 73.746 51.700 69.958 1.00 22.64 177 ASP B O 1
ATOM 5369 N N . GLY B 1 178 ? 72.678 50.961 71.885 1.00 26.13 178 GLY B N 1
ATOM 5370 C CA . GLY B 1 178 ? 71.687 51.980 72.051 1.00 27.21 178 GLY B CA 1
ATOM 5371 C C . GLY B 1 178 ? 72.342 53.188 72.675 1.00 27.80 178 GLY B C 1
ATOM 5372 O O . GLY B 1 178 ? 73.066 53.067 73.677 1.00 27.77 178 GLY B O 1
ATOM 5373 N N . PRO B 1 179 ? 72.105 54.342 72.066 1.00 28.94 179 PRO B N 1
ATOM 5374 C CA . PRO B 1 179 ? 72.567 55.650 72.550 1.00 28.57 179 PRO B CA 1
ATOM 5375 C C . PRO B 1 179 ? 71.972 56.096 73.926 1.00 27.33 179 PRO B C 1
ATOM 5376 O O . PRO B 1 179 ? 72.399 57.074 74.537 1.00 28.90 179 PRO B O 1
ATOM 5380 N N . TRP B 1 180 ? 70.965 55.373 74.386 1.00 23.56 180 TRP B N 1
ATOM 5381 C CA . TRP B 1 180 ? 70.396 55.544 75.727 1.00 22.05 180 TRP B CA 1
ATOM 5382 C C . TRP B 1 180 ? 71.114 54.740 76.804 1.00 19.26 180 TRP B C 1
ATOM 5383 O O . TRP B 1 180 ? 70.790 54.866 77.988 1.00 20.79 180 TRP B O 1
ATOM 5394 N N . GLN B 1 181 ? 72.061 53.904 76.431 1.00 16.18 181 GLN B N 1
ATOM 5395 C CA . GLN B 1 181 ? 72.698 53.033 77.386 1.00 15.40 181 GLN B CA 1
ATOM 5396 C C . GLN B 1 181 ? 73.872 53.744 78.065 1.00 13.79 181 GLN B C 1
ATOM 5397 O O . GLN B 1 181 ? 74.597 54.536 77.440 1.00 14.45 181 GLN B O 1
ATOM 5403 N N . ILE B 1 182 ? 74.059 53.425 79.326 1.00 13.10 182 ILE B N 1
ATOM 5404 C CA . ILE B 1 182 ? 75.241 53.866 80.052 1.00 13.05 182 ILE B CA 1
ATOM 5405 C C . ILE B 1 182 ? 76.463 53.144 79.478 1.00 12.29 182 ILE B C 1
ATOM 5406 O O . ILE B 1 182 ? 76.472 51.918 79.374 1.00 12.93 182 ILE B O 1
ATOM 5411 N N . GLY B 1 183 ? 77.493 53.887 79.105 1.00 11.42 183 GLY B N 1
ATOM 5412 C CA . GLY B 1 183 ? 78.675 53.299 78.521 1.00 11.47 183 GLY B CA 1
ATOM 5413 C C . GLY B 1 183 ? 78.395 52.581 77.209 1.00 11.97 183 GLY B C 1
ATOM 5414 O O . GLY B 1 183 ? 78.908 51.469 76.975 1.00 13.15 183 GLY B O 1
ATOM 5415 N N . HIS B 1 184 ? 77.611 53.206 76.335 1.00 12.47 184 HIS B N 1
ATOM 5416 C CA . HIS B 1 184 ? 77.426 52.731 74.962 1.00 12.97 184 HIS B CA 1
ATOM 5417 C C . HIS B 1 184 ? 78.760 52.397 74.380 1.00 11.68 184 HIS B C 1
ATOM 5418 O O . HIS B 1 184 ? 79.752 53.100 74.565 1.00 11.47 184 HIS B O 1
ATOM 5425 N N . LYS B 1 185 ? 78.775 51.301 73.619 1.00 11.88 185 LYS B N 1
ATOM 5426 C CA . LYS B 1 185 ? 79.962 50.893 72.856 1.00 12.57 185 LYS B CA 1
ATOM 5427 C C . LYS B 1 185 ? 79.540 50.559 71.434 1.00 11.59 185 LYS B C 1
ATOM 5428 O O . LYS B 1 185 ? 78.439 50.083 71.200 1.00 13.64 185 LYS B O 1
ATOM 5434 N N . THR B 1 186 ? 80.412 50.861 70.479 1.00 11.33 186 THR B N 1
ATOM 5435 C CA . THR B 1 186 ? 80.235 50.364 69.122 1.00 10.87 186 THR B CA 1
ATOM 5436 C C . THR B 1 186 ? 80.376 48.848 69.119 1.00 10.00 186 THR B C 1
ATOM 5437 O O . THR B 1 186 ? 80.867 48.233 70.069 1.00 10.40 186 THR B O 1
ATOM 5441 N N . ALA B 1 187 ? 80.012 48.247 67.997 1.00 10.13 187 ALA B N 1
ATOM 5442 C CA . ALA B 1 187 ? 80.102 46.809 67.918 1.00 10.09 187 ALA B CA 1
ATOM 5443 C C . ALA B 1 187 ? 81.523 46.317 68.094 1.00 9.49 187 ALA B C 1
ATOM 5444 O O . ALA B 1 187 ? 81.771 45.272 68.695 1.00 10.18 187 ALA B O 1
ATOM 5446 N N . VAL B 1 188 ? 82.499 47.041 67.540 1.00 9.98 188 VAL B N 1
ATOM 5447 C CA . VAL B 1 188 ? 83.898 46.667 67.718 1.00 10.25 188 VAL B CA 1
ATOM 5448 C C . VAL B 1 188 ? 84.338 46.855 69.176 1.00 9.50 188 VAL B C 1
ATOM 5449 O O . VAL B 1 188 ? 84.964 45.957 69.752 1.00 10.60 188 VAL B O 1
ATOM 5453 N N . GLU B 1 189 ? 84.005 47.998 69.782 1.00 9.95 189 GLU B N 1
ATOM 5454 C CA . GLU B 1 189 ? 84.408 48.237 71.179 1.00 10.37 189 GLU B CA 1
ATOM 5455 C C . GLU B 1 189 ? 83.812 47.168 72.088 1.00 10.19 189 GLU B C 1
ATOM 5456 O O . GLU B 1 189 ? 84.485 46.637 72.979 1.00 10.67 189 GLU B O 1
ATOM 5462 N N . TYR B 1 190 ? 82.525 46.886 71.890 1.00 9.51 190 TYR B N 1
ATOM 5463 C CA . TYR B 1 190 ? 81.819 45.880 72.689 1.00 9.70 190 TYR B CA 1
ATOM 5464 C C . TYR B 1 190 ? 82.391 44.479 72.411 1.00 9.47 190 TYR B C 1
ATOM 5465 O O . TYR B 1 190 ? 82.670 43.714 73.335 1.00 10.17 190 TYR B O 1
ATOM 5474 N N . GLY B 1 191 ? 82.558 44.135 71.138 1.00 9.52 191 GLY B N 1
ATOM 5475 C CA . GLY B 1 191 ? 83.102 42.841 70.815 1.00 9.40 191 GLY B CA 1
ATOM 5476 C C . GLY B 1 191 ? 84.431 42.607 71.502 1.00 9.36 191 GLY B C 1
ATOM 5477 O O . GLY B 1 191 ? 84.705 41.527 72.015 1.00 9.68 191 GLY B O 1
ATOM 5478 N N . ARG B 1 192 ? 85.288 43.629 71.475 1.00 9.50 192 ARG B N 1
ATOM 5479 C CA . ARG B 1 192 ? 86.589 43.482 72.101 1.00 10.23 192 ARG B CA 1
ATOM 5480 C C . ARG B 1 192 ? 86.505 43.302 73.629 1.00 9.80 192 ARG B C 1
ATOM 5481 O O . ARG B 1 192 ? 87.149 42.416 74.171 1.00 10.62 192 ARG B O 1
ATOM 5489 N N . ILE B 1 193 ? 85.742 44.138 74.320 1.00 10.31 193 ILE B N 1
ATOM 5490 C CA . ILE B 1 193 ? 85.678 44.013 75.774 1.00 10.37 193 ILE B CA 1
ATOM 5491 C C . ILE B 1 193 ? 84.955 42.721 76.180 1.00 9.94 193 ILE B C 1
ATOM 5492 O O . ILE B 1 193 ? 85.355 42.084 77.163 1.00 10.66 193 ILE B O 1
ATOM 5497 N N . ALA B 1 194 ? 83.935 42.334 75.432 1.00 9.74 194 ALA B N 1
ATOM 5498 C CA . ALA B 1 194 ? 83.228 41.096 75.700 1.00 9.92 194 ALA B CA 1
ATOM 5499 C C . ALA B 1 194 ? 84.145 39.883 75.509 1.00 9.65 194 ALA B C 1
ATOM 5500 O O . ALA B 1 194 ? 84.096 38.949 76.294 1.00 10.38 194 ALA B O 1
ATOM 5502 N N . CYS B 1 195 ? 84.992 39.925 74.480 1.00 9.24 195 CYS B N 1
ATOM 5503 C CA . CYS B 1 195 ? 85.954 38.880 74.256 1.00 10.18 195 CYS B CA 1
ATOM 5504 C C . CYS B 1 195 ? 86.894 38.726 75.457 1.00 10.15 195 CYS B C 1
ATOM 5505 O O . CYS B 1 195 ? 87.090 37.627 75.985 1.00 10.47 195 CYS B O 1
ATOM 5508 N N . GLU B 1 196 ? 87.464 39.844 75.890 1.00 10.02 196 GLU B N 1
ATOM 5509 C CA . GLU B 1 196 ? 88.461 39.784 76.963 1.00 9.99 196 GLU B CA 1
ATOM 5510 C C . GLU B 1 196 ? 87.826 39.470 78.324 1.00 10.08 196 GLU B C 1
ATOM 5511 O O . GLU B 1 196 ? 88.424 38.761 79.140 1.00 10.61 196 GLU B O 1
ATOM 5517 N N . ALA B 1 197 ? 86.592 39.922 78.548 1.00 9.90 197 ALA B N 1
ATOM 5518 C CA . ALA B 1 197 ? 85.837 39.545 79.750 1.00 9.94 197 ALA B CA 1
ATOM 5519 C C . ALA B 1 197 ? 85.506 38.052 79.736 1.00 9.85 197 ALA B C 1
ATOM 5520 O O . ALA B 1 197 ? 85.665 37.349 80.755 1.00 10.11 197 ALA B O 1
ATOM 5522 N N . ALA B 1 198 ? 85.028 37.554 78.601 1.00 10.00 198 ALA B N 1
ATOM 5523 C CA . ALA B 1 198 ? 84.667 36.157 78.484 1.00 10.40 198 ALA B CA 1
ATOM 5524 C C . ALA B 1 198 ? 85.814 35.261 78.821 1.00 10.26 198 ALA B C 1
ATOM 5525 O O . ALA B 1 198 ? 85.637 34.248 79.488 1.00 11.30 198 ALA B O 1
ATOM 5527 N N . LYS B 1 199 ? 86.999 35.631 78.357 1.00 10.12 199 LYS B N 1
ATOM 5528 C CA . LYS B 1 199 ? 88.173 34.816 78.610 1.00 10.14 199 LYS B CA 1
ATOM 5529 C C . LYS B 1 199 ? 88.494 34.751 80.101 1.00 10.21 199 LYS B C 1
ATOM 5530 O O . LYS B 1 199 ? 88.722 33.666 80.630 1.00 11.31 199 LYS B O 1
ATOM 5536 N N . VAL B 1 200 ? 88.567 35.887 80.773 1.00 10.84 200 VAL B N 1
ATOM 5537 C CA . VAL B 1 200 ? 88.939 35.818 82.188 1.00 10.38 200 VAL B CA 1
ATOM 5538 C C . VAL B 1 200 ? 87.872 35.158 83.036 1.00 10.51 200 VAL B C 1
ATOM 5539 O O . VAL B 1 200 ? 88.207 34.475 83.999 1.00 11.60 200 VAL B O 1
ATOM 5543 N N . MET B 1 201 ? 86.598 35.338 82.679 1.00 10.13 201 MET B N 1
ATOM 5544 C CA . MET B 1 201 ? 85.532 34.669 83.406 1.00 10.09 201 MET B CA 1
ATOM 5545 C C . MET B 1 201 ? 85.663 33.159 83.311 1.00 10.41 201 MET B C 1
ATOM 5546 O O . MET B 1 201 ? 85.517 32.433 84.308 1.00 11.60 201 MET B O 1
ATOM 5551 N N . LYS B 1 202 ? 85.903 32.670 82.106 1.00 10.75 202 LYS B N 1
ATOM 5552 C CA . LYS B 1 202 ? 86.084 31.263 81.865 1.00 11.26 202 LYS B CA 1
ATOM 5553 C C . LYS B 1 202 ? 87.341 30.691 82.506 1.00 11.58 202 LYS B C 1
ATOM 5554 O O . LYS B 1 202 ? 87.358 29.521 82.890 1.00 13.55 202 LYS B O 1
ATOM 5560 N N . TRP B 1 203 ? 88.389 31.499 82.619 1.00 11.13 203 TRP B N 1
ATOM 5561 C CA . TRP B 1 203 ? 89.593 31.059 83.301 1.00 11.47 203 TRP B CA 1
ATOM 5562 C C . TRP B 1 203 ? 89.368 30.922 84.804 1.00 12.09 203 TRP B C 1
ATOM 5563 O O . TRP B 1 203 ? 89.973 30.055 85.439 1.00 13.82 203 TRP B O 1
ATOM 5574 N N . VAL B 1 204 ? 88.529 31.766 85.394 1.00 11.49 204 VAL B N 1
ATOM 5575 C CA . VAL B 1 204 ? 88.152 31.562 86.800 1.00 12.22 204 VAL B CA 1
ATOM 5576 C C . VAL B 1 204 ? 87.344 30.270 86.938 1.00 11.52 204 VAL B C 1
ATOM 5577 O O . VAL B 1 204 ? 87.633 29.481 87.841 1.00 12.73 204 VAL B O 1
ATOM 5581 N N . ASP B 1 205 ? 86.371 30.058 86.064 1.00 11.79 205 ASP B N 1
ATOM 5582 C CA . ASP B 1 205 ? 85.498 28.884 86.158 1.00 12.28 205 ASP B CA 1
ATOM 5583 C C . ASP B 1 205 ? 85.123 28.367 84.771 1.00 11.96 205 ASP B C 1
ATOM 5584 O O . ASP B 1 205 ? 84.179 28.841 84.139 1.00 12.13 205 ASP B O 1
ATOM 5589 N N . PRO B 1 206 ? 85.843 27.360 84.273 1.00 12.67 206 PRO B N 1
ATOM 5590 C CA . PRO B 1 206 ? 85.585 26.847 82.923 1.00 13.64 206 PRO B CA 1
ATOM 5591 C C . PRO B 1 206 ? 84.219 26.195 82.727 1.00 13.57 206 PRO B C 1
ATOM 5592 O O . PRO B 1 206 ? 83.843 25.898 81.599 1.00 13.90 206 PRO B O 1
ATOM 5596 N N . THR B 1 207 ? 83.474 25.937 83.803 1.00 13.17 207 THR B N 1
ATOM 5597 C CA . THR B 1 207 ? 82.146 25.339 83.665 1.00 13.77 207 THR B CA 1
ATOM 5598 C C . THR B 1 207 ? 81.079 26.325 83.199 1.00 12.82 207 THR B C 1
ATOM 5599 O O . THR B 1 207 ? 79.987 25.910 82.835 1.00 13.79 207 THR B O 1
ATOM 5603 N N . ILE B 1 208 ? 81.375 27.629 83.192 1.00 12.29 208 ILE B N 1
ATOM 5604 C CA . ILE B 1 208 ? 80.341 28.598 82.832 1.00 12.16 208 ILE B CA 1
ATOM 5605 C C . ILE B 1 208 ? 80.098 28.613 81.335 1.00 12.10 208 ILE B C 1
ATOM 5606 O O . ILE B 1 208 ? 80.908 28.124 80.539 1.00 12.82 208 ILE B O 1
ATOM 5611 N N . GLU B 1 209 ? 78.978 29.193 80.961 1.00 12.20 209 GLU B N 1
ATOM 5612 C CA . GLU B 1 209 ? 78.695 29.535 79.575 1.00 12.64 209 GLU B CA 1
ATOM 5613 C C . GLU B 1 209 ? 78.322 31.007 79.510 1.00 11.43 209 GLU B C 1
ATOM 5614 O O . GLU B 1 209 ? 77.942 31.615 80.497 1.00 12.03 209 GLU B O 1
ATOM 5620 N N . LEU B 1 210 ? 78.527 31.583 78.327 1.00 11.42 210 LEU B N 1
ATOM 5621 C CA . LEU B 1 210 ? 78.444 33.020 78.133 1.00 11.47 210 LEU B CA 1
ATOM 5622 C C . LEU B 1 210 ? 77.483 33.404 77.032 1.00 10.84 210 LEU B C 1
ATOM 5623 O O . LEU B 1 210 ? 77.506 32.815 75.942 1.00 11.19 210 LEU B O 1
ATOM 5628 N N . VAL B 1 211 ? 76.704 34.446 77.306 1.00 10.93 211 VAL B N 1
ATOM 5629 C CA . VAL B 1 211 ? 75.809 35.065 76.350 1.00 10.54 211 VAL B CA 1
ATOM 5630 C C . VAL B 1 211 ? 76.396 36.405 75.970 1.00 10.62 211 VAL B C 1
ATOM 5631 O O . VAL B 1 211 ? 76.573 37.258 76.829 1.00 11.27 211 VAL B O 1
ATOM 5635 N N . VAL B 1 212 ? 76.622 36.616 74.674 1.00 10.70 212 VAL B N 1
ATOM 5636 C CA . VAL B 1 212 ? 77.061 37.900 74.143 1.00 10.93 212 VAL B CA 1
ATOM 5637 C C . VAL B 1 212 ? 75.853 38.676 73.667 1.00 10.55 212 VAL B C 1
ATOM 5638 O O . VAL B 1 212 ? 74.888 38.086 73.176 1.00 11.30 212 VAL B O 1
ATOM 5642 N N . CYS B 1 213 ? 75.871 39.980 73.863 1.00 10.76 213 CYS B N 1
ATOM 5643 C CA . CYS B 1 213 ? 74.676 40.763 73.594 1.00 12.26 213 CYS B CA 1
ATOM 5644 C C . CYS B 1 213 ? 74.461 41.123 72.144 1.00 11.43 213 CYS B C 1
ATOM 5645 O O . CYS B 1 213 ? 75.362 41.637 71.480 1.00 12.50 213 CYS B O 1
ATOM 5648 N N . GLY B 1 214 ? 73.243 40.878 71.679 1.00 11.32 214 GLY B N 1
ATOM 5649 C CA . GLY B 1 214 ? 72.778 41.390 70.411 1.00 12.16 214 GLY B CA 1
ATOM 5650 C C . GLY B 1 214 ? 72.253 42.800 70.490 1.00 12.86 214 GLY B C 1
ATOM 5651 O O . GLY B 1 214 ? 72.438 43.500 71.461 1.00 14.83 214 GLY B O 1
ATOM 5652 N N . SER B 1 215 ? 71.605 43.261 69.424 1.00 14.20 215 SER B N 1
ATOM 5653 C CA . SER B 1 215 ? 71.095 44.627 69.324 1.00 14.09 215 SER B CA 1
ATOM 5654 C C . SER B 1 215 ? 70.004 44.847 70.358 1.00 15.56 215 SER B C 1
ATOM 5655 O O . SER B 1 215 ? 69.283 43.908 70.742 1.00 16.19 215 SER B O 1
ATOM 5658 N N . SER B 1 216 ? 69.785 46.096 70.718 1.00 16.01 216 SER B N 1
ATOM 5659 C CA . SER B 1 216 ? 68.702 46.438 71.670 1.00 17.76 216 SER B CA 1
ATOM 5660 C C . SER B 1 216 ? 67.332 46.235 71.028 1.00 18.64 216 SER B C 1
ATOM 5661 O O . SER B 1 216 ? 66.339 45.883 71.702 1.00 20.41 216 SER B O 1
ATOM 5664 N N . ASN B 1 217 ? 67.280 46.424 69.714 1.00 18.14 217 ASN B N 1
ATOM 5665 C CA . ASN B 1 217 ? 66.039 46.405 68.943 1.00 19.54 217 ASN B CA 1
ATOM 5666 C C . ASN B 1 217 ? 66.403 46.064 67.500 1.00 17.20 217 ASN B C 1
ATOM 5667 O O . ASN B 1 217 ? 67.401 46.592 66.966 1.00 16.86 217 ASN B O 1
ATOM 5672 N N . ARG B 1 218 ? 65.562 45.263 66.863 1.00 17.63 218 ARG B N 1
ATOM 5673 C CA . ARG B 1 218 ? 65.660 44.965 65.422 1.00 17.87 218 ARG B CA 1
ATOM 5674 C C . ARG B 1 218 ? 65.631 46.210 64.545 1.00 17.94 218 ARG B C 1
ATOM 5675 O O . ARG B 1 218 ? 66.120 46.169 63.423 1.00 18.00 218 ARG B O 1
ATOM 5683 N N . ASN B 1 219 ? 65.038 47.301 65.028 1.00 17.43 219 ASN B N 1
ATOM 5684 C CA . ASN B 1 219 ? 64.986 48.547 64.264 1.00 18.38 219 ASN B CA 1
ATOM 5685 C C . ASN B 1 219 ? 66.215 49.444 64.384 1.00 17.43 219 ASN B C 1
ATOM 5686 O O . ASN B 1 219 ? 66.261 50.505 63.765 1.00 18.53 219 ASN B O 1
ATOM 5691 N N . MET B 1 220 ? 67.221 49.065 65.196 1.00 16.16 220 MET B N 1
ATOM 5692 C CA . MET B 1 220 ? 68.401 49.899 65.307 1.00 16.90 220 MET B CA 1
ATOM 5693 C C . MET B 1 220 ? 69.080 50.012 63.950 1.00 15.63 220 MET B C 1
ATOM 5694 O O . MET B 1 220 ? 69.123 49.009 63.193 1.00 16.35 220 MET B O 1
ATOM 5699 N N . PRO B 1 221 ? 69.660 51.175 63.623 1.00 17.02 221 PRO B N 1
ATOM 5700 C CA . PRO B 1 221 ? 70.410 51.319 62.373 1.00 17.71 221 PRO B CA 1
ATOM 5701 C C . PRO B 1 221 ? 71.520 50.287 62.204 1.00 16.51 221 PRO B C 1
ATOM 5702 O O . PRO B 1 221 ? 71.857 49.970 61.093 1.00 17.35 221 PRO B O 1
ATOM 5706 N N . THR B 1 222 ? 72.081 49.796 63.302 1.00 14.96 222 THR B N 1
ATOM 5707 C CA . THR B 1 222 ? 73.161 48.818 63.292 1.00 14.43 222 THR B CA 1
ATOM 5708 C C . THR B 1 222 ? 72.686 47.370 63.434 1.00 12.56 222 THR B C 1
ATOM 5709 O O . THR B 1 222 ? 73.509 46.470 63.561 1.00 12.90 222 THR B O 1
ATOM 5713 N N . PHE B 1 223 ? 71.393 47.097 63.402 1.00 12.64 223 PHE B N 1
ATOM 5714 C CA . PHE B 1 223 ? 70.937 45.729 63.470 1.00 12.14 223 PHE B CA 1
ATOM 5715 C C . PHE B 1 223 ? 71.593 44.872 62.383 1.00 11.80 223 PHE B C 1
ATOM 5716 O O . PHE B 1 223 ? 71.768 45.309 61.242 1.00 11.90 223 PHE B O 1
ATOM 5724 N N . ALA B 1 224 ? 71.931 43.648 62.763 1.00 10.85 224 ALA B N 1
ATOM 5725 C CA . ALA B 1 224 ? 72.522 42.608 61.932 1.00 10.41 224 ALA B CA 1
ATOM 5726 C C . ALA B 1 224 ? 74.028 42.823 61.762 1.00 10.43 224 ALA B C 1
ATOM 5727 O O . ALA B 1 224 ? 74.850 41.948 62.088 1.00 10.39 224 ALA B O 1
ATOM 5729 N N . GLU B 1 225 ? 74.421 44.022 61.320 1.00 10.75 225 GLU B N 1
ATOM 5730 C CA . GLU B 1 225 ? 75.821 44.433 61.348 1.00 11.46 225 GLU B CA 1
ATOM 5731 C C . GLU B 1 225 ? 76.416 44.223 62.746 1.00 10.42 225 GLU B C 1
ATOM 5732 O O . GLU B 1 225 ? 77.540 43.721 62.886 1.00 10.91 225 GLU B O 1
ATOM 5738 N N . TRP B 1 226 ? 75.682 44.642 63.775 1.00 10.50 226 TRP B N 1
ATOM 5739 C CA . TRP B 1 226 ? 76.136 44.524 65.151 1.00 10.46 226 TRP B CA 1
ATOM 5740 C C . TRP B 1 226 ? 76.461 43.081 65.488 1.00 9.63 226 TRP B C 1
ATOM 5741 O O . TRP B 1 226 ? 77.572 42.756 65.947 1.00 9.81 226 TRP B O 1
ATOM 5752 N N . GLU B 1 227 ? 75.490 42.189 65.284 1.00 9.68 227 GLU B N 1
ATOM 5753 C CA . GLU B 1 227 ? 75.657 40.796 65.662 1.00 10.35 227 GLU B CA 1
ATOM 5754 C C . GLU B 1 227 ? 76.826 40.147 64.935 1.00 10.09 227 GLU B C 1
ATOM 5755 O O . GLU B 1 227 ? 77.585 39.374 65.510 1.00 10.14 227 GLU B O 1
ATOM 5761 N N . ALA B 1 228 ? 76.960 40.461 63.658 1.00 9.87 228 ALA B N 1
ATOM 5762 C CA . ALA B 1 228 ? 78.056 39.896 62.876 1.00 10.46 228 ALA B CA 1
ATOM 5763 C C . ALA B 1 228 ? 79.428 40.319 63.410 1.00 9.95 228 ALA B C 1
ATOM 5764 O O . ALA B 1 228 ? 80.320 39.523 63.576 1.00 10.20 228 ALA B O 1
ATOM 5766 N N . THR B 1 229 ? 79.571 41.598 63.685 1.00 10.20 229 THR B N 1
ATOM 5767 C CA . THR B 1 229 ? 80.828 42.138 64.200 1.00 10.12 229 THR B CA 1
ATOM 5768 C C . THR B 1 229 ? 81.136 41.591 65.599 1.00 9.46 229 THR B C 1
ATOM 5769 O O . THR B 1 229 ? 82.244 41.150 65.891 1.00 10.49 229 THR B O 1
ATOM 5773 N N . VAL B 1 230 ? 80.115 41.579 66.455 1.00 9.95 230 VAL B N 1
ATOM 5774 C CA . VAL B 1 230 ? 80.295 41.116 67.834 1.00 9.88 230 VAL B CA 1
ATOM 5775 C C . VAL B 1 230 ? 80.703 39.644 67.853 1.00 10.20 230 VAL B C 1
ATOM 5776 O O . VAL B 1 230 ? 81.629 39.267 68.556 1.00 10.66 230 VAL B O 1
ATOM 5780 N N . LEU B 1 231 ? 80.039 38.795 67.057 1.00 9.85 231 LEU B N 1
ATOM 5781 C CA . LEU B 1 231 ? 80.402 37.387 66.968 1.00 10.03 231 LEU B CA 1
ATOM 5782 C C . LEU B 1 231 ? 81.769 37.228 66.324 1.00 10.15 231 LEU B C 1
ATOM 5783 O O . LEU B 1 231 ? 82.512 36.337 66.716 1.00 10.51 231 LEU B O 1
ATOM 5788 N N . ASP B 1 232 ? 82.133 38.061 65.358 1.00 10.21 232 ASP B N 1
ATOM 5789 C CA . ASP B 1 232 ? 83.465 37.952 64.782 1.00 11.03 232 ASP B CA 1
ATOM 5790 C C . ASP B 1 232 ? 84.528 38.131 65.866 1.00 11.52 232 ASP B C 1
ATOM 5791 O O . ASP B 1 232 ? 85.603 37.565 65.810 1.00 13.00 232 ASP B O 1
ATOM 5796 N N . HIS B 1 233 ? 84.256 38.982 66.849 1.00 10.37 233 HIS B N 1
ATOM 5797 C CA . HIS B 1 233 ? 85.186 39.244 67.929 1.00 11.13 233 HIS B CA 1
ATOM 5798 C C . HIS B 1 233 ? 85.140 38.245 69.064 1.00 10.69 233 HIS B C 1
ATOM 5799 O O . HIS B 1 233 ? 86.071 38.240 69.861 1.00 13.06 233 HIS B O 1
ATOM 5806 N N . THR B 1 234 ? 84.052 37.490 69.224 1.00 10.44 234 THR B N 1
ATOM 5807 C CA . THR B 1 234 ? 83.849 36.688 70.433 1.00 10.56 234 THR B CA 1
ATOM 5808 C C . THR B 1 234 ? 83.587 35.207 70.207 1.00 10.37 234 THR B C 1
ATOM 5809 O O . THR B 1 234 ? 83.530 34.473 71.184 1.00 10.87 234 THR B O 1
ATOM 5813 N N . TYR B 1 235 ? 83.427 34.772 68.953 1.00 10.66 235 TYR B N 1
ATOM 5814 C CA . TYR B 1 235 ? 82.866 33.442 68.639 1.00 10.21 235 TYR B CA 1
ATOM 5815 C C . TYR B 1 235 ? 83.442 32.310 69.484 1.00 11.46 235 TYR B C 1
ATOM 5816 O O . TYR B 1 235 ? 82.693 31.532 70.085 1.00 12.37 235 TYR B O 1
ATOM 5825 N N . ASP B 1 236 ? 84.778 32.232 69.521 1.00 12.05 236 ASP B N 1
ATOM 5826 C CA . ASP B 1 236 ? 85.455 31.112 70.167 1.00 12.95 236 ASP B CA 1
ATOM 5827 C C . ASP B 1 236 ? 85.254 31.047 71.673 1.00 12.69 236 ASP B C 1
ATOM 5828 O O . ASP B 1 236 ? 85.532 30.046 72.303 1.00 14.74 236 ASP B O 1
ATOM 5833 N N . HIS B 1 237 ? 84.810 32.150 72.251 1.00 11.84 237 HIS B N 1
ATOM 5834 C CA . HIS B 1 237 ? 84.757 32.351 73.690 1.00 12.60 237 HIS B CA 1
ATOM 5835 C C . HIS B 1 237 ? 83.361 32.402 74.274 1.00 11.97 237 HIS B C 1
ATOM 5836 O O . HIS B 1 237 ? 83.236 32.528 75.488 1.00 14.46 237 HIS B O 1
ATOM 5843 N N . VAL B 1 238 ? 82.328 32.350 73.434 1.00 11.04 238 VAL B N 1
ATOM 5844 C CA . VAL B 1 238 ? 80.953 32.495 73.893 1.00 11.01 238 VAL B CA 1
ATOM 5845 C C . VAL B 1 238 ? 80.065 31.372 73.356 1.00 11.24 238 VAL B C 1
ATOM 5846 O O . VAL B 1 238 ? 80.451 30.645 72.462 1.00 12.14 238 VAL B O 1
ATOM 5850 N N . ASP B 1 239 ? 78.855 31.270 73.911 1.00 10.68 239 ASP B N 1
ATOM 5851 C CA . ASP B 1 239 ? 77.963 30.129 73.674 1.00 10.99 239 ASP B CA 1
ATOM 5852 C C . ASP B 1 239 ? 76.616 30.507 73.061 1.00 10.43 239 ASP B C 1
ATOM 5853 O O . ASP B 1 239 ? 76.028 29.690 72.353 1.00 10.96 239 ASP B O 1
ATOM 5858 N N . TYR B 1 240 ? 76.168 31.742 73.303 1.00 10.46 240 TYR B N 1
ATOM 5859 C CA . TYR B 1 240 ? 74.879 32.229 72.822 1.00 10.32 240 TYR B CA 1
ATOM 5860 C C . TYR B 1 240 ? 75.033 33.685 72.414 1.00 10.17 240 TYR B C 1
ATOM 5861 O O . TYR B 1 240 ? 75.861 34.406 72.964 1.00 10.77 240 TYR B O 1
ATOM 5870 N N . ILE B 1 241 ? 74.173 34.113 71.493 1.00 11.01 241 ILE B N 1
ATOM 5871 C CA . ILE B 1 241 ? 73.918 35.524 71.196 1.00 11.58 241 ILE B CA 1
ATOM 5872 C C . ILE B 1 241 ? 72.484 35.857 71.557 1.00 10.24 241 ILE B C 1
ATOM 5873 O O . ILE B 1 241 ? 71.575 35.057 71.326 1.00 11.40 241 ILE B O 1
ATOM 5878 N N . SER B 1 242 ? 72.300 37.038 72.130 1.00 10.75 242 SER B N 1
ATOM 5879 C CA . SER B 1 242 ? 70.961 37.427 72.532 1.00 11.02 242 SER B CA 1
ATOM 5880 C C . SER B 1 242 ? 70.211 38.249 71.506 1.00 11.24 242 SER B C 1
ATOM 5881 O O . SER B 1 242 ? 70.794 38.833 70.574 1.00 12.05 242 SER B O 1
ATOM 5884 N N . LEU B 1 243 ? 68.889 38.224 71.664 1.00 11.68 243 LEU B N 1
ATOM 5885 C CA . LEU B 1 243 ? 67.999 39.057 70.894 1.00 13.24 243 LEU B CA 1
ATOM 5886 C C . LEU B 1 243 ? 66.849 39.499 71.800 1.00 13.81 243 LEU B C 1
ATOM 5887 O O . LEU B 1 243 ? 66.500 38.814 72.786 1.00 14.10 243 LEU B O 1
ATOM 5892 N N . HIS B 1 244 ? 66.294 40.660 71.468 1.00 15.15 244 HIS B N 1
ATOM 5893 C CA . HIS B 1 244 ? 65.303 41.372 72.299 1.00 16.16 244 HIS B CA 1
ATOM 5894 C C . HIS B 1 244 ? 64.155 41.839 71.403 1.00 16.29 244 HIS B C 1
ATOM 5895 O O . HIS B 1 244 ? 64.392 42.380 70.295 1.00 16.73 244 HIS B O 1
ATOM 5902 N N . GLN B 1 245 ? 62.922 41.722 71.893 1.00 15.05 245 GLN B N 1
ATOM 5903 C CA . GLN B 1 245 ? 61.779 42.216 71.140 1.00 15.33 245 GLN B CA 1
ATOM 5904 C C . GLN B 1 245 ? 60.637 42.562 72.066 1.00 14.39 245 GLN B C 1
ATOM 5905 O O . GLN B 1 245 ? 60.195 41.708 72.833 1.00 14.88 245 GLN B O 1
ATOM 5911 N N . TYR B 1 246 ? 60.118 43.780 71.911 1.00 13.78 246 TYR B N 1
ATOM 5912 C CA . TYR B 1 246 ? 58.871 44.187 72.550 1.00 13.72 246 TYR B CA 1
ATOM 5913 C C . TYR B 1 246 ? 57.869 44.580 71.464 1.00 14.16 246 TYR B C 1
ATOM 5914 O O . TYR B 1 246 ? 58.258 45.159 70.415 1.00 15.08 246 TYR B O 1
ATOM 5923 N N . TYR B 1 247 ? 56.596 44.295 71.711 1.00 14.05 247 TYR B N 1
ATOM 5924 C CA . TYR B 1 247 ? 55.500 44.668 70.816 1.00 14.82 247 TYR B CA 1
ATOM 5925 C C . TYR B 1 247 ? 54.458 45.517 71.534 1.00 15.57 247 TYR B C 1
ATOM 5926 O O . TYR B 1 247 ? 54.358 45.525 72.753 1.00 15.78 247 TYR B O 1
ATOM 5935 N N . GLY B 1 248 ? 53.692 46.262 70.748 1.00 15.96 248 GLY B N 1
ATOM 5936 C CA . GLY B 1 248 ? 52.558 47.016 71.239 1.00 16.75 248 GLY B CA 1
ATOM 5937 C C . GLY B 1 248 ? 51.513 47.253 70.182 1.00 17.70 248 GLY B C 1
ATOM 5938 O O . GLY B 1 248 ? 51.757 47.086 69.008 1.00 17.97 248 GLY B O 1
ATOM 5939 N N . ASN B 1 249 ? 50.318 47.632 70.627 1.00 18.51 249 ASN B N 1
ATOM 5940 C CA . ASN B 1 249 ? 49.207 47.927 69.718 1.00 20.00 249 ASN B CA 1
ATOM 5941 C C . ASN B 1 249 ? 48.823 49.399 69.786 1.00 22.22 249 ASN B C 1
ATOM 5942 O O . ASN B 1 249 ? 47.728 49.747 70.224 1.00 22.83 249 ASN B O 1
ATOM 5947 N N . ARG B 1 250 ? 49.723 50.251 69.328 1.00 25.29 250 ARG B N 1
ATOM 5948 C CA . ARG B 1 250 ? 49.545 51.696 69.484 1.00 27.48 250 ARG B CA 1
ATOM 5949 C C . ARG B 1 250 ? 48.646 52.315 68.420 1.00 28.50 250 ARG B C 1
ATOM 5950 O O . ARG B 1 250 ? 48.347 53.494 68.527 1.00 30.13 250 ARG B O 1
ATOM 5958 N N . ASP B 1 251 ? 48.233 51.565 67.402 1.00 28.91 251 ASP B N 1
ATOM 5959 C CA . ASP B 1 251 ? 47.245 52.092 66.447 1.00 29.15 251 ASP B CA 1
ATOM 5960 C C . ASP B 1 251 ? 45.917 51.342 66.479 1.00 28.46 251 ASP B C 1
ATOM 5961 O O . ASP B 1 251 ? 45.103 51.474 65.568 1.00 28.07 251 ASP B O 1
ATOM 5966 N N . ASN B 1 252 ? 45.693 50.566 67.535 1.00 27.43 252 ASN B N 1
ATOM 5967 C CA . ASN B 1 252 ? 44.454 49.837 67.711 1.00 27.65 252 ASN B CA 1
ATOM 5968 C C . ASN B 1 252 ? 44.028 49.042 66.472 1.00 25.83 252 ASN B C 1
ATOM 5969 O O . ASN B 1 252 ? 42.932 49.196 65.932 1.00 26.85 252 ASN B O 1
ATOM 5974 N N . ASP B 1 253 ? 44.932 48.177 66.033 1.00 23.88 253 ASP B N 1
ATOM 5975 C CA . ASP B 1 253 ? 44.723 47.326 64.886 1.00 22.54 253 ASP B CA 1
ATOM 5976 C C . ASP B 1 253 ? 45.001 45.889 65.313 1.00 21.37 253 ASP B C 1
ATOM 5977 O O . ASP B 1 253 ? 46.108 45.377 65.160 1.00 20.92 253 ASP B O 1
ATOM 5982 N N . THR B 1 254 ? 43.994 45.244 65.858 1.00 20.83 254 THR B N 1
ATOM 5983 C CA . THR B 1 254 ? 44.112 43.872 66.344 1.00 20.31 254 THR B CA 1
ATOM 5984 C C . THR B 1 254 ? 44.602 42.856 65.304 1.00 20.03 254 THR B C 1
ATOM 5985 O O . THR B 1 254 ? 45.459 42.031 65.620 1.00 19.88 254 THR B O 1
ATOM 5989 N N . ALA B 1 255 ? 44.089 42.902 64.076 1.00 20.28 255 ALA B N 1
ATOM 5990 C CA . ALA B 1 255 ? 44.500 41.940 63.052 1.00 20.48 255 ALA B CA 1
ATOM 5991 C C . ALA B 1 255 ? 45.991 42.049 62.727 1.00 20.08 255 ALA B C 1
ATOM 5992 O O . ALA B 1 255 ? 46.674 41.039 62.545 1.00 20.16 255 ALA B O 1
ATOM 5994 N N . ASN B 1 256 ? 46.497 43.273 62.664 1.00 19.31 256 ASN B N 1
ATOM 5995 C CA . ASN B 1 256 ? 47.909 43.541 62.404 1.00 19.19 256 ASN B CA 1
ATOM 5996 C C . ASN B 1 256 ? 48.763 43.157 63.631 1.00 18.37 256 ASN B C 1
ATOM 5997 O O . ASN B 1 256 ? 49.858 42.580 63.496 1.00 19.39 256 ASN B O 1
ATOM 6002 N N . TYR B 1 257 ? 48.244 43.465 64.820 1.00 17.70 257 TYR B N 1
ATOM 6003 C CA . TYR B 1 257 ? 48.932 43.192 66.090 1.00 17.17 257 TYR B CA 1
ATOM 6004 C C . TYR B 1 257 ? 49.197 41.699 66.255 1.00 16.25 257 TYR B C 1
ATOM 6005 O O . TYR B 1 257 ? 50.308 41.278 66.582 1.00 16.35 257 TYR B O 1
ATOM 6014 N N . LEU B 1 258 ? 48.179 40.882 66.024 1.00 16.33 258 LEU B N 1
ATOM 6015 C CA . LEU B 1 258 ? 48.321 39.440 66.201 1.00 17.09 258 LEU B CA 1
ATOM 6016 C C . LEU B 1 258 ? 49.231 38.776 65.175 1.00 17.32 258 LEU B C 1
ATOM 6017 O O . LEU B 1 258 ? 49.696 37.650 65.377 1.00 18.14 258 LEU B O 1
ATOM 6022 N N . ALA B 1 259 ? 49.485 39.474 64.061 1.00 17.92 259 ALA B N 1
ATOM 6023 C CA . ALA B 1 259 ? 50.403 39.007 63.034 1.00 17.61 259 ALA B CA 1
ATOM 6024 C C . ALA B 1 259 ? 51.876 39.213 63.401 1.00 16.78 259 ALA B C 1
ATOM 6025 O O . ALA B 1 259 ? 52.749 38.684 62.705 1.00 17.51 259 ALA B O 1
ATOM 6027 N N . LEU B 1 260 ? 52.168 39.972 64.456 1.00 16.22 260 LEU B N 1
ATOM 6028 C CA . LEU B 1 260 ? 53.548 40.356 64.761 1.00 16.35 260 LEU B CA 1
ATOM 6029 C C . LEU B 1 260 ? 54.502 39.196 65.042 1.00 16.65 260 LEU B C 1
ATOM 6030 O O . LEU B 1 260 ? 55.693 39.325 64.839 1.00 16.48 260 LEU B O 1
ATOM 6035 N N . SER B 1 261 ? 53.978 38.063 65.489 1.00 16.62 261 SER B N 1
ATOM 6036 C CA . SER B 1 261 ? 54.838 36.916 65.691 1.00 15.61 261 SER B CA 1
ATOM 6037 C C . SER B 1 261 ? 55.488 36.449 64.387 1.00 16.56 261 SER B C 1
ATOM 6038 O O . SER B 1 261 ? 56.507 35.775 64.441 1.00 16.34 261 SER B O 1
ATOM 6041 N N . LEU B 1 262 ? 54.906 36.783 63.233 1.00 17.03 262 LEU B N 1
ATOM 6042 C CA . LEU B 1 262 ? 55.544 36.490 61.943 1.00 17.59 262 LEU B CA 1
ATOM 6043 C C . LEU B 1 262 ? 56.857 37.245 61.798 1.00 17.31 262 LEU B C 1
ATOM 6044 O O . LEU B 1 262 ? 57.829 36.727 61.234 1.00 17.99 262 LEU B O 1
ATOM 6049 N N . GLU B 1 263 ? 56.881 38.458 62.315 1.00 17.06 263 GLU B N 1
ATOM 6050 C CA . GLU B 1 263 ? 58.089 39.259 62.378 1.00 17.28 263 GLU B CA 1
ATOM 6051 C C . GLU B 1 263 ? 59.083 38.627 63.349 1.00 16.16 263 GLU B C 1
ATOM 6052 O O . GLU B 1 263 ? 60.267 38.512 63.040 1.00 16.69 263 GLU B O 1
ATOM 6058 N N . MET B 1 264 ? 58.600 38.138 64.502 1.00 15.38 264 MET B N 1
ATOM 6059 C CA . MET B 1 264 ? 59.491 37.510 65.469 1.00 14.73 264 MET B CA 1
ATOM 6060 C C . MET B 1 264 ? 60.172 36.291 64.857 1.00 13.29 264 MET B C 1
ATOM 6061 O O . MET B 1 264 ? 61.383 36.049 65.075 1.00 14.14 264 MET B O 1
ATOM 6066 N N . ASP B 1 265 ? 59.436 35.554 64.051 1.00 14.30 265 ASP B N 1
ATOM 6067 C CA . ASP B 1 265 ? 59.938 34.381 63.381 1.00 15.50 265 ASP B CA 1
ATOM 6068 C C . ASP B 1 265 ? 61.072 34.756 62.418 1.00 15.90 265 ASP B C 1
ATOM 6069 O O . ASP B 1 265 ? 62.146 34.145 62.427 1.00 15.47 265 ASP B O 1
ATOM 6074 N N . ASP B 1 266 ? 60.847 35.785 61.595 1.00 16.23 266 ASP B N 1
ATOM 6075 C CA . ASP B 1 266 ? 61.864 36.259 60.638 1.00 17.13 266 ASP B CA 1
ATOM 6076 C C . ASP B 1 266 ? 63.096 36.731 61.393 1.00 15.18 266 ASP B C 1
ATOM 6077 O O . ASP B 1 266 ? 64.242 36.542 60.960 1.00 15.46 266 ASP B O 1
ATOM 6082 N N . PHE B 1 267 ? 62.870 37.414 62.495 1.00 14.41 267 PHE B N 1
ATOM 6083 C CA . PHE B 1 267 ? 63.910 37.956 63.348 1.00 13.17 267 PHE B CA 1
ATOM 6084 C C . PHE B 1 267 ? 64.850 36.844 63.887 1.00 13.14 267 PHE B C 1
ATOM 6085 O O . PHE B 1 267 ? 66.087 36.896 63.782 1.00 13.36 267 PHE B O 1
ATOM 6093 N N . ILE B 1 268 ? 64.248 35.808 64.457 1.00 12.36 268 ILE B N 1
ATOM 6094 C CA . ILE B 1 268 ? 65.043 34.673 64.919 1.00 11.07 268 ILE B CA 1
ATOM 6095 C C . ILE B 1 268 ? 65.842 34.048 63.767 1.00 10.79 268 ILE B C 1
ATOM 6096 O O . ILE B 1 268 ? 67.017 33.770 63.903 1.00 10.61 268 ILE B O 1
ATOM 6101 N N . ARG B 1 269 ? 65.195 33.812 62.651 1.00 11.44 269 ARG B N 1
ATOM 6102 C CA . ARG B 1 269 ? 65.878 33.224 61.492 1.00 12.00 269 ARG B CA 1
ATOM 6103 C C . ARG B 1 269 ? 67.076 34.071 61.038 1.00 11.24 269 ARG B C 1
ATOM 6104 O O . ARG B 1 269 ? 68.127 33.539 60.681 1.00 11.37 269 ARG B O 1
ATOM 6112 N N . SER B 1 270 ? 66.913 35.380 61.111 1.00 11.34 270 SER B N 1
ATOM 6113 C CA . SER B 1 270 ? 67.992 36.301 60.752 1.00 10.69 270 SER B CA 1
ATOM 6114 C C . SER B 1 270 ? 69.195 36.192 61.681 1.00 10.26 270 SER B C 1
ATOM 6115 O O . SER B 1 270 ? 70.348 36.191 61.224 1.00 10.68 270 SER B O 1
ATOM 6118 N N . VAL B 1 271 ? 68.958 36.111 62.992 1.00 10.84 271 VAL B N 1
ATOM 6119 C CA . VAL B 1 271 ? 70.065 36.002 63.928 1.00 10.54 271 VAL B CA 1
ATOM 6120 C C . VAL B 1 271 ? 70.740 34.641 63.851 1.00 9.84 271 VAL B C 1
ATOM 6121 O O . VAL B 1 271 ? 71.949 34.545 63.915 1.00 10.84 271 VAL B O 1
ATOM 6125 N N . VAL B 1 272 ? 69.957 33.591 63.651 1.00 10.28 272 VAL B N 1
ATOM 6126 C CA . VAL B 1 272 ? 70.529 32.285 63.363 1.00 9.88 272 VAL B CA 1
ATOM 6127 C C . VAL B 1 272 ? 71.461 32.345 62.149 1.00 9.43 272 VAL B C 1
ATOM 6128 O O . VAL B 1 272 ? 72.554 31.796 62.191 1.00 10.48 272 VAL B O 1
ATOM 6132 N N . ALA B 1 273 ? 71.010 32.979 61.094 1.00 9.86 273 ALA B N 1
ATOM 6133 C CA . ALA B 1 273 ? 71.815 33.108 59.896 1.00 9.88 273 ALA B CA 1
ATOM 6134 C C . ALA B 1 273 ? 73.149 33.801 60.186 1.00 9.71 273 ALA B C 1
ATOM 6135 O O . ALA B 1 273 ? 74.208 33.398 59.677 1.00 10.81 273 ALA B O 1
ATOM 6137 N N . ILE B 1 274 ? 73.127 34.842 61.003 1.00 9.96 274 ILE B N 1
ATOM 6138 C CA . ILE B 1 274 ? 74.341 35.570 61.339 1.00 9.78 274 ILE B CA 1
ATOM 6139 C C . ILE B 1 274 ? 75.300 34.660 62.099 1.00 10.06 274 ILE B C 1
ATOM 6140 O O . ILE B 1 274 ? 76.521 34.646 61.822 1.00 10.60 274 ILE B O 1
ATOM 6145 N N . ALA B 1 275 ? 74.777 33.905 63.074 1.00 10.09 275 ALA B N 1
ATOM 6146 C CA . ALA B 1 275 ? 75.612 32.977 63.821 1.00 10.22 275 ALA B CA 1
ATOM 6147 C C . ALA B 1 275 ? 76.276 31.982 62.882 1.00 10.34 275 ALA B C 1
ATOM 6148 O O . ALA B 1 275 ? 77.447 31.658 63.050 1.00 10.58 275 ALA B O 1
ATOM 6150 N N . ASP B 1 276 ? 75.523 31.478 61.905 1.00 10.09 276 ASP B N 1
ATOM 6151 C CA . ASP B 1 276 ? 76.062 30.487 60.984 1.00 10.83 276 ASP B CA 1
ATOM 6152 C C . ASP B 1 276 ? 77.027 31.080 59.947 1.00 10.35 276 ASP B C 1
ATOM 6153 O O . ASP B 1 276 ? 77.944 30.388 59.515 1.00 11.07 276 ASP B O 1
ATOM 6158 N N . TYR B 1 277 ? 76.831 32.331 59.571 1.00 10.31 277 TYR B N 1
ATOM 6159 C CA . TYR B 1 277 ? 77.825 33.061 58.766 1.00 10.08 277 TYR B CA 1
ATOM 6160 C C . TYR B 1 277 ? 79.147 33.100 59.510 1.00 10.13 277 TYR B C 1
ATOM 6161 O O . TYR B 1 277 ? 80.199 32.701 58.974 1.00 10.28 277 TYR B O 1
ATOM 6170 N N . VAL B 1 278 ? 79.135 33.547 60.763 1.00 10.02 278 VAL B N 1
ATOM 6171 C CA . VAL B 1 278 ? 80.391 33.697 61.469 1.00 9.70 278 VAL B CA 1
ATOM 6172 C C . VAL B 1 278 ? 81.030 32.343 61.753 1.00 10.02 278 VAL B C 1
ATOM 6173 O O . VAL B 1 278 ? 82.249 32.206 61.661 1.00 10.86 278 VAL B O 1
ATOM 6177 N N . LYS B 1 279 ? 80.210 31.326 62.032 1.00 9.90 279 LYS B N 1
ATOM 6178 C CA . LYS B 1 279 ? 80.750 29.988 62.195 1.00 10.03 279 LYS B CA 1
ATOM 6179 C C . LYS B 1 279 ? 81.586 29.590 60.959 1.00 10.53 279 LYS B C 1
ATOM 6180 O O . LYS B 1 279 ? 82.687 29.043 61.077 1.00 11.16 279 LYS B O 1
ATOM 6186 N N . ALA B 1 280 ? 81.033 29.832 59.767 1.00 10.57 280 ALA B N 1
ATOM 6187 C CA . ALA B 1 280 ? 81.711 29.473 58.509 1.00 11.23 280 ALA B CA 1
ATOM 6188 C C . ALA B 1 280 ? 82.983 30.292 58.302 1.00 11.94 280 ALA B C 1
ATOM 6189 O O . ALA B 1 280 ? 84.015 29.789 57.867 1.00 13.61 280 ALA B O 1
ATOM 6191 N N . LYS B 1 281 ? 82.909 31.573 58.636 1.00 11.44 281 LYS B N 1
ATOM 6192 C CA . LYS B 1 281 ? 84.051 32.492 58.504 1.00 12.58 281 LYS B CA 1
ATOM 6193 C C . LYS B 1 281 ? 85.209 32.015 59.385 1.00 13.43 281 LYS B C 1
ATOM 6194 O O . LYS B 1 281 ? 86.360 32.049 58.959 1.00 15.50 281 LYS B O 1
ATOM 6200 N N . LYS B 1 282 ? 84.883 31.535 60.587 1.00 12.74 282 LYS B N 1
ATOM 6201 C CA . LYS B 1 282 ? 85.889 31.027 61.540 1.00 13.82 282 LYS B CA 1
ATOM 6202 C C . LYS B 1 282 ? 86.290 29.578 61.306 1.00 14.01 282 LYS B C 1
ATOM 6203 O O . LYS B 1 282 ? 87.244 29.095 61.934 1.00 15.44 282 LYS B O 1
ATOM 6209 N N . ARG B 1 283 ? 85.587 28.868 60.434 1.00 14.32 283 ARG B N 1
ATOM 6210 C CA . ARG B 1 283 ? 85.771 27.408 60.279 1.00 15.11 283 ARG B CA 1
ATOM 6211 C C . ARG B 1 283 ? 85.619 26.677 61.611 1.00 14.93 283 ARG B C 1
ATOM 6212 O O . ARG B 1 283 ? 86.349 25.717 61.917 1.00 16.04 283 ARG B O 1
ATOM 6220 N N . SER B 1 284 ? 84.680 27.140 62.420 1.00 13.69 284 SER B N 1
ATOM 6221 C CA . SER B 1 284 ? 84.469 26.537 63.729 1.00 13.40 284 SER B CA 1
ATOM 6222 C C . SER B 1 284 ? 83.533 25.342 63.616 1.00 13.45 284 SER B C 1
ATOM 6223 O O . SER B 1 284 ? 82.611 25.350 62.805 1.00 14.59 284 SER B O 1
ATOM 6226 N N . LYS B 1 285 ? 83.768 24.351 64.475 1.00 14.43 285 LYS B N 1
ATOM 6227 C CA . LYS B 1 285 ? 82.841 23.229 64.635 1.00 15.68 285 LYS B CA 1
ATOM 6228 C C . LYS B 1 285 ? 81.730 23.510 65.645 1.00 14.49 285 LYS B C 1
ATOM 6229 O O . LYS B 1 285 ? 80.779 22.729 65.745 1.00 16.08 285 LYS B O 1
ATOM 6235 N N . LYS B 1 286 ? 81.839 24.616 66.389 1.00 13.22 286 LYS B N 1
ATOM 6236 C CA . LYS B 1 286 ? 80.855 24.972 67.415 1.00 12.74 286 LYS B CA 1
ATOM 6237 C C . LYS B 1 286 ? 79.724 25.778 66.813 1.00 11.96 286 LYS B C 1
ATOM 6238 O O . LYS B 1 286 ? 79.956 26.719 66.077 1.00 12.63 286 LYS B O 1
ATOM 6244 N N . THR B 1 287 ? 78.504 25.406 67.156 1.00 12.49 287 THR B N 1
ATOM 6245 C CA . THR B 1 287 ? 77.296 26.121 66.810 1.00 12.44 287 THR B CA 1
ATOM 6246 C C . THR B 1 287 ? 76.930 27.026 67.971 1.00 11.86 287 THR B C 1
ATOM 6247 O O . THR B 1 287 ? 76.843 26.588 69.107 1.00 13.26 287 THR B O 1
ATOM 6251 N N . ILE B 1 288 ? 76.673 28.281 67.670 1.00 11.22 288 ILE B N 1
ATOM 6252 C CA . ILE B 1 288 ? 76.200 29.259 68.641 1.00 11.29 288 ILE B CA 1
ATOM 6253 C C . ILE B 1 288 ? 74.685 29.291 68.583 1.00 11.11 288 ILE B C 1
ATOM 6254 O O . ILE B 1 288 ? 74.106 29.324 67.502 1.00 12.64 288 ILE B O 1
ATOM 6259 N N . HIS B 1 289 ? 74.044 29.289 69.754 1.00 11.33 289 HIS B N 1
ATOM 6260 C CA . HIS B 1 289 ? 72.588 29.315 69.840 1.00 11.17 289 HIS B CA 1
ATOM 6261 C C . HIS B 1 289 ? 72.125 30.677 70.335 1.00 10.41 289 HIS B C 1
ATOM 6262 O O . HIS B 1 289 ? 72.938 31.593 70.581 1.00 11.19 289 HIS B O 1
ATOM 6269 N N . LEU B 1 290 ? 70.811 30.838 70.418 1.00 10.41 290 LEU B N 1
ATOM 6270 C CA . LEU B 1 290 ? 70.199 32.124 70.715 1.00 9.97 290 LEU B CA 1
ATOM 6271 C C . LEU B 1 290 ? 69.624 32.130 72.107 1.00 9.85 2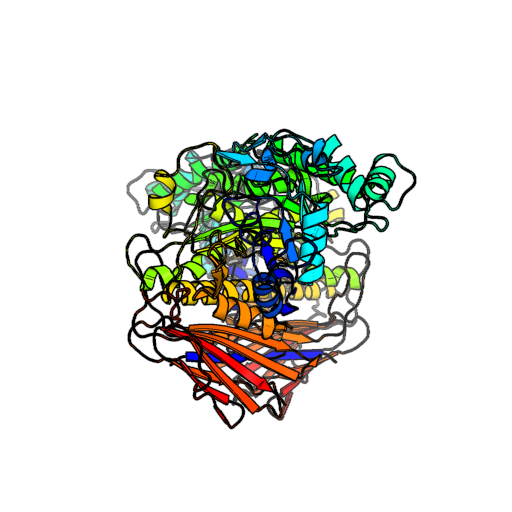90 LEU B C 1
ATOM 6272 O O . LEU B 1 290 ? 69.038 31.130 72.564 1.00 10.55 290 LEU B O 1
ATOM 6277 N N . SER B 1 291 ? 69.731 33.275 72.759 1.00 9.80 291 SER B N 1
ATOM 6278 C CA . SER B 1 291 ? 69.070 33.586 74.015 1.00 10.37 291 SER B CA 1
ATOM 6279 C C . SER B 1 291 ? 68.146 34.764 73.775 1.00 10.41 291 SER B C 1
ATOM 6280 O O . SER B 1 291 ? 68.612 35.902 73.591 1.00 11.52 291 SER B O 1
ATOM 6283 N N . PHE B 1 292 ? 66.835 34.504 73.746 1.00 10.17 292 PHE B N 1
ATOM 6284 C CA . PHE B 1 292 ? 65.850 35.531 73.474 1.00 10.92 292 PHE B CA 1
ATOM 6285 C C . PHE B 1 292 ? 65.533 36.158 74.821 1.00 10.94 292 PHE B C 1
ATOM 6286 O O . PHE B 1 292 ? 64.457 35.926 75.400 1.00 11.70 292 PHE B O 1
ATOM 6294 N N . ASP B 1 293 ? 66.497 36.909 75.349 1.00 10.93 293 ASP B N 1
ATOM 6295 C CA . ASP B 1 293 ? 66.483 37.176 76.780 1.00 12.01 293 ASP B CA 1
ATOM 6296 C C . ASP B 1 293 ? 65.756 38.453 77.202 1.00 11.33 293 ASP B C 1
ATOM 6297 O O . ASP B 1 293 ? 65.764 38.780 78.373 1.00 11.93 293 ASP B O 1
ATOM 6302 N N . GLU B 1 294 ? 65.074 39.115 76.276 1.00 11.63 294 GLU B N 1
ATOM 6303 C CA . GLU B 1 294 ? 63.941 39.981 76.599 1.00 11.90 294 GLU B CA 1
ATOM 6304 C C . GLU B 1 294 ? 62.886 39.831 75.545 1.00 12.01 294 GLU B C 1
ATOM 6305 O O . GLU B 1 294 ? 63.142 40.100 74.373 1.00 12.68 294 GLU B O 1
ATOM 6311 N N . TRP B 1 295 ? 61.670 39.426 75.942 1.00 11.76 295 TRP B N 1
ATOM 6312 C CA . TRP B 1 295 ? 60.529 39.504 75.057 1.00 11.79 295 TRP B CA 1
ATOM 6313 C C . TRP B 1 295 ? 59.274 39.770 75.879 1.00 11.29 295 TRP B C 1
ATOM 6314 O O . TRP B 1 295 ? 59.137 39.262 76.992 1.00 11.49 295 TRP B O 1
ATOM 6325 N N . ASN B 1 296 ? 58.370 40.585 75.332 1.00 11.84 296 ASN B N 1
ATOM 6326 C CA . ASN B 1 296 ? 57.018 40.786 75.881 1.00 12.45 296 ASN B CA 1
ATOM 6327 C C . ASN B 1 296 ? 56.247 41.787 75.036 1.00 12.79 296 ASN B C 1
ATOM 6328 O O . ASN B 1 296 ? 56.807 42.432 74.125 1.00 13.78 296 ASN B O 1
ATOM 6333 N N . VAL B 1 297 ? 54.996 41.985 75.427 1.00 12.28 297 VAL B N 1
ATOM 6334 C CA . VAL B 1 297 ? 54.257 43.192 75.133 1.00 13.58 297 VAL B CA 1
ATOM 6335 C C . VAL B 1 297 ? 54.705 44.289 76.095 1.00 13.31 297 VAL B C 1
ATOM 6336 O O . VAL B 1 297 ? 54.834 44.060 77.288 1.00 14.23 297 VAL B O 1
ATOM 6340 N N . TRP B 1 298 ? 54.984 45.494 75.573 1.00 14.26 298 TRP B N 1
ATOM 6341 C CA . TRP B 1 298 ? 55.308 46.652 76.398 1.00 14.43 298 TRP B CA 1
ATOM 6342 C C . TRP B 1 298 ? 54.859 47.920 75.670 1.00 15.00 298 TRP B C 1
ATOM 6343 O O . TRP B 1 298 ? 55.462 48.309 74.674 1.00 15.58 298 TRP B O 1
ATOM 6354 N N . TYR B 1 299 ? 53.797 48.551 76.161 1.00 15.36 299 TYR B N 1
ATOM 6355 C CA . TYR B 1 299 ? 53.383 49.855 75.649 1.00 16.31 299 TYR B CA 1
ATOM 6356 C C . TYR B 1 299 ? 52.384 50.614 76.510 1.00 16.77 299 TYR B C 1
ATOM 6357 O O . TYR B 1 299 ? 52.372 51.843 76.458 1.00 17.66 299 TYR B O 1
ATOM 6366 N N . HIS B 1 300 ? 51.544 49.916 77.268 1.00 16.38 300 HIS B N 1
ATOM 6367 C CA . HIS B 1 300 ? 50.409 50.573 77.961 1.00 16.49 300 HIS B CA 1
ATOM 6368 C C . HIS B 1 300 ? 50.827 51.681 78.916 1.00 17.03 300 HIS B C 1
ATOM 6369 O O . HIS B 1 300 ? 50.114 52.674 79.052 1.00 18.79 300 HIS B O 1
ATOM 6376 N N . SER B 1 301 ? 51.973 51.529 79.568 1.00 16.68 301 SER B N 1
ATOM 6377 C CA . SER B 1 301 ? 52.383 52.403 80.659 1.00 17.28 301 SER B CA 1
ATOM 6378 C C . SER B 1 301 ? 53.269 53.555 80.215 1.00 17.52 301 SER B C 1
ATOM 6379 O O . SER B 1 301 ? 53.749 54.307 81.050 1.00 18.12 301 SER B O 1
ATOM 6382 N N . ASN B 1 302 ? 53.462 53.720 78.907 1.00 17.99 302 ASN B N 1
ATOM 6383 C CA . ASN B 1 302 ? 54.422 54.713 78.410 1.00 19.19 302 ASN B CA 1
ATOM 6384 C C . ASN B 1 302 ? 54.128 56.166 78.859 1.00 20.75 302 ASN B C 1
ATOM 6385 O O . ASN B 1 302 ? 55.016 56.898 79.306 1.00 21.10 302 ASN B O 1
ATOM 6390 N N . GLU B 1 303 ? 52.875 56.578 78.742 1.00 21.62 303 GLU B N 1
ATOM 6391 C CA . GLU B 1 303 ? 52.490 57.937 79.123 1.00 23.10 303 GLU B CA 1
ATOM 6392 C C . GLU B 1 303 ? 52.575 58.176 80.628 1.00 22.47 303 GLU B C 1
ATOM 6393 O O . GLU B 1 303 ? 53.061 59.218 81.050 1.00 23.31 303 GLU B O 1
ATOM 6399 N N . ALA B 1 304 ? 52.128 57.221 81.443 1.00 21.85 304 ALA B N 1
ATOM 6400 C CA . ALA B 1 304 ? 52.158 57.365 82.901 1.00 22.24 304 ALA B CA 1
ATOM 6401 C C . ALA B 1 304 ? 53.586 57.565 83.417 1.00 22.34 304 ALA B C 1
ATOM 6402 O O . ALA B 1 304 ? 53.829 58.363 84.318 1.00 23.32 304 ALA B O 1
ATOM 6404 N N . ASP B 1 305 ? 54.535 56.836 82.844 1.00 21.78 305 ASP B N 1
ATOM 6405 C CA . ASP B 1 305 ? 55.918 56.917 83.315 1.00 22.28 305 ASP B CA 1
ATOM 6406 C C . ASP B 1 305 ? 56.536 58.299 83.145 1.00 22.94 305 ASP B C 1
ATOM 6407 O O . ASP B 1 305 ? 57.402 58.687 83.928 1.00 21.65 305 ASP B O 1
ATOM 6412 N N . LYS B 1 306 ? 56.075 59.036 82.138 1.00 24.27 306 LYS B N 1
ATOM 6413 C CA . LYS B 1 306 ? 56.581 60.395 81.888 1.00 25.55 306 LYS B CA 1
ATOM 6414 C C . LYS B 1 306 ? 56.294 61.372 83.031 1.00 26.10 306 LYS B C 1
ATOM 6415 O O . LYS B 1 306 ? 56.976 62.386 83.155 1.00 26.91 306 LYS B O 1
ATOM 6421 N N . LEU B 1 307 ? 55.306 61.084 83.866 1.00 25.60 307 LEU B N 1
ATOM 6422 C CA . LEU B 1 307 ? 54.982 61.957 84.994 1.00 26.35 307 LEU B CA 1
ATOM 6423 C C . LEU B 1 307 ? 55.782 61.683 86.276 1.00 25.06 307 LEU B C 1
ATOM 6424 O O . LEU B 1 307 ? 55.668 62.428 87.249 1.00 26.22 307 LEU B O 1
ATOM 6429 N N . ILE B 1 308 ? 56.570 60.609 86.297 1.00 22.94 308 ILE B N 1
ATOM 6430 C CA . ILE B 1 308 ? 57.346 60.261 87.495 1.00 22.54 308 ILE B CA 1
ATOM 6431 C C . ILE B 1 308 ? 58.559 61.165 87.659 1.00 21.27 308 ILE B C 1
ATOM 6432 O O . ILE B 1 308 ? 59.346 61.346 86.735 1.00 21.40 308 ILE B O 1
ATOM 6437 N N . GLU B 1 309 ? 58.712 61.718 88.849 1.00 20.60 309 GLU B N 1
ATOM 6438 C CA . GLU B 1 309 ? 59.807 62.642 89.123 1.00 20.88 309 GLU B CA 1
ATOM 6439 C C . GLU B 1 309 ? 61.062 61.827 89.347 1.00 19.14 309 GLU B C 1
ATOM 6440 O O . GLU B 1 309 ? 60.980 60.754 89.912 1.00 18.51 309 GLU B O 1
ATOM 6446 N N . PRO B 1 310 ? 62.220 62.336 88.942 1.00 17.62 310 PRO B N 1
ATOM 6447 C CA . PRO B 1 310 ? 63.454 61.556 89.141 1.00 16.30 310 PRO B CA 1
ATOM 6448 C C . PRO B 1 310 ? 63.890 61.437 90.595 1.00 15.46 310 PRO B C 1
ATOM 6449 O O . PRO B 1 310 ? 63.545 62.271 91.440 1.00 16.19 310 PRO B O 1
ATOM 6453 N N . TRP B 1 311 ? 64.665 60.401 90.870 1.00 14.06 311 TRP B N 1
ATOM 6454 C CA . TRP B 1 311 ? 65.432 60.236 92.121 1.00 13.96 311 TRP B CA 1
ATOM 6455 C C . TRP B 1 311 ? 64.550 59.832 93.296 1.00 15.41 311 TRP B C 1
ATOM 6456 O O . TRP B 1 311 ? 64.893 60.087 94.438 1.00 16.63 311 TRP B O 1
ATOM 6467 N N . THR B 1 312 ? 63.437 59.162 93.011 1.00 15.21 312 THR B N 1
ATOM 6468 C CA . THR B 1 312 ? 62.710 58.445 94.061 1.00 16.09 312 THR B CA 1
ATOM 6469 C C . THR B 1 312 ? 63.225 57.004 94.182 1.00 15.88 312 THR B C 1
ATOM 6470 O O . THR B 1 312 ? 63.960 56.496 93.327 1.00 15.92 312 THR B O 1
ATOM 6474 N N . VAL B 1 313 ? 62.811 56.347 95.258 1.00 15.94 313 VAL B N 1
ATOM 6475 C CA . VAL B 1 313 ? 63.104 54.962 95.521 1.00 16.44 313 VAL B CA 1
ATOM 6476 C C . VAL B 1 313 ? 61.906 54.132 95.056 1.00 16.90 313 VAL B C 1
ATOM 6477 O O . VAL B 1 313 ? 60.767 54.402 95.426 1.00 17.69 313 VAL B O 1
ATOM 6481 N N . ALA B 1 314 ? 62.163 53.146 94.204 1.00 16.60 314 ALA B N 1
ATOM 6482 C CA . ALA B 1 314 ? 61.155 52.185 93.739 1.00 16.81 314 ALA B CA 1
ATOM 6483 C C . ALA B 1 314 ? 59.925 52.854 93.125 1.00 16.23 314 ALA B C 1
ATOM 6484 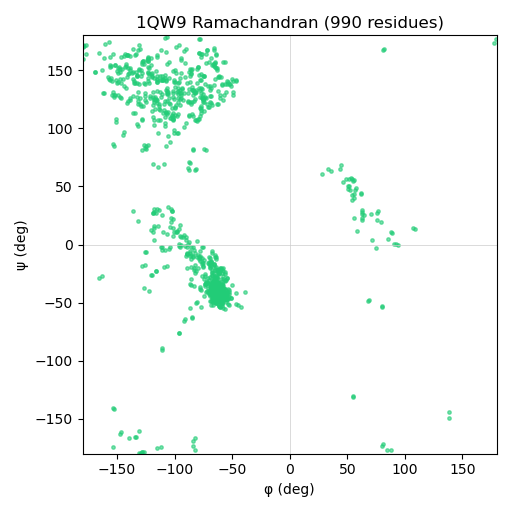O O . ALA B 1 314 ? 58.783 52.597 93.510 1.00 17.01 314 ALA B O 1
ATOM 6486 N N . PRO B 1 315 ? 60.127 53.706 92.134 1.00 15.45 315 PRO B N 1
ATOM 6487 C CA . PRO B 1 315 ? 58.981 54.312 91.451 1.00 16.04 315 PRO B CA 1
ATOM 6488 C C . PRO B 1 315 ? 58.158 53.255 90.713 1.00 16.09 315 PRO B C 1
ATOM 6489 O O . PRO B 1 315 ? 58.715 52.226 90.297 1.00 16.00 315 PRO B O 1
ATOM 6493 N N . PRO B 1 316 ? 56.861 53.485 90.521 1.00 15.92 316 PRO B N 1
ATOM 6494 C CA . PRO B 1 316 ? 56.002 52.491 89.849 1.00 15.72 316 PRO B CA 1
ATOM 6495 C C . PRO B 1 316 ? 56.113 52.550 88.319 1.00 15.47 316 PRO B C 1
ATOM 6496 O O . PRO B 1 316 ? 55.157 52.848 87.601 1.00 17.23 316 PRO B O 1
ATOM 6500 N N . LEU B 1 317 ? 57.305 52.228 87.817 1.00 14.43 317 LEU B N 1
ATOM 6501 C CA . LEU B 1 317 ? 57.611 52.303 86.386 1.00 14.45 317 LEU B CA 1
ATOM 6502 C C . LEU B 1 317 ? 57.226 51.026 85.645 1.00 14.40 317 LEU B C 1
ATOM 6503 O O . LEU B 1 317 ? 57.316 49.926 86.190 1.00 14.69 317 LEU B O 1
ATOM 6508 N N . LEU B 1 318 ? 56.895 51.178 84.373 1.00 13.97 318 LEU B N 1
ATOM 6509 C CA . LEU B 1 318 ? 56.697 50.067 83.427 1.00 14.13 318 LEU B CA 1
ATOM 6510 C C . LEU B 1 318 ? 55.531 49.163 83.839 1.00 13.87 318 LEU B C 1
ATOM 6511 O O . LEU B 1 318 ? 55.484 47.982 83.454 1.00 14.63 318 LEU B O 1
ATOM 6516 N N . GLU B 1 319 ? 54.549 49.714 84.543 1.00 14.38 319 GLU B N 1
ATOM 6517 C CA . GLU B 1 319 ? 53.469 48.886 85.054 1.00 15.17 319 GLU B CA 1
ATOM 6518 C C . GLU B 1 319 ? 52.342 48.757 84.044 1.00 14.89 319 GLU B C 1
ATOM 6519 O O . GLU B 1 319 ? 51.218 49.210 84.267 1.00 15.76 319 GLU B O 1
ATOM 6525 N N . ASP B 1 320 ? 52.624 48.112 82.919 1.00 14.24 320 ASP B N 1
ATOM 6526 C CA . ASP B 1 320 ? 51.609 47.792 81.930 1.00 14.48 320 ASP B CA 1
ATOM 6527 C C . ASP B 1 320 ? 50.540 46.930 82.574 1.00 14.43 320 ASP B C 1
ATOM 6528 O O . ASP B 1 320 ? 50.847 46.028 83.326 1.00 14.37 320 ASP B O 1
ATOM 6533 N N . ILE B 1 321 ? 49.293 47.226 82.254 1.00 14.75 321 ILE B N 1
ATOM 6534 C CA . ILE B 1 321 ? 48.152 46.378 82.619 1.00 14.92 321 ILE B CA 1
ATOM 6535 C C . ILE B 1 321 ? 47.677 45.727 81.342 1.00 15.08 321 ILE B C 1
ATOM 6536 O O . ILE B 1 321 ? 47.185 46.365 80.418 1.00 16.41 321 ILE B O 1
ATOM 6541 N N . TYR B 1 322 ? 47.898 44.421 81.242 1.00 14.78 322 TYR B N 1
ATOM 6542 C CA . TYR B 1 322 ? 47.667 43.680 80.010 1.00 14.18 322 TYR B CA 1
ATOM 6543 C C . TYR B 1 322 ? 46.199 43.325 79.817 1.00 14.57 322 TYR B C 1
ATOM 6544 O O . TYR B 1 322 ? 45.434 43.101 80.771 1.00 15.30 322 TYR B O 1
ATOM 6553 N N . ASN B 1 323 ? 45.832 43.220 78.554 1.00 14.40 323 ASN B N 1
ATOM 6554 C CA . ASN B 1 323 ? 44.465 42.851 78.173 1.00 15.18 323 ASN B CA 1
ATOM 6555 C C . ASN B 1 323 ? 44.446 41.512 77.454 1.00 15.38 323 ASN B C 1
ATOM 6556 O O . ASN B 1 323 ? 45.477 40.819 77.331 1.00 15.31 323 ASN B O 1
ATOM 6561 N N . PHE B 1 324 ? 43.281 41.112 76.974 1.00 15.53 324 PHE B N 1
ATOM 6562 C CA . PHE B 1 324 ? 43.150 39.785 76.411 1.00 15.45 324 PHE B CA 1
ATOM 6563 C C . PHE B 1 324 ? 43.918 39.631 75.086 1.00 16.29 324 PHE B C 1
ATOM 6564 O O . PHE B 1 324 ? 44.539 38.599 74.853 1.00 15.97 324 PHE B O 1
ATOM 6572 N N . GLU B 1 325 ? 43.873 40.632 74.209 1.00 15.35 325 GLU B N 1
ATOM 6573 C CA . GLU B 1 325 ? 44.614 40.477 72.950 1.00 16.20 325 GLU B CA 1
ATOM 6574 C C . GLU B 1 325 ? 46.122 40.374 73.220 1.00 15.61 325 GLU B C 1
ATOM 6575 O O . GLU B 1 325 ? 46.810 39.687 72.483 1.00 14.66 325 GLU B O 1
ATOM 6581 N N . ASP B 1 326 ? 46.600 41.046 74.261 1.00 14.89 326 ASP B N 1
ATOM 6582 C CA . ASP B 1 326 ? 47.995 40.912 74.651 1.00 14.27 326 ASP B CA 1
ATOM 6583 C C . ASP B 1 326 ? 48.320 39.437 74.954 1.00 14.19 326 ASP B C 1
ATOM 6584 O O . ASP B 1 326 ? 49.389 38.927 74.606 1.00 14.60 326 ASP B O 1
ATOM 6589 N N . ALA B 1 327 ? 47.424 38.756 75.679 1.00 14.18 327 ALA B N 1
ATOM 6590 C CA . ALA B 1 327 ? 47.637 37.336 75.990 1.00 14.43 327 ALA B CA 1
ATOM 6591 C C . ALA B 1 327 ? 47.666 36.477 74.728 1.00 13.79 327 ALA B C 1
ATOM 6592 O O . ALA B 1 327 ? 48.451 35.542 74.639 1.00 14.49 327 ALA B O 1
ATOM 6594 N N . LEU B 1 328 ? 46.815 36.780 73.743 1.00 14.12 328 LEU B N 1
ATOM 6595 C CA . LEU B 1 328 ? 46.879 36.100 72.454 1.00 14.62 328 LEU B CA 1
ATOM 6596 C C . LEU B 1 328 ? 48.219 36.307 71.745 1.00 13.76 328 LEU B C 1
ATOM 6597 O O . LEU B 1 328 ? 48.785 35.338 71.214 1.00 14.06 328 LEU B O 1
ATOM 6602 N N . LEU B 1 329 ? 48.751 37.527 71.758 1.00 13.81 329 LEU B N 1
ATOM 6603 C CA . LEU B 1 329 ? 50.048 37.752 71.117 1.00 13.23 329 LEU B CA 1
ATOM 6604 C C . LEU B 1 329 ? 51.157 37.005 71.861 1.00 13.50 329 LEU B C 1
ATOM 6605 O O . LEU B 1 329 ? 52.009 36.377 71.241 1.00 14.15 329 LEU B O 1
ATOM 6610 N N . VAL B 1 330 ? 51.141 37.084 73.177 1.00 13.08 330 VAL B N 1
ATOM 6611 C CA . VAL B 1 330 ? 52.093 36.309 73.975 1.00 12.88 330 VAL B CA 1
ATOM 6612 C C . VAL B 1 330 ? 52.027 34.817 73.648 1.00 13.68 330 VAL B C 1
ATOM 6613 O O . VAL B 1 330 ? 53.045 34.157 73.492 1.00 13.26 330 VAL B O 1
ATOM 6617 N N . GLY B 1 331 ? 50.822 34.279 73.497 1.00 13.32 331 GLY B N 1
ATOM 6618 C CA . GLY B 1 331 ? 50.661 32.912 73.054 1.00 13.65 331 GLY B CA 1
ATOM 6619 C C . GLY B 1 331 ? 51.339 32.633 71.717 1.00 12.84 331 GLY B C 1
ATOM 6620 O O . GLY B 1 331 ? 52.046 31.646 71.543 1.00 13.62 331 GLY B O 1
ATOM 6621 N N . CYS B 1 332 ? 51.126 33.521 70.748 1.00 13.46 332 CYS B N 1
ATOM 6622 C CA . CYS B 1 332 ? 51.793 33.392 69.450 1.00 13.64 332 CYS B CA 1
ATOM 6623 C C . CYS B 1 332 ? 53.313 33.494 69.547 1.00 13.05 332 CYS B C 1
ATOM 6624 O O . CYS B 1 332 ? 54.015 32.774 68.836 1.00 13.34 332 CYS B O 1
ATOM 6627 N N . MET B 1 333 ? 53.804 34.331 70.439 1.00 13.07 333 MET B N 1
ATOM 6628 C CA . MET B 1 333 ? 55.253 34.458 70.651 1.00 12.74 333 MET B CA 1
ATOM 6629 C C . MET B 1 333 ? 55.827 33.170 71.249 1.00 12.78 333 MET B C 1
ATOM 6630 O O . MET B 1 333 ? 56.911 32.706 70.851 1.00 12.89 333 MET B O 1
ATOM 6635 N N . LEU B 1 334 ? 55.100 32.576 72.195 1.00 11.77 334 LEU B N 1
ATOM 6636 C CA . LEU B 1 334 ? 55.505 31.311 72.776 1.00 12.37 334 LEU B CA 1
ATOM 6637 C C . LEU B 1 334 ? 55.581 30.202 71.739 1.00 12.25 334 LEU B C 1
ATOM 6638 O O . LEU B 1 334 ? 56.545 29.431 71.714 1.00 12.90 334 LEU B O 1
ATOM 6643 N N . ILE B 1 335 ? 54.565 30.091 70.900 1.00 12.36 335 ILE B N 1
ATOM 6644 C CA . ILE B 1 335 ? 54.553 29.093 69.846 1.00 12.75 335 ILE B CA 1
ATOM 6645 C C . ILE B 1 335 ? 55.752 29.326 68.898 1.00 13.08 335 ILE B C 1
ATOM 6646 O O . ILE B 1 335 ? 56.361 28.391 68.427 1.00 13.03 335 ILE B O 1
ATOM 6651 N N . THR B 1 336 ? 56.078 30.583 68.625 1.00 12.40 336 THR B N 1
ATOM 6652 C CA . THR B 1 336 ? 57.210 30.922 67.772 1.00 12.37 336 THR B CA 1
ATOM 6653 C C . THR B 1 336 ? 58.538 30.503 68.415 1.00 12.17 336 THR B C 1
ATOM 6654 O O . THR B 1 336 ? 59.425 30.039 67.704 1.00 12.55 336 THR B O 1
ATOM 6658 N N . LEU B 1 337 ? 58.699 30.700 69.720 1.00 11.84 337 LEU B N 1
ATOM 6659 C CA . LEU B 1 337 ? 59.877 30.195 70.405 1.00 12.33 337 LEU B CA 1
ATOM 6660 C C . LEU B 1 337 ? 59.977 28.682 70.220 1.00 12.34 337 LEU B C 1
ATOM 6661 O O . LEU B 1 337 ? 61.042 28.156 69.912 1.00 12.65 337 LEU B O 1
ATOM 6666 N N . MET B 1 338 ? 58.866 27.961 70.439 1.00 12.10 338 MET B N 1
ATOM 6667 C CA . MET B 1 338 ? 58.872 26.503 70.326 1.00 11.28 338 MET B CA 1
ATOM 6668 C C . MET B 1 338 ? 59.230 26.044 68.908 1.00 11.69 338 MET B C 1
ATOM 6669 O O . MET B 1 338 ? 59.964 25.080 68.742 1.00 12.46 338 MET B O 1
ATOM 6674 N N . LYS B 1 339 ? 58.739 26.776 67.900 1.00 12.06 339 LYS B N 1
ATOM 6675 C CA . LYS B 1 339 ? 59.028 26.498 66.500 1.00 13.19 339 LYS B CA 1
ATOM 6676 C C . LYS B 1 339 ? 60.509 26.616 66.210 1.00 12.97 339 LYS B C 1
ATOM 6677 O O . LYS B 1 339 ? 60.976 26.056 65.229 1.00 14.32 339 LYS B O 1
ATOM 6683 N N . HIS B 1 340 ? 61.229 27.334 67.055 1.00 12.11 340 HIS B N 1
ATOM 6684 C CA . HIS B 1 340 ? 62.675 27.502 66.900 1.00 11.40 340 HIS B CA 1
ATOM 6685 C C . HIS B 1 340 ? 63.483 26.846 68.003 1.00 11.27 340 HIS B C 1
ATOM 6686 O O . HIS B 1 340 ? 64.589 27.254 68.307 1.00 11.92 340 HIS B O 1
ATOM 6693 N N . ALA B 1 341 ? 62.938 25.763 68.563 1.00 11.54 341 ALA B N 1
ATOM 6694 C CA . ALA B 1 341 ? 63.601 25.071 69.638 1.00 11.74 341 ALA B CA 1
ATOM 6695 C C . ALA B 1 341 ? 64.956 24.522 69.265 1.00 10.84 341 ALA B C 1
ATOM 6696 O O . ALA B 1 341 ? 65.771 24.234 70.143 1.00 11.21 341 ALA B O 1
ATOM 6698 N N . ASP B 1 342 ? 65.201 24.328 67.972 1.00 11.29 342 ASP B N 1
ATOM 6699 C CA . ASP B 1 342 ? 66.493 23.862 67.519 1.00 11.47 342 ASP B CA 1
ATOM 6700 C C . ASP B 1 342 ? 67.627 24.849 67.772 1.00 11.50 342 ASP B C 1
ATOM 6701 O O . ASP B 1 342 ? 68.771 24.421 67.943 1.00 12.49 342 ASP B O 1
ATOM 6706 N N . ARG B 1 343 ? 67.326 26.143 67.792 1.00 11.03 343 ARG B N 1
ATOM 6707 C CA . ARG B 1 343 ? 68.366 27.165 67.945 1.00 11.09 343 ARG B CA 1
ATOM 6708 C C . ARG B 1 343 ? 68.137 28.184 69.043 1.00 11.08 343 ARG B C 1
ATOM 6709 O O . ARG B 1 343 ? 69.085 28.849 69.438 1.00 13.73 343 ARG B O 1
ATOM 6717 N N . VAL B 1 344 ? 66.915 28.344 69.546 1.00 10.90 344 VAL B N 1
ATOM 6718 C CA . VAL B 1 344 ? 66.645 29.214 70.684 1.00 10.90 344 VAL B CA 1
ATOM 6719 C C . VAL B 1 344 ? 66.612 28.295 71.917 1.00 10.81 344 VAL B C 1
ATOM 6720 O O . VAL B 1 344 ? 65.735 27.437 72.045 1.00 11.60 344 VAL B O 1
ATOM 6724 N N . LYS B 1 345 ? 67.612 28.468 72.784 1.00 10.36 345 LYS B N 1
ATOM 6725 C CA . LYS B 1 345 ? 67.802 27.590 73.928 1.00 10.65 345 LYS B CA 1
ATOM 6726 C C . LYS B 1 345 ? 67.486 28.241 75.252 1.00 10.93 345 LYS B C 1
ATOM 6727 O O . LYS B 1 345 ? 67.322 27.541 76.257 1.00 12.30 345 LYS B O 1
ATOM 6733 N N . ILE B 1 346 ? 67.467 29.576 75.297 1.00 10.87 346 ILE B N 1
ATOM 6734 C CA . ILE B 1 346 ? 67.117 30.351 76.474 1.00 10.37 346 ILE B CA 1
ATOM 6735 C C . ILE B 1 346 ? 66.178 31.443 75.989 1.00 11.07 346 ILE B C 1
ATOM 6736 O O . ILE B 1 346 ? 66.367 31.983 74.894 1.00 10.81 346 ILE B O 1
ATOM 6741 N N . ALA B 1 347 ? 65.149 31.748 76.773 1.00 11.05 347 ALA B N 1
ATOM 6742 C CA . ALA B 1 347 ? 64.318 32.906 76.504 1.00 10.98 347 ALA B CA 1
ATOM 6743 C C . ALA B 1 347 ? 63.828 33.450 77.828 1.00 11.14 347 ALA B C 1
ATOM 6744 O O . ALA B 1 347 ? 63.604 32.692 78.762 1.00 12.43 347 ALA B O 1
ATOM 6746 N N . CYS B 1 348 ? 63.624 34.750 77.914 1.00 11.23 348 CYS B N 1
ATOM 6747 C CA . CYS B 1 348 ? 63.226 35.397 79.151 1.00 11.34 348 CYS B CA 1
ATOM 6748 C C . CYS B 1 348 ? 62.096 36.382 78.921 1.00 11.58 348 CYS B C 1
ATOM 6749 O O . CYS B 1 348 ? 62.294 37.432 78.295 1.00 12.67 348 CYS B O 1
ATOM 6752 N N . LEU B 1 349 ? 60.915 36.067 79.472 1.00 11.20 349 LEU B N 1
ATOM 6753 C CA . LEU B 1 349 ? 59.805 37.001 79.505 1.00 11.32 349 LEU B CA 1
ATOM 6754 C C . LEU B 1 349 ? 60.242 38.198 80.338 1.00 11.77 349 LEU B C 1
ATOM 6755 O O . LEU B 1 349 ? 60.627 38.043 81.489 1.00 12.26 349 LEU B O 1
ATOM 6760 N N . ALA B 1 350 ? 60.234 39.385 79.745 1.00 12.04 350 ALA B N 1
ATOM 6761 C CA . ALA B 1 350 ? 60.699 40.588 80.413 1.00 12.41 350 ALA B CA 1
ATOM 6762 C C . ALA B 1 350 ? 59.466 41.347 80.850 1.00 11.96 350 ALA B C 1
ATOM 6763 O O . ALA B 1 350 ? 58.764 41.820 79.959 1.00 12.34 350 ALA B O 1
ATOM 6765 N N . GLN B 1 351 ? 59.148 41.468 82.147 1.00 12.14 351 GLN B N 1
ATOM 6766 C CA . GLN B 1 351 ? 59.865 40.967 83.305 1.00 11.82 351 GLN B CA 1
ATOM 6767 C C . GLN B 1 351 ? 58.878 40.188 84.201 1.00 12.12 351 GLN B C 1
ATOM 6768 O O . GLN B 1 351 ? 57.695 40.062 83.870 1.00 12.99 351 GLN B O 1
ATOM 6774 N N . LEU B 1 352 ? 59.340 39.658 85.322 1.00 11.62 352 LEU B N 1
ATOM 6775 C CA . LEU B 1 352 ? 58.566 38.629 86.046 1.00 12.05 352 LEU B CA 1
ATOM 6776 C C . LEU B 1 352 ? 57.540 39.219 87.032 1.00 12.76 352 LEU B C 1
ATOM 6777 O O . LEU B 1 352 ? 56.456 38.634 87.179 1.00 13.08 352 LEU B O 1
ATOM 6782 N N . VAL B 1 353 ? 57.870 40.350 87.654 1.00 12.67 353 VAL B N 1
ATOM 6783 C CA . VAL B 1 353 ? 57.037 40.934 88.735 1.00 13.44 353 VAL B CA 1
ATOM 6784 C C . VAL B 1 353 ? 56.965 42.443 88.580 1.00 13.70 353 VAL B C 1
ATOM 6785 O O . VAL B 1 353 ? 58.003 43.106 88.492 1.00 13.00 353 VAL B O 1
ATOM 6789 N N . ASN B 1 354 ? 55.740 42.959 88.532 1.00 13.85 354 ASN B N 1
ATOM 6790 C CA . ASN B 1 354 ? 55.368 44.391 88.467 1.00 14.19 354 ASN B CA 1
ATOM 6791 C C . ASN B 1 354 ? 55.734 45.114 87.158 1.00 13.22 354 ASN B C 1
ATOM 6792 O O . ASN B 1 354 ? 54.914 45.833 86.592 1.00 13.88 354 ASN B O 1
ATOM 6797 N N . VAL B 1 355 ? 56.978 44.948 86.705 1.00 12.97 355 VAL B N 1
ATOM 6798 C CA . VAL B 1 355 ? 57.550 45.593 85.542 1.00 12.63 355 VAL B CA 1
ATOM 6799 C C . VAL B 1 355 ? 57.241 44.739 84.331 1.00 12.20 355 VAL B C 1
ATOM 6800 O O . VAL B 1 355 ? 57.695 43.604 84.238 1.00 12.50 355 VAL B O 1
ATOM 6804 N N . ILE B 1 356 ? 56.394 45.271 83.464 1.00 11.76 356 ILE B N 1
ATOM 6805 C CA . ILE B 1 356 ? 55.919 44.606 82.259 1.00 12.69 356 ILE B CA 1
ATOM 6806 C C . ILE B 1 356 ? 55.747 43.104 82.515 1.00 12.89 356 ILE B C 1
ATOM 6807 O O . ILE B 1 356 ? 56.380 42.253 81.907 1.00 13.03 356 ILE B O 1
ATOM 6812 N N . ALA B 1 357 ? 54.829 42.779 83.442 1.00 12.31 357 ALA B N 1
ATOM 6813 C CA . ALA B 1 357 ? 54.917 41.495 84.142 1.00 12.62 357 ALA B CA 1
ATOM 6814 C C . ALA B 1 357 ? 53.609 40.703 84.171 1.00 13.10 357 ALA B C 1
ATOM 6815 O O . ALA B 1 357 ? 52.515 41.267 84.178 1.00 13.50 357 ALA B O 1
ATOM 6817 N N . PRO B 1 358 ? 53.731 39.388 84.218 1.00 12.82 358 PRO B N 1
ATOM 6818 C CA . PRO B 1 358 ? 52.553 38.527 84.385 1.00 12.63 358 PRO B CA 1
ATOM 6819 C C . PRO B 1 358 ? 51.987 38.496 85.826 1.00 13.26 358 PRO B C 1
ATOM 6820 O O . PRO B 1 358 ? 50.851 38.034 86.045 1.00 14.00 358 PRO B O 1
ATOM 6824 N N . ILE B 1 359 ? 52.782 38.947 86.789 1.00 13.22 359 ILE B N 1
ATOM 6825 C CA . ILE B 1 359 ? 52.442 38.997 88.213 1.00 14.15 359 ILE B CA 1
ATOM 6826 C C . ILE B 1 359 ? 52.535 40.448 88.687 1.00 14.62 359 ILE B C 1
ATOM 6827 O O . ILE B 1 359 ? 53.567 41.104 88.467 1.00 15.32 359 ILE B O 1
ATOM 6832 N N . MET B 1 360 ? 51.473 40.949 89.323 1.00 15.40 360 MET B N 1
ATOM 6833 C CA . MET B 1 360 ? 51.426 42.312 89.836 1.00 15.96 360 MET B CA 1
ATOM 6834 C C . MET B 1 360 ? 51.140 42.275 91.313 1.00 15.88 360 MET B C 1
ATOM 6835 O O . MET B 1 360 ? 50.388 41.413 91.769 1.00 17.17 360 MET B O 1
ATOM 6840 N N . THR B 1 361 ? 51.680 43.234 92.048 1.00 14.78 361 THR B N 1
ATOM 6841 C CA . THR B 1 361 ? 51.449 43.331 93.490 1.00 15.84 361 THR B CA 1
ATOM 6842 C C . THR B 1 361 ? 50.975 44.714 93.902 1.00 17.03 361 THR B C 1
ATOM 6843 O O . THR B 1 361 ? 51.273 45.738 93.273 1.00 17.56 361 THR B O 1
ATOM 6847 N N . GLU B 1 362 ? 50.276 44.735 95.039 1.00 18.92 362 GLU B N 1
ATOM 6848 C CA . GLU B 1 362 ? 49.917 45.979 95.742 1.00 20.11 362 GLU B CA 1
ATOM 6849 C C . GLU B 1 362 ? 50.614 46.002 97.082 1.00 19.93 362 GLU B C 1
ATOM 6850 O O . GLU B 1 362 ? 50.758 44.972 97.735 1.00 19.17 362 GLU B O 1
ATOM 6856 N N . LYS B 1 363 ? 51.072 47.185 97.480 1.00 20.18 363 LYS B N 1
ATOM 6857 C CA . LYS B 1 363 ? 51.722 47.379 98.772 1.00 22.02 363 LYS B CA 1
ATOM 6858 C C . LYS B 1 363 ? 50.789 46.927 99.902 1.00 22.35 363 LYS B C 1
ATOM 6859 O O . LYS B 1 363 ? 49.633 47.340 99.946 1.00 22.31 363 LYS B O 1
ATOM 6865 N N . ASN B 1 364 ? 51.298 46.076 100.788 1.00 22.59 364 ASN B N 1
ATOM 6866 C CA . ASN B 1 364 ? 50.524 45.564 101.936 1.00 24.20 364 ASN B CA 1
ATOM 6867 C C . ASN B 1 364 ? 49.230 44.893 101.482 1.00 23.88 364 ASN B C 1
ATOM 6868 O O . ASN B 1 364 ? 48.295 44.735 102.275 1.00 24.76 364 ASN B O 1
ATOM 6873 N N . GLY B 1 365 ? 49.199 44.450 100.227 1.00 22.51 365 GLY B N 1
ATOM 6874 C CA . GLY B 1 365 ? 47.995 43.975 99.565 1.00 21.82 365 GLY B CA 1
ATOM 6875 C C . GLY B 1 365 ? 48.242 42.741 98.698 1.00 21.10 365 GLY B C 1
ATOM 6876 O O . GLY B 1 365 ? 49.280 42.071 98.843 1.00 20.84 365 GLY B O 1
ATOM 6877 N N . PRO B 1 366 ? 47.288 42.399 97.841 1.00 20.42 366 PRO B N 1
ATOM 6878 C CA . PRO B 1 366 ? 47.371 41.137 97.104 1.00 20.57 366 PRO B CA 1
ATOM 6879 C C . PRO B 1 366 ? 48.345 41.156 95.941 1.00 19.47 366 PRO B C 1
ATOM 6880 O O . PRO B 1 366 ? 48.774 42.218 95.479 1.00 20.43 366 PRO B O 1
ATOM 6884 N N . ALA B 1 367 ? 48.657 39.949 95.500 1.00 18.41 367 ALA B N 1
ATOM 6885 C CA . ALA B 1 367 ? 49.374 39.713 94.249 1.00 17.83 367 ALA B CA 1
ATOM 6886 C C . ALA B 1 367 ? 48.401 39.021 93.308 1.00 17.67 367 ALA B C 1
ATOM 6887 O O . ALA B 1 367 ? 47.596 38.184 93.745 1.00 19.90 367 ALA B O 1
ATOM 6889 N N . TRP B 1 368 ? 48.425 39.357 92.030 1.00 16.37 368 TRP B N 1
ATOM 6890 C CA . TRP B 1 368 ? 47.465 38.840 91.082 1.00 16.13 368 TRP B CA 1
ATOM 6891 C C . TRP B 1 368 ? 48.096 38.535 89.712 1.00 14.38 368 TRP B C 1
ATOM 6892 O O . TRP B 1 368 ? 49.194 39.025 89.375 1.00 15.52 368 TRP B O 1
ATOM 6903 N N . LYS B 1 369 ? 47.365 37.755 88.942 1.00 14.68 369 LYS B N 1
ATOM 6904 C CA . LYS B 1 369 ? 47.782 37.243 87.649 1.00 14.80 369 LYS B CA 1
ATOM 6905 C C . LYS B 1 369 ? 47.207 38.080 86.517 1.00 14.23 369 LYS B C 1
ATOM 6906 O O . LYS B 1 369 ? 45.979 38.224 86.364 1.00 15.72 369 LYS B O 1
ATOM 6912 N N . GLN B 1 370 ? 48.086 38.665 85.702 1.00 13.99 370 GLN B N 1
ATOM 6913 C CA . GLN B 1 370 ? 47.651 39.360 84.515 1.00 13.80 370 GLN B CA 1
ATOM 6914 C C . GLN B 1 370 ? 47.175 38.410 83.430 1.00 13.51 370 GLN B C 1
ATOM 6915 O O . GLN B 1 370 ? 47.411 37.220 83.506 1.00 13.87 370 GLN B O 1
ATOM 6921 N N . THR B 1 371 ? 46.520 38.939 82.401 1.00 14.25 371 THR B N 1
ATOM 6922 C CA . THR B 1 371 ? 46.026 38.076 81.328 1.00 14.34 371 THR B CA 1
ATOM 6923 C C . THR B 1 371 ? 47.158 37.183 80.759 1.00 13.56 371 THR B C 1
ATOM 6924 O O . THR B 1 371 ? 46.953 36.013 80.450 1.00 14.20 371 THR B O 1
ATOM 6928 N N . ILE B 1 372 ? 48.352 37.764 80.592 1.00 13.33 372 ILE B N 1
ATOM 6929 C CA . ILE B 1 372 ? 49.478 37.061 79.950 1.00 13.04 372 ILE B CA 1
ATOM 6930 C C . ILE B 1 372 ? 50.056 35.926 80.797 1.00 12.99 372 ILE B C 1
ATOM 6931 O O . ILE B 1 372 ? 50.781 35.099 80.291 1.00 13.32 372 ILE B O 1
ATOM 6936 N N . TYR B 1 373 ? 49.719 35.888 82.082 1.00 12.70 373 TYR B N 1
ATOM 6937 C CA . TYR B 1 373 ? 50.166 34.815 82.966 1.00 13.35 373 TYR B CA 1
ATOM 6938 C C . TYR B 1 373 ? 49.753 33.469 82.404 1.00 12.79 373 TYR B C 1
ATOM 6939 O O . TYR B 1 373 ? 50.496 32.495 82.475 1.00 13.07 373 TYR B O 1
ATOM 6948 N N . TYR B 1 374 ? 48.520 33.383 81.898 1.00 13.49 374 TYR B N 1
ATOM 6949 C CA . TYR B 1 374 ? 47.919 32.104 81.555 1.00 13.19 374 TYR B CA 1
ATOM 6950 C C . TYR B 1 374 ? 48.574 31.398 80.369 1.00 12.90 374 TYR B C 1
ATOM 6951 O O . TYR B 1 374 ? 48.954 30.247 80.503 1.00 13.42 374 TYR B O 1
ATOM 6960 N N . PRO B 1 375 ? 48.756 32.041 79.209 1.00 12.94 375 PRO B N 1
ATOM 6961 C CA . PRO B 1 375 ? 49.433 31.316 78.123 1.00 13.15 375 PRO B CA 1
ATOM 6962 C C . PRO B 1 375 ? 50.898 30.962 78.498 1.00 12.62 375 PRO B C 1
ATOM 6963 O O . PRO B 1 375 ? 51.401 29.896 78.144 1.00 12.61 375 PRO B O 1
ATOM 6967 N N . PHE B 1 376 ? 51.573 31.832 79.244 1.00 11.83 376 PHE B N 1
ATOM 6968 C CA . PHE B 1 376 ? 52.937 31.528 79.673 1.00 12.38 376 PHE B CA 1
ATOM 6969 C C . PHE B 1 376 ? 52.936 30.278 80.568 1.00 12.71 376 PHE B C 1
ATOM 6970 O O . PHE B 1 376 ? 53.732 29.362 80.393 1.00 13.25 376 PHE B O 1
ATOM 6978 N N . MET B 1 377 ? 52.046 30.249 81.559 1.00 12.98 377 MET B N 1
ATOM 6979 C CA . MET B 1 377 ? 51.927 29.075 82.414 1.00 12.61 377 MET B CA 1
ATOM 6980 C C . MET B 1 377 ? 51.681 27.805 81.583 1.00 12.16 377 MET B C 1
ATOM 6981 O O . MET B 1 377 ? 52.314 26.764 81.798 1.00 13.10 377 MET B O 1
ATOM 6986 N N . HIS B 1 378 ? 50.710 27.870 80.672 1.00 12.67 378 HIS B N 1
ATOM 6987 C CA . HIS B 1 378 ? 50.367 26.685 79.908 1.00 12.94 378 HIS B CA 1
ATOM 6988 C C . HIS B 1 378 ? 51.553 26.201 79.068 1.00 12.52 378 HIS B C 1
ATOM 6989 O O . HIS B 1 378 ? 51.806 25.006 78.971 1.00 12.73 378 HIS B O 1
ATOM 6996 N N . ALA B 1 379 ? 52.276 27.133 78.444 1.00 13.03 379 ALA B N 1
ATOM 6997 C CA . ALA B 1 379 ? 53.447 26.791 77.652 1.00 12.75 379 ALA B CA 1
ATOM 6998 C C . ALA B 1 379 ? 54.529 26.138 78.499 1.00 12.50 379 ALA B C 1
ATOM 6999 O O . ALA B 1 379 ? 55.074 25.100 78.128 1.00 13.00 379 ALA B O 1
ATOM 7001 N N . SER B 1 380 ? 54.826 26.735 79.641 1.00 12.04 380 SER B N 1
ATOM 7002 C CA . SER B 1 380 ? 55.879 26.223 80.518 1.00 13.06 380 SER B CA 1
ATOM 7003 C C . SER B 1 380 ? 55.510 24.856 81.097 1.00 12.87 380 SER B C 1
ATOM 7004 O O . SER B 1 380 ? 56.341 23.978 81.202 1.00 13.97 380 SER B O 1
ATOM 7007 N N . VAL B 1 381 ? 54.275 24.684 81.530 1.00 12.89 381 VAL B N 1
ATOM 7008 C CA . VAL B 1 381 ? 53.825 23.452 82.193 1.00 13.68 381 VAL B CA 1
ATOM 7009 C C . VAL B 1 381 ? 53.636 22.312 81.226 1.00 13.80 381 VAL B C 1
ATOM 7010 O O . VAL B 1 381 ? 54.044 21.182 81.511 1.00 15.86 381 VAL B O 1
ATOM 7014 N N . TYR B 1 382 ? 53.017 22.588 80.091 1.00 13.96 382 TYR B N 1
ATOM 7015 C CA . TYR B 1 382 ? 52.654 21.545 79.136 1.00 14.40 382 TYR B CA 1
ATOM 7016 C C . TYR B 1 382 ? 53.545 21.470 77.908 1.00 14.59 382 TYR B C 1
ATOM 7017 O O . TYR B 1 382 ? 53.371 20.602 77.074 1.00 16.98 382 TYR B O 1
ATOM 7026 N N . GLY B 1 383 ? 54.522 22.373 77.810 1.00 14.00 383 GLY B N 1
ATOM 7027 C CA . GLY B 1 383 ? 55.389 22.507 76.645 1.00 14.41 383 GLY B CA 1
ATOM 7028 C C . GLY B 1 383 ? 56.796 21.984 76.818 1.00 13.67 383 GLY B C 1
ATOM 7029 O O . GLY B 1 383 ? 57.728 22.507 76.208 1.00 14.09 383 GLY B O 1
ATOM 7030 N N . ARG B 1 384 ? 56.968 20.936 77.616 1.00 14.43 384 ARG B N 1
ATOM 7031 C CA . ARG B 1 384 ? 58.240 20.250 77.763 1.00 14.64 384 ARG B CA 1
ATOM 7032 C C . ARG B 1 384 ? 58.206 18.995 76.891 1.00 13.97 384 ARG B C 1
ATOM 7033 O O . ARG B 1 384 ? 57.218 18.247 76.894 1.00 15.66 384 ARG B O 1
ATOM 7041 N N . GLY B 1 385 ? 59.282 18.733 76.156 1.00 13.88 385 GLY B N 1
ATOM 7042 C CA . GLY B 1 385 ? 59.352 17.613 75.248 1.00 13.92 385 GLY B CA 1
ATOM 7043 C C . GLY B 1 385 ? 60.012 18.019 73.948 1.00 13.35 385 GLY B C 1
ATOM 7044 O O . GLY B 1 385 ? 60.858 18.910 73.921 1.00 16.18 385 GLY B O 1
ATOM 7045 N N . VAL B 1 386 ? 59.603 17.373 72.871 1.00 13.32 386 VAL B N 1
ATOM 7046 C CA . VAL B 1 386 ? 60.146 17.631 71.537 1.00 13.18 386 VAL B CA 1
ATOM 7047 C C . VAL B 1 386 ? 59.144 18.419 70.725 1.00 12.21 386 VAL B C 1
ATOM 7048 O O . VAL B 1 386 ? 57.968 18.042 70.607 1.00 13.48 386 VAL B O 1
ATOM 7052 N N . ALA B 1 387 ? 59.577 19.557 70.180 1.00 12.45 387 ALA B N 1
ATOM 7053 C CA . ALA B 1 387 ? 58.767 20.343 69.260 1.00 11.75 387 ALA B CA 1
ATOM 7054 C C . ALA B 1 387 ? 58.696 19.606 67.930 1.00 12.06 387 ALA B C 1
ATOM 7055 O O . ALA B 1 387 ? 59.739 19.271 67.368 1.00 12.92 387 ALA B O 1
ATOM 7057 N N . LEU B 1 388 ? 57.492 19.352 67.431 1.00 12.43 388 LEU B N 1
ATOM 7058 C CA . LEU B 1 388 ? 57.287 18.692 66.164 1.00 13.26 388 LEU B CA 1
ATOM 7059 C C . LEU B 1 388 ? 57.117 19.717 65.053 1.00 13.23 388 LEU B C 1
ATOM 7060 O O . LEU B 1 388 ? 56.582 20.804 65.252 1.00 13.55 388 LEU B O 1
ATOM 7065 N N . HIS B 1 389 ? 57.566 19.382 63.850 1.00 14.82 389 HIS B N 1
ATOM 7066 C CA . HIS B 1 389 ? 57.488 20.305 62.744 1.00 18.24 389 HIS B CA 1
ATOM 7067 C C . HIS B 1 389 ? 56.036 20.418 62.332 1.00 20.31 389 HIS B C 1
ATOM 7068 O O . HIS B 1 389 ? 55.463 19.401 61.994 1.00 21.20 389 HIS B O 1
ATOM 7075 N N . PRO B 1 390 ? 55.451 21.627 62.378 1.00 23.06 390 PRO B N 1
ATOM 7076 C CA . PRO B 1 390 ? 54.057 21.777 61.978 1.00 24.54 390 PRO B CA 1
ATOM 7077 C C . PRO B 1 390 ? 53.890 21.775 60.465 1.00 24.59 390 PRO B C 1
ATOM 7078 O O . PRO B 1 390 ? 54.600 22.433 59.710 1.00 25.12 390 PRO B O 1
ATOM 7082 N N . VAL B 1 391 ? 52.957 20.958 60.038 1.00 24.84 391 VAL B N 1
ATOM 7083 C CA . VAL B 1 391 ? 52.578 20.861 58.661 1.00 24.96 391 VAL B CA 1
ATOM 7084 C C . VAL B 1 391 ? 51.125 21.270 58.641 1.00 24.87 391 VAL B C 1
ATOM 7085 O O . VAL B 1 391 ? 50.244 20.518 59.087 1.00 24.83 391 VAL B O 1
ATOM 7089 N N . ILE B 1 392 ? 50.870 22.487 58.213 1.00 24.44 392 ILE B N 1
ATOM 7090 C CA . ILE B 1 392 ? 49.538 23.030 58.340 1.00 25.09 392 ILE B CA 1
ATOM 7091 C C . ILE B 1 392 ? 49.016 23.602 57.052 1.00 24.85 392 ILE B C 1
ATOM 7092 O O . ILE B 1 392 ? 49.773 24.123 56.240 1.00 24.83 392 ILE B O 1
ATOM 7097 N N . SER B 1 393 ? 47.714 23.453 56.854 1.00 24.37 393 SER B N 1
ATOM 7098 C CA . SER B 1 393 ? 46.991 24.190 55.832 1.00 24.70 393 SER B CA 1
ATOM 7099 C C . SER B 1 393 ? 45.919 25.025 56.513 1.00 23.85 393 SER B C 1
ATOM 7100 O O . SER B 1 393 ? 44.988 24.491 57.115 1.00 24.57 393 SER B O 1
ATOM 7103 N N . SER B 1 394 ? 46.060 26.339 56.416 1.00 23.05 394 SER B N 1
ATOM 7104 C CA . SER B 1 394 ? 45.204 27.284 5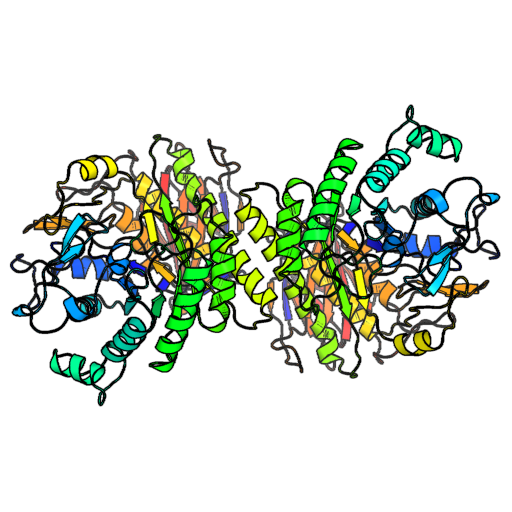7.106 1.00 22.90 394 SER B CA 1
ATOM 7105 C C . SER B 1 394 ? 44.725 28.370 56.153 1.00 23.49 394 SER B C 1
ATOM 7106 O O . SER B 1 394 ? 45.491 28.830 55.294 1.00 23.75 394 SER B O 1
ATOM 7109 N N . PRO B 1 395 ? 43.511 28.858 56.347 1.00 23.64 395 PRO B N 1
ATOM 7110 C CA . PRO B 1 395 ? 43.122 30.092 55.669 1.00 23.82 395 PRO B CA 1
ATOM 7111 C C . PRO B 1 395 ? 43.990 31.251 56.166 1.00 24.04 395 PRO B C 1
ATOM 7112 O O . PRO B 1 395 ? 44.661 31.163 57.216 1.00 22.53 395 PRO B O 1
ATOM 7116 N N . LYS B 1 396 ? 43.998 32.338 55.408 1.00 24.70 396 LYS B N 1
ATOM 7117 C CA . LYS B 1 396 ? 44.919 33.439 55.654 1.00 25.56 396 LYS B CA 1
ATOM 7118 C C . LYS B 1 396 ? 44.309 34.805 55.372 1.00 25.34 396 LYS B C 1
ATOM 7119 O O . LYS B 1 396 ? 43.284 34.916 54.696 1.00 26.33 396 LYS B O 1
ATOM 7125 N N . TYR B 1 397 ? 44.948 35.837 55.906 1.00 24.50 397 TYR B N 1
ATOM 7126 C CA . TYR B 1 397 ? 44.552 37.218 55.671 1.00 24.55 397 TYR B CA 1
ATOM 7127 C C . TYR B 1 397 ? 45.743 38.141 55.493 1.00 24.26 397 TYR B C 1
ATOM 7128 O O . TYR B 1 397 ? 46.878 37.794 55.809 1.00 24.16 397 TYR B O 1
ATOM 7137 N N . ASP B 1 398 ? 45.475 39.322 54.941 1.00 24.57 398 ASP B N 1
ATOM 7138 C CA . ASP B 1 398 ? 46.468 40.381 54.831 1.00 24.74 398 ASP B CA 1
ATOM 7139 C C . ASP B 1 398 ? 46.129 41.493 55.805 1.00 24.79 398 ASP B C 1
ATOM 7140 O O . ASP B 1 398 ? 44.965 41.775 56.045 1.00 25.35 398 ASP B O 1
ATOM 7145 N N . SER B 1 399 ? 47.152 42.130 56.357 1.00 24.80 399 SER B N 1
ATOM 7146 C CA . SER B 1 399 ? 47.002 43.294 57.222 1.00 25.32 399 SER B CA 1
ATOM 7147 C C . SER B 1 399 ? 47.940 44.402 56.718 1.00 25.99 399 SER B C 1
ATOM 7148 O O . SER B 1 399 ? 48.667 44.208 55.740 1.00 27.45 399 SER B O 1
ATOM 7151 N N . LYS B 1 400 ? 47.931 45.543 57.397 1.00 26.75 400 LYS B N 1
ATOM 7152 C CA . LYS B 1 400 ? 48.810 46.682 57.080 1.00 27.65 400 LYS B CA 1
ATOM 7153 C C . LYS B 1 400 ? 50.256 46.290 56.742 1.00 27.24 400 LYS B C 1
ATOM 7154 O O . LYS B 1 400 ? 50.778 46.662 55.694 1.00 27.53 400 LYS B O 1
ATOM 7160 N N . ASP B 1 401 ? 50.896 45.529 57.625 1.00 26.53 401 ASP B N 1
ATOM 7161 C CA . ASP B 1 401 ? 52.330 45.247 57.545 1.00 26.42 401 ASP B CA 1
ATOM 7162 C C . ASP B 1 401 ? 52.678 43.817 57.138 1.00 25.67 401 ASP B C 1
ATOM 7163 O O . ASP B 1 401 ? 53.863 43.498 56.997 1.00 26.32 401 ASP B O 1
ATOM 7168 N N . PHE B 1 402 ? 51.670 42.957 56.988 1.00 25.20 402 PHE B N 1
ATOM 7169 C CA . PHE B 1 402 ? 51.901 41.530 56.741 1.00 25.03 402 PHE B CA 1
ATOM 7170 C C . PHE B 1 402 ? 50.982 40.970 55.667 1.00 25.37 402 PHE B C 1
ATOM 7171 O O . PHE B 1 402 ? 49.840 41.403 55.536 1.00 26.41 402 PHE B O 1
ATOM 7179 N N . THR B 1 403 ? 51.483 39.996 54.910 1.00 25.83 403 THR B N 1
ATOM 7180 C CA . THR B 1 403 ? 50.715 39.284 53.890 1.00 26.39 403 THR B CA 1
ATOM 7181 C C . THR B 1 403 ? 50.665 37.786 54.190 1.00 25.52 403 THR B C 1
ATOM 7182 O O . THR B 1 403 ? 51.624 37.212 54.705 1.00 25.86 403 THR B O 1
ATOM 7186 N N . ASP B 1 404 ? 49.558 37.153 53.828 1.00 25.10 404 ASP B N 1
ATOM 7187 C CA . ASP B 1 404 ? 49.368 35.714 53.992 1.00 24.98 404 ASP B CA 1
ATOM 7188 C C . ASP B 1 404 ? 49.548 35.276 55.455 1.00 23.46 404 ASP B C 1
ATOM 7189 O O . ASP B 1 404 ? 50.255 34.308 55.732 1.00 24.41 404 ASP B O 1
ATOM 7194 N N . VAL B 1 405 ? 48.912 36.005 56.365 1.00 21.90 405 VAL B N 1
ATOM 7195 C CA . VAL B 1 405 ? 48.936 35.681 57.799 1.00 20.45 405 VAL B CA 1
ATOM 7196 C C . VAL B 1 405 ? 47.973 34.525 58.052 1.00 20.51 405 VAL B C 1
ATOM 7197 O O . VAL B 1 405 ? 46.781 34.684 57.810 1.00 20.67 405 VAL B O 1
ATOM 7201 N N . PRO B 1 406 ? 48.441 33.368 58.511 1.00 20.17 406 PRO B N 1
ATOM 7202 C CA . PRO B 1 406 ? 47.511 32.259 58.775 1.00 19.88 406 PRO B CA 1
ATOM 7203 C C . PRO B 1 406 ? 46.642 32.602 59.963 1.00 19.22 406 PRO B C 1
ATOM 7204 O O . PRO B 1 406 ? 47.118 33.161 60.943 1.00 19.29 406 PRO B O 1
ATOM 7208 N N . TYR B 1 407 ? 45.351 32.318 59.850 1.00 19.50 407 TYR B N 1
ATOM 7209 C CA . TYR B 1 407 ? 44.458 32.423 60.997 1.00 19.29 407 TYR B CA 1
ATOM 7210 C C . TYR B 1 407 ? 44.922 31.494 62.138 1.00 18.82 407 TYR B C 1
ATOM 7211 O O . TYR B 1 407 ? 44.801 31.853 63.299 1.00 19.37 407 TYR B O 1
ATOM 7220 N N . LEU B 1 408 ? 45.471 30.336 61.784 1.00 18.70 408 LEU B N 1
ATOM 7221 C CA . LEU B 1 408 ? 45.984 29.383 62.775 1.00 18.24 408 LEU B CA 1
ATOM 7222 C C . LEU B 1 408 ? 47.476 29.578 63.049 1.00 17.25 408 LEU B C 1
ATOM 7223 O O . LEU B 1 408 ? 48.276 29.530 62.122 1.00 18.40 408 LEU B O 1
ATOM 7228 N N . GLU B 1 409 ? 47.829 29.781 64.310 1.00 16.09 409 GLU B N 1
ATOM 7229 C CA . GLU B 1 409 ? 49.211 29.719 64.784 1.00 15.35 409 GLU B CA 1
ATOM 7230 C C . GLU B 1 409 ? 49.268 28.519 65.718 1.00 14.97 409 GLU B C 1
ATOM 7231 O O . GLU B 1 409 ? 48.551 28.496 66.727 1.00 15.46 409 GLU B O 1
ATOM 7237 N N . SER B 1 410 ? 50.043 27.499 65.386 1.00 14.18 410 SER B N 1
ATOM 7238 C CA . SER B 1 410 ? 50.022 26.283 66.192 1.00 14.11 410 SER B CA 1
ATOM 7239 C C . SER B 1 410 ? 51.314 25.489 66.087 1.00 13.95 410 SER B C 1
ATOM 7240 O O . SER B 1 410 ? 52.030 25.526 65.065 1.00 14.77 410 SER B O 1
ATOM 7243 N N . ILE B 1 411 ? 51.581 24.734 67.140 1.00 13.85 411 ILE B N 1
ATOM 7244 C CA . ILE B 1 411 ? 52.613 23.714 67.167 1.00 13.80 411 ILE B CA 1
ATOM 7245 C C . ILE B 1 411 ? 52.205 22.624 68.166 1.00 13.00 411 ILE B C 1
ATOM 7246 O O . ILE B 1 411 ? 51.516 22.888 69.142 1.00 13.96 411 ILE B O 1
ATOM 7251 N N . ALA B 1 412 ? 52.717 21.424 67.933 1.00 12.68 412 ALA B N 1
ATOM 7252 C CA . ALA B 1 412 ? 52.546 20.301 68.866 1.00 12.95 412 ALA B CA 1
ATOM 7253 C C . ALA B 1 412 ? 53.876 19.960 69.524 1.00 12.60 412 ALA B C 1
ATOM 7254 O O . ALA B 1 412 ? 54.943 20.001 68.866 1.00 13.29 412 ALA B O 1
ATOM 7256 N N . VAL B 1 413 ? 53.822 19.615 70.806 1.00 12.62 413 VAL B N 1
ATOM 7257 C CA . VAL B 1 413 ? 54.981 19.193 71.574 1.00 12.69 413 VAL B CA 1
ATOM 7258 C C . VAL B 1 413 ? 54.716 17.789 72.106 1.00 12.83 413 VAL B C 1
ATOM 7259 O O . VAL B 1 413 ? 53.702 17.535 72.755 1.00 14.08 413 VAL B O 1
ATOM 7263 N N . TYR B 1 414 ? 55.624 16.869 71.824 1.00 12.84 414 TYR B N 1
ATOM 7264 C CA . TYR B 1 414 ? 55.522 15.450 72.209 1.00 13.32 414 TYR B CA 1
ATOM 7265 C C . TYR B 1 414 ? 56.443 15.193 73.378 1.00 13.58 414 TYR B C 1
ATOM 7266 O O . TYR B 1 414 ? 57.654 15.384 73.254 1.00 14.39 414 TYR B O 1
ATOM 7275 N N . ASN B 1 415 ? 55.884 14.725 74.496 1.00 14.34 415 ASN B N 1
ATOM 7276 C CA . ASN B 1 415 ? 56.622 14.317 75.671 1.00 16.35 415 ASN B CA 1
ATOM 7277 C C . ASN B 1 415 ? 56.565 12.800 75.791 1.00 17.69 415 ASN B C 1
ATOM 7278 O O . ASN B 1 415 ? 55.573 12.219 76.219 1.00 17.51 415 ASN B O 1
ATOM 7283 N N . GLU B 1 416 ? 57.635 12.142 75.407 1.00 19.27 416 GLU B N 1
ATOM 7284 C CA . GLU B 1 416 ? 57.647 10.692 75.383 1.00 21.69 416 GLU B CA 1
ATOM 7285 C C . GLU B 1 416 ? 57.614 10.114 76.793 1.00 22.83 416 GLU B C 1
ATOM 7286 O O . GLU B 1 416 ? 56.971 9.073 77.033 1.00 24.13 416 GLU B O 1
ATOM 7292 N N . GLU B 1 417 ? 58.285 10.749 77.731 1.00 23.55 417 GLU B N 1
ATOM 7293 C CA . GLU B 1 417 ? 58.303 10.234 79.103 1.00 25.23 417 GLU B CA 1
ATOM 7294 C C . GLU B 1 417 ? 56.917 10.269 79.767 1.00 25.08 417 GLU B C 1
ATOM 7295 O O . GLU B 1 417 ? 56.550 9.353 80.525 1.00 25.34 417 GLU B O 1
ATOM 7301 N N . LYS B 1 418 ? 56.137 11.304 79.468 1.00 24.40 418 LYS B N 1
ATOM 7302 C CA . LYS B 1 418 ? 54.781 11.447 80.012 1.00 24.70 418 LYS B C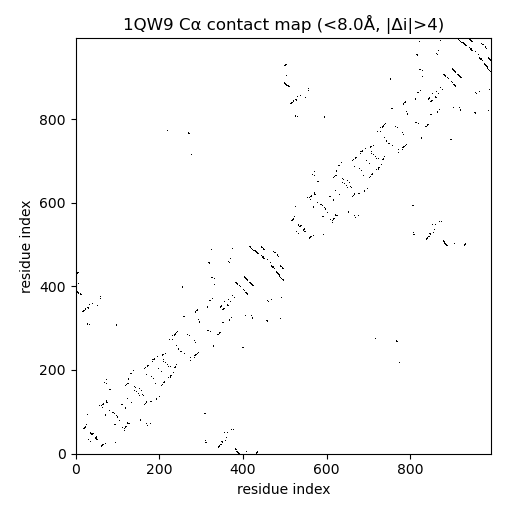A 1
ATOM 7303 C C . LYS B 1 418 ? 53.741 10.771 79.104 1.00 23.70 418 LYS B C 1
ATOM 7304 O O . LYS B 1 418 ? 52.569 10.646 79.495 1.00 24.68 418 LYS B O 1
ATOM 7310 N N . GLU B 1 419 ? 54.164 10.301 77.927 1.00 21.94 419 GLU B N 1
ATOM 7311 C CA . GLU B 1 419 ? 53.303 9.792 76.855 1.00 21.81 419 GLU B CA 1
ATOM 7312 C C . GLU B 1 419 ? 52.169 10.755 76.517 1.00 20.05 419 GLU B C 1
ATOM 7313 O O . GLU B 1 419 ? 50.980 10.379 76.469 1.00 21.59 419 GLU B O 1
ATOM 7319 N N . GLU B 1 420 ? 52.549 12.015 76.297 1.00 18.66 420 GLU B N 1
ATOM 7320 C CA . GLU B 1 420 ? 51.614 13.099 76.039 1.00 17.32 420 GLU B CA 1
ATOM 7321 C C . GLU B 1 420 ? 52.017 13.863 74.766 1.00 15.19 420 GLU B C 1
ATOM 7322 O O . GLU B 1 420 ? 53.215 13.996 74.446 1.00 15.59 420 GLU B O 1
ATOM 7328 N N . VAL B 1 421 ? 51.013 14.373 74.054 1.00 14.01 421 VAL B N 1
ATOM 7329 C CA . VAL B 1 421 ? 51.221 15.357 72.982 1.00 15.04 421 VAL B CA 1
ATOM 7330 C C . VAL B 1 421 ? 50.345 16.549 73.298 1.00 14.26 421 VAL B C 1
ATOM 7331 O O . VAL B 1 421 ? 49.150 16.386 73.569 1.00 15.79 421 VAL B O 1
ATOM 7335 N N . THR B 1 422 ? 50.899 17.768 73.262 1.00 14.13 422 THR B N 1
ATOM 7336 C CA . THR B 1 422 ? 50.143 18.980 73.542 1.00 14.13 422 THR B CA 1
ATOM 7337 C C . THR B 1 422 ? 50.141 19.857 72.304 1.00 12.81 422 THR B C 1
ATOM 7338 O O . THR B 1 422 ? 51.224 20.147 71.746 1.00 13.69 422 THR B O 1
ATOM 7342 N N . ILE B 1 423 ? 48.952 20.241 71.844 1.00 13.07 423 ILE B N 1
ATOM 7343 C CA . ILE B 1 423 ? 48.795 21.133 70.713 1.00 13.50 423 ILE B CA 1
ATOM 7344 C C . ILE B 1 423 ? 48.451 22.506 71.251 1.00 12.90 423 ILE B C 1
ATOM 7345 O O . ILE B 1 423 ? 47.426 22.689 71.925 1.00 14.62 423 ILE B O 1
ATOM 7350 N N . PHE B 1 424 ? 49.316 23.479 70.991 1.00 13.05 424 PHE B N 1
ATOM 7351 C CA . PHE B 1 424 ? 49.074 24.878 71.314 1.00 13.10 424 PHE B CA 1
ATOM 7352 C C . PHE B 1 424 ? 48.554 25.557 70.074 1.00 14.07 424 PHE B C 1
ATOM 7353 O O . PHE B 1 424 ? 49.172 25.430 69.013 1.00 14.65 424 PHE B O 1
ATOM 7361 N N . ALA B 1 425 ? 47.444 26.280 70.162 1.00 14.27 425 ALA B N 1
ATOM 7362 C CA . ALA B 1 425 ? 46.847 26.868 68.960 1.00 15.15 425 ALA B CA 1
ATOM 7363 C C . ALA B 1 425 ? 46.145 28.164 69.272 1.00 14.83 425 ALA B C 1
ATOM 7364 O O . ALA B 1 425 ? 45.307 28.220 70.181 1.00 16.04 425 ALA B O 1
ATOM 7366 N N . VAL B 1 426 ? 46.478 29.204 68.506 1.00 14.65 426 VAL B N 1
ATOM 7367 C CA . VAL B 1 426 ? 45.741 30.450 68.521 1.00 15.35 426 VAL B CA 1
ATOM 7368 C C . VAL B 1 426 ? 44.946 30.523 67.242 1.00 15.88 426 VAL B C 1
ATOM 7369 O O . VAL B 1 426 ? 45.465 30.246 66.141 1.00 16.04 426 VAL B O 1
ATOM 7373 N N . ASN B 1 427 ? 43.671 30.908 67.377 1.00 16.55 427 ASN B N 1
ATOM 7374 C CA . ASN B 1 427 ? 42.860 31.352 66.251 1.00 17.27 427 ASN B CA 1
ATOM 7375 C C . ASN B 1 427 ? 42.847 32.876 66.255 1.00 17.43 427 ASN B C 1
ATOM 7376 O O . ASN B 1 427 ? 42.299 33.495 67.153 1.00 17.63 427 ASN B O 1
ATOM 7381 N N . ARG B 1 428 ? 43.502 33.469 65.252 1.00 17.81 428 ARG B N 1
ATOM 7382 C CA . ARG B 1 428 ? 43.561 34.918 65.104 1.00 18.28 428 ARG B CA 1
ATOM 7383 C C . ARG B 1 428 ? 42.300 35.548 64.506 1.00 18.98 428 ARG B C 1
ATOM 7384 O O . ARG B 1 428 ? 42.186 36.770 64.525 1.00 20.23 428 ARG B O 1
ATOM 7392 N N . ASP B 1 429 ? 41.389 34.735 63.982 1.00 19.35 429 ASP B N 1
ATOM 7393 C CA . ASP B 1 429 ? 40.183 35.268 63.322 1.00 20.65 429 ASP B CA 1
ATOM 7394 C C . ASP B 1 429 ? 39.359 36.102 64.298 1.00 21.43 429 ASP B C 1
ATOM 7395 O O . ASP B 1 429 ? 38.952 35.621 65.356 1.00 20.64 429 ASP B O 1
ATOM 7400 N N . MET B 1 430 ? 39.061 37.348 63.915 1.00 22.30 430 MET B N 1
ATOM 7401 C CA . MET B 1 430 ? 38.288 38.252 64.756 1.00 23.16 430 MET B CA 1
ATOM 7402 C C . MET B 1 430 ? 36.775 38.013 64.688 1.00 23.90 430 MET B C 1
ATOM 7403 O O . MET B 1 430 ? 36.064 38.567 65.514 1.00 24.12 430 MET B O 1
ATOM 7408 N N . GLU B 1 431 ? 36.307 37.192 63.745 1.00 25.75 431 GLU B N 1
ATOM 7409 C CA . GLU B 1 431 ? 34.853 36.943 63.570 1.00 27.31 431 GLU B CA 1
ATOM 7410 C C . GLU B 1 431 ? 34.418 35.469 63.678 1.00 26.93 431 GLU B C 1
ATOM 7411 O O . GLU B 1 431 ? 33.387 35.153 64.287 1.00 28.07 431 GLU B O 1
ATOM 7417 N N . ASP B 1 432 ? 35.212 34.561 63.123 1.00 26.27 432 ASP B N 1
ATOM 7418 C CA . ASP B 1 432 ? 34.788 33.184 62.877 1.00 26.11 432 ASP B CA 1
ATOM 7419 C C . ASP B 1 432 ? 35.594 32.176 63.698 1.00 25.18 432 ASP B C 1
ATOM 7420 O O . ASP B 1 432 ? 36.818 32.330 63.885 1.00 24.49 432 ASP B O 1
ATOM 7425 N N . ALA B 1 433 ? 34.914 31.135 64.171 1.00 24.57 433 ALA B N 1
ATOM 7426 C CA . ALA B 1 433 ? 35.592 29.979 64.723 1.00 24.23 433 ALA B CA 1
ATOM 7427 C C . ALA B 1 433 ? 36.367 29.246 63.619 1.00 23.75 433 ALA B C 1
ATOM 7428 O O . ALA B 1 433 ? 36.053 29.353 62.428 1.00 24.57 433 ALA B O 1
ATOM 7430 N N . LEU B 1 434 ? 37.402 28.513 64.019 1.00 23.34 434 LEU B N 1
ATOM 7431 C CA . LEU B 1 434 ? 38.195 27.704 63.116 1.00 23.39 434 LEU B CA 1
ATOM 7432 C C . LEU B 1 434 ? 38.048 26.219 63.477 1.00 23.33 434 LEU B C 1
ATOM 7433 O O . LEU B 1 434 ? 38.275 25.839 64.622 1.00 24.37 434 LEU B O 1
ATOM 7438 N N . LEU B 1 435 ? 37.659 25.396 62.504 1.00 23.06 435 LEU B N 1
ATOM 7439 C CA . LEU B 1 435 ? 37.499 23.962 62.709 1.00 23.62 435 LEU B CA 1
ATOM 7440 C C . LEU B 1 435 ? 38.824 23.286 62.358 1.00 23.33 435 LEU B C 1
ATOM 7441 O O . LEU B 1 435 ? 39.165 23.120 61.185 1.00 23.84 435 LEU B O 1
ATOM 7446 N N . LEU B 1 436 ? 39.578 22.943 63.393 1.00 21.77 436 LEU B N 1
ATOM 7447 C CA . LEU B 1 436 ? 40.884 22.330 63.250 1.00 21.54 436 LEU B CA 1
ATOM 7448 C C . LEU B 1 436 ? 40.734 20.830 63.172 1.00 21.30 436 LEU B C 1
ATOM 7449 O O . LEU B 1 436 ? 40.044 20.240 64.004 1.00 22.14 436 LEU B O 1
ATOM 7454 N N . GLU B 1 437 ? 41.357 20.215 62.176 1.00 21.40 437 GLU B N 1
ATOM 7455 C CA . GLU B 1 437 ? 41.459 18.770 62.062 1.00 22.65 437 GLU B CA 1
ATOM 7456 C C . GLU B 1 437 ? 42.931 18.384 62.107 1.00 22.57 437 GLU B C 1
ATOM 7457 O O . GLU B 1 437 ? 43.687 18.820 61.255 1.00 23.09 437 GLU B O 1
ATOM 7463 N N . CYS B 1 438 ? 43.299 17.538 63.068 1.00 22.38 438 CYS B N 1
ATOM 7464 C CA . CYS B 1 438 ? 44.667 17.097 63.291 1.00 22.16 438 CYS B CA 1
ATOM 7465 C C . CYS B 1 438 ? 44.833 15.614 63.013 1.00 21.88 438 CYS B C 1
ATOM 7466 O O . CYS B 1 438 ? 44.197 14.766 63.659 1.00 22.15 438 CYS B O 1
ATOM 7469 N N . ASP B 1 439 ? 45.709 15.283 62.076 1.00 22.09 439 ASP B N 1
ATOM 7470 C CA . ASP B 1 439 ? 46.023 13.907 61.749 1.00 22.83 439 ASP B CA 1
ATOM 7471 C C . ASP B 1 439 ? 46.970 13.350 62.794 1.00 23.02 439 ASP B C 1
ATOM 7472 O O . ASP B 1 439 ? 48.119 13.765 62.880 1.00 22.95 439 ASP B O 1
ATOM 7477 N N . VAL B 1 440 ? 46.474 12.417 63.600 1.00 23.03 440 VAL B N 1
ATOM 7478 C CA . VAL B 1 440 ? 47.241 11.798 64.683 1.00 23.69 440 VAL B CA 1
ATOM 7479 C C . VAL B 1 440 ? 47.462 10.288 64.493 1.00 24.23 440 VAL B C 1
ATOM 7480 O O . VAL B 1 440 ? 47.649 9.552 65.460 1.00 25.05 440 VAL B O 1
ATOM 7484 N N . ARG B 1 441 ? 47.475 9.829 63.242 1.00 24.72 441 ARG B N 1
ATOM 7485 C CA . ARG B 1 441 ? 47.797 8.431 62.923 1.00 25.91 441 ARG B CA 1
ATOM 7486 C C . ARG B 1 441 ? 49.094 7.933 63.588 1.00 24.75 441 ARG B C 1
ATOM 7487 O O . ARG B 1 441 ? 49.208 6.765 63.959 1.00 25.60 441 ARG B O 1
ATOM 7495 N N . SER B 1 442 ? 50.095 8.810 63.720 1.00 23.11 442 SER B N 1
ATOM 7496 C CA . SER B 1 442 ? 51.387 8.394 64.245 1.00 22.97 442 SER B CA 1
ATOM 7497 C C . SER B 1 442 ? 51.414 8.246 65.764 1.00 22.45 442 SER B C 1
ATOM 7498 O O . SER B 1 442 ? 52.422 7.803 66.326 1.00 23.37 442 SER B O 1
ATOM 7501 N N . PHE B 1 443 ? 50.308 8.613 66.411 1.00 23.64 443 PHE B N 1
ATOM 7502 C CA . PHE B 1 443 ? 50.116 8.500 67.855 1.00 24.46 443 PHE B CA 1
ATOM 7503 C C . PHE B 1 443 ? 48.937 7.563 68.173 1.00 26.17 443 PHE B C 1
ATOM 7504 O O . PHE B 1 443 ? 47.871 7.985 68.648 1.00 25.62 443 PHE B O 1
ATOM 7512 N N . GLU B 1 444 ? 49.154 6.279 67.901 1.00 28.16 444 GLU B N 1
ATOM 7513 C CA . GLU B 1 444 ? 48.127 5.256 68.135 1.00 29.48 444 GLU B CA 1
ATOM 7514 C C . GLU B 1 444 ? 47.841 5.147 69.623 1.00 28.89 444 GLU B C 1
ATOM 7515 O O . GLU B 1 444 ? 48.744 5.270 70.450 1.00 28.06 444 GLU B O 1
ATOM 7521 N N . ASP B 1 445 ? 46.569 4.937 69.945 1.00 28.91 445 ASP B N 1
ATOM 7522 C CA . ASP B 1 445 ? 46.087 4.789 71.319 1.00 29.27 445 ASP B CA 1
ATOM 7523 C C . ASP B 1 445 ? 46.096 6.076 72.130 1.00 27.39 445 ASP B C 1
ATOM 7524 O O . ASP B 1 445 ? 45.755 6.051 73.294 1.00 28.34 445 ASP B O 1
ATOM 7529 N N . TYR B 1 446 ? 46.444 7.206 71.524 1.00 24.91 446 TYR B N 1
ATOM 7530 C CA . TYR B 1 446 ? 46.294 8.482 72.204 1.00 23.09 446 TYR B CA 1
ATOM 7531 C C . TYR B 1 446 ? 44.827 8.934 72.209 1.00 22.51 446 TYR B C 1
ATOM 7532 O O . TYR B 1 446 ? 44.111 8.766 71.235 1.00 24.80 446 TYR B O 1
ATOM 7541 N N . ARG B 1 447 ? 44.424 9.517 73.332 1.00 21.53 447 ARG B N 1
ATOM 7542 C CA . ARG B 1 447 ? 43.060 10.008 73.579 1.00 20.93 447 ARG B CA 1
ATOM 7543 C C . ARG B 1 447 ? 43.165 11.482 73.926 1.00 18.62 447 ARG B C 1
ATOM 7544 O O . ARG B 1 447 ? 44.233 11.957 74.317 1.00 18.22 447 ARG B O 1
ATOM 7552 N N . VAL B 1 448 ? 42.073 12.213 73.800 1.00 16.25 448 VAL B N 1
ATOM 7553 C CA . VAL B 1 448 ? 42.016 13.572 74.310 1.00 15.45 448 VAL B CA 1
ATOM 7554 C C . VAL B 1 448 ? 41.912 13.534 75.842 1.00 15.75 448 VAL B C 1
ATOM 7555 O O . VAL B 1 448 ? 41.047 12.856 76.401 1.00 16.95 448 VAL B O 1
ATOM 7559 N N . ILE B 1 449 ? 42.803 14.249 76.507 1.00 14.98 449 ILE B N 1
ATOM 7560 C CA . ILE B 1 449 ? 42.771 14.459 77.943 1.00 15.24 449 ILE B CA 1
ATOM 7561 C C . ILE B 1 449 ? 41.898 15.660 78.289 1.00 14.78 449 ILE B C 1
ATOM 7562 O O . ILE B 1 449 ? 40.990 15.547 79.130 1.00 14.70 449 ILE B O 1
ATOM 7567 N N . GLU B 1 450 ? 42.206 16.809 77.692 1.00 14.50 450 GLU B N 1
ATOM 7568 C CA . GLU B 1 450 ? 41.492 18.051 77.944 1.00 14.55 450 GLU B CA 1
ATOM 7569 C C . GLU B 1 450 ? 41.736 19.072 76.832 1.00 14.17 450 GLU B C 1
ATOM 7570 O O . GLU B 1 450 ? 42.710 18.972 76.067 1.00 15.90 450 GLU B O 1
ATOM 7576 N N . HIS B 1 451 ? 40.858 20.062 76.743 1.00 13.92 451 HIS B N 1
ATOM 7577 C CA . HIS B 1 451 ? 40.967 21.182 75.807 1.00 13.62 451 HIS B CA 1
ATOM 7578 C C . HIS B 1 451 ? 40.716 22.452 76.617 1.00 14.46 451 HIS B C 1
ATOM 7579 O O . HIS B 1 451 ? 39.566 22.746 76.986 1.00 15.36 451 HIS B O 1
ATOM 7586 N N . ILE B 1 452 ? 41.799 23.178 76.918 1.00 14.28 452 ILE B N 1
ATOM 7587 C CA . ILE B 1 452 ? 41.767 24.429 77.647 1.00 14.60 452 ILE B CA 1
ATOM 7588 C C . ILE B 1 452 ? 41.601 25.571 76.655 1.00 14.33 452 ILE B C 1
ATOM 7589 O O . ILE B 1 452 ? 42.247 25.553 75.595 1.00 15.37 452 ILE B O 1
ATOM 7594 N N . VAL B 1 453 ? 40.779 26.563 77.002 1.00 14.83 453 VAL B N 1
ATOM 7595 C CA . VAL B 1 453 ? 40.516 27.718 76.140 1.00 15.69 453 VAL B CA 1
ATOM 7596 C C . VAL B 1 453 ? 40.643 29.000 76.946 1.00 16.27 453 VAL B C 1
ATOM 7597 O O . VAL B 1 453 ? 40.084 29.109 78.055 1.00 16.85 453 VAL B O 1
ATOM 7601 N N . LEU B 1 454 ? 41.394 29.962 76.404 1.00 16.01 454 LEU B N 1
ATOM 7602 C CA . LEU B 1 454 ? 41.400 31.311 76.925 1.00 16.13 454 LEU B CA 1
ATOM 7603 C C . LEU B 1 454 ? 40.762 32.195 75.867 1.00 16.18 454 LEU B C 1
ATOM 7604 O O . LEU B 1 454 ? 41.266 32.338 74.748 1.00 16.05 454 LEU B O 1
ATOM 7609 N N . GLU B 1 455 ? 39.618 32.775 76.218 1.00 17.52 455 GLU B N 1
ATOM 7610 C CA . GLU B 1 455 ? 38.865 33.640 75.315 1.00 18.41 455 GLU B CA 1
ATOM 7611 C C . GLU B 1 455 ? 38.132 34.701 76.105 1.00 19.31 455 GLU B C 1
ATOM 7612 O O . GLU B 1 455 ? 37.847 34.509 77.276 1.00 19.59 455 GLU B O 1
ATOM 7618 N N . HIS B 1 456 ? 37.886 35.832 75.464 1.00 20.09 456 HIS B N 1
ATOM 7619 C CA . HIS B 1 456 ? 37.009 36.854 76.016 1.00 22.08 456 HIS B CA 1
ATOM 7620 C C . HIS B 1 456 ? 36.444 37.688 74.900 1.00 23.46 456 HIS B C 1
ATOM 7621 O O . HIS B 1 456 ? 37.134 37.983 73.933 1.00 23.21 456 HIS B O 1
ATOM 7628 N N . ASP B 1 457 ? 35.186 38.102 75.028 1.00 24.81 457 ASP B N 1
ATOM 7629 C CA . ASP B 1 457 ? 34.555 38.833 73.940 1.00 26.54 457 ASP B CA 1
ATOM 7630 C C . ASP B 1 457 ? 35.157 40.223 73.705 1.00 25.88 457 ASP B C 1
ATOM 7631 O O . ASP B 1 457 ? 35.024 40.760 72.614 1.00 28.22 457 ASP B O 1
ATOM 7636 N N . ASN B 1 458 ? 35.820 40.793 74.711 1.00 24.20 458 ASN B N 1
ATOM 7637 C CA . ASN B 1 458 ? 36.413 42.123 74.607 1.00 23.27 458 ASN B CA 1
ATOM 7638 C C . ASN B 1 458 ? 37.929 41.997 74.665 1.00 21.75 458 ASN B C 1
ATOM 7639 O O . ASN B 1 458 ? 38.490 41.763 75.744 1.00 22.22 458 ASN B O 1
ATOM 7644 N N . VAL B 1 459 ? 38.584 42.191 73.527 1.00 20.52 459 VAL B N 1
ATOM 7645 C CA . VAL B 1 459 ? 40.045 42.114 73.490 1.00 20.56 459 VAL B CA 1
ATOM 7646 C C . VAL B 1 459 ? 40.732 43.102 74.424 1.00 20.29 459 VAL B C 1
ATOM 7647 O O . VAL B 1 459 ? 41.897 42.888 74.773 1.00 19.50 459 VAL B O 1
ATOM 7651 N N . LYS B 1 460 ? 40.076 44.208 74.775 1.00 19.24 460 LYS B N 1
ATOM 7652 C CA . LYS B 1 460 ? 40.675 45.209 75.649 1.00 19.60 460 LYS B CA 1
ATOM 7653 C C . LYS B 1 460 ? 40.451 44.965 77.128 1.00 19.01 460 LYS B C 1
ATOM 7654 O O . LYS B 1 460 ? 40.920 45.734 77.956 1.00 19.53 460 LYS B O 1
ATOM 7660 N N . GLN B 1 461 ? 39.761 43.883 77.468 1.00 19.13 461 GLN B N 1
ATOM 7661 C CA . GLN B 1 461 ? 39.488 43.560 78.856 1.00 19.68 461 GLN B CA 1
ATOM 7662 C C . GLN B 1 461 ? 40.779 43.168 79.580 1.00 18.36 461 GLN B C 1
ATOM 7663 O O . GLN B 1 461 ? 41.545 42.321 79.081 1.00 18.00 461 GLN B O 1
ATOM 7669 N N . THR B 1 462 ? 40.962 43.713 80.776 1.00 18.35 462 THR B N 1
ATOM 7670 C CA . THR B 1 462 ? 42.118 43.431 81.637 1.00 18.61 462 THR B CA 1
ATOM 7671 C C . THR B 1 462 ? 41.692 42.650 82.885 1.00 18.45 462 THR B C 1
ATOM 7672 O O . THR B 1 462 ? 40.490 42.545 83.203 1.00 19.56 462 THR B O 1
ATOM 7676 N N . ASN B 1 463 ? 42.666 42.117 83.613 1.00 18.56 463 ASN B N 1
ATOM 7677 C CA . ASN B 1 463 ? 42.462 41.621 84.955 1.00 18.37 463 ASN B CA 1
ATOM 7678 C C . ASN B 1 463 ? 42.925 42.681 85.944 1.00 19.02 463 ASN B C 1
ATOM 7679 O O . ASN B 1 463 ? 43.553 43.677 85.557 1.00 19.77 463 ASN B O 1
ATOM 7684 N N . SER B 1 464 ? 42.621 42.479 87.215 1.00 19.85 464 SER B N 1
ATOM 7685 C CA . SER B 1 464 ? 42.964 43.432 88.264 1.00 21.32 464 SER B CA 1
ATOM 7686 C C . SER B 1 464 ? 43.016 42.700 89.596 1.00 21.39 464 SER B C 1
ATOM 7687 O O . SER B 1 464 ? 42.672 41.521 89.677 1.00 21.27 464 SER B O 1
ATOM 7690 N N . ALA B 1 465 ? 43.427 43.399 90.646 1.00 22.60 465 ALA B N 1
ATOM 7691 C CA . ALA B 1 465 ? 43.435 42.808 91.983 1.00 23.69 465 ALA B CA 1
ATOM 7692 C C . ALA B 1 465 ? 42.016 42.448 92.433 1.00 25.34 465 ALA B C 1
ATOM 7693 O O . ALA B 1 465 ? 41.830 41.490 93.168 1.00 26.46 465 ALA B O 1
ATOM 7695 N N . GLN B 1 466 ? 41.037 43.191 91.942 1.00 26.72 466 GLN B N 1
ATOM 7696 C CA . GLN B 1 466 ? 39.648 43.032 92.385 1.00 28.72 466 GLN B CA 1
ATOM 7697 C C . GLN B 1 466 ? 38.868 41.946 91.631 1.00 28.61 466 GLN B C 1
ATOM 7698 O O . GLN B 1 466 ? 37.944 41.348 92.190 1.00 29.27 466 GLN B O 1
ATOM 7704 N N . SER B 1 467 ? 39.206 41.704 90.367 1.00 28.22 467 SER B N 1
ATOM 7705 C CA . SER B 1 467 ? 38.515 40.686 89.571 1.00 28.31 467 SER B CA 1
ATOM 7706 C C . SER B 1 467 ? 39.296 40.284 88.325 1.00 26.75 467 SER B C 1
ATOM 7707 O O . SER B 1 467 ? 40.036 41.093 87.730 1.00 27.18 467 SER B O 1
ATOM 7710 N N . SER B 1 468 ? 39.093 39.038 87.918 1.00 25.43 468 SER B N 1
ATOM 7711 C CA . SER B 1 468 ? 39.795 38.469 86.782 1.00 24.75 468 SER B CA 1
ATOM 7712 C C . SER B 1 468 ? 38.807 37.863 85.809 1.00 22.80 468 SER B C 1
ATOM 7713 O O . SER B 1 468 ? 38.604 36.655 85.784 1.00 22.88 468 SER B O 1
ATOM 7716 N N . PRO B 1 469 ? 38.214 38.704 84.976 1.00 22.14 469 PRO B N 1
ATOM 7717 C CA . PRO B 1 469 ? 37.276 38.234 83.954 1.00 22.63 469 PRO B CA 1
ATOM 7718 C C . PRO B 1 469 ? 37.937 37.389 82.858 1.00 21.79 469 PRO B C 1
ATOM 7719 O O . PRO B 1 469 ? 37.275 36.601 82.183 1.00 22.65 469 PRO B O 1
ATOM 7723 N N . VAL B 1 470 ? 39.245 37.571 82.660 1.00 20.50 470 VAL B N 1
ATOM 7724 C CA . VAL B 1 470 ? 39.985 36.846 81.636 1.00 20.04 470 VAL B CA 1
ATOM 7725 C C . VAL B 1 470 ? 40.740 35.691 82.299 1.00 19.57 470 VAL B C 1
ATOM 7726 O O . VAL B 1 470 ? 41.816 35.869 82.883 1.00 19.32 470 VAL B O 1
ATOM 7730 N N . VAL B 1 471 ? 40.157 34.499 82.219 1.00 19.13 471 VAL B N 1
ATOM 7731 C CA . VAL B 1 471 ? 40.720 33.308 82.839 1.00 19.35 471 VAL B CA 1
ATOM 7732 C C . VAL B 1 471 ? 40.384 32.083 81.997 1.00 17.92 471 VAL B C 1
ATOM 7733 O O . VAL B 1 471 ? 39.375 32.080 81.292 1.00 18.33 471 VAL B O 1
ATOM 7737 N N . PRO B 1 472 ? 41.224 31.045 82.017 1.00 16.94 472 PRO B N 1
ATOM 7738 C CA . PRO B 1 472 ? 40.970 29.860 81.199 1.00 17.59 472 PRO B CA 1
ATOM 7739 C C . PRO B 1 472 ? 39.741 29.075 81.657 1.00 17.58 472 PRO B C 1
ATOM 7740 O O . PRO B 1 472 ? 39.353 29.137 82.828 1.00 18.07 472 PRO B O 1
ATOM 7744 N N . HIS B 1 473 ? 39.151 28.351 80.730 1.00 17.08 473 HIS B N 1
ATOM 7745 C CA . HIS B 1 473 ? 38.145 27.333 81.078 1.00 17.14 473 HIS B CA 1
ATOM 7746 C C . HIS B 1 473 ? 38.514 26.045 80.341 1.00 16.71 473 HIS B C 1
ATOM 7747 O O . HIS B 1 473 ? 39.410 26.033 79.467 1.00 17.38 473 HIS B O 1
ATOM 7754 N N . ARG B 1 474 ? 37.826 24.950 80.655 1.00 16.89 474 ARG B N 1
ATOM 7755 C CA . ARG B 1 474 ? 38.119 23.636 80.089 1.00 17.34 474 ARG B CA 1
ATOM 7756 C C . ARG B 1 474 ? 36.964 23.126 79.233 1.00 17.05 474 ARG B C 1
ATOM 7757 O O . ARG B 1 474 ? 36.807 21.923 79.049 1.00 17.44 474 ARG B O 1
ATOM 7765 N N . ASN B 1 475 ? 36.225 24.037 78.618 1.00 17.98 475 ASN B N 1
ATOM 7766 C CA . ASN B 1 475 ? 35.051 23.636 77.817 1.00 19.12 475 ASN B CA 1
ATOM 7767 C C . ASN B 1 475 ? 35.333 23.480 76.347 1.00 19.28 475 ASN B C 1
ATOM 7768 O O . ASN B 1 475 ? 34.432 23.455 75.523 1.00 20.58 475 ASN B O 1
ATOM 7773 N N . GLY B 1 476 ? 36.605 23.371 75.996 1.00 18.57 476 GLY B N 1
ATOM 7774 C CA . GLY B 1 476 ? 36.945 23.056 74.627 1.00 18.51 476 GLY B CA 1
ATOM 7775 C C . GLY B 1 476 ? 36.402 21.715 74.169 1.00 18.60 476 GLY B C 1
ATOM 7776 O O . GLY B 1 476 ? 36.376 20.757 74.953 1.00 18.58 476 GLY B O 1
ATOM 7777 N N . ASP B 1 477 ? 36.014 21.647 72.901 1.00 17.59 477 ASP B N 1
ATOM 7778 C CA . ASP B 1 477 ? 35.317 20.468 72.361 1.00 18.66 477 ASP B CA 1
ATOM 7779 C C . ASP B 1 477 ? 36.196 19.431 71.639 1.00 18.39 477 ASP B C 1
ATOM 7780 O O . ASP B 1 477 ? 35.682 18.518 70.982 1.00 19.50 477 ASP B O 1
ATOM 7785 N N . ALA B 1 478 ? 37.528 19.514 71.774 1.00 18.12 478 ALA B N 1
ATOM 7786 C CA . ALA B 1 478 ? 38.372 18.609 71.032 1.00 17.85 478 ALA B CA 1
ATOM 7787 C C . ALA B 1 478 ? 37.925 17.161 71.246 1.00 18.96 478 ALA B C 1
ATOM 7788 O O . ALA B 1 478 ? 37.701 16.745 72.380 1.00 19.10 478 ALA B O 1
ATOM 7790 N N . GLN B 1 479 ? 37.923 16.398 70.165 1.00 20.21 479 GLN B N 1
ATOM 7791 C CA . GLN B 1 479 ? 37.482 15.004 70.199 1.00 22.61 479 GLN B CA 1
ATOM 7792 C C . GLN B 1 479 ? 38.220 14.175 69.162 1.00 24.15 479 GLN B C 1
ATOM 7793 O O . GLN B 1 479 ? 38.582 14.680 68.075 1.00 24.22 479 GLN B O 1
ATOM 7799 N N . LEU B 1 480 ? 38.440 12.912 69.509 1.00 25.88 480 LEU B N 1
ATOM 7800 C CA . LEU B 1 480 ? 39.121 11.947 68.667 1.00 27.80 480 LEU B CA 1
ATOM 7801 C C . LEU B 1 480 ? 38.108 11.039 67.994 1.00 28.75 480 LEU B C 1
ATOM 7802 O O . LEU B 1 480 ? 37.206 10.499 68.653 1.00 29.60 480 LEU B O 1
ATOM 7807 N N . SER B 1 481 ? 38.261 10.867 66.688 1.00 29.39 481 SER B N 1
ATOM 7808 C CA . SER B 1 481 ? 37.487 9.895 65.917 1.00 30.37 481 SER B CA 1
ATOM 7809 C C . SER B 1 481 ? 38.337 9.490 64.714 1.00 30.95 481 SER B C 1
ATOM 7810 O O . SER B 1 481 ? 38.859 10.356 64.011 1.00 30.57 481 SER B O 1
ATOM 7813 N N . ASP B 1 482 ? 38.510 8.185 64.497 1.00 31.52 482 ASP B N 1
ATOM 7814 C CA . ASP B 1 482 ? 39.195 7.683 63.298 1.00 32.10 482 ASP B CA 1
ATOM 7815 C C . ASP B 1 482 ? 40.577 8.341 63.064 1.00 31.36 482 ASP B C 1
ATOM 7816 O O . ASP B 1 482 ? 40.853 8.847 61.976 1.00 31.38 482 ASP B O 1
ATOM 7821 N N . ARG B 1 483 ? 41.407 8.352 64.106 1.00 30.25 483 ARG B N 1
ATOM 7822 C CA . ARG B 1 483 ? 42.806 8.806 64.025 1.00 29.40 483 ARG B CA 1
ATOM 7823 C C . ARG B 1 483 ? 42.934 10.298 63.689 1.00 27.56 483 ARG B C 1
ATOM 7824 O O . ARG B 1 483 ? 43.951 10.732 63.164 1.00 26.16 483 ARG B O 1
ATOM 7832 N N . LYS B 1 484 ? 41.906 11.070 64.024 1.00 26.11 484 LYS B N 1
ATOM 7833 C CA . LYS B 1 484 ? 41.828 12.495 63.720 1.00 25.96 484 LYS B CA 1
ATOM 7834 C C . LYS B 1 484 ? 41.300 13.198 64.965 1.00 24.28 484 LYS B C 1
ATOM 7835 O O . LYS B 1 484 ? 40.282 12.798 65.515 1.00 24.46 484 LYS B O 1
ATOM 7841 N N . VAL B 1 485 ? 41.985 14.235 65.433 1.00 22.87 485 VAL B N 1
ATOM 7842 C CA . VAL B 1 485 ? 41.422 15.083 66.482 1.00 21.99 485 VAL B CA 1
ATOM 7843 C C . VAL B 1 485 ? 40.790 16.299 65.829 1.00 21.70 485 VAL B C 1
ATOM 7844 O O . VAL B 1 485 ? 41.435 17.022 65.076 1.00 21.83 485 VAL B O 1
ATOM 7848 N N . SER B 1 486 ? 39.509 16.501 66.088 1.00 21.06 486 SER B N 1
ATOM 7849 C CA . SER B 1 486 ? 38.773 17.655 65.583 1.00 21.32 486 SER B CA 1
ATOM 7850 C C . SER B 1 486 ? 38.427 18.571 66.733 1.00 20.86 486 SER B C 1
ATOM 7851 O O . SER B 1 486 ? 37.890 18.126 67.752 1.00 20.94 486 SER B O 1
ATOM 7854 N N . ALA B 1 487 ? 38.731 19.853 66.589 1.00 19.14 487 ALA B N 1
ATOM 7855 C CA . ALA B 1 487 ? 38.528 20.812 67.651 1.00 19.25 487 ALA B CA 1
ATOM 7856 C C . ALA B 1 487 ? 38.049 22.123 67.074 1.00 19.33 487 ALA B C 1
ATOM 7857 O O . ALA B 1 487 ? 38.602 22.620 66.078 1.00 19.90 487 ALA B O 1
ATOM 7859 N N . THR B 1 488 ? 37.027 22.699 67.698 1.00 19.48 488 THR B N 1
ATOM 7860 C CA . THR B 1 488 ? 36.590 24.043 67.372 1.00 20.07 488 THR B CA 1
ATOM 7861 C C . THR B 1 488 ? 37.439 25.039 68.151 1.00 19.86 488 THR B C 1
ATOM 7862 O O . THR B 1 488 ? 37.487 24.982 69.372 1.00 20.71 488 THR B O 1
ATOM 7866 N N . LEU B 1 489 ? 38.107 25.942 67.438 1.00 19.14 489 LEU B N 1
ATOM 7867 C CA . LEU B 1 489 ? 38.889 27.006 68.060 1.00 18.44 489 LEU B CA 1
ATOM 7868 C C . LEU B 1 489 ? 38.046 28.278 67.976 1.00 18.92 489 LEU B C 1
ATOM 7869 O O . LEU B 1 489 ? 37.863 28.802 66.878 1.00 19.86 489 LEU B O 1
ATOM 7874 N N . PRO B 1 490 ? 37.493 28.773 69.082 1.00 19.22 490 PRO B N 1
ATOM 7875 C CA . PRO B 1 490 ? 36.644 29.971 68.986 1.00 19.50 490 PRO B CA 1
ATOM 7876 C C . PRO B 1 490 ? 37.400 31.143 68.367 1.00 19.33 490 PRO B C 1
ATOM 7877 O O . PRO B 1 490 ? 38.631 31.188 68.380 1.00 18.86 490 PRO B O 1
ATOM 7881 N N . LYS B 1 491 ? 36.668 32.089 67.804 1.00 20.21 491 LYS B N 1
ATOM 7882 C CA . LYS B 1 491 ? 37.269 33.333 67.348 1.00 20.16 491 LYS B CA 1
ATOM 7883 C C . LYS B 1 491 ? 38.146 33.913 68.463 1.00 19.80 491 LYS B C 1
ATOM 7884 O O . LYS B 1 491 ? 37.806 33.828 69.638 1.00 19.27 491 LYS B O 1
ATOM 7890 N N . LEU B 1 492 ? 39.293 34.465 68.069 1.00 19.13 492 LEU B N 1
ATOM 7891 C CA . LEU B 1 492 ? 40.215 35.125 68.999 1.00 17.84 492 LEU B CA 1
ATOM 7892 C C . LEU B 1 492 ? 40.413 34.291 70.279 1.00 17.21 492 LEU B C 1
ATOM 7893 O O . LEU B 1 492 ? 40.033 34.702 71.368 1.00 17.32 492 LEU B O 1
ATOM 7898 N N . SER B 1 493 ? 41.063 33.138 70.147 1.00 16.80 493 SER B N 1
ATOM 7899 C CA . SER B 1 493 ? 41.241 32.250 71.283 1.00 16.01 493 SER B CA 1
ATOM 7900 C C . SER B 1 493 ? 42.635 31.647 71.305 1.00 15.29 493 SER B C 1
ATOM 7901 O O . SER B 1 493 ? 43.254 31.416 70.266 1.00 16.23 493 SER B O 1
ATOM 7904 N N . TRP B 1 494 ? 43.058 31.337 72.520 1.00 15.21 494 TRP B N 1
ATOM 7905 C CA . TRP B 1 494 ? 44.244 30.523 72.831 1.00 14.06 494 TRP B CA 1
ATOM 7906 C C . TRP B 1 494 ? 43.733 29.183 73.307 1.00 14.32 494 TRP B C 1
ATOM 7907 O O . TRP B 1 494 ? 42.818 29.118 74.147 1.00 14.84 494 TRP B O 1
ATOM 7918 N N . ASN B 1 495 ? 44.303 28.115 72.759 1.00 13.96 495 ASN B N 1
ATOM 7919 C CA . ASN B 1 495 ? 43.829 26.744 72.987 1.00 14.35 495 ASN B CA 1
ATOM 7920 C C . ASN B 1 495 ? 44.996 25.845 73.325 1.00 13.23 495 ASN B C 1
ATOM 7921 O O . ASN B 1 495 ? 46.055 25.920 72.686 1.00 14.56 495 ASN B O 1
ATOM 7926 N N . VAL B 1 496 ? 44.791 24.953 74.289 1.00 13.72 496 VAL B N 1
ATOM 7927 C CA . VAL B 1 496 ? 45.752 23.943 74.663 1.00 13.04 496 VAL B CA 1
ATOM 7928 C C . VAL B 1 496 ? 45.012 22.610 74.638 1.00 12.68 496 VAL B C 1
ATOM 7929 O O . VAL B 1 496 ? 44.142 22.337 75.482 1.00 13.95 496 VAL B O 1
ATOM 7933 N N . ILE B 1 497 ? 45.303 21.809 73.631 1.00 12.91 497 ILE B N 1
ATOM 7934 C CA . ILE B 1 497 ? 44.671 20.505 73.421 1.00 13.79 497 ILE B CA 1
ATOM 7935 C C . ILE B 1 497 ? 45.632 19.437 73.835 1.00 13.86 497 ILE B C 1
ATOM 7936 O O . ILE B 1 497 ? 46.674 19.251 73.187 1.00 14.36 497 ILE B O 1
ATOM 7941 N N . ARG B 1 498 ? 45.336 18.777 74.949 1.00 13.67 498 ARG B N 1
ATOM 7942 C CA . ARG B 1 498 ? 46.225 17.790 75.503 1.00 14.50 498 ARG B CA 1
ATOM 7943 C C . ARG B 1 498 ? 45.771 16.386 75.175 1.00 13.93 498 ARG B C 1
ATOM 7944 O O . ARG B 1 498 ? 44.612 16.046 75.425 1.00 15.35 498 ARG B O 1
ATOM 7952 N N . LEU B 1 499 ? 46.648 15.573 74.612 1.00 14.07 499 LEU B N 1
ATOM 7953 C CA . LEU B 1 499 ? 46.443 14.190 74.260 1.00 14.63 499 LEU B CA 1
ATOM 7954 C C . LEU B 1 499 ? 47.356 13.282 75.057 1.00 15.77 499 LEU B C 1
ATOM 7955 O O . LEU B 1 499 ? 48.467 13.673 75.412 1.00 16.48 499 LEU B O 1
ATOM 7960 N N . GLY B 1 500 ? 46.923 12.046 75.338 1.00 17.39 500 GLY B N 1
ATOM 7961 C CA . GLY B 1 500 ? 47.755 11.143 76.103 1.00 19.06 500 GLY B CA 1
ATOM 7962 C C . GLY B 1 500 ? 47.423 9.705 75.844 1.00 20.51 500 GLY B C 1
ATOM 7963 O O . GLY B 1 500 ? 46.289 9.399 75.488 1.00 19.73 500 GLY B O 1
ATOM 7964 N N . LYS B 1 501 ? 48.429 8.852 76.021 1.00 22.96 501 LYS B N 1
ATOM 7965 C CA . LYS B 1 501 ? 48.336 7.390 75.957 1.00 26.66 501 LYS B CA 1
ATOM 7966 C C . LYS B 1 501 ? 49.355 6.768 75.000 1.00 28.10 501 LYS B C 1
ATOM 7967 O O . LYS B 1 501 ? 49.461 5.543 74.884 1.00 30.51 501 LYS B O 1
#

GO terms:
  GO:0046556 alpha-L-arabinofuranosidase activity (F, EXP)

Organism: Geobacillus stearothermophilus (NCBI:txid1422)

Foldseek 3Di:
DKEWAFFPPQFDWFFQLQQLAAEEALAFCCPPQWQAAQVAPQADPLRGRVQNLVLLLLLVHAEYEDHDDLQQQPDQQVLQFADLVSRDWDQRLLLLAIDSSPHGDVVVLVSCVSNNYAYAYEHHPQPDFQVSLLLVLCLQAPQDDDVNVVVNVVSPHNGHSNHAHYEHHEAQCDPSGRRRDALQRLLQRSQNNLVSSCVSPVRHAYEYEAHQECPDPCHLVSLLSSCLSHVVRHAEYEDADEDEDPPPDLLVRLLCLVVVLVVLVSSQVSQVVSCVVVVHPHGHAYAHAEYAYFDQCVVVSVPDDGHYRNHQPQQDFAFQSSLSSLLLNLLSLLLNSNGHNHYHYYHDESHSHQWYGDRSDDIDGKLNSVSSSCCSVVVGATKGHIPMDAAADDDDVDGGRGQKRWTWGAHVVQQKIKIKIWRSAQPFKDKYKYQQVNDPPKWWPFKKKFDDNDRGDIQDRVGDPGDIDTPWDWGADPRMTITIHGHGMIMMTMMGD/DKEWAPFPPFFDFFFQLQQLAAEEELAFCCPPQWQAAAPQPQADPLRGRPQNLVLLLLLVHAEYEDHDDLQQQPDQQVLQFADLVSRDWDQRLLLLAIDSSPHGDVVVLVSCVSNNYAYAYEHHPQPDFQVSLLLVLCLQAPQDDDVNVVVNVVSPHNGHSNHAHYEHHEAQCDPSGRRRDALQRLLQRSQNNLVSSCVSPVRHAYEYEAHQECPDPCHLVSLLSSCLSHVVRHAEYEDADEAEDPPVDLLVRLLCLVVVLVVLVSSQVSQVVSCVVVVHPHGHAYAHAEYFYFDQCVVVSVPDDGHYRNHQPQQDFAFQSRLSSLLLNLLSLLLNSNGHNHYHYYHDESHSHQWYGDRSGDIDGKLNSVSSSCCSVVVGATKGNIDMDAAADDDDPDDRRGQKRWTWGAHVVQQKIKIKIWRSAQPFKDKYKYQQPNSPPKFWPFKKKFDDNDRGHIADRVGDPTDIDGPWDWGDDPRMTITIHGHGMIMMTMIGD